Protein AF-0000000084669297 (afdb_homodimer)

Foldseek 3Di:
DLFVLLQLLCVLLVDGLDPPCVPPCPVPPCPVPPDPLLQDDLVNLLVLDDDLLLLVLLLVCCVQAPCLPQVLADSVVLVVVSCCCCVVVVVGDDPVPDQLLLVLQSLLSNLLSLQFADPVSCVVSVDDPVRSLVSSQSSLSSSSNSCVSNVCLVVQDSSLLSSLLSNLQCCSQQSNVVVSVVSLLSSQVSLVVVVLQPQDPVDDDNVNVSSLSSNLSSLLVQLLCCSRNVAGDDDPVRRCNDVVPLPLDLADDSCNLSVLSSVLSNCSRVLSVLLVPDDDPVSNVVSLVVVLVVLVCSLPVVRRPLLDPDDHDPVHRPNSLVSNLVSLLSSLVVNLSSLSSCLLVCLPPVVCVVSLVSLLVSLVSLLVSLVVVVVVSGTHGPSSLSSNLSSLVSLLSNLVSDDPPDPSNVVSVVSSVVSLVVLVVVPSTSSSVSSNVSSVVSD/DLFVLLQLLCVLLVDGLDPPCVPVCPVPPCPV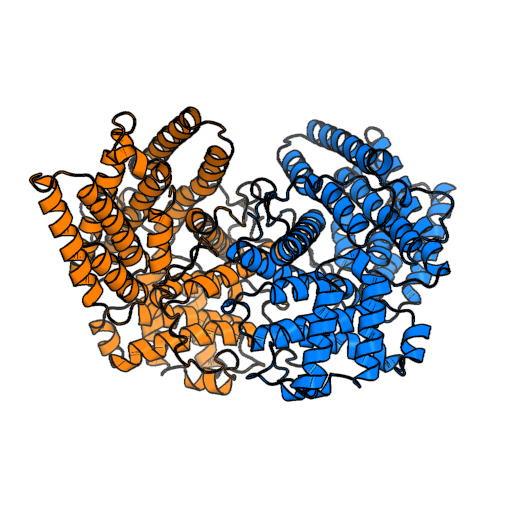PPDPLLQDDLVNLLVLDDDLLLLVLLLVCCVQFPCLPQVLADSVVLVVVSCCCCVVVVVGDDPVPDQLLLVLQSLLSNLLSLQFADQVSCVVSVDDPVRSLVSSQSSLSSSSNSCVSNVCLVVQDSSLLSSLLSNLQRCSQQSNSVVSVVSLLSSQVSLVVVVLQPQDPVDDDNVNVSSLSSNLSSLLVQLLCCSRNVAGDDDPVRRPNDVVPLPLDLADDSCNLSVLSSVLSNCRRVLSVLLVPDDDPVSNVVSLVVVLVVLVCSLPVVRRPLLDPDDHDPVHRPNSLVSNLVSLLSSLVVNLSSLSSCLLVCLPDVVCVVSLVSLLVSLVSLLVSLVVVVVVSGTHGPSSLSSNLSSLSSLLSNLVSDDPPDPSNVVSVVSSVVSLVVLVVVVSTSSSVSSNVSSVVSD

Organism: Exserohilum turcicum (strain 28A) (NCBI:txid671987)

Solvent-accessible surface area (backbone atoms only — not comparable to full-atom values): 46963 Å² total; per-residue (Å²): 124,73,53,50,66,59,44,54,43,31,46,25,46,70,41,66,64,50,80,78,64,68,54,83,76,54,68,65,70,66,65,63,79,68,57,85,54,65,69,51,47,63,69,54,55,49,68,66,51,69,53,70,67,46,51,50,52,32,50,51,47,25,58,65,66,44,33,40,71,52,35,40,66,54,66,69,60,50,53,51,51,51,48,44,37,43,73,73,46,68,62,56,75,37,87,89,77,38,60,34,32,51,50,14,29,52,26,19,45,45,19,29,29,55,62,19,44,43,69,71,57,44,42,72,66,70,44,53,74,72,49,41,55,52,46,29,52,50,28,49,46,44,24,55,16,25,30,54,76,44,41,49,55,67,52,72,52,70,42,49,36,31,17,51,59,45,31,56,59,30,24,41,29,68,54,36,36,58,34,46,54,28,46,46,37,29,30,50,44,46,38,49,61,64,37,38,41,64,49,62,72,82,56,86,44,72,68,50,47,43,35,47,31,34,44,48,42,50,51,28,56,41,33,67,36,21,88,65,65,73,48,53,51,74,55,72,88,57,44,44,72,48,72,66,66,65,68,82,53,80,62,89,51,57,53,50,56,38,51,53,47,34,65,56,24,66,45,40,58,55,50,52,54,54,50,70,69,39,90,44,72,66,60,30,49,51,49,33,53,52,49,48,51,51,51,51,44,45,68,61,72,66,46,54,71,72,56,45,96,63,87,78,60,86,84,51,65,86,44,47,67,56,49,31,42,49,48,52,40,58,50,30,54,54,52,36,59,56,37,39,81,43,40,70,53,16,67,76,36,72,91,30,41,65,47,39,51,51,37,52,50,31,24,52,50,29,44,54,41,45,59,56,46,65,73,64,71,53,67,56,51,44,64,56,56,52,44,34,45,42,23,34,50,55,42,50,54,50,41,72,64,43,60,88,82,37,66,65,40,55,54,41,51,50,53,39,49,51,51,43,54,55,26,66,70,35,81,74,28,40,30,26,53,40,32,35,56,51,51,59,70,71,104,124,74,54,50,67,60,45,54,42,30,45,25,46,69,41,66,67,50,78,79,62,67,55,85,75,56,68,64,70,68,65,60,78,68,56,85,54,64,70,51,45,61,69,54,56,48,67,68,52,69,54,72,68,46,50,49,52,31,50,50,47,25,58,64,65,44,33,42,69,53,36,39,66,56,65,68,59,49,52,51,52,51,48,45,37,42,74,73,45,69,63,54,75,36,88,89,76,38,59,35,31,51,50,13,28,51,26,18,44,43,19,29,27,55,61,19,46,44,68,70,59,43,42,71,66,71,45,53,74,71,49,43,55,53,46,28,53,52,28,50,47,42,23,57,17,25,32,53,76,44,40,48,55,67,51,71,50,70,43,50,35,30,16,51,60,44,30,56,59,30,26,41,29,68,55,36,36,57,34,46,54,30,46,46,38,30,32,50,46,46,39,48,61,64,37,38,40,65,50,62,75,82,56,86,43,71,69,51,49,44,35,48,32,35,44,47,41,50,50,29,58,40,32,66,39,21,88,64,63,72,47,55,52,74,54,72,88,57,45,44,73,49,73,67,66,66,70,81,53,79,61,89,51,56,54,49,58,38,52,52,48,33,65,56,24,66,45,41,58,54,50,51,55,54,51,70,70,39,90,44,72,66,60,30,48,52,50,32,53,51,49,50,52,51,52,51,44,46,67,62,72,65,46,54,71,73,57,45,97,63,85,78,60,86,85,51,65,86,44,48,67,56,49,32,41,48,49,51,39,58,50,30,54,54,51,36,58,56,37,41,80,44,40,72,53,16,67,75,35,74,91,30,41,65,46,39,52,50,37,51,51,31,24,51,49,28,46,53,42,44,58,56,46,65,72,65,72,53,67,55,51,46,63,56,55,51,43,35,44,42,24,35,50,54,43,50,55,50,41,72,65,44,59,88,82,38,68,67,42,56,55,42,50,51,53,39,50,51,51,42,54,56,25,66,70,35,82,74,29,40,30,26,53,39,31,36,55,52,54,59,70,70,103

Secondary structure (DSSP, 8-state):
-TTHHHHHHHHHHT--S-TT---S-----------SGGG--HHHHHHH---HHHHHHHHHHHHHHTHHHH--S-HHHHHHHHHHHHHHHTT---TTTS-HHHHHHHHHHHHHHHHHS-HHHHHHTT--HHHHHHHHHHHHHHHHHHHHHTTTTTS--HHHHHHHHHHHHHHHHHT-HHHHHHHHHHHHHHHHHTTGGG--TT--SHHHHHHHHHHHHHHHHHHTTHHHHSS-SS-GGG-----------SS--TTHHHHHHHHHHTHHHHHHHHHHT--SHHHHHHHHHHHHHHHHHHHHHSS-GGGSSSPPPTTS-TTHHHHHHHHHHHHHHHHHHHHHHHHHHHTT-GGGHHHHHHHHHHHHHHHHHHHHHHHTT----HHHHHHHHHHHHHHHHHHHTS-TT-HHHHHHHHHHHHHHHHHHT-TT-HHHHHHHHHHHHH-/-TTHHHHHHHHHHT--S-TT---S-----------SGGG--HHHHHHH---HHHHHHHHHHHHHHTHHHH--S-HHHHHHHHHHHHHHHTT---TTTS-HHHHHHHHHHHHHHHHHS-HHHHHHTT--HHHHHHHHHHHHHHHHHHHHHTTTTTS--HHHHHHHHHHHHHHHHHT-HHHHHHHHHHHHHHHHHTTGGG--TT--SHHHHHHHHHHHHHHHHHHTTHHHHSS-SS-GGG-----------SS--TTHHHHHHHHHHTHHHHHHHHHHT--SHHHHHHHHHHHHHHHHHHHHHSS-GGGSSSPPPTTS-TTHHHHHHHHHHHHHHHHHHHHHHHHHHHTT-GGGHHHHHHHHHHHHHHHHHHHHHHHTT----HHHHHHHHHHHHHHHHHHHTS-TT-HHHHHHHHHHHHHHHHHHH-TT-HHHHHHHHHHHHH-

Radius of gyration: 28.3 Å; Cα contacts (8 Å, |Δi|>4): 1219; chains: 2; bounding box: 59×83×66 Å

Structure (mmCIF, N/CA/C/O backbone):
data_AF-0000000084669297-model_v1
#
loop_
_entity.id
_entity.type
_entity.pdbx_description
1 polymer 'Transcription factor domain-containing protein'
#
loop_
_atom_site.group_PDB
_atom_site.id
_atom_site.type_symbol
_atom_site.label_atom_id
_atom_site.label_alt_id
_atom_site.label_comp_id
_atom_site.label_asym_id
_atom_site.label_entity_id
_atom_site.label_seq_id
_atom_site.pdbx_PDB_ins_code
_atom_site.Cartn_x
_atom_site.Cartn_y
_atom_site.Cartn_z
_atom_site.occupancy
_atom_site.B_iso_or_equiv
_atom_site.auth_seq_id
_atom_site.auth_comp_id
_atom_site.auth_asym_id
_atom_site.auth_atom_id
_atom_site.pdbx_PDB_model_num
ATOM 1 N N . ALA A 1 1 ? 19.672 19.531 -9.914 1 40.88 1 ALA A N 1
ATOM 2 C CA . ALA A 1 1 ? 19.531 20.938 -9.562 1 40.88 1 ALA A CA 1
ATOM 3 C C . ALA A 1 1 ? 18.062 21.344 -9.5 1 40.88 1 ALA A C 1
ATOM 5 O O . ALA A 1 1 ? 17.641 22.047 -8.578 1 40.88 1 ALA A O 1
ATOM 6 N N . ARG A 1 2 ? 17.141 20.781 -10.398 1 46.72 2 ARG A N 1
ATOM 7 C CA . ARG A 1 2 ? 15.789 21.25 -10.664 1 46.72 2 ARG A CA 1
ATOM 8 C C . ARG A 1 2 ? 14.867 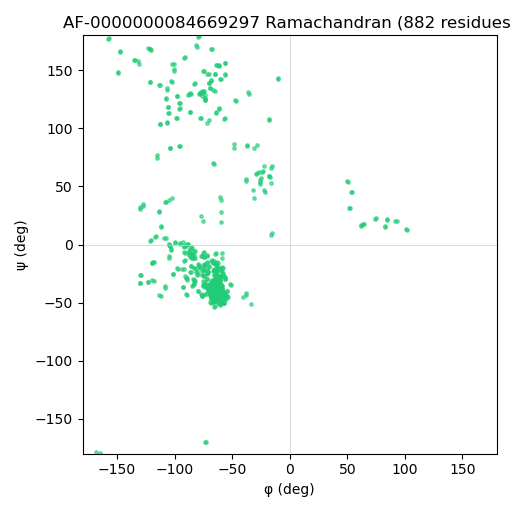20.953 -9.484 1 46.72 2 ARG A C 1
ATOM 10 O O . ARG A 1 2 ? 13.852 21.625 -9.305 1 46.72 2 ARG A O 1
ATOM 17 N N . ASP A 1 3 ? 15.266 20.156 -8.453 1 62 3 ASP A N 1
ATOM 18 C CA . ASP A 1 3 ? 14.242 19.906 -7.445 1 62 3 ASP A CA 1
ATOM 19 C C . ASP A 1 3 ? 14.781 20.172 -6.039 1 62 3 ASP A C 1
ATOM 21 O O . ASP A 1 3 ? 14.398 19.5 -5.086 1 62 3 ASP A O 1
ATOM 25 N N . ALA A 1 4 ? 15.648 21.094 -5.992 1 57.69 4 ALA A N 1
ATOM 26 C CA . ALA A 1 4 ? 16.328 21.375 -4.73 1 57.69 4 ALA A CA 1
ATOM 27 C C . ALA A 1 4 ? 15.328 21.797 -3.652 1 57.69 4 ALA A C 1
ATOM 29 O O . ALA A 1 4 ? 15.406 21.328 -2.514 1 57.69 4 ALA A O 1
ATOM 30 N N . ALA A 1 5 ? 14.445 22.641 -4.047 1 59.84 5 ALA A N 1
ATOM 31 C CA . ALA A 1 5 ? 13.484 23.125 -3.066 1 59.84 5 ALA A CA 1
ATOM 32 C C . ALA A 1 5 ? 12.648 21.984 -2.488 1 59.84 5 ALA A C 1
ATOM 34 O O . ALA A 1 5 ? 12.438 21.922 -1.275 1 59.84 5 ALA A O 1
ATOM 35 N N . THR A 1 6 ? 12.289 21.141 -3.328 1 62.72 6 THR A N 1
ATOM 36 C CA . THR A 1 6 ? 11.477 20.016 -2.887 1 62.72 6 THR A CA 1
ATOM 37 C C . THR A 1 6 ? 12.289 19.078 -1.997 1 62.72 6 THR A C 1
ATOM 39 O O . THR A 1 6 ? 11.781 18.578 -0.99 1 62.72 6 THR A O 1
ATOM 42 N N . VAL A 1 7 ? 13.508 19.031 -2.402 1 63.53 7 VAL A N 1
ATOM 43 C CA . VAL A 1 7 ? 14.406 18.172 -1.621 1 63.53 7 VAL A CA 1
ATOM 44 C C . VAL A 1 7 ? 14.578 18.75 -0.221 1 63.53 7 VAL A C 1
ATOM 46 O O . VAL A 1 7 ? 14.469 18.031 0.775 1 63.53 7 VAL A O 1
ATOM 49 N N . LEU A 1 8 ? 14.672 20.047 -0.186 1 62.25 8 LEU A N 1
ATOM 50 C CA . LEU A 1 8 ? 14.867 20.719 1.098 1 62.25 8 LEU A CA 1
ATOM 51 C C . LEU A 1 8 ? 13.594 20.672 1.937 1 62.25 8 LEU A C 1
ATOM 53 O O . LEU A 1 8 ? 13.656 20.453 3.148 1 62.25 8 LEU A O 1
ATOM 57 N N . GLU A 1 9 ? 12.492 20.797 1.266 1 69.06 9 GLU A N 1
ATOM 58 C CA . GLU A 1 9 ? 11.195 20.75 1.945 1 69.06 9 GLU A CA 1
ATOM 59 C C . GLU A 1 9 ? 10.969 19.406 2.627 1 69.06 9 GLU A C 1
ATOM 61 O O . GLU A 1 9 ? 10.586 19.359 3.797 1 69.06 9 GLU A O 1
ATOM 66 N N . PHE A 1 10 ? 11.344 18.469 1.894 1 69.81 10 PHE A N 1
ATOM 67 C CA . PHE A 1 10 ? 10.992 17.156 2.422 1 69.81 10 PHE A CA 1
ATOM 68 C C . PHE A 1 10 ? 12.055 16.672 3.4 1 69.81 10 PHE A C 1
ATOM 70 O O . PHE A 1 10 ? 11.773 15.836 4.258 1 69.81 10 PHE A O 1
ATOM 77 N N . LEU A 1 11 ? 13.125 17.266 3.283 1 58.78 11 LEU A N 1
ATOM 78 C CA . LEU A 1 11 ? 14.102 17.031 4.34 1 58.78 11 LEU A CA 1
ATOM 79 C C . LEU A 1 11 ? 13.57 17.516 5.688 1 58.78 11 LEU A C 1
ATOM 81 O O . LEU A 1 11 ? 13.797 16.859 6.715 1 58.78 11 LEU A O 1
ATOM 85 N N . ALA A 1 12 ? 12.805 18.5 5.613 1 66 12 ALA A N 1
ATOM 86 C CA . ALA A 1 12 ? 12.219 19.016 6.844 1 66 12 ALA A CA 1
ATOM 87 C C . ALA A 1 12 ? 11.148 18.062 7.387 1 66 12 ALA A C 1
ATOM 89 O O . ALA A 1 12 ? 10.859 18.062 8.586 1 66 12 ALA A O 1
ATOM 90 N N . TRP A 1 13 ? 10.641 17.312 6.398 1 61.97 13 TRP A N 1
ATOM 91 C CA . TRP A 1 13 ? 9.641 16.328 6.793 1 61.97 13 TRP A CA 1
ATOM 92 C C . TRP A 1 13 ? 10.297 15.023 7.23 1 61.97 13 TRP A C 1
ATOM 94 O O . TRP A 1 13 ? 9.617 14.109 7.719 1 61.97 13 TRP A O 1
ATOM 104 N N . GLY A 1 14 ? 11.578 14.938 7.117 1 58.72 14 GLY A N 1
ATOM 105 C CA . GLY A 1 14 ? 12.289 13.719 7.457 1 58.72 14 GLY A CA 1
ATOM 106 C C . GLY A 1 14 ? 12.281 12.695 6.336 1 58.72 14 GLY A C 1
ATOM 107 O O . GLY A 1 14 ? 12.508 11.508 6.574 1 58.72 14 GLY A O 1
ATOM 108 N N . ARG A 1 15 ? 11.93 13.203 5.113 1 66.5 15 ARG A N 1
ATOM 109 C CA . ARG A 1 15 ? 11.859 12.273 3.986 1 66.5 15 ARG A CA 1
ATOM 110 C C . ARG A 1 15 ? 12.938 12.586 2.955 1 66.5 15 ARG A C 1
ATOM 112 O O . ARG A 1 15 ? 13.258 13.75 2.713 1 66.5 15 ARG A O 1
ATOM 119 N N . ARG A 1 16 ? 13.578 11.484 2.449 1 53.5 16 ARG A N 1
ATOM 120 C CA . ARG A 1 16 ? 14.57 11.648 1.39 1 53.5 16 ARG A CA 1
ATOM 121 C C . ARG A 1 16 ? 13.961 11.352 0.022 1 53.5 16 ARG A C 1
ATOM 123 O O . ARG A 1 16 ? 13.477 10.25 -0.218 1 53.5 16 ARG A O 1
ATOM 130 N N . LYS A 1 17 ? 13.766 12.258 -0.745 1 52.94 17 LYS A N 1
ATOM 131 C CA . LYS A 1 17 ? 13.219 12.062 -2.084 1 52.94 17 LYS A CA 1
ATOM 132 C C . LYS A 1 17 ? 14.258 11.438 -3.016 1 52.94 17 LYS A C 1
ATOM 134 O O . LYS A 1 17 ? 13.922 10.602 -3.854 1 52.94 17 LYS A O 1
ATOM 139 N N . ASP A 1 18 ? 15.539 11.891 -2.975 1 51.53 18 ASP A N 1
ATOM 140 C CA . ASP A 1 18 ? 16.594 11.391 -3.844 1 51.53 18 ASP A CA 1
ATOM 141 C C . ASP A 1 18 ? 17.562 10.492 -3.072 1 51.53 18 ASP A C 1
ATOM 143 O O . ASP A 1 18 ? 18.266 10.961 -2.17 1 51.53 18 ASP A O 1
ATOM 147 N N . PRO A 1 19 ? 17.516 9.148 -3.26 1 49.22 19 PRO A N 1
ATOM 148 C CA . PRO A 1 19 ? 18.406 8.266 -2.506 1 49.22 19 PRO A CA 1
ATOM 149 C C . PRO A 1 19 ? 19.875 8.68 -2.607 1 49.22 19 PRO A C 1
ATOM 151 O O . PRO A 1 19 ? 20.656 8.398 -1.704 1 49.22 19 PRO A O 1
ATOM 154 N N . ASP A 1 20 ? 20.219 9.203 -3.783 1 46.81 20 ASP A N 1
ATOM 155 C CA . ASP A 1 20 ? 21.609 9.586 -3.986 1 46.81 20 ASP A CA 1
ATOM 156 C C . ASP A 1 20 ? 21.938 10.891 -3.266 1 46.81 20 ASP A C 1
ATOM 158 O O . ASP A 1 20 ? 23.094 11.32 -3.229 1 46.81 20 ASP A O 1
ATOM 162 N N . CYS A 1 21 ? 21.031 11.641 -3.078 1 40.91 21 CYS A N 1
ATOM 163 C CA . CYS A 1 21 ? 21.344 12.883 -2.393 1 40.91 21 CYS A CA 1
ATOM 164 C C . CYS A 1 21 ? 21.781 12.625 -0.954 1 40.91 21 CYS A C 1
ATOM 166 O O . CYS A 1 21 ? 20.938 12.359 -0.089 1 40.91 21 CYS A O 1
ATOM 168 N N . HIS A 1 22 ? 22.922 12.055 -0.805 1 37.34 22 HIS A N 1
ATOM 169 C CA . HIS A 1 22 ? 23.594 11.906 0.485 1 37.34 22 HIS A CA 1
ATOM 170 C C . HIS A 1 22 ? 23.875 13.258 1.119 1 37.34 22 HIS A C 1
ATOM 172 O O . HIS A 1 22 ? 24.875 13.898 0.809 1 37.34 22 HIS A O 1
ATOM 178 N N . THR A 1 23 ? 23 14.156 1.056 1 35.59 23 THR A N 1
ATOM 179 C CA . THR A 1 23 ? 23.438 15.359 1.762 1 35.59 23 THR A CA 1
ATOM 180 C C . THR A 1 23 ? 23.984 15.008 3.143 1 35.59 23 THR A C 1
ATOM 182 O O . THR A 1 23 ? 23.469 14.109 3.812 1 35.59 23 THR A O 1
ATOM 185 N N . ASP A 1 24 ? 25.266 15.445 3.4 1 35.88 24 ASP A N 1
ATOM 186 C CA . ASP A 1 24 ? 25.922 15.398 4.699 1 35.88 24 ASP A CA 1
ATOM 187 C C . ASP A 1 24 ? 24.953 15.727 5.828 1 35.88 24 ASP A C 1
ATOM 189 O O . ASP A 1 24 ? 25.312 15.68 7.004 1 35.88 24 ASP A O 1
ATOM 193 N N . ALA A 1 25 ? 24.141 16.734 5.648 1 31.8 25 ALA A N 1
ATOM 194 C CA . ALA A 1 25 ? 23.234 16.984 6.77 1 31.8 25 ALA A CA 1
ATOM 195 C C . ALA A 1 25 ? 22.359 15.758 7.051 1 31.8 25 ALA A C 1
ATOM 197 O O . ALA A 1 25 ? 21.234 15.656 6.555 1 31.8 25 ALA A O 1
ATOM 198 N N . SER A 1 26 ? 22.781 14.625 6.59 1 35.41 26 SER A N 1
ATOM 199 C CA . SER A 1 26 ? 22.094 13.414 7.035 1 35.41 26 SER A CA 1
ATOM 200 C C . SER A 1 26 ? 21.422 13.625 8.391 1 35.41 26 SER A C 1
ATOM 202 O O . SER A 1 26 ? 22.094 13.711 9.414 1 35.41 26 SER A O 1
ATOM 204 N N . LEU A 1 27 ? 20.641 14.531 8.414 1 33.22 27 LEU A N 1
ATOM 205 C CA . LEU A 1 27 ? 19.875 14.602 9.656 1 33.22 27 LEU A CA 1
ATOM 206 C C . LEU A 1 27 ? 19.734 13.219 10.281 1 33.22 27 LEU A C 1
ATOM 208 O O . LEU A 1 27 ? 19.328 12.266 9.617 1 33.22 27 LEU A O 1
ATOM 212 N N . GLU A 1 28 ? 20.719 12.883 11.023 1 32 28 GLU A N 1
ATOM 213 C CA . GLU A 1 28 ? 20.672 11.758 11.961 1 32 28 GLU A CA 1
ATOM 214 C C . GLU A 1 28 ? 19.234 11.305 12.227 1 32 28 GLU A C 1
ATOM 216 O O . GLU A 1 28 ? 18.391 12.109 12.633 1 32 28 GLU A O 1
ATOM 221 N N . THR A 1 29 ? 18.641 10.812 11.266 1 35.12 29 THR A N 1
ATOM 222 C CA . THR A 1 29 ? 17.547 10.086 11.898 1 35.12 29 THR A CA 1
ATOM 223 C C . THR A 1 29 ? 17.922 9.695 13.328 1 35.12 29 THR A C 1
ATOM 225 O O . THR A 1 29 ? 18.797 8.859 13.539 1 35.12 29 THR A O 1
ATOM 228 N N . GLU A 1 30 ? 18.312 10.609 14.078 1 32.84 30 GLU A N 1
ATOM 229 C CA . GLU A 1 30 ? 18.344 10.188 15.469 1 32.84 30 GLU A CA 1
ATOM 230 C C . GLU A 1 30 ? 17.328 9.07 15.727 1 32.84 30 GLU A C 1
ATOM 232 O O . GLU A 1 30 ? 16.125 9.289 15.664 1 32.84 30 GLU A O 1
ATOM 237 N N . GLU A 1 31 ? 17.547 8.008 15.078 1 36.16 31 GLU A N 1
ATOM 238 C CA . GLU A 1 31 ? 16.891 6.84 15.68 1 36.16 31 GLU A CA 1
ATOM 239 C C . GLU A 1 31 ? 16.812 6.977 17.188 1 36.16 31 GLU A C 1
ATOM 241 O O . GLU A 1 31 ? 17.812 6.844 17.891 1 36.16 31 GLU A O 1
ATOM 246 N N . THR A 1 32 ? 16.422 8.047 17.734 1 33.84 32 THR A N 1
ATOM 247 C CA . THR A 1 32 ? 16.203 7.816 19.156 1 33.84 32 THR A CA 1
ATOM 248 C C . THR A 1 32 ? 16.078 6.324 19.453 1 33.84 32 THR A C 1
ATOM 250 O O . THR A 1 32 ? 15.477 5.578 18.672 1 33.84 32 THR A O 1
ATOM 253 N N . GLY A 1 33 ? 17.047 5.77 20.062 1 34.41 33 GLY A N 1
ATOM 254 C CA . GLY A 1 33 ? 17.062 4.473 20.703 1 34.41 33 GLY A CA 1
ATOM 255 C C . GLY A 1 33 ? 15.664 3.912 20.953 1 34.41 33 GLY A C 1
ATOM 256 O O . GLY A 1 33 ? 15.328 3.533 22.078 1 34.41 33 GLY A O 1
ATOM 257 N N . MET A 1 34 ? 14.758 4.578 20.422 1 35.62 34 MET A N 1
ATOM 258 C CA . MET A 1 34 ? 13.5 3.951 20.828 1 35.62 34 MET A CA 1
ATOM 259 C C . MET A 1 34 ? 13.555 2.441 20.625 1 35.62 34 MET A C 1
ATOM 261 O O . MET A 1 34 ? 13.859 1.964 19.531 1 35.62 34 MET A O 1
ATOM 265 N N . GLY A 1 35 ? 14 1.718 21.484 1 38.06 35 GLY A N 1
ATOM 266 C CA . GLY A 1 35 ? 13.859 0.279 21.641 1 38.06 35 GLY A CA 1
ATOM 267 C C . GLY A 1 35 ? 12.828 -0.326 20.703 1 38.06 35 GLY A C 1
ATOM 268 O O . GLY A 1 35 ? 12.023 0.393 20.109 1 38.06 35 GLY A O 1
ATOM 269 N N . SER A 1 36 ? 13.078 -1.517 20.188 1 44.62 36 SER A N 1
ATOM 270 C CA . SER A 1 36 ? 12.219 -2.459 19.484 1 44.62 36 SER A CA 1
ATOM 271 C C . SER A 1 36 ? 10.75 -2.215 19.797 1 44.62 36 SER A C 1
ATOM 273 O O . SER A 1 36 ? 10.234 -2.713 20.812 1 44.62 36 SER A O 1
ATOM 275 N N . LEU A 1 37 ? 10.273 -1.063 19.797 1 45 37 LEU A N 1
ATOM 276 C CA . LEU A 1 37 ? 8.969 -0.521 20.172 1 45 37 LEU A CA 1
ATOM 277 C C . LEU A 1 37 ? 7.848 -1.441 19.703 1 45 37 LEU A C 1
ATOM 279 O O . LEU A 1 37 ? 6.797 -1.518 20.344 1 45 37 LEU A O 1
ATOM 283 N N . ASP A 1 38 ? 8.023 -1.866 18.406 1 52.53 38 ASP A N 1
ATOM 284 C CA . ASP A 1 38 ? 6.883 -2.512 17.766 1 52.53 38 ASP A CA 1
ATOM 285 C C . ASP A 1 38 ? 6.449 -3.752 18.547 1 52.53 38 ASP A C 1
ATOM 287 O O . ASP A 1 38 ? 5.387 -4.32 18.281 1 52.53 38 ASP A O 1
ATOM 291 N N . ASN A 1 39 ? 7.371 -4.008 19.547 1 61.72 39 ASN A N 1
ATOM 292 C CA . ASN A 1 39 ? 6.879 -5.219 20.203 1 61.72 39 ASN A CA 1
ATOM 293 C C . ASN A 1 39 ? 6.242 -4.91 21.547 1 61.72 39 ASN A C 1
ATOM 295 O O . ASN A 1 39 ? 6.656 -5.453 22.578 1 61.72 39 ASN A O 1
ATOM 299 N N . LEU A 1 40 ? 5.469 -3.658 21.516 1 80.94 40 LEU A N 1
ATOM 300 C CA . LEU A 1 40 ? 4.727 -3.41 22.75 1 80.94 40 LEU A CA 1
ATOM 301 C C . LEU A 1 40 ? 3.705 -4.516 23 1 80.94 40 LEU A C 1
ATOM 303 O O . LEU A 1 40 ? 2.809 -4.734 22.172 1 80.94 40 LEU A O 1
ATOM 307 N N . SER A 1 41 ? 3.975 -5.129 24.078 1 86.06 41 SER A N 1
ATOM 308 C CA . SER A 1 41 ? 3.014 -6.156 24.453 1 86.06 41 SER A CA 1
ATOM 309 C C . SER A 1 41 ? 1.674 -5.539 24.844 1 86.06 41 SER A C 1
ATOM 311 O O . SER A 1 41 ? 1.576 -4.328 25.047 1 86.06 41 SER A O 1
ATOM 313 N N . LEU A 1 42 ? 0.681 -6.262 24.984 1 89.12 42 LEU A N 1
ATOM 314 C CA . LEU A 1 42 ? -0.64 -5.781 25.375 1 89.12 42 LEU A CA 1
ATOM 315 C C . LEU A 1 42 ? -0.605 -5.184 26.781 1 89.12 42 LEU A C 1
ATOM 317 O O . LEU A 1 42 ? -1.307 -4.211 27.062 1 89.12 42 LEU A O 1
ATOM 321 N N . ALA A 1 43 ? 0.202 -5.762 27.594 1 89.31 43 ALA A N 1
ATOM 322 C CA . ALA A 1 43 ? 0.341 -5.258 28.953 1 89.31 43 ALA A CA 1
ATOM 323 C C . ALA A 1 43 ? 0.916 -3.846 28.969 1 89.31 43 ALA A C 1
ATOM 325 O O . ALA A 1 43 ? 0.471 -2.99 29.734 1 89.31 43 ALA A O 1
ATOM 326 N N . VAL A 1 44 ? 1.864 -3.637 28.141 1 91 44 VAL A N 1
ATOM 327 C CA . VAL A 1 44 ? 2.477 -2.316 28.047 1 91 44 VAL A CA 1
ATOM 328 C C . VAL A 1 44 ? 1.479 -1.321 27.453 1 91 44 VAL A C 1
ATOM 330 O O . VAL A 1 44 ? 1.409 -0.17 27.891 1 91 44 VAL A O 1
ATOM 333 N N . LEU A 1 45 ? 0.686 -1.751 26.5 1 93.81 45 LEU A N 1
ATOM 334 C CA . LEU A 1 45 ? -0.342 -0.902 25.906 1 93.81 45 LEU A CA 1
ATOM 335 C C . LEU A 1 45 ? -1.352 -0.456 26.953 1 93.81 45 LEU A C 1
ATOM 337 O O . LEU A 1 45 ? -1.786 0.698 26.953 1 93.81 45 LEU A O 1
ATOM 341 N N . GLN A 1 46 ? -1.653 -1.387 27.891 1 94 46 GLN A N 1
ATOM 342 C CA . GLN A 1 46 ? -2.572 -1.061 28.969 1 94 46 GLN A CA 1
ATOM 343 C C . GLN A 1 46 ? -1.98 0.006 29.891 1 94 46 GLN A C 1
ATOM 345 O O . GLN A 1 46 ? -2.688 0.914 30.328 1 94 46 GLN A O 1
ATOM 350 N N . LEU A 1 47 ? -0.693 -0.095 30.062 1 93.81 47 LEU A N 1
ATOM 351 C CA . LEU A 1 47 ? -0.007 0.84 30.938 1 93.81 47 LEU A CA 1
ATOM 352 C C . LEU A 1 47 ? 0.06 2.23 30.312 1 93.81 47 LEU A C 1
ATOM 354 O O . LEU A 1 47 ? 0.159 3.232 31.031 1 93.81 47 LEU A O 1
ATOM 358 N N . LEU A 1 48 ? -0.029 2.266 29.047 1 95.19 48 LEU A N 1
ATOM 359 C CA . LEU A 1 48 ? 0.079 3.533 28.328 1 95.19 48 LEU A CA 1
ATOM 360 C C . LEU A 1 48 ? -1.228 4.316 28.406 1 95.19 48 LEU A C 1
ATOM 362 O O . LEU A 1 48 ? -1.246 5.527 28.172 1 95.19 48 LEU A O 1
ATOM 366 N N . LEU A 1 49 ? -2.311 3.666 28.719 1 96.06 49 LEU A N 1
ATOM 367 C CA . LEU A 1 49 ? -3.582 4.375 28.828 1 96.06 49 LEU A CA 1
ATOM 368 C C . LEU A 1 49 ? -3.631 5.215 30.094 1 96.06 49 LEU A C 1
ATOM 370 O O . LEU A 1 49 ? -3.41 4.699 31.188 1 96.06 49 LEU A O 1
ATOM 374 N N . PRO A 1 50 ? -3.891 6.461 29.906 1 96.62 50 PRO A N 1
ATOM 375 C CA . PRO A 1 50 ? -4.094 7.262 31.125 1 96.62 50 PRO A CA 1
ATOM 376 C C . PRO A 1 50 ? -5.43 6.973 31.797 1 96.62 50 PRO A C 1
ATOM 378 O O . PRO A 1 50 ? -6.078 5.969 31.5 1 96.62 50 PRO A O 1
ATOM 381 N N . SER A 1 51 ? -5.77 7.832 32.812 1 96.44 51 SER A N 1
ATOM 382 C CA . SER A 1 51 ? -7.035 7.621 33.5 1 96.44 51 SER A CA 1
ATOM 383 C C . SER A 1 51 ? -8.219 7.797 32.562 1 96.44 51 SER A C 1
ATOM 385 O O . SER A 1 51 ? -8.117 8.477 31.547 1 96.44 51 SER A O 1
ATOM 387 N N . GLN A 1 52 ? -9.336 7.137 32.906 1 97.12 52 GLN A N 1
ATOM 388 C CA . GLN A 1 52 ? -10.547 7.254 32.094 1 97.12 52 GLN A CA 1
ATOM 389 C C . GLN A 1 52 ? -10.938 8.719 31.906 1 97.12 52 GLN A C 1
ATOM 391 O O . GLN A 1 52 ? -11.359 9.109 30.828 1 97.12 52 GLN A O 1
ATOM 396 N N . HIS A 1 53 ? -10.797 9.445 32.938 1 97.06 53 HIS A N 1
ATOM 397 C CA . HIS A 1 53 ? -11.125 10.859 32.844 1 97.06 53 HIS A CA 1
ATOM 398 C C . HIS A 1 53 ? -10.242 11.586 31.844 1 97.06 53 HIS A C 1
ATOM 400 O O . HIS A 1 53 ? -10.734 12.383 31.047 1 97.06 53 HIS A O 1
ATOM 406 N N . GLN A 1 54 ? -9 11.32 31.875 1 98 54 GLN A N 1
ATOM 407 C CA . GLN A 1 54 ? -8.055 11.938 30.953 1 98 54 GLN A CA 1
ATOM 408 C C . GLN A 1 54 ? -8.32 11.508 29.516 1 98 54 GLN A C 1
ATOM 410 O O . GLN A 1 54 ? -8.234 12.32 28.594 1 98 54 GLN A O 1
ATOM 415 N N . VAL A 1 55 ? -8.609 10.203 29.328 1 98.5 55 VAL A N 1
ATOM 416 C CA . VAL A 1 55 ? -8.953 9.711 28 1 98.5 55 VAL A CA 1
ATOM 417 C C . VAL A 1 55 ? -10.164 10.469 27.469 1 98.5 55 VAL A C 1
ATOM 419 O O . VAL A 1 55 ? -10.164 10.906 26.312 1 98.5 55 VAL A O 1
ATOM 422 N N . GLN A 1 56 ? -11.141 10.664 28.312 1 98 56 GLN A N 1
ATOM 423 C CA . GLN A 1 56 ? -12.352 11.367 27.922 1 98 56 GLN A CA 1
ATOM 424 C C . GLN A 1 56 ? -12.047 12.812 27.531 1 98 56 GLN A C 1
ATOM 426 O O . GLN A 1 56 ? -12.586 13.328 26.547 1 98 56 GLN A O 1
ATOM 431 N N . GLN A 1 57 ? -11.188 13.445 28.266 1 98.12 57 GLN A N 1
ATOM 432 C CA . GLN A 1 57 ? -10.82 14.828 27.969 1 98.12 57 GLN A CA 1
ATOM 433 C C . GLN A 1 57 ? -10.109 14.922 26.625 1 98.12 57 GLN A C 1
ATOM 435 O O . GLN A 1 57 ? -10.398 15.812 25.812 1 98.12 57 GLN A O 1
ATOM 440 N N . LEU A 1 58 ? -9.211 14.023 26.406 1 98.5 58 LEU A N 1
ATOM 441 C CA . LEU A 1 58 ? -8.453 14.016 25.156 1 98.5 58 LEU A CA 1
ATOM 442 C C . LEU A 1 58 ? -9.375 13.727 23.969 1 98.5 58 LEU A C 1
ATOM 444 O O . LEU A 1 58 ? -9.25 14.359 22.922 1 98.5 58 LEU A O 1
ATOM 448 N N . VAL A 1 59 ? -10.266 12.797 24.141 1 98.75 59 VAL A N 1
ATOM 449 C CA . VAL A 1 59 ? -11.203 12.445 23.078 1 98.75 59 VAL A CA 1
ATOM 450 C C . VAL A 1 59 ? -12.133 13.625 22.797 1 98.75 59 VAL A C 1
ATOM 452 O O . VAL A 1 59 ? -12.398 13.945 21.641 1 98.75 59 VAL A O 1
ATOM 455 N N . GLU A 1 60 ? -12.586 14.273 23.828 1 97.88 60 GLU A N 1
ATOM 456 C CA . GLU A 1 60 ? -13.453 15.438 23.656 1 97.88 60 GLU A CA 1
ATOM 457 C C . GLU A 1 60 ? -12.727 16.562 22.922 1 97.88 60 GLU A C 1
ATOM 459 O O . GLU A 1 60 ? -13.297 17.188 22.016 1 97.88 60 GLU A O 1
ATOM 464 N N . TYR A 1 61 ? -11.531 16.797 23.297 1 97.5 61 TYR A N 1
ATOM 465 C CA . TYR A 1 61 ? -10.742 17.797 22.609 1 97.5 61 TYR A CA 1
ATOM 466 C C . TYR A 1 61 ? -10.586 17.453 21.125 1 97.5 61 TYR A C 1
ATOM 468 O O . TYR A 1 61 ? -10.672 18.328 20.266 1 97.5 61 TYR A O 1
ATOM 476 N N . HIS A 1 62 ? -10.312 16.172 20.844 1 98.38 62 HIS A N 1
ATOM 477 C CA . HIS A 1 62 ? -10.148 15.734 19.469 1 98.38 62 HIS A CA 1
ATOM 478 C C . HIS A 1 62 ? -11.406 16.016 18.641 1 98.38 62 HIS A C 1
ATOM 480 O O . HIS A 1 62 ? -11.32 16.5 17.516 1 98.38 62 HIS A O 1
ATOM 486 N N . ILE A 1 63 ? -12.508 15.672 19.188 1 97.31 63 ILE A N 1
ATOM 487 C CA . ILE A 1 63 ? -13.781 15.797 18.5 1 97.31 63 ILE A CA 1
ATOM 488 C C . ILE A 1 63 ? -14.102 17.266 18.25 1 97.31 63 ILE A C 1
ATOM 490 O O . ILE A 1 63 ? -14.531 17.641 17.156 1 97.31 63 ILE A O 1
ATOM 494 N N . GLU A 1 64 ? -13.75 18.109 19.141 1 94.62 64 GLU A N 1
ATOM 495 C CA . GLU A 1 64 ? -14.117 19.516 19.047 1 94.62 64 GLU A CA 1
ATOM 496 C C . GLU A 1 64 ? -13.062 20.312 18.266 1 94.62 64 GLU A C 1
ATOM 498 O O . GLU A 1 64 ? -13.391 21.281 17.578 1 94.62 64 GLU A O 1
ATOM 503 N N . GLY A 1 65 ? -11.883 19.797 18.375 1 95 65 GLY A N 1
ATOM 504 C CA . GLY A 1 65 ? -10.828 20.688 17.906 1 95 65 GLY A CA 1
ATOM 505 C C . GLY A 1 65 ? -10.047 20.109 16.734 1 95 65 GLY A C 1
ATOM 506 O O . GLY A 1 65 ? -9.312 20.828 16.062 1 95 65 GLY A O 1
ATOM 507 N N . LEU A 1 66 ? -10.172 18.828 16.469 1 97.31 66 LEU A N 1
ATOM 508 C CA . LEU A 1 66 ? -9.289 18.25 15.453 1 97.31 66 LEU A CA 1
ATOM 509 C C . LEU A 1 66 ? -10.086 17.453 14.422 1 97.31 66 LEU A C 1
ATOM 511 O O . LEU A 1 66 ? -9.656 17.297 13.281 1 97.31 66 LEU A O 1
ATOM 515 N N . LEU A 1 67 ? -11.211 16.953 14.781 1 97.62 67 LEU A N 1
ATOM 516 C CA . LEU A 1 67 ? -11.961 16.047 13.93 1 97.62 67 LEU A CA 1
ATOM 517 C C . LEU A 1 67 ? -12.328 16.703 12.609 1 97.62 67 LEU A C 1
ATOM 519 O O . LEU A 1 67 ? -12.336 16.062 11.562 1 97.62 67 LEU A O 1
ATOM 523 N N . TRP A 1 68 ? -12.625 18 12.648 1 95.31 68 TRP A N 1
ATOM 524 C CA . TRP A 1 68 ? -12.984 18.75 11.453 1 95.31 68 TRP A CA 1
ATOM 525 C C . TRP A 1 68 ? -11.891 18.641 10.398 1 95.31 68 TRP A C 1
ATOM 527 O O . TRP A 1 68 ? -12.156 18.75 9.195 1 95.31 68 TRP A O 1
ATOM 537 N N . TYR A 1 69 ? -10.68 18.453 10.789 1 96.12 69 TYR A N 1
ATOM 538 C CA . TYR A 1 69 ? -9.508 18.453 9.922 1 96.12 69 TYR A CA 1
ATOM 539 C C . TYR A 1 69 ? -9.43 17.188 9.086 1 96.12 69 TYR A C 1
ATOM 541 O O . TYR A 1 69 ? -8.984 17.219 7.941 1 96.12 69 TYR A O 1
ATOM 549 N N . HIS A 1 70 ? -9.914 16.047 9.617 1 94.62 70 HIS A N 1
ATOM 550 C CA . HIS A 1 70 ? -9.742 14.797 8.883 1 94.62 70 HIS A CA 1
ATOM 551 C C . HIS A 1 70 ? -11.07 14.039 8.766 1 94.62 70 HIS A C 1
ATOM 553 O O . HIS A 1 70 ? -11.281 13.289 7.812 1 94.62 70 HIS A O 1
ATOM 559 N N . CYS A 1 71 ? -11.938 14.086 9.688 1 93.56 71 CYS A N 1
ATOM 560 C CA . CYS A 1 71 ? -13.289 13.531 9.688 1 93.56 71 CYS A CA 1
ATOM 561 C C . CYS A 1 71 ? -13.258 12.047 9.336 1 93.56 71 CYS A C 1
ATOM 563 O O . CYS A 1 71 ? -14.07 11.578 8.531 1 93.56 71 CYS A O 1
ATOM 565 N N . SER A 1 72 ? -12.367 11.273 9.906 1 94.25 72 SER A N 1
ATOM 566 C CA . SER A 1 72 ? -12.188 9.875 9.523 1 94.25 72 SER A CA 1
ATOM 567 C C . SER A 1 72 ? -13.125 8.961 10.297 1 94.25 72 SER A C 1
ATOM 569 O O . SER A 1 72 ? -13.211 7.766 10.008 1 94.25 72 SER A O 1
ATOM 571 N N . PHE A 1 73 ? -13.82 9.461 11.305 1 94.88 73 PHE A N 1
ATOM 572 C CA . PHE A 1 73 ? -14.781 8.672 12.07 1 94.88 73 PHE A CA 1
ATOM 573 C C . PHE A 1 73 ? -15.93 9.539 12.555 1 94.88 73 PHE A C 1
ATOM 575 O O . PHE A 1 73 ? -15.867 10.766 12.484 1 94.88 73 PHE A O 1
ATOM 582 N N . PHE A 1 74 ? -17 8.922 13.016 1 94.56 74 PHE A N 1
ATOM 583 C CA . PHE A 1 74 ? -18.125 9.609 13.625 1 94.56 74 PHE A CA 1
ATOM 584 C C . PHE A 1 74 ? -17.906 9.789 15.125 1 94.56 74 PHE A C 1
ATOM 586 O O . PHE A 1 74 ? -17.672 8.812 15.844 1 94.56 74 PHE A O 1
ATOM 593 N N . ALA A 1 75 ? -18.078 11.016 15.5 1 95.94 75 ALA A N 1
ATOM 594 C CA . ALA A 1 75 ? -17.859 11.328 16.906 1 95.94 75 ALA A CA 1
ATOM 595 C C . ALA A 1 75 ? -18.797 10.516 17.797 1 95.94 75 ALA A C 1
ATOM 597 O O . ALA A 1 75 ? -18.375 9.93 18.797 1 95.94 75 ALA A O 1
ATOM 598 N N . SER A 1 76 ? -20.062 10.438 17.422 1 94.88 76 SER A N 1
ATOM 599 C CA . SER A 1 76 ? -21.062 9.758 18.25 1 94.88 76 SER A CA 1
ATOM 600 C C . SER A 1 76 ? -20.766 8.258 18.344 1 94.88 76 SER A C 1
ATOM 602 O O . SER A 1 76 ? -20.875 7.668 19.406 1 94.88 76 SER A O 1
ATOM 604 N N . THR A 1 77 ? -20.359 7.723 17.219 1 94.62 77 THR A N 1
ATOM 605 C CA . THR A 1 77 ? -20.047 6.297 17.188 1 94.62 77 THR A CA 1
ATOM 606 C C . THR A 1 77 ? -18.844 5.984 18.062 1 94.62 77 THR A C 1
ATOM 608 O O . THR A 1 77 ? -18.875 5.035 18.859 1 94.62 77 THR A O 1
ATOM 611 N N . PHE A 1 78 ? -17.859 6.75 18.016 1 97.31 78 PHE A N 1
ATOM 612 C CA . PHE A 1 78 ? -16.656 6.496 18.781 1 97.31 78 PHE A CA 1
ATOM 613 C C . PHE A 1 78 ? -16.922 6.664 20.281 1 97.31 78 PHE A C 1
ATOM 615 O O . PHE A 1 78 ? -16.438 5.875 21.094 1 97.31 78 PHE A O 1
ATOM 622 N N . GLN A 1 79 ? -17.672 7.668 20.578 1 97.56 79 GLN A N 1
ATOM 623 C CA . GLN A 1 79 ? -17.984 7.91 21.984 1 97.56 79 GLN A CA 1
ATOM 624 C C . GLN A 1 79 ? -18.781 6.75 22.578 1 97.56 79 GLN A C 1
ATOM 626 O O . GLN A 1 79 ? -18.562 6.375 23.734 1 97.56 79 GLN A O 1
ATOM 631 N N . THR A 1 80 ? -19.641 6.203 21.766 1 96.88 80 THR A N 1
ATOM 632 C CA . THR A 1 80 ? -20.391 5.035 22.219 1 96.88 80 THR A CA 1
ATOM 633 C C . THR A 1 80 ? -19.469 3.844 22.422 1 96.88 80 THR A C 1
ATOM 635 O O . THR A 1 80 ? -19.578 3.127 23.422 1 96.88 80 THR A O 1
ATOM 638 N N . GLN A 1 81 ? -18.547 3.664 21.531 1 96.38 81 GLN A N 1
ATOM 639 C CA . GLN A 1 81 ? -17.594 2.574 21.641 1 96.38 81 GLN A CA 1
ATOM 640 C C . GLN A 1 81 ? -16.672 2.762 22.844 1 96.38 81 GLN A C 1
ATOM 642 O O . GLN A 1 81 ? -16.312 1.791 23.516 1 96.38 81 GLN A O 1
ATOM 647 N N . LEU A 1 82 ? -16.312 3.986 23.094 1 97.94 82 LEU A N 1
ATOM 648 C CA . LEU A 1 82 ? -15.469 4.297 24.25 1 97.94 82 LEU A CA 1
ATOM 649 C C . LEU A 1 82 ? -16.188 3.984 25.547 1 97.94 82 LEU A C 1
ATOM 651 O O . LEU A 1 82 ? -15.594 3.416 26.469 1 97.94 82 LEU A O 1
ATOM 655 N N . ARG A 1 83 ? -17.469 4.336 25.609 1 97.19 83 ARG A N 1
ATOM 656 C CA . ARG A 1 83 ? -18.25 4.02 26.797 1 97.19 83 ARG A CA 1
ATOM 657 C C . ARG A 1 83 ? -18.359 2.512 27 1 97.19 83 ARG A C 1
ATOM 659 O O . ARG A 1 83 ? -18.234 2.023 28.125 1 97.19 83 ARG A O 1
ATOM 666 N N . THR A 1 84 ? -18.531 1.841 25.891 1 96 84 THR A N 1
ATOM 667 C CA . THR A 1 84 ? -18.625 0.386 25.953 1 96 84 THR A CA 1
ATOM 668 C C . THR A 1 84 ? -17.312 -0.211 26.469 1 96 84 THR A C 1
ATOM 670 O O . THR A 1 84 ? -17.312 -1.161 27.25 1 96 84 THR A O 1
ATOM 673 N N . PHE A 1 85 ? -16.203 0.331 26.109 1 97.25 85 PHE A N 1
ATOM 674 C CA . PHE A 1 85 ? -14.883 -0.132 26.531 1 97.25 85 PHE A CA 1
ATOM 675 C C . PHE A 1 85 ? -14.711 0.004 28.031 1 97.25 85 PHE A C 1
ATOM 677 O O . PHE A 1 85 ? -14.211 -0.911 28.688 1 97.25 85 PHE A O 1
ATOM 684 N N . TYR A 1 86 ? -15.148 1.064 28.562 1 96.69 86 TYR A N 1
ATOM 685 C CA . TYR A 1 86 ? -14.961 1.282 29.984 1 96.69 86 TYR A CA 1
ATOM 686 C C . TYR A 1 86 ? -16.062 0.608 30.797 1 96.69 86 TYR A C 1
ATOM 688 O O . TYR A 1 86 ? -15.812 0.053 31.875 1 96.69 86 TYR A O 1
ATOM 696 N N . ASP A 1 87 ? -17.297 0.584 30.266 1 96.19 87 ASP A N 1
ATOM 697 C CA . ASP A 1 87 ? -18.438 0.059 31.016 1 96.19 87 ASP A CA 1
ATOM 698 C C . ASP A 1 87 ? -18.469 -1.467 30.969 1 96.19 87 ASP A C 1
ATOM 700 O O . ASP A 1 87 ? -18.781 -2.119 31.969 1 96.19 87 ASP A O 1
ATOM 704 N N . GLU A 1 88 ? -18.141 -1.952 29.781 1 94.38 88 GLU A N 1
ATOM 705 C CA . GLU A 1 88 ? -18.312 -3.391 29.594 1 94.38 88 GLU A CA 1
ATOM 706 C C . GLU A 1 88 ? -16.984 -4.125 29.703 1 94.38 88 GLU A C 1
ATOM 708 O O . GLU A 1 88 ? -16.953 -5.301 30.078 1 94.38 88 GLU A O 1
ATOM 713 N N . GLN A 1 89 ? -15.938 -3.441 29.438 1 93.69 89 GLN A N 1
ATOM 714 C CA . GLN A 1 89 ? -14.648 -4.125 29.438 1 93.69 89 GLN A CA 1
ATOM 715 C C . GLN A 1 89 ? -13.734 -3.568 30.516 1 93.69 89 GLN A C 1
ATOM 717 O O . GLN A 1 89 ? -12.531 -3.85 30.531 1 93.69 89 GLN A O 1
ATOM 722 N N . ASP A 1 90 ? -14.227 -2.697 31.359 1 93.19 90 ASP A N 1
ATOM 723 C CA . ASP A 1 90 ? -13.531 -2.123 32.5 1 93.19 90 ASP A CA 1
ATOM 724 C C . ASP A 1 90 ? -12.305 -1.328 32.094 1 93.19 90 ASP A C 1
ATOM 726 O O . ASP A 1 90 ? -11.344 -1.198 32.844 1 93.19 90 ASP A O 1
ATOM 730 N N . GLY A 1 91 ? -12.258 -0.997 30.812 1 94.44 91 GLY A N 1
ATOM 731 C CA . GLY A 1 91 ? -11.133 -0.219 30.312 1 94.44 91 GLY A CA 1
ATOM 732 C C . GLY A 1 91 ? -9.852 -1.027 30.188 1 94.44 91 GLY A C 1
ATOM 733 O O . GLY A 1 91 ? -8.758 -0.469 30.219 1 94.44 91 GLY A O 1
ATOM 734 N N . VAL A 1 92 ? -10 -2.291 30.094 1 94.06 92 VAL A N 1
ATOM 735 C CA . VAL A 1 92 ? -8.844 -3.174 30 1 94.06 92 VAL A CA 1
ATOM 736 C C . VAL A 1 92 ? -8.719 -3.725 28.594 1 94.06 92 VAL A C 1
ATOM 738 O O . VAL A 1 92 ? -9.68 -4.273 28.047 1 94.06 92 VAL A O 1
ATOM 741 N N . ILE A 1 93 ? -7.539 -3.553 27.969 1 93.75 93 ILE A N 1
ATOM 742 C CA . ILE A 1 93 ? -7.262 -4.035 26.625 1 93.75 93 ILE A CA 1
ATOM 743 C C . ILE A 1 93 ? -6.977 -5.535 26.656 1 93.75 93 ILE A C 1
ATOM 745 O O . ILE A 1 93 ? -5.973 -5.969 27.234 1 93.75 93 ILE A O 1
ATOM 749 N N . ARG A 1 94 ? -7.906 -6.324 26.141 1 88 94 ARG A N 1
ATOM 750 C CA . ARG A 1 94 ? -7.746 -7.773 26.047 1 88 94 ARG A CA 1
ATOM 751 C C . ARG A 1 94 ? -7.848 -8.25 24.609 1 88 94 ARG A C 1
ATOM 753 O O . ARG A 1 94 ? -8.688 -7.762 23.844 1 88 94 ARG A O 1
ATOM 760 N N . GLN A 1 95 ? -7.035 -9.156 24.266 1 81.38 95 GLN A N 1
ATOM 761 C CA . GLN A 1 95 ? -7.043 -9.703 22.906 1 81.38 95 GLN A CA 1
ATOM 762 C C . GLN A 1 95 ? -8.383 -10.352 22.578 1 81.38 95 GLN A C 1
ATOM 764 O O . GLN A 1 95 ? -8.844 -10.289 21.438 1 81.38 95 GLN A O 1
ATOM 769 N N . SER A 1 96 ? -9.023 -10.859 23.484 1 80.38 96 SER A N 1
ATOM 770 C CA . SER A 1 96 ? -10.227 -11.656 23.297 1 80.38 96 SER A CA 1
ATOM 771 C C . SER A 1 96 ? -11.469 -10.781 23.219 1 80.38 96 SER A C 1
ATOM 773 O O . SER A 1 96 ? -12.453 -11.148 22.578 1 80.38 96 SER A O 1
ATOM 775 N N . SER A 1 97 ? -11.391 -9.648 23.766 1 80.69 97 SER A N 1
ATOM 776 C CA . SER A 1 97 ? -12.641 -8.914 23.891 1 80.69 97 SER A CA 1
ATOM 777 C C . SER A 1 97 ? -12.547 -7.543 23.219 1 80.69 97 SER A C 1
ATOM 779 O O . SER A 1 97 ? -13.562 -7 22.766 1 80.69 97 SER A O 1
ATOM 781 N N . THR A 1 98 ? -11.438 -7.031 23.25 1 85.31 98 THR A N 1
ATOM 782 C CA . THR A 1 98 ? -11.281 -5.684 22.719 1 85.31 98 THR A CA 1
ATOM 783 C C . THR A 1 98 ? -10.734 -5.719 21.281 1 85.31 98 THR A C 1
ATOM 785 O O . THR A 1 98 ? -9.773 -6.434 21 1 85.31 98 THR A O 1
ATOM 788 N N . SER A 1 99 ? -11.414 -5.039 20.422 1 93.12 99 SER A N 1
ATOM 789 C CA . SER A 1 99 ? -10.844 -4.867 19.078 1 93.12 99 SER A CA 1
ATOM 790 C C . SER A 1 99 ? -9.547 -4.074 19.141 1 93.12 99 SER A C 1
ATOM 792 O O . SER A 1 99 ? -9.555 -2.881 19.453 1 93.12 99 SER A O 1
ATOM 794 N N . LEU A 1 100 ? -8.508 -4.695 18.828 1 96 100 LEU A N 1
ATOM 795 C CA . LEU A 1 100 ? -7.207 -4.031 18.875 1 96 100 LEU A CA 1
ATOM 796 C C . LEU A 1 100 ? -7.074 -3.014 17.75 1 96 100 LEU A C 1
ATOM 798 O O . LEU A 1 100 ? -6.25 -2.098 17.828 1 96 100 LEU A O 1
ATOM 802 N N . GLN A 1 101 ? -7.84 -3.166 16.688 1 97.56 101 GLN A N 1
ATOM 803 C CA . GLN A 1 101 ? -7.875 -2.141 15.656 1 97.56 101 GLN A CA 1
ATOM 804 C C . GLN A 1 101 ? -8.609 -0.894 16.141 1 97.56 101 GLN A C 1
ATOM 806 O O . GLN A 1 101 ? -8.242 0.227 15.781 1 97.56 101 GLN A O 1
ATOM 811 N N . TRP A 1 102 ? -9.641 -1.064 16.969 1 98.06 102 TRP A N 1
ATOM 812 C CA . TRP A 1 102 ? -10.273 0.076 17.625 1 98.06 102 TRP A CA 1
ATOM 813 C C . TRP A 1 102 ? -9.32 0.741 18.609 1 98.06 102 TRP A C 1
ATOM 815 O O . TRP A 1 102 ? -9.258 1.97 18.688 1 98.06 102 TRP A O 1
ATOM 825 N N . THR A 1 103 ? -8.594 -0.087 19.312 1 98.06 103 THR A N 1
ATOM 826 C CA . THR A 1 103 ? -7.609 0.446 20.25 1 98.06 103 THR A CA 1
ATOM 827 C C . THR A 1 103 ? -6.562 1.284 19.516 1 98.06 103 THR A C 1
ATOM 829 O O . THR A 1 103 ? -6.09 2.293 20.047 1 98.06 103 THR A O 1
ATOM 832 N N . ALA A 1 104 ? -6.168 0.827 18.297 1 98.38 104 ALA A N 1
ATOM 833 C CA . ALA A 1 104 ? -5.27 1.627 17.453 1 98.38 104 ALA A CA 1
ATOM 834 C C . ALA A 1 104 ? -5.871 2.996 17.156 1 98.38 104 ALA A C 1
ATOM 836 O O . ALA A 1 104 ? -5.18 4.016 17.234 1 98.38 104 ALA A O 1
ATOM 837 N N . LEU A 1 105 ? -7.148 3.018 16.859 1 98.75 105 LEU A N 1
ATOM 838 C CA . LEU A 1 105 ? -7.836 4.281 16.609 1 98.75 105 LEU A CA 1
ATOM 839 C C . LEU A 1 105 ? -7.844 5.152 17.859 1 98.75 105 LEU A C 1
ATOM 841 O O . LEU A 1 105 ? -7.613 6.359 17.781 1 98.75 105 LEU A O 1
ATOM 845 N N . LEU A 1 106 ? -8.117 4.527 18.969 1 98.75 106 LEU A N 1
ATOM 846 C CA . LEU A 1 106 ? -8.07 5.266 20.219 1 98.75 106 LEU A CA 1
ATOM 847 C C . LEU A 1 106 ? -6.711 5.93 20.422 1 98.75 106 LEU A C 1
ATOM 849 O O . LEU A 1 106 ? -6.637 7.125 20.703 1 98.75 106 LEU A O 1
ATOM 853 N N . PHE A 1 107 ? -5.668 5.223 20.188 1 98.75 107 PHE A N 1
ATOM 854 C CA . PHE A 1 107 ? -4.332 5.773 20.375 1 98.75 107 PHE A CA 1
ATOM 855 C C . PHE A 1 107 ? -4.047 6.859 19.344 1 98.75 107 PHE A C 1
ATOM 857 O O . PHE A 1 107 ? -3.342 7.828 19.625 1 98.75 107 PHE A O 1
ATOM 864 N N . SER A 1 108 ? -4.551 6.695 18.109 1 98.81 108 SER A N 1
ATOM 865 C CA . SER A 1 108 ? -4.391 7.762 17.141 1 98.81 108 SER A CA 1
ATOM 866 C C . SER A 1 108 ? -5.031 9.062 17.625 1 98.81 108 SER A C 1
ATOM 868 O O . SER A 1 108 ? -4.453 10.141 17.469 1 98.81 108 SER A O 1
ATOM 870 N N . ILE A 1 109 ? -6.191 8.93 18.203 1 98.88 109 ILE A N 1
ATOM 871 C CA . ILE A 1 109 ? -6.938 10.078 18.719 1 98.88 109 ILE A CA 1
ATOM 872 C C . ILE A 1 109 ? -6.184 10.703 19.891 1 98.88 109 ILE A C 1
ATOM 874 O O . ILE A 1 109 ? -5.988 11.922 19.922 1 98.88 109 ILE A O 1
ATOM 878 N N . LEU A 1 110 ? -5.73 9.867 20.797 1 98.81 110 LEU A N 1
ATOM 879 C CA . LEU A 1 110 ? -4.98 10.359 21.938 1 98.81 110 LEU A CA 1
ATOM 880 C C . LEU A 1 110 ? -3.699 11.062 21.5 1 98.81 110 LEU A C 1
ATOM 882 O O . LEU A 1 110 ? -3.375 12.141 21.984 1 98.81 110 LEU A O 1
ATOM 886 N N . THR A 1 111 ? -3.004 10.445 20.562 1 98.62 111 THR A N 1
ATOM 887 C CA . THR A 1 111 ? -1.745 11 20.078 1 98.62 111 THR A CA 1
ATOM 888 C C . THR A 1 111 ? -1.968 12.359 19.438 1 98.62 111 THR A C 1
ATOM 890 O O . THR A 1 111 ? -1.239 13.312 19.719 1 98.62 111 THR A O 1
ATOM 893 N N . ALA A 1 112 ? -2.951 12.438 18.578 1 98.62 112 ALA A N 1
ATOM 894 C CA . ALA A 1 112 ? -3.229 13.695 17.875 1 98.62 112 ALA A CA 1
ATOM 895 C C . ALA A 1 112 ? -3.588 14.805 18.875 1 98.62 112 ALA A C 1
ATOM 897 O O . ALA A 1 112 ? -3.104 15.93 18.75 1 98.62 112 ALA A O 1
ATOM 898 N N . SER A 1 113 ? -4.418 14.469 19.828 1 98.44 113 SER A N 1
ATOM 899 C CA . SER A 1 113 ? -4.832 15.453 20.828 1 98.44 113 SER A CA 1
ATOM 900 C C . SER A 1 113 ? -3.645 15.953 21.641 1 98.44 113 SER A C 1
ATOM 902 O O . SER A 1 113 ? -3.449 17.156 21.781 1 98.44 113 SER A O 1
ATOM 904 N N . MET A 1 114 ? -2.857 15.008 22.078 1 97.5 114 MET A N 1
ATOM 905 C CA . MET A 1 114 ? -1.705 15.344 22.906 1 97.5 114 MET A CA 1
ATOM 906 C C . MET A 1 114 ? -0.693 16.172 22.125 1 97.5 114 MET A C 1
ATOM 908 O O . MET A 1 114 ? -0.111 17.125 22.656 1 97.5 114 MET A O 1
ATOM 912 N N . THR A 1 115 ? -0.471 15.82 20.875 1 96.94 115 THR A N 1
ATOM 913 C CA . THR A 1 115 ? 0.553 16.438 20.047 1 96.94 115 THR A CA 1
ATOM 914 C C . THR A 1 115 ? 0.114 17.828 19.594 1 96.94 115 THR A C 1
ATOM 916 O O . THR A 1 115 ? 0.926 18.75 19.531 1 96.94 115 THR A O 1
ATOM 919 N N . CYS A 1 116 ? -1.181 18.016 19.344 1 96.5 116 CYS A N 1
ATOM 920 C CA . CYS A 1 116 ? -1.646 19.234 18.672 1 96.5 116 CYS A CA 1
ATOM 921 C C . CYS A 1 116 ? -2.15 20.25 19.688 1 96.5 116 CYS A C 1
ATOM 923 O O . CYS A 1 116 ? -2.232 21.453 19.375 1 96.5 116 CYS A O 1
ATOM 925 N N . ALA A 1 117 ? -2.492 19.828 20.891 1 95.38 117 ALA A N 1
ATOM 926 C CA . ALA A 1 117 ? -3.064 20.734 21.859 1 95.38 117 ALA A CA 1
ATOM 927 C C . ALA A 1 117 ? -2.012 21.719 22.391 1 95.38 117 ALA A C 1
ATOM 929 O O . ALA A 1 117 ? -0.842 21.359 22.531 1 95.38 117 ALA A O 1
ATOM 930 N N . PRO A 1 118 ? -2.465 22.938 22.688 1 91.62 118 PRO A N 1
ATOM 931 C CA . PRO A 1 118 ? -1.553 23.859 23.359 1 91.62 118 PRO A CA 1
ATOM 932 C C . PRO A 1 118 ? -1.094 23.359 24.734 1 91.62 118 PRO A C 1
ATOM 934 O O . PRO A 1 118 ? -1.853 22.672 25.422 1 91.62 118 PRO A O 1
ATOM 937 N N . ALA A 1 119 ? 0.029 23.812 25.109 1 89.81 119 ALA A N 1
ATOM 938 C CA . ALA A 1 119 ? 0.639 23.359 26.359 1 89.81 119 ALA A CA 1
ATOM 939 C C . ALA A 1 119 ? -0.271 23.656 27.547 1 89.81 119 ALA A C 1
ATOM 941 O O . ALA A 1 119 ? -0.349 22.859 28.484 1 89.81 119 ALA A O 1
ATOM 942 N N . ALA A 1 120 ? -0.878 24.766 27.469 1 91.12 120 ALA A N 1
ATOM 943 C CA . ALA A 1 120 ? -1.758 25.156 28.578 1 91.12 120 ALA A CA 1
ATOM 944 C C . ALA A 1 120 ? -2.902 24.156 28.734 1 91.12 120 ALA A C 1
ATOM 946 O O . ALA A 1 120 ? -3.277 23.828 29.859 1 91.12 120 ALA A O 1
ATOM 947 N N . ARG A 1 121 ? -3.463 23.703 27.688 1 93.44 121 ARG A N 1
ATOM 948 C CA . ARG A 1 121 ? -4.551 22.734 27.719 1 93.44 121 ARG A CA 1
ATOM 949 C C . ARG A 1 121 ? -4.062 21.391 28.25 1 93.44 121 ARG A C 1
ATOM 951 O O . ARG A 1 121 ? -4.758 20.734 29.031 1 93.44 121 ARG A O 1
ATOM 958 N N . VAL A 1 122 ? -2.957 20.953 27.828 1 95.56 122 VAL A N 1
ATOM 959 C CA . VAL A 1 122 ? -2.363 19.688 28.266 1 95.56 122 VAL A CA 1
ATOM 960 C C . VAL A 1 122 ? -2.143 19.703 29.766 1 95.56 122 VAL A C 1
ATOM 962 O O . VAL A 1 122 ? -2.404 18.719 30.453 1 95.56 122 VAL A O 1
ATOM 965 N N . ARG A 1 123 ? -1.715 20.859 30.266 1 95.25 123 ARG A N 1
ATOM 966 C CA . ARG A 1 123 ? -1.527 21.016 31.703 1 95.25 123 ARG A CA 1
ATOM 967 C C . ARG A 1 123 ? -2.855 20.891 32.438 1 95.25 123 ARG A C 1
ATOM 969 O O . ARG A 1 123 ? -2.916 20.328 33.531 1 95.25 123 ARG A O 1
ATOM 976 N N . LEU A 1 124 ? -3.814 21.391 31.828 1 95.69 124 LEU A N 1
ATOM 977 C CA . LEU A 1 124 ? -5.141 21.328 32.438 1 95.69 124 LEU A CA 1
ATOM 978 C C . LEU A 1 124 ? -5.617 19.875 32.531 1 95.69 124 LEU A C 1
ATOM 980 O O . LEU A 1 124 ? -6.383 19.547 33.438 1 95.69 124 LEU A O 1
ATOM 984 N N . TRP A 1 125 ? -5.188 19.016 31.594 1 96.75 125 TRP A N 1
ATOM 985 C CA . TRP A 1 125 ? -5.547 17.609 31.641 1 96.75 125 TRP A CA 1
ATOM 986 C C . TRP A 1 125 ? -4.723 16.875 32.688 1 96.75 125 TRP A C 1
ATOM 988 O O . TRP A 1 125 ? -4.969 15.688 32.969 1 96.75 125 TRP A O 1
ATOM 998 N N . GLY A 1 126 ? -3.662 17.562 33.25 1 96.38 126 GLY A N 1
ATOM 999 C CA . GLY A 1 126 ? -2.869 16.984 34.312 1 96.38 126 GLY A CA 1
ATOM 1000 C C . GLY A 1 126 ? -1.542 16.422 33.844 1 96.38 126 GLY A C 1
ATOM 1001 O O . GLY A 1 126 ? -0.875 15.68 34.562 1 96.38 126 GLY A O 1
ATOM 1002 N N . PHE A 1 127 ? -1.124 16.75 32.594 1 95.81 127 PHE A N 1
ATOM 1003 C CA . PHE A 1 127 ? 0.136 16.234 32.062 1 95.81 127 PHE A CA 1
ATOM 1004 C C . PHE A 1 127 ? 1.22 17.312 32.125 1 95.81 127 PHE A C 1
ATOM 1006 O O . PHE A 1 127 ? 0.951 18.484 31.875 1 95.81 127 PHE A O 1
ATOM 1013 N N . GLY A 1 128 ? 2.416 16.922 32.469 1 91.19 128 GLY A N 1
ATOM 1014 C CA . GLY A 1 128 ? 3.559 17.812 32.406 1 91.19 128 GLY A CA 1
ATOM 1015 C C . GLY A 1 128 ? 4.145 17.938 31 1 91.19 128 GLY A C 1
ATOM 1016 O O . GLY A 1 128 ? 3.781 17.172 30.109 1 91.19 128 GLY A O 1
ATOM 1017 N N . GLU A 1 129 ? 5.004 18.828 30.828 1 84.56 129 GLU A N 1
ATOM 1018 C CA . GLU A 1 129 ? 5.609 19.094 29.531 1 84.56 129 GLU A CA 1
ATOM 1019 C C . GLU A 1 129 ? 6.43 17.906 29.047 1 84.56 129 GLU A C 1
ATOM 1021 O O . GLU A 1 129 ? 6.344 17.531 27.875 1 84.56 129 GLU A O 1
ATOM 1026 N N . THR A 1 130 ? 7.207 17.391 29.906 1 86.5 130 THR A N 1
ATOM 1027 C CA . THR A 1 130 ? 8.039 16.25 29.531 1 86.5 130 THR A CA 1
ATOM 1028 C C . THR A 1 130 ? 7.176 15.039 29.203 1 86.5 130 THR A C 1
ATOM 1030 O O . THR A 1 130 ? 7.508 14.25 28.328 1 86.5 130 THR A O 1
ATOM 1033 N N . GLU A 1 131 ? 6.102 14.977 29.828 1 91.25 131 GLU A N 1
ATOM 1034 C CA . GLU A 1 131 ? 5.191 13.859 29.609 1 91.25 131 GLU A CA 1
ATOM 1035 C C . GLU A 1 131 ? 4.504 13.969 28.25 1 91.25 131 GLU A C 1
ATOM 1037 O O . GLU A 1 131 ? 4.238 12.953 27.609 1 91.25 131 GLU A O 1
ATOM 1042 N N . GLN A 1 132 ? 4.242 15.18 27.906 1 93.31 132 GLN A N 1
ATOM 1043 C CA . GLN A 1 132 ? 3.57 15.398 26.625 1 93.31 132 GLN A CA 1
ATOM 1044 C C . GLN A 1 132 ? 4.379 14.812 25.484 1 93.31 132 GLN A C 1
ATOM 1046 O O . GLN A 1 132 ? 3.852 14.055 24.656 1 93.31 132 GLN A O 1
ATOM 1051 N N . ALA A 1 133 ? 5.641 15.117 25.406 1 91.44 133 ALA A N 1
ATOM 1052 C CA . ALA A 1 133 ? 6.52 14.633 24.344 1 91.44 133 ALA A CA 1
ATOM 1053 C C . ALA A 1 133 ? 6.652 13.117 24.391 1 91.44 133 ALA A C 1
ATOM 1055 O O . ALA A 1 133 ? 6.543 12.445 23.359 1 91.44 133 ALA A O 1
ATOM 1056 N N . THR A 1 134 ? 6.855 12.617 25.531 1 93.44 134 THR A N 1
ATOM 1057 C CA . THR A 1 134 ? 7.082 11.188 25.703 1 93.44 134 THR A CA 1
ATOM 1058 C C . THR A 1 134 ? 5.828 10.398 25.344 1 93.44 134 THR A C 1
ATOM 1060 O O . THR A 1 134 ? 5.906 9.406 24.609 1 93.44 134 THR A O 1
ATOM 1063 N N . LEU A 1 135 ? 4.703 10.867 25.828 1 95.56 135 LEU A N 1
ATOM 1064 C CA . LEU A 1 135 ? 3.463 10.141 25.594 1 95.56 135 LEU A CA 1
ATOM 1065 C C . LEU A 1 135 ? 3.049 10.219 24.125 1 95.56 135 LEU A C 1
ATOM 1067 O O . LEU A 1 135 ? 2.537 9.25 23.578 1 95.56 135 LEU A O 1
ATOM 1071 N N . SER A 1 136 ? 3.23 11.352 23.516 1 96.44 136 SER A N 1
ATOM 1072 C CA . SER A 1 136 ? 2.912 11.477 22.109 1 96.44 136 SER A CA 1
ATOM 1073 C C . SER A 1 136 ? 3.674 10.453 21.266 1 96.44 136 SER A C 1
ATOM 1075 O O . SER A 1 136 ? 3.092 9.781 20.422 1 96.44 136 SER A O 1
ATOM 1077 N N . GLN A 1 137 ? 4.941 10.32 21.609 1 94.94 137 GLN A N 1
ATOM 1078 C CA . GLN A 1 137 ? 5.789 9.375 20.891 1 94.94 137 GLN A CA 1
ATOM 1079 C C . GLN A 1 137 ? 5.363 7.938 21.172 1 94.94 137 GLN A C 1
ATOM 1081 O O . GLN A 1 137 ? 5.23 7.137 20.234 1 94.94 137 GLN A O 1
ATOM 1086 N N . LYS A 1 138 ? 5.133 7.648 22.359 1 95.75 138 LYS A N 1
ATOM 1087 C CA . LYS A 1 138 ? 4.789 6.285 22.766 1 95.75 138 LYS A CA 1
ATOM 1088 C C . LYS A 1 138 ? 3.408 5.895 22.25 1 95.75 138 LYS A C 1
ATOM 1090 O O . LYS A 1 138 ? 3.193 4.754 21.828 1 95.75 138 LYS A O 1
ATOM 1095 N N . TRP A 1 139 ? 2.52 6.848 22.344 1 97.88 139 TRP A N 1
ATOM 1096 C CA . TRP A 1 139 ? 1.171 6.566 21.859 1 97.88 139 TRP A CA 1
ATOM 1097 C C . TRP A 1 139 ? 1.17 6.324 20.359 1 97.88 139 TRP A C 1
ATOM 1099 O O . TRP A 1 139 ? 0.411 5.492 19.859 1 97.88 139 TRP A O 1
ATOM 1109 N N . PHE A 1 140 ? 2.016 7.055 19.641 1 97.5 140 PHE A N 1
ATOM 1110 C CA . PHE A 1 140 ? 2.098 6.801 18.219 1 97.5 140 PHE A CA 1
ATOM 1111 C C . PHE A 1 140 ? 2.602 5.387 17.938 1 97.5 140 PHE A C 1
ATOM 1113 O O . PHE A 1 140 ? 2.064 4.684 17.094 1 97.5 140 PHE A O 1
ATOM 1120 N N . GLN A 1 141 ? 3.568 5 18.641 1 95.56 141 GLN A N 1
ATOM 1121 C CA . GLN A 1 141 ? 4.098 3.648 18.5 1 95.56 141 GLN A CA 1
ATOM 1122 C C . GLN A 1 141 ? 3.049 2.604 18.859 1 95.56 141 GLN A C 1
ATOM 1124 O O . GLN A 1 141 ? 3.018 1.517 18.281 1 95.56 141 GLN A O 1
ATOM 1129 N N . ALA A 1 142 ? 2.25 2.953 19.797 1 97.06 142 ALA A N 1
ATOM 1130 C CA . ALA A 1 142 ? 1.193 2.045 20.234 1 97.06 142 ALA A CA 1
ATOM 1131 C C . ALA A 1 142 ? 0.2 1.775 19.109 1 97.06 142 ALA A C 1
ATOM 1133 O O . ALA A 1 142 ? -0.388 0.694 19.047 1 97.06 142 ALA A O 1
ATOM 1134 N N . ILE A 1 143 ? -0.004 2.752 18.219 1 97.69 143 ILE A N 1
ATOM 1135 C CA . ILE A 1 143 ? -0.89 2.555 17.078 1 97.69 143 ILE A CA 1
ATOM 1136 C C . ILE A 1 143 ? -0.416 1.355 16.25 1 97.69 143 ILE A C 1
ATOM 1138 O O . ILE A 1 143 ? -1.188 0.428 16 1 97.69 143 ILE A O 1
ATOM 1142 N N . SER A 1 144 ? 0.873 1.372 15.938 1 94.62 144 SER A N 1
ATOM 1143 C CA . SER A 1 144 ? 1.458 0.307 15.133 1 94.62 144 SER A CA 1
ATOM 1144 C C . SER A 1 144 ? 1.413 -1.03 15.859 1 94.62 144 SER A C 1
ATOM 1146 O O . SER A 1 144 ? 1.146 -2.068 15.258 1 94.62 144 SER A O 1
ATOM 1148 N N . ALA A 1 145 ? 1.696 -0.949 17.109 1 93.88 145 ALA A N 1
ATOM 1149 C CA . ALA A 1 145 ? 1.679 -2.172 17.906 1 93.88 145 ALA A CA 1
ATOM 1150 C C . ALA A 1 145 ? 0.285 -2.793 17.922 1 93.88 145 ALA A C 1
ATOM 1152 O O . ALA A 1 145 ? 0.137 -4.008 17.766 1 93.88 145 ALA A O 1
ATOM 1153 N N . CYS A 1 146 ? -0.711 -1.969 18.141 1 96.12 146 CYS A N 1
ATOM 1154 C CA . CYS A 1 146 ? -2.086 -2.457 18.172 1 96.12 146 CYS A CA 1
ATOM 1155 C C . CYS A 1 146 ? -2.461 -3.088 16.828 1 96.12 146 CYS A C 1
ATOM 1157 O O . CYS A 1 146 ? -3.07 -4.16 16.797 1 96.12 146 CYS A O 1
ATOM 1159 N N . LEU A 1 147 ? -2.104 -2.436 15.758 1 95.69 147 LEU A N 1
ATOM 1160 C CA . LEU A 1 147 ? -2.396 -2.963 14.43 1 95.69 147 LEU A CA 1
ATOM 1161 C C . LEU A 1 147 ? -1.706 -4.309 14.219 1 95.69 147 LEU A C 1
ATOM 1163 O O . LEU A 1 147 ? -2.316 -5.25 13.711 1 95.69 147 LEU A O 1
ATOM 1167 N N . THR A 1 148 ? -0.499 -4.352 14.633 1 92.31 148 THR A N 1
ATOM 1168 C CA . THR A 1 148 ? 0.262 -5.586 14.477 1 92.31 148 THR A CA 1
ATOM 1169 C C . THR A 1 148 ? -0.374 -6.723 15.273 1 92.31 148 THR A C 1
ATOM 1171 O O . THR A 1 148 ? -0.581 -7.816 14.742 1 92.31 148 THR A O 1
ATOM 1174 N N . HIS A 1 149 ? -0.726 -6.438 16.531 1 91.62 149 HIS A N 1
ATOM 1175 C CA . HIS A 1 149 ? -1.35 -7.445 17.375 1 91.62 149 HIS A CA 1
ATOM 1176 C C . HIS A 1 149 ? -2.699 -7.883 16.812 1 91.62 149 HIS A C 1
ATOM 1178 O O . HIS A 1 149 ? -3.129 -9.016 17.031 1 91.62 149 HIS A O 1
ATOM 1184 N N . ALA A 1 150 ? -3.309 -7.012 16.078 1 93.62 150 ALA A N 1
ATOM 1185 C CA . ALA A 1 150 ? -4.621 -7.297 15.508 1 93.62 150 ALA A CA 1
ATOM 1186 C C . ALA A 1 150 ? -4.496 -8.055 14.188 1 93.62 150 ALA A C 1
ATOM 1188 O O . ALA A 1 150 ? -5.504 -8.406 13.57 1 93.62 150 ALA A O 1
ATOM 1189 N N . ASN A 1 151 ? -3.299 -8.305 13.688 1 91.5 151 ASN A N 1
ATOM 1190 C CA . ASN A 1 151 ? -3.1 -8.898 12.375 1 91.5 151 ASN A CA 1
ATOM 1191 C C . ASN A 1 151 ? -3.898 -8.172 11.297 1 91.5 151 ASN A C 1
ATOM 1193 O O . ASN A 1 151 ? -4.66 -8.789 10.555 1 91.5 151 ASN A O 1
ATOM 1197 N N . TYR A 1 152 ? -3.67 -6.855 11.258 1 93.62 152 TYR A N 1
ATOM 1198 C CA . TYR A 1 152 ? -4.531 -5.977 10.469 1 93.62 152 TYR A CA 1
ATOM 1199 C C . TYR A 1 152 ? -4.363 -6.238 8.977 1 93.62 152 TYR A C 1
ATOM 1201 O O . TYR A 1 152 ? -5.188 -5.805 8.172 1 93.62 152 TYR A O 1
ATOM 1209 N N . THR A 1 153 ? -3.367 -6.941 8.562 1 92.19 153 THR A N 1
ATOM 1210 C CA . THR A 1 153 ? -3.158 -7.246 7.148 1 92.19 153 THR A CA 1
ATOM 1211 C C . THR A 1 153 ? -3.998 -8.445 6.723 1 92.19 153 THR A C 1
ATOM 1213 O O . THR A 1 153 ? -4.188 -8.688 5.531 1 92.19 153 THR A O 1
ATOM 1216 N N . SER A 1 154 ? -4.438 -9.273 7.656 1 90.06 154 SER A N 1
ATOM 1217 C CA . SER A 1 154 ? -5.289 -10.422 7.367 1 90.06 154 SER A CA 1
ATOM 1218 C C . SER A 1 154 ? -6.711 -10.195 7.859 1 90.06 154 SER A C 1
ATOM 1220 O O . SER A 1 154 ? -7.672 -10.648 7.238 1 90.06 154 SER A O 1
ATOM 1222 N N . ASN A 1 155 ? -6.777 -9.5 8.992 1 93.31 155 ASN A N 1
ATOM 1223 C CA . ASN A 1 155 ? -8.07 -9.133 9.555 1 93.31 155 ASN A CA 1
ATOM 1224 C C . ASN A 1 155 ? -8.477 -7.719 9.148 1 93.31 155 ASN A C 1
ATOM 1226 O O . ASN A 1 155 ? -8.344 -6.781 9.938 1 93.31 155 ASN A O 1
ATOM 1230 N N . LEU A 1 156 ? -9.07 -7.625 7.973 1 94.94 156 LEU A N 1
ATOM 1231 C CA . LEU A 1 156 ? -9.32 -6.309 7.395 1 94.94 156 LEU A CA 1
ATOM 1232 C C . LEU A 1 156 ? -10.5 -5.629 8.078 1 94.94 156 LEU A C 1
ATOM 1234 O O . LEU A 1 156 ? -11.523 -6.27 8.344 1 94.94 156 LEU A O 1
ATOM 1238 N N . SER A 1 157 ? -10.312 -4.457 8.438 1 96.44 157 SER A N 1
ATOM 1239 C CA . SER A 1 157 ? -11.359 -3.67 9.086 1 96.44 157 SER A CA 1
ATOM 1240 C C . SER A 1 157 ? -11.219 -2.189 8.75 1 96.44 157 SER A C 1
ATOM 1242 O O . SER A 1 157 ? -10.109 -1.678 8.609 1 96.44 157 SER A O 1
ATOM 1244 N N . ILE A 1 158 ? -12.289 -1.522 8.688 1 97 158 ILE A N 1
ATOM 1245 C CA . ILE A 1 158 ? -12.297 -0.086 8.43 1 97 158 ILE A CA 1
ATOM 1246 C C . ILE A 1 158 ? -11.641 0.649 9.594 1 97 158 ILE A C 1
ATOM 1248 O O . ILE A 1 158 ? -11.125 1.758 9.43 1 97 158 ILE A O 1
ATOM 1252 N N . LEU A 1 159 ? -11.602 0.01 10.773 1 98 159 LEU A N 1
ATOM 1253 C CA . LEU A 1 159 ? -10.992 0.603 11.961 1 98 159 LEU A CA 1
ATOM 1254 C C . LEU A 1 159 ? -9.5 0.829 11.75 1 98 159 LEU A C 1
ATOM 1256 O O . LEU A 1 159 ? -8.945 1.83 12.211 1 98 159 LEU A O 1
ATOM 1260 N N . SER A 1 160 ? -8.852 -0.1 11.008 1 98.38 160 SER A N 1
ATOM 1261 C CA . SER A 1 160 ? -7.438 0.093 10.68 1 98.38 160 SER A CA 1
ATOM 1262 C C . SER A 1 160 ? -7.242 1.319 9.797 1 98.38 160 SER A C 1
ATOM 1264 O O . SER A 1 160 ? -6.301 2.09 9.992 1 98.38 160 SER A O 1
ATOM 1266 N N . CYS A 1 161 ? -8.141 1.499 8.859 1 98.44 161 CYS A N 1
ATOM 1267 C CA . CYS A 1 161 ? -8.07 2.65 7.969 1 98.44 161 CYS A CA 1
ATOM 1268 C C . CYS A 1 161 ? -8.289 3.949 8.734 1 98.44 161 CYS A C 1
ATOM 1270 O O . CYS A 1 161 ? -7.57 4.926 8.523 1 98.44 161 CYS A O 1
ATOM 1272 N N . GLN A 1 162 ? -9.258 3.916 9.625 1 98.56 162 GLN A N 1
ATOM 1273 C CA . GLN A 1 162 ? -9.539 5.094 10.445 1 98.56 162 GLN A CA 1
ATOM 1274 C C . GLN A 1 162 ? -8.344 5.445 11.328 1 98.56 162 GLN A C 1
ATOM 1276 O O . GLN A 1 162 ? -7.984 6.617 11.453 1 98.56 162 GLN A O 1
ATOM 1281 N N . ALA A 1 163 ? -7.773 4.445 11.898 1 98.75 163 ALA A N 1
ATOM 1282 C CA . ALA A 1 163 ? -6.629 4.668 12.773 1 98.75 163 ALA A CA 1
ATOM 1283 C C . ALA A 1 163 ? -5.469 5.297 12.008 1 98.75 163 ALA A C 1
ATOM 1285 O O . ALA A 1 163 ? -4.887 6.289 12.461 1 98.75 163 ALA A O 1
ATOM 1286 N N . ILE A 1 164 ? -5.172 4.758 10.836 1 98.69 164 ILE A N 1
ATOM 1287 C CA . ILE A 1 164 ? -4.035 5.215 10.047 1 98.69 164 ILE A CA 1
ATOM 1288 C C . ILE A 1 164 ? -4.316 6.617 9.508 1 98.69 164 ILE A C 1
ATOM 1290 O O . ILE A 1 164 ? -3.447 7.492 9.555 1 98.69 164 ILE A O 1
ATOM 1294 N N . ALA A 1 165 ? -5.512 6.852 9.031 1 98.44 165 ALA A N 1
ATOM 1295 C CA . ALA A 1 165 ? -5.871 8.172 8.516 1 98.44 165 ALA A CA 1
ATOM 1296 C C . ALA A 1 165 ? -5.773 9.227 9.609 1 98.44 165 ALA A C 1
ATOM 1298 O O . ALA A 1 165 ? -5.262 10.328 9.375 1 98.44 165 ALA A O 1
ATOM 1299 N N . THR A 1 166 ? -6.242 8.906 10.773 1 98.62 166 THR A N 1
ATOM 1300 C CA . THR A 1 166 ? -6.219 9.836 11.898 1 98.62 166 THR A CA 1
ATOM 1301 C C . THR A 1 166 ? -4.785 10.086 12.359 1 98.62 166 THR A C 1
ATOM 1303 O O . THR A 1 166 ? -4.434 11.211 12.734 1 98.62 166 THR A O 1
ATOM 1306 N N . ALA A 1 167 ? -3.965 9.078 12.273 1 98.56 167 ALA A N 1
ATOM 1307 C CA . ALA A 1 167 ? -2.586 9.156 12.742 1 98.56 167 ALA A CA 1
ATOM 1308 C C . ALA A 1 167 ? -1.791 10.188 11.945 1 98.56 167 ALA A C 1
ATOM 1310 O O . ALA A 1 167 ? -0.806 10.742 12.438 1 98.56 167 ALA A O 1
ATOM 1311 N N . THR A 1 168 ? -2.186 10.508 10.781 1 97.62 168 THR A N 1
ATOM 1312 C CA . THR A 1 168 ? -1.493 11.477 9.938 1 97.62 168 THR A CA 1
ATOM 1313 C C . THR A 1 168 ? -1.442 12.844 10.609 1 97.62 168 THR A C 1
ATOM 1315 O O . THR A 1 168 ? -0.483 13.594 10.43 1 97.62 168 THR A O 1
ATOM 1318 N N . THR A 1 169 ? -2.432 13.109 11.461 1 97.5 169 THR A N 1
ATOM 1319 C CA . THR A 1 169 ? -2.543 14.398 12.125 1 97.5 169 THR A CA 1
ATOM 1320 C C . THR A 1 169 ? -1.315 14.664 12.992 1 97.5 169 THR A C 1
ATOM 1322 O O . THR A 1 169 ? -0.904 15.82 13.164 1 97.5 169 THR A O 1
ATOM 1325 N N . SER A 1 170 ? -0.7 13.609 13.438 1 97.5 170 SER A N 1
ATOM 1326 C CA . SER A 1 170 ? 0.401 13.797 14.383 1 97.5 170 SER A CA 1
ATOM 1327 C C . SER A 1 170 ? 1.703 13.227 13.828 1 97.5 170 SER A C 1
ATOM 1329 O O . SER A 1 170 ? 2.785 13.547 14.32 1 97.5 170 SER A O 1
ATOM 1331 N N . ALA A 1 171 ? 1.635 12.406 12.805 1 96.56 171 ALA A N 1
ATOM 1332 C CA . ALA A 1 171 ? 2.773 11.617 12.352 1 96.56 171 ALA A CA 1
ATOM 1333 C C . ALA A 1 171 ? 3.936 12.516 11.938 1 96.56 171 ALA A C 1
ATOM 1335 O O . ALA A 1 171 ? 5.078 12.281 12.336 1 96.56 171 ALA A O 1
ATOM 1336 N N . HIS A 1 172 ? 3.662 13.531 11.227 1 93.69 172 HIS A N 1
ATOM 1337 C CA . HIS A 1 172 ? 4.711 14.391 10.688 1 93.69 172 HIS A CA 1
ATOM 1338 C C . HIS A 1 172 ? 5.375 15.211 11.781 1 93.69 172 HIS A C 1
ATOM 1340 O O . HIS A 1 172 ? 6.594 15.383 11.789 1 93.69 172 HIS A O 1
ATOM 1346 N N . LEU A 1 173 ? 4.547 15.688 12.703 1 95.12 173 LEU A N 1
ATOM 1347 C CA . LEU A 1 173 ? 5.094 16.453 13.812 1 95.12 173 LEU A CA 1
ATOM 1348 C C . LEU A 1 173 ? 6.035 15.609 14.648 1 95.12 173 LEU A C 1
ATOM 1350 O O . LEU A 1 173 ? 7.039 16.109 15.164 1 95.12 173 LEU A O 1
ATOM 1354 N N . LEU A 1 174 ? 5.727 14.375 14.742 1 95.38 174 LEU A N 1
ATOM 1355 C CA . LEU A 1 174 ? 6.469 13.484 15.633 1 95.38 174 LEU A CA 1
ATOM 1356 C C . LEU A 1 174 ? 7.641 12.836 14.898 1 95.38 174 LEU A C 1
ATOM 1358 O O . LEU A 1 174 ? 8.422 12.094 15.5 1 95.38 174 LEU A O 1
ATOM 1362 N N . GLY A 1 175 ? 7.73 13.023 13.625 1 91.44 175 GLY A N 1
ATOM 1363 C CA . GLY A 1 175 ? 8.859 12.516 12.867 1 91.44 175 GLY A CA 1
ATOM 1364 C C . GLY A 1 175 ? 8.617 11.141 12.273 1 91.44 175 GLY A C 1
ATOM 1365 O O . GLY A 1 175 ? 9.562 10.422 11.945 1 91.44 175 GLY A O 1
ATOM 1366 N N . PHE A 1 176 ? 7.391 10.773 12.156 1 93.81 176 PHE A N 1
ATOM 1367 C CA . PHE A 1 176 ? 7.062 9.445 11.648 1 93.81 176 PHE A CA 1
ATOM 1368 C C . PHE A 1 176 ? 6.484 9.531 10.242 1 93.81 176 PHE A C 1
ATOM 1370 O O . PHE A 1 176 ? 5.582 8.766 9.891 1 93.81 176 PHE A O 1
ATOM 1377 N N . SER A 1 177 ? 6.98 10.445 9.422 1 92 177 SER A N 1
ATOM 1378 C CA . SER A 1 177 ? 6.441 10.68 8.086 1 92 177 SER A CA 1
ATOM 1379 C C . SER A 1 177 ? 6.605 9.453 7.191 1 92 177 SER A C 1
ATOM 1381 O O . SER A 1 177 ? 5.676 9.07 6.477 1 92 177 SER A O 1
ATOM 1383 N N . THR A 1 178 ? 7.758 8.828 7.258 1 89.81 178 THR A N 1
ATOM 1384 C CA . THR A 1 178 ? 8.023 7.66 6.426 1 89.81 178 THR A CA 1
ATOM 1385 C C . THR A 1 178 ? 7.125 6.492 6.824 1 89.81 178 THR A C 1
ATOM 1387 O O . THR A 1 178 ? 6.473 5.887 5.973 1 89.81 178 THR A O 1
ATOM 1390 N N . THR A 1 179 ? 7.113 6.234 8.086 1 92.88 179 THR A N 1
ATOM 1391 C CA . THR A 1 179 ? 6.262 5.168 8.594 1 92.88 179 THR A CA 1
ATOM 1392 C C . THR A 1 179 ? 4.809 5.391 8.188 1 92.88 179 THR A C 1
ATOM 1394 O O . THR A 1 179 ? 4.133 4.461 7.742 1 92.88 179 THR A O 1
ATOM 1397 N N . GLN A 1 180 ? 4.422 6.586 8.328 1 95.25 180 GLN A N 1
ATOM 1398 C CA . GLN A 1 180 ? 3.033 6.914 8.031 1 95.25 180 GLN A CA 1
ATOM 1399 C C . GLN A 1 180 ? 2.738 6.738 6.543 1 95.25 180 GLN A C 1
ATOM 1401 O O . GLN A 1 180 ? 1.642 6.316 6.168 1 95.25 180 GLN A O 1
ATOM 1406 N N . SER A 1 181 ? 3.676 7.102 5.719 1 94.44 181 SER A N 1
ATOM 1407 C CA . SER A 1 181 ? 3.496 6.926 4.281 1 94.44 181 SER A CA 1
ATOM 1408 C C . SER A 1 181 ? 3.266 5.461 3.926 1 94.44 181 SER A C 1
ATOM 1410 O O . SER A 1 181 ? 2.418 5.145 3.088 1 94.44 181 SER A O 1
ATOM 1412 N N . ILE A 1 182 ? 3.982 4.559 4.523 1 95.62 182 ILE A N 1
ATOM 1413 C CA . ILE A 1 182 ? 3.855 3.125 4.281 1 95.62 182 ILE A CA 1
ATOM 1414 C C . ILE A 1 182 ? 2.521 2.623 4.828 1 95.62 182 ILE A C 1
ATOM 1416 O O . ILE A 1 182 ? 1.823 1.852 4.168 1 95.62 182 ILE A O 1
ATOM 1420 N N . HIS A 1 183 ? 2.143 3.105 5.988 1 97.31 183 HIS A N 1
ATOM 1421 C CA . HIS A 1 183 ? 0.855 2.734 6.566 1 97.31 183 HIS A CA 1
ATOM 1422 C C . HIS A 1 183 ? -0.299 3.195 5.684 1 97.31 183 HIS A C 1
ATOM 1424 O O . HIS A 1 183 ? -1.306 2.494 5.555 1 97.31 183 HIS A O 1
ATOM 1430 N N . LEU A 1 184 ? -0.131 4.348 5.156 1 97.56 184 LEU A N 1
ATOM 1431 C CA . LEU A 1 184 ? -1.182 4.863 4.289 1 97.56 184 LEU A CA 1
ATOM 1432 C C . LEU A 1 184 ? -1.375 3.965 3.072 1 97.56 184 LEU A C 1
ATOM 1434 O O . LEU A 1 184 ? -2.508 3.705 2.66 1 97.56 184 LEU A O 1
ATOM 1438 N N . ALA A 1 185 ? -0.28 3.52 2.516 1 97.12 185 ALA A N 1
ATOM 1439 C CA . ALA A 1 185 ? -0.379 2.592 1.394 1 97.12 185 ALA A CA 1
ATOM 1440 C C . ALA A 1 185 ? -1.122 1.32 1.797 1 97.12 185 ALA A C 1
ATOM 1442 O O . ALA A 1 185 ? -1.971 0.827 1.05 1 97.12 185 ALA A O 1
ATOM 1443 N N . THR A 1 186 ? -0.796 0.837 2.932 1 97.31 186 THR A N 1
ATOM 1444 C CA . THR A 1 186 ? -1.468 -0.34 3.471 1 97.31 186 THR A CA 1
ATOM 1445 C C . THR A 1 186 ? -2.961 -0.076 3.652 1 97.31 186 THR A C 1
ATOM 1447 O O . THR A 1 186 ? -3.793 -0.902 3.273 1 97.31 186 THR A O 1
ATOM 1450 N N . ALA A 1 187 ? -3.275 1.065 4.207 1 98.19 187 ALA A N 1
ATOM 1451 C CA . ALA A 1 187 ? -4.672 1.421 4.457 1 98.19 187 ALA A CA 1
ATOM 1452 C C . ALA A 1 187 ? -5.449 1.534 3.15 1 98.19 187 ALA A C 1
ATOM 1454 O O . ALA A 1 187 ? -6.621 1.158 3.086 1 98.19 187 ALA A O 1
ATOM 1455 N N . VAL A 1 188 ? -4.828 2.076 2.15 1 97 188 VAL A N 1
ATOM 1456 C CA . VAL A 1 188 ? -5.477 2.201 0.849 1 97 188 VAL A CA 1
ATOM 1457 C C . VAL A 1 188 ? -5.875 0.819 0.337 1 97 188 VAL A C 1
ATOM 1459 O O . VAL A 1 188 ? -7.016 0.614 -0.089 1 97 188 VAL A O 1
ATOM 1462 N N . ARG A 1 189 ? -4.969 -0.133 0.418 1 96.62 189 ARG A N 1
ATOM 1463 C CA . ARG A 1 189 ? -5.27 -1.469 -0.086 1 96.62 189 ARG A CA 1
ATOM 1464 C C . ARG A 1 189 ? -6.324 -2.154 0.775 1 96.62 189 ARG A C 1
ATOM 1466 O O . ARG A 1 189 ? -7.188 -2.869 0.259 1 96.62 189 ARG A O 1
ATOM 1473 N N . ILE A 1 190 ? -6.266 -1.975 2.057 1 96.5 190 ILE A N 1
ATOM 1474 C CA . ILE A 1 190 ? -7.297 -2.512 2.938 1 96.5 190 ILE A CA 1
ATOM 1475 C C . ILE A 1 190 ? -8.656 -1.947 2.541 1 96.5 190 ILE A C 1
ATOM 1477 O O . ILE A 1 190 ? -9.633 -2.695 2.396 1 96.5 190 ILE A O 1
ATOM 1481 N N . ALA A 1 191 ? -8.703 -0.645 2.361 1 95.69 191 ALA A N 1
ATOM 1482 C CA . ALA A 1 191 ? -9.953 0.015 1.984 1 95.69 191 ALA A CA 1
ATOM 1483 C C . ALA A 1 191 ? -10.477 -0.522 0.655 1 95.69 191 ALA A C 1
ATOM 1485 O O . ALA A 1 191 ? -11.68 -0.759 0.505 1 95.69 191 ALA A O 1
ATOM 1486 N N . GLN A 1 192 ? -9.625 -0.735 -0.253 1 93.06 192 GLN A N 1
ATOM 1487 C CA . GLN A 1 192 ? -10.023 -1.286 -1.545 1 93.06 192 GLN A CA 1
ATOM 1488 C C . GLN A 1 192 ? -10.555 -2.707 -1.396 1 93.06 192 GLN A C 1
ATOM 1490 O O . GLN A 1 192 ? -11.531 -3.082 -2.053 1 93.06 192 GLN A O 1
ATOM 1495 N N . SER A 1 193 ? -9.867 -3.465 -0.544 1 91.31 193 SER A N 1
ATOM 1496 C CA . SER A 1 193 ? -10.297 -4.84 -0.309 1 91.31 193 SER A CA 1
ATOM 1497 C C . SER A 1 193 ? -11.664 -4.887 0.351 1 91.31 193 SER A C 1
ATOM 1499 O O . SER A 1 193 ? -12.414 -5.852 0.177 1 91.31 193 SER A O 1
ATOM 1501 N N . LEU A 1 194 ? -11.984 -3.779 1.081 1 91.06 194 LEU A N 1
ATOM 1502 C CA . LEU A 1 194 ? -13.281 -3.684 1.74 1 91.06 194 LEU A CA 1
ATOM 1503 C C . LEU A 1 194 ? -14.32 -3.084 0.803 1 91.06 194 LEU A C 1
ATOM 1505 O O . LEU A 1 194 ? -15.492 -2.969 1.165 1 91.06 194 LEU A O 1
ATOM 1509 N N . GLY A 1 195 ? -13.914 -2.629 -0.342 1 88.56 195 GLY A N 1
ATOM 1510 C CA . GLY A 1 195 ? -14.82 -2.094 -1.346 1 88.56 195 GLY A CA 1
ATOM 1511 C C . GLY A 1 195 ? -15.164 -0.633 -1.125 1 88.56 195 GLY A C 1
ATOM 1512 O O . GLY A 1 195 ? -16.141 -0.132 -1.667 1 88.56 195 GLY A O 1
ATOM 1513 N N . LEU A 1 196 ? -14.328 0.08 -0.392 1 90.5 196 LEU A N 1
ATOM 1514 C CA . LEU A 1 196 ? -14.664 1.459 -0.049 1 90.5 196 LEU A CA 1
ATOM 1515 C C . LEU A 1 196 ? -14.484 2.375 -1.256 1 90.5 196 LEU A C 1
ATOM 1517 O O . LEU A 1 196 ? -15.008 3.492 -1.273 1 90.5 196 LEU A O 1
ATOM 1521 N N . HIS A 1 197 ? -13.781 1.987 -2.244 1 89.31 197 HIS A N 1
ATOM 1522 C CA . HIS A 1 197 ? -13.547 2.807 -3.43 1 89.31 197 HIS A CA 1
ATOM 1523 C C . HIS A 1 197 ? -14.711 2.701 -4.406 1 89.31 197 HIS A C 1
ATOM 1525 O O . HIS A 1 197 ? -14.758 3.426 -5.406 1 89.31 197 HIS A O 1
ATOM 1531 N N . ARG A 1 198 ? -15.68 1.802 -4.086 1 85.69 198 ARG A N 1
ATOM 1532 C CA . ARG A 1 198 ? -16.797 1.584 -4.992 1 85.69 198 ARG A CA 1
ATOM 1533 C C . ARG A 1 198 ? -18.141 1.731 -4.262 1 85.69 198 ARG A C 1
ATOM 1535 O O . ARG A 1 198 ? -19.094 1.013 -4.555 1 85.69 198 ARG A O 1
ATOM 1542 N N . LEU A 1 199 ? -18.156 2.572 -3.342 1 81.12 199 LEU A N 1
ATOM 1543 C CA . LEU A 1 199 ? -19.391 2.756 -2.584 1 81.12 199 LEU A CA 1
ATOM 1544 C C . LEU A 1 199 ? -20.453 3.432 -3.438 1 81.12 199 LEU A C 1
ATOM 1546 O O . LEU A 1 199 ? -20.156 4.324 -4.23 1 81.12 199 LEU A O 1
ATOM 1550 N N . SER A 1 200 ? -21.641 2.896 -3.242 1 75 200 SER A N 1
ATOM 1551 C CA . SER A 1 200 ? -22.781 3.463 -3.967 1 75 200 SER A CA 1
ATOM 1552 C C . SER A 1 200 ? -23.125 4.859 -3.459 1 75 200 SER A C 1
ATOM 1554 O O . SER A 1 200 ? -23.203 5.082 -2.248 1 75 200 SER A O 1
ATOM 1556 N N . PRO A 1 201 ? -23.344 5.719 -4.348 1 71.44 201 PRO A N 1
ATOM 1557 C CA . PRO A 1 201 ? -23.719 7.066 -3.92 1 71.44 201 PRO A CA 1
ATOM 1558 C C . PRO A 1 201 ? -25.125 7.141 -3.342 1 71.44 201 PRO A C 1
ATOM 1560 O O . PRO A 1 201 ? -25.438 8.07 -2.594 1 71.44 201 PRO A O 1
ATOM 1563 N N . ASP A 1 202 ? -25.844 6.133 -3.582 1 70.69 202 ASP A N 1
ATOM 1564 C CA . ASP A 1 202 ? -27.266 6.207 -3.27 1 70.69 202 ASP A CA 1
ATOM 1565 C C . ASP A 1 202 ? -27.547 5.695 -1.859 1 70.69 202 ASP A C 1
ATOM 1567 O O . ASP A 1 202 ? -28.609 5.973 -1.293 1 70.69 202 ASP A O 1
ATOM 1571 N N . VAL A 1 203 ? -26.594 5.059 -1.324 1 68.62 203 VAL A N 1
ATOM 1572 C CA . VAL A 1 203 ? -26.828 4.484 -0.005 1 68.62 203 VAL A CA 1
ATOM 1573 C C . VAL A 1 203 ? -26.328 5.441 1.074 1 68.62 203 VAL A C 1
ATOM 1575 O O . VAL A 1 203 ? -25.188 5.895 1.031 1 68.62 203 VAL A O 1
ATOM 1578 N N . ASN A 1 204 ? -27.344 5.84 1.834 1 71.69 204 ASN A N 1
ATOM 1579 C CA . ASN A 1 204 ? -26.984 6.793 2.877 1 71.69 204 ASN A CA 1
ATOM 1580 C C . ASN A 1 204 ? -27.203 6.211 4.27 1 71.69 204 ASN A C 1
ATOM 1582 O O . ASN A 1 204 ? -28.188 6.531 4.93 1 71.69 204 ASN A O 1
ATOM 1586 N N . ASP A 1 205 ? -26.344 5.367 4.625 1 80.62 205 ASP A N 1
ATOM 1587 C CA . ASP A 1 205 ? -26.328 4.863 5.992 1 80.62 205 ASP A CA 1
ATOM 1588 C C . ASP A 1 205 ? -25 5.152 6.668 1 80.62 205 ASP A C 1
ATOM 1590 O O . ASP A 1 205 ? -24.078 5.664 6.031 1 80.62 205 ASP A O 1
ATOM 1594 N N . ASN A 1 206 ? -24.969 4.973 7.918 1 81.5 206 ASN A N 1
ATOM 1595 C CA . ASN A 1 206 ? -23.781 5.328 8.703 1 81.5 206 ASN A CA 1
ATOM 1596 C C . ASN A 1 206 ? -22.547 4.555 8.242 1 81.5 206 ASN A C 1
ATOM 1598 O O . ASN A 1 206 ? -21.453 5.098 8.211 1 81.5 206 ASN A O 1
ATOM 1602 N N . SER A 1 207 ? -22.828 3.34 7.883 1 83.19 207 SER A N 1
ATOM 1603 C CA . SER A 1 207 ? -21.703 2.512 7.449 1 83.19 207 SER A CA 1
ATOM 1604 C C . SER A 1 207 ? -21.141 3.002 6.125 1 83.19 207 SER A C 1
ATOM 1606 O O . SER A 1 207 ? -19.922 3.107 5.965 1 83.19 207 SER A O 1
ATOM 1608 N N . THR A 1 208 ? -22.016 3.334 5.258 1 87.06 208 THR A N 1
ATOM 1609 C CA . THR A 1 208 ? -21.594 3.834 3.951 1 87.06 208 THR A CA 1
ATOM 1610 C C . THR A 1 208 ? -20.938 5.207 4.082 1 87.0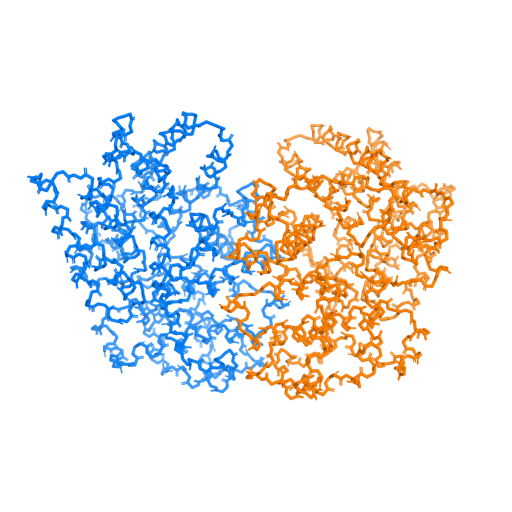6 208 THR A C 1
ATOM 1612 O O . THR A 1 208 ? -19.938 5.488 3.424 1 87.06 208 THR A O 1
ATOM 1615 N N . GLU A 1 209 ? -21.5 5.977 4.945 1 88.19 209 GLU A N 1
ATOM 1616 C CA . GLU A 1 209 ? -20.938 7.305 5.156 1 88.19 209 GLU A CA 1
ATOM 1617 C C . GLU A 1 209 ? -19.562 7.223 5.793 1 88.19 209 GLU A C 1
ATOM 1619 O O . GLU A 1 209 ? -18.656 8 5.453 1 88.19 209 GLU A O 1
ATOM 1624 N N . THR A 1 210 ? -19.438 6.348 6.711 1 90.88 210 THR A N 1
ATOM 1625 C CA . THR A 1 210 ? -18.109 6.148 7.305 1 90.88 210 THR A CA 1
ATOM 1626 C C . THR A 1 210 ? -17.094 5.738 6.242 1 90.88 210 THR A C 1
ATOM 1628 O O . THR A 1 210 ? -15.969 6.238 6.234 1 90.88 210 THR A O 1
ATOM 1631 N N . GLY A 1 211 ? -17.578 4.805 5.379 1 92.19 211 GLY A N 1
ATOM 1632 C CA . GLY A 1 211 ? -16.703 4.395 4.281 1 92.19 211 GLY A CA 1
ATOM 1633 C C . GLY A 1 211 ? -16.312 5.543 3.371 1 92.19 211 GLY A C 1
ATOM 1634 O O . GLY A 1 211 ? -15.148 5.664 2.99 1 92.19 211 GLY A O 1
ATOM 1635 N N . ARG A 1 212 ? -17.188 6.41 3.141 1 90.38 212 ARG A N 1
ATOM 1636 C CA . ARG A 1 212 ? -16.938 7.559 2.275 1 90.38 212 ARG A CA 1
ATOM 1637 C C . ARG A 1 212 ? -15.93 8.508 2.912 1 90.38 212 ARG A C 1
ATOM 1639 O O . ARG A 1 212 ? -15.023 9 2.242 1 90.38 212 ARG A O 1
ATOM 1646 N N . ARG A 1 213 ? -16.109 8.719 4.129 1 91.25 213 ARG A N 1
ATOM 1647 C CA . ARG A 1 213 ? -15.219 9.625 4.852 1 91.25 213 ARG A CA 1
ATOM 1648 C C . ARG A 1 213 ? -13.789 9.102 4.871 1 91.25 213 ARG A C 1
ATOM 1650 O O . ARG A 1 213 ? -12.844 9.844 4.59 1 91.25 213 ARG A O 1
ATOM 1657 N N . VAL A 1 214 ? -13.719 7.848 5.141 1 94.69 214 VAL A N 1
ATOM 1658 C CA . VAL A 1 214 ? -12.398 7.23 5.238 1 94.69 214 VAL A CA 1
ATOM 1659 C C . VAL A 1 214 ? -11.727 7.234 3.865 1 94.69 214 VAL A C 1
ATOM 1661 O O . VAL A 1 214 ? -10.555 7.609 3.742 1 94.69 214 VAL A O 1
ATOM 1664 N N . TRP A 1 215 ? -12.445 6.828 2.854 1 94.44 215 TRP A N 1
ATOM 1665 C CA . TRP A 1 215 ? -11.867 6.77 1.514 1 94.44 215 TRP A CA 1
ATOM 1666 C C . TRP A 1 215 ? -11.445 8.156 1.04 1 94.44 215 TRP A C 1
ATOM 1668 O O . TRP A 1 215 ? -10.359 8.32 0.477 1 94.44 215 TRP A O 1
ATOM 1678 N N . CYS A 1 216 ? -12.258 9.133 1.357 1 92.44 216 CYS A N 1
ATOM 1679 C CA . CYS A 1 216 ? -11.938 10.516 1.016 1 92.44 216 CYS A CA 1
ATOM 1680 C C . CYS A 1 216 ? -10.633 10.953 1.668 1 92.44 216 CYS A C 1
ATOM 1682 O O . CYS A 1 216 ? -9.781 11.555 1.018 1 92.44 216 CYS A O 1
ATOM 1684 N N . GLN A 1 217 ? -10.531 10.602 2.852 1 95.38 217 GLN A N 1
ATOM 1685 C CA . GLN A 1 217 ? -9.328 10.992 3.588 1 95.38 217 GLN A CA 1
ATOM 1686 C C . GLN A 1 217 ? -8.094 10.281 3.043 1 95.38 217 GLN A C 1
ATOM 1688 O O . GLN A 1 217 ? -7.035 10.891 2.895 1 95.38 217 GLN A O 1
ATOM 1693 N N . LEU A 1 218 ? -8.242 9.031 2.732 1 96.69 218 LEU A N 1
ATOM 1694 C CA . LEU A 1 218 ? -7.113 8.266 2.209 1 96.69 218 LEU A CA 1
ATOM 1695 C C . LEU A 1 218 ? -6.672 8.812 0.852 1 96.69 218 LEU A C 1
ATOM 1697 O O . LEU A 1 218 ? -5.477 8.977 0.602 1 96.69 218 LEU A O 1
ATOM 1701 N N . CYS A 1 219 ? -7.621 9.133 0.017 1 95.56 219 CYS A N 1
ATOM 1702 C CA . CYS A 1 219 ? -7.309 9.703 -1.289 1 95.56 219 CYS A CA 1
ATOM 1703 C C . CYS A 1 219 ? -6.602 11.047 -1.143 1 95.56 219 CYS A C 1
ATOM 1705 O O . CYS A 1 219 ? -5.574 11.281 -1.776 1 95.56 219 CYS A O 1
ATOM 1707 N N . THR A 1 220 ? -7.148 11.859 -0.273 1 95.19 220 THR A N 1
ATOM 1708 C CA . THR A 1 220 ? -6.598 13.195 -0.081 1 95.19 220 THR A CA 1
ATOM 1709 C C . THR A 1 220 ? -5.148 13.117 0.401 1 95.19 220 THR A C 1
ATOM 1711 O O . THR A 1 220 ? -4.273 13.797 -0.138 1 95.19 220 THR A O 1
ATOM 1714 N N . GLN A 1 221 ? -4.949 12.305 1.37 1 96.31 221 GLN A N 1
ATOM 1715 C CA . GLN A 1 221 ? -3.605 12.18 1.928 1 96.31 221 GLN A CA 1
ATOM 1716 C C . GLN A 1 221 ? -2.637 11.594 0.904 1 96.31 221 GLN A C 1
ATOM 1718 O O . GLN A 1 221 ? -1.478 12 0.833 1 96.31 221 GLN A O 1
ATOM 1723 N N . ASP A 1 222 ? -3.074 10.664 0.084 1 95.94 222 ASP A N 1
ATOM 1724 C CA . ASP A 1 222 ? -2.242 10.102 -0.975 1 95.94 222 ASP A CA 1
ATOM 1725 C C . ASP A 1 222 ? -1.9 11.156 -2.025 1 95.94 222 ASP A C 1
ATOM 1727 O O . ASP A 1 222 ? -0.733 11.328 -2.381 1 95.94 222 ASP A O 1
ATOM 1731 N N . TRP A 1 223 ? -2.859 11.836 -2.453 1 94.38 223 TRP A N 1
ATOM 1732 C CA . TRP A 1 223 ? -2.689 12.789 -3.549 1 94.38 223 TRP A CA 1
ATOM 1733 C C . TRP A 1 223 ? -1.855 13.984 -3.109 1 94.38 223 TRP A C 1
ATOM 1735 O O . TRP A 1 223 ? -1.078 14.531 -3.896 1 94.38 223 TRP A O 1
ATOM 1745 N N . PHE A 1 224 ? -1.999 14.344 -1.892 1 92.88 224 PHE A N 1
ATOM 1746 C CA . PHE A 1 224 ? -1.203 15.461 -1.386 1 92.88 224 PHE A CA 1
ATOM 1747 C C . PHE A 1 224 ? 0.245 15.031 -1.171 1 92.88 224 PHE A C 1
ATOM 1749 O O . PHE A 1 224 ? 1.124 15.875 -0.984 1 92.88 224 PHE A O 1
ATOM 1756 N N . SER A 1 225 ? 0.489 13.766 -1.252 1 90.25 225 SER A N 1
ATOM 1757 C CA . SER A 1 225 ? 1.854 13.281 -1.074 1 90.25 225 SER A CA 1
ATOM 1758 C C . SER A 1 225 ? 2.584 13.188 -2.41 1 90.25 225 SER A C 1
ATOM 1760 O O . SER A 1 225 ? 3.771 12.859 -2.451 1 90.25 225 SER A O 1
ATOM 1762 N N . ILE A 1 226 ? 1.999 13.477 -3.482 1 89.25 226 ILE A N 1
ATOM 1763 C CA . ILE A 1 226 ? 2.533 13.32 -4.832 1 89.25 226 ILE A CA 1
ATOM 1764 C C . ILE A 1 226 ? 3.832 14.109 -4.969 1 89.25 226 ILE A C 1
ATOM 1766 O O . ILE A 1 226 ? 4.812 13.617 -5.527 1 89.25 226 ILE A O 1
ATOM 1770 N N . PRO A 1 227 ? 3.908 15.297 -4.441 1 80.06 227 PRO A N 1
ATOM 1771 C CA . PRO A 1 227 ? 5.176 16.016 -4.57 1 80.06 227 PRO A CA 1
ATOM 1772 C C . PRO A 1 227 ? 6.352 15.266 -3.955 1 80.06 227 PRO A C 1
ATOM 1774 O O . PRO A 1 227 ? 7.492 15.438 -4.387 1 80.06 227 PRO A O 1
ATOM 1777 N N . PHE A 1 228 ? 5.98 14.422 -3.043 1 76.38 228 PHE A N 1
ATOM 1778 C CA . PHE A 1 228 ? 7.023 13.656 -2.375 1 76.38 228 PHE A CA 1
ATOM 1779 C C . PHE A 1 228 ? 7.312 12.359 -3.125 1 76.38 228 PHE A C 1
ATOM 1781 O O . PHE A 1 228 ? 8.477 12.016 -3.35 1 76.38 228 PHE A O 1
ATOM 1788 N N . SER A 1 229 ? 6.328 11.734 -3.521 1 79.81 229 SER A N 1
ATOM 1789 C CA . SER A 1 229 ? 6.473 10.406 -4.105 1 79.81 229 SER A CA 1
ATOM 1790 C C . SER A 1 229 ? 6.625 10.477 -5.621 1 79.81 229 SER A C 1
ATOM 1792 O O . SER A 1 229 ? 7.023 9.5 -6.258 1 79.81 229 SER A O 1
ATOM 1794 N N . ASP A 1 230 ? 6.211 11.539 -6.25 1 81.62 230 ASP A N 1
ATOM 1795 C CA . ASP A 1 230 ? 6.176 11.742 -7.695 1 81.62 230 ASP A CA 1
ATOM 1796 C C . ASP A 1 230 ? 5.227 10.758 -8.367 1 81.62 230 ASP A C 1
ATOM 1798 O O . ASP A 1 230 ? 5.406 10.422 -9.539 1 81.62 230 ASP A O 1
ATOM 1802 N N . THR A 1 231 ? 4.395 10.203 -7.566 1 89.94 231 THR A N 1
ATOM 1803 C CA . THR A 1 231 ? 3.369 9.281 -8.047 1 89.94 231 THR A CA 1
ATOM 1804 C C . THR A 1 231 ? 2.213 9.195 -7.055 1 89.94 231 THR A C 1
ATOM 1806 O O . THR A 1 231 ? 2.184 9.922 -6.062 1 89.94 231 THR A O 1
ATOM 1809 N N . TYR A 1 232 ? 1.206 8.469 -7.371 1 93.25 232 TYR A N 1
ATOM 1810 C CA . TYR A 1 232 ? 0.065 8.25 -6.488 1 93.25 232 TYR A CA 1
ATOM 1811 C C . TYR A 1 232 ? -0.323 6.777 -6.457 1 93.25 232 TYR A C 1
ATOM 1813 O O . TYR A 1 232 ? 0.03 6.016 -7.359 1 93.25 232 TYR A O 1
ATOM 1821 N N . LEU A 1 233 ? -1 6.41 -5.438 1 94.06 233 LEU A N 1
ATOM 1822 C CA . LEU A 1 233 ? -1.456 5.035 -5.258 1 94.06 233 LEU A CA 1
ATOM 1823 C C . LEU A 1 233 ? -2.861 4.852 -5.82 1 94.06 233 LEU A C 1
ATOM 1825 O O . LEU A 1 233 ? -3.197 3.779 -6.328 1 94.06 233 LEU A O 1
ATOM 1829 N N . VAL A 1 234 ? -3.662 5.887 -5.641 1 94.62 234 VAL A N 1
ATOM 1830 C CA . VAL A 1 234 ? -5.066 5.785 -6.027 1 94.62 234 VAL A CA 1
ATOM 1831 C C . VAL A 1 234 ? -5.305 6.582 -7.309 1 94.62 234 VAL A C 1
ATOM 1833 O O . VAL A 1 234 ? -5.148 7.805 -7.324 1 94.62 234 VAL A O 1
ATOM 1836 N N . SER A 1 235 ? -5.711 5.895 -8.312 1 91.44 235 SER A N 1
ATOM 1837 C CA . SER A 1 235 ? -6.121 6.586 -9.531 1 91.44 235 SER A CA 1
ATOM 1838 C C . SER A 1 235 ? -7.516 7.184 -9.383 1 91.44 235 SER A C 1
ATOM 1840 O O . SER A 1 235 ? -8.453 6.488 -9 1 91.44 235 SER A O 1
ATOM 1842 N N . PRO A 1 236 ? -7.648 8.43 -9.719 1 88.44 236 PRO A N 1
ATOM 1843 C CA . PRO A 1 236 ? -8.977 9.047 -9.617 1 88.44 236 PRO A CA 1
ATOM 1844 C C . PRO A 1 236 ? -10.023 8.336 -10.469 1 88.44 236 PRO A C 1
ATOM 1846 O O . PRO A 1 236 ? -11.219 8.422 -10.18 1 88.44 236 PRO A O 1
ATOM 1849 N N . LYS A 1 237 ? -9.586 7.574 -11.43 1 85.38 237 LYS A N 1
ATOM 1850 C CA . LYS A 1 237 ? -10.5 6.848 -12.312 1 85.38 237 LYS A CA 1
ATOM 1851 C C . LYS A 1 237 ? -11.281 5.789 -11.539 1 85.38 237 LYS A C 1
ATOM 1853 O O . LYS A 1 237 ? -12.383 5.406 -11.945 1 85.38 237 LYS A O 1
ATOM 1858 N N . TYR A 1 238 ? -10.719 5.359 -10.516 1 82.19 238 TYR A N 1
ATOM 1859 C CA . TYR A 1 238 ? -11.32 4.223 -9.828 1 82.19 238 TYR A CA 1
ATOM 1860 C C . TYR A 1 238 ? -11.867 4.641 -8.469 1 82.19 238 TYR A C 1
ATOM 1862 O O . TYR A 1 238 ? -12.016 3.809 -7.57 1 82.19 238 TYR A O 1
ATOM 1870 N N . SER A 1 239 ? -11.984 5.828 -8.289 1 77.19 239 SER A N 1
ATOM 1871 C CA . SER A 1 239 ? -12.586 6.32 -7.051 1 77.19 239 SER A CA 1
ATOM 1872 C C . SER A 1 239 ? -13.93 6.988 -7.32 1 77.19 239 SER A C 1
ATOM 1874 O O . SER A 1 239 ? -14.023 7.918 -8.125 1 77.19 239 SER A O 1
ATOM 1876 N N . THR A 1 240 ? -15.039 6.176 -6.949 1 64.94 240 THR A N 1
ATOM 1877 C CA . THR A 1 240 ? -16.391 6.676 -7.164 1 64.94 240 THR A CA 1
ATOM 1878 C C . THR A 1 240 ? -16.766 7.691 -6.09 1 64.94 240 THR A C 1
ATOM 1880 O O . THR A 1 240 ? -17.953 7.938 -5.852 1 64.94 240 THR A O 1
ATOM 1883 N N . LEU A 1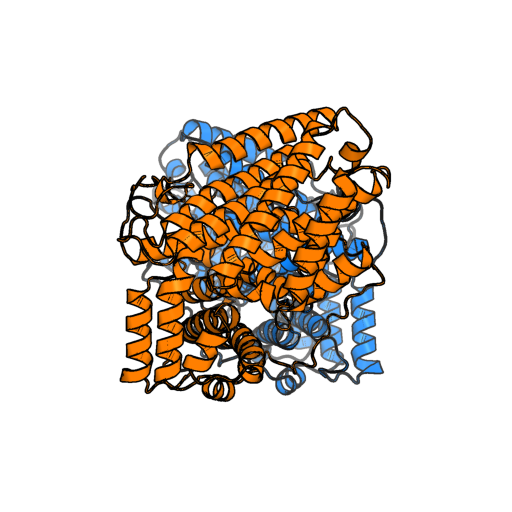 241 ? -15.922 8.32 -5.484 1 61.88 241 LEU A N 1
ATOM 1884 C CA . LEU A 1 241 ? -16.531 9.188 -4.48 1 61.88 241 LEU A CA 1
ATOM 1885 C C . LEU A 1 241 ? -17.547 10.125 -5.125 1 61.88 241 LEU A C 1
ATOM 1887 O O . LEU A 1 241 ? -17.312 10.648 -6.215 1 61.88 241 LEU A O 1
ATOM 1891 N N . PRO A 1 242 ? -18.875 9.734 -4.758 1 52.09 242 PRO A N 1
ATOM 1892 C CA . PRO A 1 242 ? -19.953 10.578 -5.266 1 52.09 242 PRO A CA 1
ATOM 1893 C C . PRO A 1 242 ? -19.578 12.055 -5.305 1 52.09 242 PRO A C 1
ATOM 1895 O O . PRO A 1 242 ? -18.719 12.5 -4.543 1 52.09 242 PRO A O 1
ATOM 1898 N N . ASP A 1 243 ? -19.859 12.516 -6.402 1 48.94 243 ASP A N 1
ATOM 1899 C CA . ASP A 1 243 ? -19.891 13.977 -6.387 1 48.94 243 ASP A CA 1
ATOM 1900 C C . ASP A 1 243 ? -20.281 14.508 -5.012 1 48.94 243 ASP A C 1
ATOM 1902 O O . ASP A 1 243 ? -21.391 14.258 -4.539 1 48.94 243 ASP A O 1
ATOM 1906 N N . TYR A 1 244 ? -19.5 14.211 -3.967 1 45.88 244 TYR A N 1
ATOM 1907 C CA . TYR A 1 244 ? -19.922 15.016 -2.826 1 45.88 244 TYR A CA 1
ATOM 1908 C C . TYR A 1 244 ? -20.781 16.188 -3.277 1 45.88 244 TYR A C 1
ATOM 1910 O O . TYR A 1 244 ? -20.281 17.141 -3.891 1 45.88 244 TYR A O 1
ATOM 1918 N N . ASN A 1 245 ? -21.844 15.859 -3.926 1 42.06 245 ASN A N 1
ATOM 1919 C CA . ASN A 1 245 ? -22.688 17.047 -3.959 1 42.06 245 ASN A CA 1
ATOM 1920 C C . ASN A 1 245 ? -22.359 18 -2.805 1 42.06 245 ASN A C 1
ATOM 1922 O O . ASN A 1 245 ? -22.656 17.688 -1.646 1 42.06 245 ASN A O 1
ATOM 1926 N N . ILE A 1 246 ? -21.234 18.469 -2.805 1 48.19 246 ILE A N 1
ATOM 1927 C CA . ILE A 1 246 ? -20.938 19.641 -1.982 1 48.19 246 ILE A CA 1
ATOM 1928 C C . ILE A 1 246 ? -22.234 20.312 -1.553 1 48.19 246 ILE A C 1
ATOM 1930 O O . ILE A 1 246 ? -22.922 20.938 -2.369 1 48.19 246 ILE A O 1
ATOM 1934 N N . VAL A 1 247 ? -23.047 19.516 -1 1 47.34 247 VAL A N 1
ATOM 1935 C CA . VAL A 1 247 ? -24.125 20.344 -0.486 1 47.34 247 VAL A CA 1
ATOM 1936 C C . VAL A 1 247 ? -23.562 21.656 0.04 1 47.34 247 VAL A C 1
ATOM 1938 O O . VAL A 1 247 ? -22.781 21.672 0.987 1 47.34 247 VAL A O 1
ATOM 1941 N N . GLU A 1 248 ? -23.422 22.547 -0.849 1 53.91 248 GLU A N 1
ATOM 1942 C CA . GLU A 1 248 ? -23.203 23.953 -0.562 1 53.91 248 GLU A CA 1
ATOM 1943 C C . GLU A 1 248 ? -24.016 24.406 0.653 1 53.91 248 GLU A C 1
ATOM 1945 O O . GLU A 1 248 ? -25.219 24.672 0.543 1 53.91 248 GLU A O 1
ATOM 1950 N N . SER A 1 249 ? -23.766 23.688 1.742 1 61.16 249 SER A N 1
ATOM 1951 C CA . SER A 1 249 ? -24.438 24.312 2.875 1 61.16 249 SER A CA 1
ATOM 1952 C C . SER A 1 249 ? -23.656 25.516 3.387 1 61.16 249 SER A C 1
ATOM 1954 O O . SER A 1 249 ? -22.422 25.5 3.406 1 61.16 249 SER A O 1
ATOM 1956 N N . ASP A 1 250 ? -24.312 26.578 3.537 1 71.38 250 ASP A N 1
ATOM 1957 C CA . ASP A 1 250 ? -23.766 27.828 4.09 1 71.38 250 ASP A CA 1
ATOM 1958 C C . ASP A 1 250 ? -23.344 27.641 5.543 1 71.38 250 ASP A C 1
ATOM 1960 O O . ASP A 1 250 ? -22.609 28.469 6.09 1 71.38 250 ASP A O 1
ATOM 1964 N N . GLN A 1 251 ? -23.688 26.453 6.086 1 84.94 251 GLN A N 1
ATOM 1965 C CA . GLN A 1 251 ? -23.344 26.234 7.484 1 84.94 251 GLN A CA 1
ATOM 1966 C C . GLN A 1 251 ? -22.172 25.25 7.617 1 84.94 251 GLN A C 1
ATOM 1968 O O . GLN A 1 251 ? -22.141 24.234 6.934 1 84.94 251 GLN A O 1
ATOM 1973 N N . PRO A 1 252 ? -21.234 25.609 8.414 1 90.56 252 PRO A N 1
ATOM 1974 C CA . PRO A 1 252 ? -20.094 24.703 8.602 1 90.56 252 PRO A CA 1
ATOM 1975 C C . PRO A 1 252 ? -20.484 23.391 9.266 1 90.56 252 PRO A C 1
ATOM 1977 O O . PRO A 1 252 ? -21.266 23.375 10.219 1 90.56 252 PRO A O 1
ATOM 1980 N N . THR A 1 253 ? -20.047 22.312 8.719 1 88.56 253 THR A N 1
ATOM 1981 C CA . THR A 1 253 ? -20.156 20.984 9.32 1 88.56 253 THR A CA 1
ATOM 1982 C C . THR A 1 253 ? -18.781 20.359 9.492 1 88.56 253 THR A C 1
ATOM 1984 O O . THR A 1 253 ? -17.797 20.844 8.938 1 88.56 253 THR A O 1
ATOM 1987 N N . THR A 1 254 ? -18.766 19.312 10.211 1 88.62 254 THR A N 1
ATOM 1988 C CA . THR A 1 254 ? -17.5 18.656 10.508 1 88.62 254 THR A CA 1
ATOM 1989 C C . THR A 1 254 ? -16.844 18.141 9.219 1 88.62 254 THR A C 1
ATOM 1991 O O . THR A 1 254 ? -15.625 17.969 9.156 1 88.62 254 THR A O 1
ATOM 1994 N N . THR A 1 255 ? -17.578 17.984 8.125 1 88.81 255 THR A N 1
ATOM 1995 C CA . THR A 1 255 ? -17.031 17.406 6.91 1 88.81 255 THR A CA 1
ATOM 1996 C C . THR A 1 255 ? -16.734 18.484 5.879 1 88.81 255 THR A C 1
ATOM 1998 O O . THR A 1 255 ? -16.156 18.203 4.828 1 88.81 255 THR A O 1
ATOM 2001 N N . SER A 1 256 ? -17.078 19.703 6.176 1 88.25 256 SER A N 1
ATOM 2002 C CA . SER A 1 256 ? -16.969 20.781 5.191 1 88.25 256 SER A CA 1
ATOM 2003 C C . SER A 1 256 ? -15.516 20.969 4.742 1 88.25 256 SER A C 1
ATOM 2005 O O . SER A 1 256 ? -15.242 21.062 3.545 1 88.25 256 SER A O 1
ATOM 2007 N N . TYR A 1 257 ? -14.656 21.031 5.711 1 91.06 257 TYR A N 1
ATOM 2008 C CA . TYR A 1 257 ? -13.25 21.281 5.402 1 91.06 257 TYR A CA 1
ATOM 2009 C C . TYR A 1 257 ? -12.664 20.109 4.605 1 91.06 257 TYR A C 1
ATOM 2011 O O . TYR A 1 257 ? -12.023 20.328 3.574 1 91.06 257 TYR A O 1
ATOM 2019 N N . SER A 1 258 ? -12.883 18.938 5.07 1 89.38 258 SER A N 1
ATOM 2020 C CA . SER A 1 258 ? -12.312 17.75 4.438 1 89.38 258 SER A CA 1
ATOM 2021 C C . SER A 1 258 ? -12.852 17.562 3.021 1 89.38 258 SER A C 1
ATOM 2023 O O . SER A 1 258 ? -12.125 17.125 2.129 1 89.38 258 SER A O 1
ATOM 2025 N N . ARG A 1 259 ? -14.016 17.891 2.836 1 86.12 259 ARG A N 1
ATOM 2026 C CA . ARG A 1 259 ? -14.609 17.781 1.508 1 86.12 259 ARG A CA 1
ATOM 2027 C C . ARG A 1 259 ? -13.984 18.781 0.54 1 86.12 259 ARG A C 1
ATOM 2029 O O . ARG A 1 259 ? -13.727 18.453 -0.621 1 86.12 259 ARG A O 1
ATOM 2036 N N . PHE A 1 260 ? -13.844 19.922 1.014 1 87.94 260 PHE A N 1
ATOM 2037 C CA . PHE A 1 260 ? -13.203 20.922 0.171 1 87.94 260 PHE A CA 1
ATOM 2038 C C . PHE A 1 260 ? -11.773 20.5 -0.169 1 87.94 260 PHE A C 1
ATOM 2040 O O . PHE A 1 260 ? -11.328 20.672 -1.308 1 87.94 260 PHE A O 1
ATOM 2047 N N . LEU A 1 261 ? -11.078 20.016 0.809 1 91 261 LEU A N 1
ATOM 2048 C CA . LEU A 1 261 ? -9.711 19.594 0.569 1 91 261 LEU A CA 1
ATOM 2049 C C . LEU A 1 261 ? -9.664 18.469 -0.469 1 91 261 LEU A C 1
ATOM 2051 O O . LEU A 1 261 ? -8.711 18.375 -1.247 1 91 261 LEU A O 1
ATOM 2055 N N . TYR A 1 262 ? -10.625 17.656 -0.388 1 90.38 262 TYR A N 1
ATOM 2056 C CA . TYR A 1 262 ? -10.711 16.609 -1.387 1 90.38 262 TYR A CA 1
ATOM 2057 C C . TYR A 1 262 ? -10.789 17.188 -2.793 1 90.38 262 TYR A C 1
ATOM 2059 O O . TYR A 1 262 ? -10.133 16.688 -3.715 1 90.38 262 TYR A O 1
ATOM 2067 N N . ASN A 1 263 ? -11.523 18.203 -2.963 1 87.12 263 ASN A N 1
ATOM 2068 C CA . ASN A 1 263 ? -11.68 18.844 -4.262 1 87.12 263 ASN A CA 1
ATOM 2069 C C . ASN A 1 263 ? -10.367 19.453 -4.746 1 87.12 263 ASN A C 1
ATOM 2071 O O . ASN A 1 263 ? -10.109 19.516 -5.953 1 87.12 263 ASN A O 1
ATOM 2075 N N . VAL A 1 264 ? -9.641 19.828 -3.824 1 88.38 264 VAL A N 1
ATOM 2076 C CA . VAL A 1 264 ? -8.32 20.344 -4.184 1 88.38 264 VAL A CA 1
ATOM 2077 C C . VAL A 1 264 ? -7.391 19.188 -4.516 1 88.38 264 VAL A C 1
ATOM 2079 O O . VAL A 1 264 ? -6.664 19.219 -5.512 1 88.38 264 VAL A O 1
ATOM 2082 N N . ALA A 1 265 ? -7.484 18.188 -3.703 1 92.19 265 ALA A N 1
ATOM 2083 C CA . ALA A 1 265 ? -6.57 17.047 -3.811 1 92.19 265 ALA A CA 1
ATOM 2084 C C . ALA A 1 265 ? -6.762 16.312 -5.129 1 92.19 265 ALA A C 1
ATOM 2086 O O . ALA A 1 265 ? -5.797 15.844 -5.734 1 92.19 265 ALA A O 1
ATOM 2087 N N . ILE A 1 266 ? -7.918 16.172 -5.625 1 90.69 266 ILE A N 1
ATOM 2088 C CA . ILE A 1 266 ? -8.227 15.359 -6.793 1 90.69 266 ILE A CA 1
ATOM 2089 C C . ILE A 1 266 ? -7.578 15.969 -8.039 1 90.69 266 ILE A C 1
ATOM 2091 O O . ILE A 1 266 ? -7.445 15.305 -9.062 1 90.69 266 ILE A O 1
ATOM 2095 N N . ILE A 1 267 ? -7.176 17.172 -7.945 1 88.62 267 ILE A N 1
ATOM 2096 C CA . ILE A 1 267 ? -6.539 17.844 -9.062 1 88.62 267 ILE A CA 1
ATOM 2097 C C . ILE A 1 267 ? -5.07 17.438 -9.148 1 88.62 267 ILE A C 1
ATOM 2099 O O . ILE A 1 267 ? -4.461 17.516 -10.219 1 88.62 267 ILE A O 1
ATOM 2103 N N . MET A 1 268 ? -4.508 17 -8.07 1 91.5 268 MET A N 1
ATOM 2104 C CA . MET A 1 268 ? -3.07 16.766 -7.961 1 91.5 268 MET A CA 1
ATOM 2105 C C . MET A 1 268 ? -2.619 15.672 -8.922 1 91.5 268 MET A C 1
ATOM 2107 O O . MET A 1 268 ? -1.634 15.844 -9.641 1 91.5 268 MET A O 1
ATOM 2111 N N . PRO A 1 269 ? -3.352 14.523 -8.945 1 92.44 269 PRO A N 1
ATOM 2112 C CA . PRO A 1 269 ? -2.926 13.508 -9.906 1 92.44 269 PRO A CA 1
ATOM 2113 C C . PRO A 1 269 ? -3.021 13.977 -11.352 1 92.44 269 PRO A C 1
ATOM 2115 O O . PRO A 1 269 ? -2.164 13.641 -12.172 1 92.44 269 PRO A O 1
ATOM 2118 N N . GLN A 1 270 ? -4.012 14.758 -11.664 1 90.88 270 GLN A N 1
ATOM 2119 C CA . GLN A 1 270 ? -4.176 15.281 -13.016 1 90.88 270 GLN A CA 1
ATOM 2120 C C . GLN A 1 270 ? -3.037 16.234 -13.383 1 90.88 270 GLN A C 1
ATOM 2122 O O . GLN A 1 270 ? -2.502 16.172 -14.492 1 90.88 270 GLN A O 1
ATOM 2127 N N . LEU A 1 271 ? -2.809 17 -12.438 1 91.25 271 LEU A N 1
ATOM 2128 C CA . LEU A 1 271 ? -1.689 17.922 -12.609 1 91.25 271 LEU A CA 1
ATOM 2129 C C . LEU A 1 271 ? -0.395 17.156 -12.867 1 91.25 271 LEU A C 1
ATOM 2131 O O . LEU A 1 271 ? 0.327 17.453 -13.82 1 91.25 271 LEU A O 1
ATOM 2135 N N . GLN A 1 272 ? -0.128 16.203 -12.094 1 89.56 272 GLN A N 1
ATOM 2136 C CA . GLN A 1 272 ? 1.087 15.398 -12.211 1 89.56 272 GLN A CA 1
ATOM 2137 C C . GLN A 1 272 ? 1.144 14.688 -13.562 1 89.56 272 GLN A C 1
ATOM 2139 O O . GLN A 1 272 ? 2.184 14.68 -14.227 1 89.56 272 GLN A O 1
ATOM 2144 N N . ASP A 1 273 ? 0.071 14.109 -13.961 1 90.44 273 ASP A N 1
ATOM 2145 C CA . ASP A 1 273 ? -0.009 13.391 -15.227 1 90.44 273 ASP A CA 1
ATOM 2146 C C . ASP A 1 273 ? 0.283 14.32 -16.406 1 90.44 273 ASP A C 1
ATOM 2148 O O . ASP A 1 273 ? 0.974 13.938 -17.344 1 90.44 273 ASP A O 1
ATOM 2152 N N . ASN A 1 274 ? -0.266 15.477 -16.312 1 90.88 274 ASN A N 1
ATOM 2153 C CA . ASN A 1 274 ? -0.084 16.453 -17.391 1 90.88 274 ASN A CA 1
ATOM 2154 C C . ASN A 1 274 ? 1.362 16.922 -17.484 1 90.88 274 ASN A C 1
ATOM 2156 O O . ASN A 1 274 ? 1.914 17.062 -18.578 1 90.88 274 ASN A O 1
ATOM 2160 N N . LEU A 1 275 ? 1.926 17.141 -16.391 1 86.81 275 LEU A N 1
ATOM 2161 C CA . LEU A 1 275 ? 3.289 17.656 -16.375 1 86.81 275 LEU A CA 1
ATOM 2162 C C . LEU A 1 275 ? 4.273 16.609 -16.891 1 86.81 275 LEU A C 1
ATOM 2164 O O . LEU A 1 275 ? 5.188 16.938 -17.656 1 86.81 275 LEU A O 1
ATOM 2168 N N . VAL A 1 276 ? 4.07 15.367 -16.562 1 83.94 276 VAL A N 1
ATOM 2169 C CA . VAL A 1 276 ? 5 14.312 -16.953 1 83.94 276 VAL A CA 1
ATOM 2170 C C . VAL A 1 276 ? 4.844 13.992 -18.438 1 83.94 276 VAL A C 1
ATOM 2172 O O . VAL A 1 276 ? 5.781 13.523 -19.078 1 83.94 276 VAL A O 1
ATOM 2175 N N . SER A 1 277 ? 3.748 14.312 -18.984 1 87.25 277 SER A N 1
ATOM 2176 C CA . SER A 1 277 ? 3.479 13.992 -20.391 1 87.25 277 SER A CA 1
ATOM 2177 C C . SER A 1 277 ? 4.078 15.047 -21.312 1 87.25 277 SER A C 1
ATOM 2179 O O . SER A 1 277 ? 4.129 14.852 -22.531 1 87.25 277 SER A O 1
ATOM 2181 N N . CYS A 1 278 ? 4.531 16.094 -20.719 1 89.44 278 CYS A N 1
ATOM 2182 C CA . CYS A 1 278 ? 5.09 17.172 -21.531 1 89.44 278 CYS A CA 1
ATOM 2183 C C . CYS A 1 278 ? 6.539 16.875 -21.906 1 89.44 278 CYS A C 1
ATOM 2185 O O . CYS A 1 278 ? 7.332 16.453 -21.062 1 89.44 278 CYS A O 1
ATOM 2187 N N . ASN A 1 279 ? 6.867 17.188 -23.172 1 87.12 279 ASN A N 1
ATOM 2188 C CA . ASN A 1 279 ? 8.195 16.828 -23.672 1 87.12 279 ASN A CA 1
ATOM 2189 C C . ASN A 1 279 ? 9.109 18.047 -23.75 1 87.12 279 ASN A C 1
ATOM 2191 O O . ASN A 1 279 ? 10.32 17.906 -23.922 1 87.12 279 ASN A O 1
ATOM 2195 N N . THR A 1 280 ? 8.547 19.25 -23.609 1 90.81 280 THR A N 1
ATOM 2196 C CA . THR A 1 280 ? 9.359 20.469 -23.703 1 90.81 280 THR A CA 1
ATOM 2197 C C . THR A 1 280 ? 9.078 21.391 -22.516 1 90.81 280 THR A C 1
ATOM 2199 O O . THR A 1 280 ? 7.984 21.359 -21.953 1 90.81 280 THR A O 1
ATOM 2202 N N . PRO A 1 281 ? 10.047 22.234 -22.203 1 87.56 281 PRO A N 1
ATOM 2203 C CA . PRO A 1 281 ? 9.805 23.219 -21.141 1 87.56 281 PRO A CA 1
ATOM 2204 C C . PRO A 1 281 ? 8.656 24.172 -21.453 1 87.56 281 PRO A C 1
ATOM 2206 O O . PRO A 1 281 ? 7.926 24.594 -20.562 1 87.56 281 PRO A O 1
ATOM 2209 N N . TYR A 1 282 ? 8.516 24.438 -22.703 1 91.12 282 TYR A N 1
ATOM 2210 C CA . TYR A 1 282 ? 7.469 25.359 -23.109 1 91.12 282 TYR A CA 1
ATOM 2211 C C . TYR A 1 282 ? 6.09 24.781 -22.828 1 91.12 282 TYR A C 1
ATOM 2213 O O . TYR A 1 282 ? 5.246 25.422 -22.203 1 91.12 282 TYR A O 1
ATOM 2221 N N . THR A 1 283 ? 5.879 23.609 -23.328 1 93.69 283 THR A N 1
ATOM 2222 C CA . THR A 1 283 ? 4.582 22.969 -23.125 1 93.69 283 THR A CA 1
ATOM 2223 C C . THR A 1 283 ? 4.34 22.703 -21.656 1 93.69 283 THR A C 1
ATOM 2225 O O . THR A 1 283 ? 3.205 22.766 -21.172 1 93.69 283 THR A O 1
ATOM 2228 N N . ARG A 1 284 ? 5.406 22.391 -21 1 92.12 284 ARG A N 1
ATOM 2229 C CA . ARG A 1 284 ? 5.301 22.156 -19.562 1 92.12 284 ARG A CA 1
ATOM 2230 C C . ARG A 1 284 ? 4.883 23.422 -18.844 1 92.12 284 ARG A C 1
ATOM 2232 O O . ARG A 1 284 ? 4.055 23.375 -17.922 1 92.12 284 ARG A O 1
ATOM 2239 N N . TYR A 1 285 ? 5.434 24.547 -19.188 1 93.44 285 TYR A N 1
ATOM 2240 C CA . TYR A 1 285 ? 5.102 25.797 -18.531 1 93.44 285 TYR A CA 1
ATOM 2241 C C . TYR A 1 285 ? 3.664 26.219 -18.828 1 93.44 285 TYR A C 1
ATOM 2243 O O . TYR A 1 285 ? 2.979 26.781 -17.984 1 93.44 285 TYR A O 1
ATOM 2251 N N . GLU A 1 286 ? 3.205 25.859 -19.984 1 94.62 286 GLU A N 1
ATOM 2252 C CA . GLU A 1 286 ? 1.806 26.109 -20.312 1 94.62 286 GLU A CA 1
ATOM 2253 C C . GLU A 1 286 ? 0.869 25.359 -19.375 1 94.62 286 GLU A C 1
ATOM 2255 O O . GLU A 1 286 ? -0.155 25.891 -18.953 1 94.62 286 GLU A O 1
ATOM 2260 N N . LYS A 1 287 ? 1.296 24.172 -19.141 1 94.25 287 LYS A N 1
ATOM 2261 C CA . LYS A 1 287 ? 0.494 23.375 -18.219 1 94.25 287 LYS A CA 1
ATOM 2262 C C . LYS A 1 287 ? 0.554 23.938 -16.797 1 94.25 287 LYS A C 1
ATOM 2264 O O . LYS A 1 287 ? -0.436 23.891 -16.062 1 94.25 287 LYS A O 1
ATOM 2269 N N . VAL A 1 288 ? 1.709 24.438 -16.422 1 92.81 288 VAL A N 1
ATOM 2270 C CA . VAL A 1 288 ? 1.867 25.062 -15.109 1 92.81 288 VAL A CA 1
ATOM 2271 C C . VAL A 1 288 ? 0.892 26.234 -14.977 1 92.81 288 VAL A C 1
ATOM 2273 O O . VAL A 1 288 ? 0.167 26.328 -13.984 1 92.81 288 VAL A O 1
ATOM 2276 N N . LEU A 1 289 ? 0.797 27.047 -15.977 1 94.94 289 LEU A N 1
ATOM 2277 C CA . LEU A 1 289 ? -0.079 28.203 -15.953 1 94.94 289 LEU A CA 1
ATOM 2278 C C . LEU A 1 289 ? -1.544 27.781 -15.953 1 94.94 289 LEU A C 1
ATOM 2280 O O . LEU A 1 289 ? -2.367 28.391 -15.258 1 94.94 289 LEU A O 1
ATOM 2284 N N . TYR A 1 290 ? -1.79 26.797 -16.719 1 95.31 290 TYR A N 1
ATOM 2285 C CA . TYR A 1 290 ? -3.15 26.266 -16.797 1 95.31 290 TYR A CA 1
ATOM 2286 C C . TYR A 1 290 ? -3.627 25.781 -15.438 1 95.31 290 TYR A C 1
ATOM 2288 O O . TYR A 1 290 ? -4.703 26.172 -14.977 1 95.31 290 TYR A O 1
ATOM 2296 N N . TRP A 1 291 ? -2.834 25.031 -14.805 1 92.94 291 TRP A N 1
ATOM 2297 C CA . TRP A 1 291 ? -3.227 24.438 -13.531 1 92.94 291 TRP A CA 1
ATOM 2298 C C . TRP A 1 291 ? -3.199 25.484 -12.422 1 92.94 291 TRP A C 1
ATOM 2300 O O . TRP A 1 291 ? -3.977 25.406 -11.469 1 92.94 291 TRP A O 1
ATOM 2310 N N . ASP A 1 292 ? -2.301 26.406 -12.492 1 92.75 292 ASP A N 1
ATOM 2311 C CA . ASP A 1 292 ? -2.34 27.531 -11.57 1 92.75 292 ASP A CA 1
ATOM 2312 C C . ASP A 1 292 ? -3.699 28.234 -11.609 1 92.75 292 ASP A C 1
ATOM 2314 O O . ASP A 1 292 ? -4.277 28.531 -10.562 1 92.75 292 ASP A O 1
ATOM 2318 N N . ASN A 1 293 ? -4.145 28.422 -12.812 1 92.69 293 ASN A N 1
ATOM 2319 C CA . ASN A 1 293 ? -5.434 29.078 -12.984 1 92.69 293 ASN A CA 1
ATOM 2320 C C . ASN A 1 293 ? -6.57 28.25 -12.398 1 92.69 293 ASN A C 1
ATOM 2322 O O . ASN A 1 293 ? -7.484 28.781 -11.773 1 92.69 293 ASN A O 1
ATOM 2326 N N . ILE A 1 294 ? -6.5 26.984 -12.562 1 91.5 294 ILE A N 1
ATOM 2327 C CA . ILE A 1 294 ? -7.527 26.094 -12.055 1 91.5 294 ILE A CA 1
ATOM 2328 C C . ILE A 1 294 ? -7.535 26.109 -10.531 1 91.5 294 ILE A C 1
ATOM 2330 O O . ILE A 1 294 ? -8.594 26.203 -9.906 1 91.5 294 ILE A O 1
ATOM 2334 N N . LEU A 1 295 ? -6.43 26.078 -9.93 1 88.19 295 LEU A N 1
ATOM 2335 C CA . LEU A 1 295 ? -6.324 26.047 -8.477 1 88.19 295 LEU A CA 1
ATOM 2336 C C . LEU A 1 295 ? -6.793 27.359 -7.871 1 88.19 295 LEU A C 1
ATOM 2338 O O . LEU A 1 295 ? -7.445 27.375 -6.824 1 88.19 295 LEU A O 1
ATOM 2342 N N . ARG A 1 296 ? -6.445 28.422 -8.461 1 85.56 296 ARG A N 1
ATOM 2343 C CA . ARG A 1 296 ? -6.898 29.719 -7.996 1 85.56 296 ARG A CA 1
ATOM 2344 C C . ARG A 1 296 ? -8.414 29.844 -8.094 1 85.56 296 ARG A C 1
ATOM 2346 O O . ARG A 1 296 ? -9.055 30.406 -7.203 1 85.56 296 ARG A O 1
ATOM 2353 N N . GLY A 1 297 ? -8.875 29.297 -9.172 1 84.06 297 GLY A N 1
ATOM 2354 C CA . GLY A 1 297 ? -10.32 29.281 -9.32 1 84.06 297 GLY A CA 1
ATOM 2355 C C . GLY A 1 297 ? -11.023 28.484 -8.242 1 84.06 297 GLY A C 1
ATOM 2356 O O . GLY A 1 297 ? -12.039 28.922 -7.703 1 84.06 297 GLY A O 1
ATOM 2357 N N . LEU A 1 298 ? -10.477 27.406 -7.902 1 82.62 298 LEU A N 1
ATOM 2358 C CA . LEU A 1 298 ? -11.031 26.562 -6.855 1 82.62 298 LEU A CA 1
ATOM 2359 C C . LEU A 1 298 ? -10.93 27.234 -5.492 1 82.62 298 LEU A C 1
ATOM 2361 O O . LEU A 1 298 ? -11.859 27.188 -4.691 1 82.62 298 LEU A O 1
ATOM 2365 N N . ALA A 1 299 ? -9.844 27.891 -5.211 1 76.69 299 ALA A N 1
ATOM 2366 C CA . ALA A 1 299 ? -9.57 28.484 -3.908 1 76.69 299 ALA A CA 1
ATOM 2367 C C . ALA A 1 299 ? -10.398 29.75 -3.705 1 76.69 299 ALA A C 1
ATOM 2369 O O . ALA A 1 299 ? -10.617 30.188 -2.57 1 76.69 299 ALA A O 1
ATOM 2370 N N . THR A 1 300 ? -10.914 30.281 -4.777 1 74.94 300 THR A N 1
ATOM 2371 C CA . THR A 1 300 ? -11.625 31.547 -4.648 1 74.94 300 THR A CA 1
ATOM 2372 C C . THR A 1 300 ? -13.109 31.375 -4.941 1 74.94 300 THR A C 1
ATOM 2374 O O . THR A 1 300 ? -13.961 31.797 -4.16 1 74.94 300 THR A O 1
ATOM 2377 N N . ARG A 1 301 ? -13.406 30.656 -5.953 1 72.06 301 ARG A N 1
ATOM 2378 C CA . ARG A 1 301 ? -14.781 30.594 -6.422 1 72.06 301 ARG A CA 1
ATOM 2379 C C . ARG A 1 301 ? -15.539 29.453 -5.746 1 72.06 301 ARG A C 1
ATOM 2381 O O . ARG A 1 301 ? -16.734 29.562 -5.5 1 72.06 301 ARG A O 1
ATOM 2388 N N . SER A 1 302 ? -14.836 28.453 -5.379 1 73.5 302 SER A N 1
ATOM 2389 C CA . SER A 1 302 ? -15.531 27.266 -4.91 1 73.5 302 SER A CA 1
ATOM 2390 C C . SER A 1 302 ? -15.391 27.109 -3.398 1 73.5 302 SER A C 1
ATOM 2392 O O . SER A 1 302 ? -15.859 26.109 -2.832 1 73.5 302 SER A O 1
ATOM 2394 N N . ARG A 1 303 ? -14.805 28.078 -2.822 1 80.19 303 ARG A N 1
ATOM 2395 C CA . ARG A 1 303 ? -14.625 28.031 -1.376 1 80.19 303 ARG A CA 1
ATOM 2396 C C . ARG A 1 303 ? -15.938 28.297 -0.648 1 80.19 303 ARG A C 1
ATOM 2398 O O . ARG A 1 303 ? -16.656 29.234 -0.992 1 80.19 303 ARG A O 1
ATOM 2405 N N . PRO A 1 304 ? -16.219 27.438 0.308 1 80.25 304 PRO A N 1
ATOM 2406 C CA . PRO A 1 304 ? -17.422 27.734 1.088 1 80.25 304 PRO A CA 1
ATOM 2407 C C . PRO A 1 304 ? -17.391 29.125 1.734 1 80.25 304 PRO A C 1
ATOM 2409 O O . PRO A 1 304 ? -16.328 29.562 2.191 1 80.25 304 PRO A O 1
ATOM 2412 N N . PRO A 1 305 ? -18.562 29.719 1.843 1 78.19 305 PRO A N 1
ATOM 2413 C CA . PRO A 1 305 ? -18.609 31.094 2.336 1 78.19 305 PRO A CA 1
ATOM 2414 C C . PRO A 1 305 ? -18.031 31.25 3.736 1 78.19 305 PRO A C 1
ATOM 2416 O O . PRO A 1 305 ? -17.391 32.25 4.039 1 78.19 305 PRO A O 1
ATOM 2419 N N . PHE A 1 306 ? -18.188 30.297 4.535 1 84.31 306 PHE A N 1
ATOM 2420 C CA . PHE A 1 306 ? -17.734 30.422 5.91 1 84.31 306 PHE A CA 1
ATOM 2421 C C . PHE A 1 306 ? -16.203 30.297 5.98 1 84.31 306 PHE A C 1
ATOM 2423 O O . PHE A 1 306 ? -15.609 30.578 7.02 1 84.31 306 PHE A O 1
ATOM 2430 N N . MET A 1 307 ? -15.586 29.953 4.848 1 85.19 307 MET A N 1
ATOM 2431 C CA . MET A 1 307 ? -14.133 29.812 4.809 1 85.19 307 MET A CA 1
ATOM 2432 C C . MET A 1 307 ? -13.477 31.062 4.223 1 85.19 307 MET A C 1
ATOM 2434 O O . MET A 1 307 ? -12.258 31.109 4.051 1 85.19 307 MET A O 1
ATOM 2438 N N . THR A 1 308 ? -14.281 31.969 3.934 1 81.38 308 THR A N 1
ATOM 2439 C CA . THR A 1 308 ? -13.766 33.219 3.402 1 81.38 308 THR A CA 1
ATOM 2440 C C . THR A 1 308 ? -13.508 34.219 4.527 1 81.38 308 THR A C 1
ATOM 2442 O O . THR A 1 308 ? -14.039 34.062 5.629 1 81.38 308 THR A O 1
ATOM 2445 N N . ASN A 1 309 ? -12.656 35.156 4.066 1 79.38 309 ASN A N 1
ATOM 2446 C CA . ASN A 1 309 ? -12.352 36.188 5.047 1 79.38 309 ASN A CA 1
ATOM 2447 C C . ASN A 1 309 ? -13.547 37.094 5.305 1 79.38 309 ASN A C 1
ATOM 2449 O O . ASN A 1 309 ? -14.148 37.625 4.363 1 79.38 309 ASN A O 1
ATOM 2453 N N . GLY A 1 310 ? -14.156 36.969 6.422 1 79.44 310 GLY A N 1
ATOM 2454 C CA . GLY A 1 310 ? -15.289 37.781 6.836 1 79.44 310 GLY A CA 1
ATOM 2455 C C . GLY A 1 310 ? -15.633 37.625 8.305 1 79.44 310 GLY A C 1
ATOM 2456 O O . GLY A 1 310 ? -14.891 37 9.055 1 79.44 310 GLY A O 1
ATOM 2457 N N . PRO A 1 311 ? -16.656 38.344 8.594 1 86.69 311 PRO A N 1
ATOM 2458 C CA . PRO A 1 311 ? -17.062 38.219 9.992 1 86.69 311 PRO A CA 1
ATOM 2459 C C . PRO A 1 311 ? -17.453 36.781 10.375 1 86.69 311 PRO A C 1
ATOM 2461 O O . PRO A 1 311 ? -18.047 36.062 9.562 1 86.69 311 PRO A O 1
ATOM 2464 N N . LEU A 1 312 ? -17.094 36.469 11.523 1 87.56 312 LEU A N 1
ATOM 2465 C CA . LEU A 1 312 ? -17.422 35.156 12.039 1 87.56 312 LEU A CA 1
ATOM 2466 C C . LEU A 1 312 ? -18.812 35.156 12.68 1 87.56 312 LEU A C 1
ATOM 2468 O O . LEU A 1 312 ? -19.172 36.094 13.383 1 87.56 312 LEU A O 1
ATOM 2472 N N . ASP A 1 313 ? -19.609 34.219 12.305 1 89.06 313 ASP A N 1
ATOM 2473 C CA . ASP A 1 313 ? -20.875 34 13 1 89.06 313 ASP A CA 1
ATOM 2474 C C . ASP A 1 313 ? -20.641 33.344 14.359 1 89.06 313 ASP A C 1
ATOM 2476 O O . ASP A 1 313 ? -20.016 32.281 14.445 1 89.06 313 ASP A O 1
ATOM 2480 N N . PRO A 1 314 ? -21.156 33.969 15.336 1 89.25 314 PRO A N 1
ATOM 2481 C CA . PRO A 1 314 ? -20.922 33.438 16.688 1 89.25 314 PRO A CA 1
ATOM 2482 C C . PRO A 1 314 ? -21.516 32.062 16.891 1 89.25 314 PRO A C 1
ATOM 2484 O O . PRO A 1 314 ? -21.125 31.344 17.828 1 89.25 314 PRO A O 1
ATOM 2487 N N . THR A 1 315 ? -22.375 31.656 16.031 1 90.06 315 THR A N 1
ATOM 2488 C CA . THR A 1 315 ? -23.016 30.359 16.172 1 90.06 315 THR A CA 1
ATOM 2489 C C . THR A 1 315 ? -22.156 29.266 15.547 1 90.06 315 THR A C 1
ATOM 2491 O O . THR A 1 315 ? -22.422 28.078 15.75 1 90.06 315 THR A O 1
ATOM 2494 N N . TRP A 1 316 ? -21.141 29.719 14.891 1 91.5 316 TRP A N 1
ATOM 2495 C CA . TRP A 1 316 ? -20.297 28.734 14.227 1 91.5 316 TRP A CA 1
ATOM 2496 C C . TRP A 1 316 ? -19.406 28 15.242 1 91.5 316 TRP A C 1
ATOM 2498 O O . TRP A 1 316 ? -19.109 28.531 16.312 1 91.5 316 TRP A O 1
ATOM 2508 N N . PRO A 1 317 ? -19.141 26.766 14.867 1 91.75 317 PRO A N 1
ATOM 2509 C CA . PRO A 1 317 ? -18.219 26.031 15.75 1 91.75 317 PRO A CA 1
ATOM 2510 C C . PRO A 1 317 ? -16.891 26.766 15.938 1 91.75 317 PRO A C 1
ATOM 2512 O O . PRO A 1 317 ? -16.453 27.5 15.055 1 91.75 317 PRO A O 1
ATOM 2515 N N . LEU A 1 318 ? -16.266 26.453 17.031 1 89.5 318 LEU A N 1
ATOM 2516 C CA . LEU A 1 318 ? -15.047 27.125 17.453 1 89.5 318 LEU A CA 1
ATOM 2517 C C . LEU A 1 318 ? -13.922 26.891 16.453 1 89.5 318 LEU A C 1
ATOM 2519 O O . LEU A 1 318 ? -12.984 27.688 16.359 1 89.5 318 LEU A O 1
ATOM 2523 N N . TRP A 1 319 ? -14.016 25.828 15.633 1 93 319 TRP A N 1
ATOM 2524 C CA . TRP A 1 319 ? -12.898 25.438 14.773 1 93 319 TRP A CA 1
ATOM 2525 C C . TRP A 1 319 ? -12.922 26.234 13.469 1 93 319 TRP A C 1
ATOM 2527 O O . TRP A 1 319 ? -11.961 26.219 12.703 1 93 319 TRP A O 1
ATOM 2537 N N . VAL A 1 320 ? -13.891 27 13.117 1 92.94 320 VAL A N 1
ATOM 2538 C CA . VAL A 1 320 ? -14.086 27.641 11.82 1 92.94 320 VAL A CA 1
ATOM 2539 C C . VAL A 1 320 ? -12.938 28.609 11.555 1 92.94 320 VAL A C 1
ATOM 2541 O O . VAL A 1 320 ? -12.336 28.594 10.477 1 92.94 320 VAL A O 1
ATOM 2544 N N . PRO A 1 321 ? -12.547 29.453 12.57 1 91.88 321 PRO A N 1
ATOM 2545 C CA . PRO A 1 321 ? -11.406 30.328 12.297 1 91.88 321 PRO A CA 1
ATOM 2546 C C . PRO A 1 321 ? -10.117 29.547 12.039 1 91.88 321 PRO A C 1
ATOM 2548 O O . PRO A 1 321 ? -9.305 29.953 11.203 1 91.88 321 PRO A O 1
ATOM 2551 N N . TRP A 1 322 ? -9.93 28.484 12.758 1 93.19 322 TRP A N 1
ATOM 2552 C CA . TRP A 1 322 ? -8.75 27.656 12.539 1 93.19 322 TRP A CA 1
ATOM 2553 C C . TRP A 1 322 ? -8.766 27.047 11.133 1 93.19 322 TRP A C 1
ATOM 2555 O O . TRP A 1 322 ? -7.727 26.969 10.477 1 93.19 322 TRP A O 1
ATOM 2565 N N . ALA A 1 323 ? -9.914 26.641 10.727 1 92.75 323 ALA A N 1
ATOM 2566 C CA . ALA A 1 323 ? -10.078 26.016 9.406 1 92.75 323 ALA A CA 1
ATOM 2567 C C . ALA A 1 323 ? -9.781 27.016 8.297 1 92.75 323 ALA A C 1
ATOM 2569 O O . ALA A 1 323 ? -9.234 26.656 7.254 1 92.75 323 ALA A O 1
ATOM 2570 N N . ARG A 1 324 ? -10.141 28.25 8.508 1 91.12 324 ARG A N 1
ATOM 2571 C CA . ARG A 1 324 ? -9.867 29.297 7.523 1 91.12 324 ARG A CA 1
ATOM 2572 C C . ARG A 1 324 ? -8.367 29.469 7.316 1 91.12 324 ARG A C 1
ATOM 2574 O O . ARG A 1 324 ? -7.895 29.516 6.18 1 91.12 324 ARG A O 1
ATOM 2581 N N . HIS A 1 325 ? -7.684 29.531 8.422 1 92.12 325 HIS A N 1
ATOM 2582 C CA . HIS A 1 325 ? -6.23 29.656 8.328 1 92.12 325 HIS A CA 1
ATOM 2583 C C . HIS A 1 325 ? -5.617 28.406 7.699 1 92.12 325 HIS A C 1
ATOM 2585 O O . HIS A 1 325 ? -4.734 28.516 6.844 1 92.12 325 HIS A O 1
ATOM 2591 N N . ALA A 1 326 ? -6.133 27.297 8.125 1 92.81 326 ALA A N 1
ATOM 2592 C CA . ALA A 1 326 ? -5.602 26.031 7.617 1 92.81 326 ALA A CA 1
ATOM 2593 C C . ALA A 1 326 ? -5.797 25.922 6.109 1 92.81 326 ALA A C 1
ATOM 2595 O O . ALA A 1 326 ? -4.922 25.422 5.398 1 92.81 326 ALA A O 1
ATOM 2596 N N . LEU A 1 327 ? -6.902 26.344 5.672 1 91.25 327 LEU A N 1
ATOM 2597 C CA . LEU A 1 327 ? -7.188 26.266 4.242 1 91.25 327 LEU A CA 1
ATOM 2598 C C . LEU A 1 327 ? -6.23 27.141 3.449 1 91.25 327 LEU A C 1
ATOM 2600 O O . LEU A 1 327 ? -5.719 26.734 2.406 1 91.25 327 LEU A O 1
ATOM 2604 N N . ALA A 1 328 ? -6.02 28.297 3.936 1 90.06 328 ALA A N 1
ATOM 2605 C CA . ALA A 1 328 ? -5.098 29.219 3.277 1 90.06 328 ALA A CA 1
ATOM 2606 C C . ALA A 1 328 ? -3.682 28.656 3.252 1 90.06 328 ALA A C 1
ATOM 2608 O O . ALA A 1 328 ? -2.996 28.719 2.229 1 90.06 328 ALA A O 1
ATOM 2609 N N . ILE A 1 329 ? -3.312 28.094 4.328 1 92.31 329 ILE A N 1
ATOM 2610 C CA . ILE A 1 329 ? -1.968 27.547 4.473 1 92.31 329 ILE A CA 1
ATOM 2611 C C . ILE A 1 329 ? -1.829 26.281 3.621 1 92.31 329 ILE A C 1
ATOM 2613 O O . ILE A 1 329 ? -0.758 26.016 3.074 1 92.31 329 ILE A O 1
ATOM 2617 N N . ASN A 1 330 ? -2.867 25.594 3.436 1 90.75 330 ASN A N 1
ATOM 2618 C CA . ASN A 1 330 ? -2.828 24.344 2.676 1 90.75 330 ASN A CA 1
ATOM 2619 C C . ASN A 1 330 ? -2.918 24.609 1.174 1 90.75 330 ASN A C 1
ATOM 2621 O O . ASN A 1 330 ? -2.363 23.844 0.376 1 90.75 330 ASN A O 1
ATOM 2625 N N . SER A 1 331 ? -3.566 25.625 0.786 1 87.31 331 SER A N 1
ATOM 2626 C CA . SER A 1 331 ? -3.795 25.891 -0.631 1 87.31 331 SER A CA 1
ATOM 2627 C C . SER A 1 331 ? -2.598 26.594 -1.26 1 87.31 331 SER A C 1
ATOM 2629 O O . SER A 1 331 ? -2.246 26.328 -2.412 1 87.31 331 SER A O 1
ATOM 2631 N N . SER A 1 332 ? -1.937 27.406 -0.521 1 86.75 332 SER A N 1
ATOM 2632 C CA . SER A 1 332 ? -0.864 28.234 -1.062 1 86.75 332 SER A CA 1
ATOM 2633 C C . SER A 1 332 ? 0.326 27.375 -1.496 1 86.75 332 SER A C 1
ATOM 2635 O O . SER A 1 332 ? 0.905 27.609 -2.561 1 86.75 332 SER A O 1
ATOM 2637 N N . PRO A 1 333 ? 0.603 26.438 -0.709 1 86.5 333 PRO A N 1
ATOM 2638 C CA . PRO A 1 333 ? 1.731 25.594 -1.116 1 86.5 333 PRO A CA 1
ATOM 2639 C C . PRO A 1 333 ? 1.454 24.812 -2.4 1 86.5 333 PRO A C 1
ATOM 2641 O O . PRO A 1 333 ? 2.389 24.453 -3.117 1 86.5 333 PRO A O 1
ATOM 2644 N N . LYS A 1 334 ? 0.257 24.562 -2.686 1 87 334 LYS A N 1
ATOM 2645 C CA . LYS A 1 334 ? -0.077 23.875 -3.93 1 87 334 LYS A CA 1
ATOM 2646 C C . LYS A 1 334 ? 0.286 24.719 -5.145 1 87 334 LYS A C 1
ATOM 2648 O O . LYS A 1 334 ? 0.681 24.188 -6.184 1 87 334 LYS A O 1
ATOM 2653 N N . ILE A 1 335 ? 0.213 25.984 -4.914 1 86.62 335 ILE A N 1
ATOM 2654 C CA . ILE A 1 335 ? 0.62 26.906 -5.969 1 86.62 335 ILE A CA 1
ATOM 2655 C C . ILE A 1 335 ? 2.127 26.797 -6.191 1 86.62 335 ILE A C 1
ATOM 2657 O O . ILE A 1 335 ? 2.588 26.719 -7.332 1 86.62 335 ILE A O 1
ATOM 2661 N N . ILE A 1 336 ? 2.834 26.812 -5.164 1 86.56 336 ILE A N 1
ATOM 2662 C CA . ILE A 1 336 ? 4.285 26.688 -5.258 1 86.56 336 ILE A CA 1
ATOM 2663 C C . ILE A 1 336 ? 4.652 25.359 -5.906 1 86.56 336 ILE A C 1
ATOM 2665 O O . ILE A 1 336 ? 5.543 25.297 -6.758 1 86.56 336 ILE A O 1
ATOM 2669 N N . MET A 1 337 ? 3.932 24.406 -5.547 1 84.31 337 MET A N 1
ATOM 2670 C CA . MET A 1 337 ? 4.18 23.062 -6.078 1 84.31 337 MET A CA 1
ATOM 2671 C C . MET A 1 337 ? 4.016 23.047 -7.594 1 84.31 337 MET A C 1
ATOM 2673 O O . MET A 1 337 ? 4.82 22.438 -8.297 1 84.31 337 MET A O 1
ATOM 2677 N N . ILE A 1 338 ? 3.072 23.703 -8.094 1 88.25 338 ILE A N 1
ATOM 2678 C CA . ILE A 1 338 ? 2.779 23.719 -9.523 1 88.25 338 ILE A CA 1
ATOM 2679 C C . ILE A 1 338 ? 3.92 24.406 -10.273 1 88.25 338 ILE A C 1
ATOM 2681 O O . ILE A 1 338 ? 4.277 23.984 -11.383 1 88.25 338 ILE A O 1
ATOM 2685 N N . HIS A 1 339 ? 4.484 25.359 -9.648 1 89.75 339 HIS A N 1
ATOM 2686 C CA . HIS A 1 339 ? 5.488 26.188 -10.297 1 89.75 339 HIS A CA 1
ATOM 2687 C C . HIS A 1 339 ? 6.898 25.688 -10 1 89.75 339 HIS A C 1
ATOM 2689 O O . HIS A 1 339 ? 7.879 26.234 -10.516 1 89.75 339 HIS A O 1
ATOM 2695 N N . ARG A 1 340 ? 6.957 24.703 -9.312 1 83.88 340 ARG A N 1
ATOM 2696 C CA . ARG A 1 340 ? 8.211 24.281 -8.703 1 83.88 340 ARG A CA 1
ATOM 2697 C C . ARG A 1 340 ? 9.273 24.016 -9.766 1 83.88 340 ARG A C 1
ATOM 2699 O O . ARG A 1 340 ? 10.445 24.375 -9.586 1 83.88 340 ARG A O 1
ATOM 2706 N N . SER A 1 341 ? 8.945 23.438 -10.82 1 83 341 SER A N 1
ATOM 2707 C CA . SER A 1 341 ? 9.891 23.047 -11.852 1 83 341 SER A CA 1
ATOM 2708 C C . SER A 1 341 ? 10.523 24.266 -12.523 1 83 341 SER A C 1
ATOM 2710 O O . SER A 1 341 ? 11.555 24.141 -13.18 1 83 341 SER A O 1
ATOM 2712 N N . PHE A 1 342 ? 9.953 25.391 -12.32 1 90.38 342 PHE A N 1
ATOM 2713 C CA . PHE A 1 342 ? 10.445 26.578 -13 1 90.38 342 PHE A CA 1
ATOM 2714 C C . PHE A 1 342 ? 10.875 27.641 -11.992 1 90.38 342 PHE A C 1
ATOM 2716 O O . PHE A 1 342 ? 11.211 28.766 -12.367 1 90.38 342 PHE A O 1
ATOM 2723 N N . LEU A 1 343 ? 10.812 27.297 -10.766 1 90.06 343 LEU A N 1
ATOM 2724 C CA . LEU A 1 343 ? 11.086 28.281 -9.727 1 90.06 343 LEU A CA 1
ATOM 2725 C C . LEU A 1 343 ? 12.531 28.781 -9.812 1 90.06 343 LEU A C 1
ATOM 2727 O O . LEU A 1 343 ? 12.773 29.984 -9.836 1 90.06 343 LEU A O 1
ATOM 2731 N N . LEU A 1 344 ? 13.391 27.906 -9.977 1 86.56 344 LEU A N 1
ATOM 2732 C CA . LEU A 1 344 ? 14.789 28.312 -10.039 1 86.56 344 LEU A CA 1
ATOM 2733 C C . LEU A 1 344 ? 15.055 29.156 -11.289 1 86.56 344 LEU A C 1
ATOM 2735 O O . LEU A 1 344 ? 15.742 30.172 -11.219 1 86.56 344 LEU A O 1
ATOM 2739 N N . ASP A 1 345 ? 14.5 28.625 -12.359 1 89.44 345 ASP A N 1
ATOM 2740 C CA . ASP A 1 345 ? 14.656 29.344 -13.617 1 89.44 345 ASP A CA 1
ATOM 2741 C C . ASP A 1 345 ? 14.039 30.734 -13.523 1 89.44 345 ASP A C 1
ATOM 2743 O O . ASP A 1 345 ? 14.484 31.672 -14.195 1 89.44 345 ASP A O 1
ATOM 2747 N N . SER A 1 346 ? 13.086 30.812 -12.695 1 92.31 346 SER A N 1
ATOM 2748 C CA . SER A 1 346 ? 12.336 32.062 -12.609 1 92.31 346 SER A CA 1
ATOM 2749 C C . SER A 1 346 ? 13.18 33.156 -11.992 1 92.31 346 SER A C 1
ATOM 2751 O O . SER A 1 346 ? 12.898 34.344 -12.188 1 92.31 346 SER A O 1
ATOM 2753 N N . PHE A 1 347 ? 14.219 32.844 -11.297 1 89.75 347 PHE A N 1
ATOM 2754 C CA . PHE A 1 347 ? 15.055 33.844 -10.648 1 89.75 347 PHE A CA 1
ATOM 2755 C C . PHE A 1 347 ? 16 34.5 -11.648 1 89.75 347 PHE A C 1
ATOM 2757 O O . PHE A 1 347 ? 16.531 35.562 -11.398 1 89.75 347 PHE A O 1
ATOM 2764 N N . GLU A 1 348 ? 16.172 33.844 -12.781 1 89.75 348 GLU A N 1
ATOM 2765 C CA . GLU A 1 348 ? 17.141 34.344 -13.75 1 89.75 348 GLU A CA 1
ATOM 2766 C C . GLU A 1 348 ? 16.469 34.719 -15.07 1 89.75 348 GLU A C 1
ATOM 2768 O O . GLU A 1 348 ? 16.938 35.562 -15.812 1 89.75 348 GLU A O 1
ATOM 2773 N N . ASN A 1 349 ? 15.453 34.031 -15.359 1 91.75 349 ASN A N 1
ATOM 2774 C CA . ASN A 1 349 ? 14.805 34.156 -16.656 1 91.75 349 ASN A CA 1
ATOM 2775 C C . ASN A 1 349 ? 13.492 34.938 -16.547 1 91.75 349 ASN A C 1
ATOM 2777 O O . ASN A 1 349 ? 12.508 34.406 -16.016 1 91.75 349 ASN A O 1
ATOM 2781 N N . PRO A 1 350 ? 13.414 36.094 -17.109 1 92.44 350 PRO A N 1
ATOM 2782 C CA . PRO A 1 350 ? 12.211 36.906 -17 1 92.44 350 PRO A CA 1
ATOM 2783 C C . PRO A 1 350 ? 10.984 36.281 -17.641 1 92.44 350 PRO A C 1
ATOM 2785 O O . PRO A 1 350 ? 9.852 36.656 -17.344 1 92.44 350 PRO A O 1
ATOM 2788 N N . ALA A 1 351 ? 11.219 35.312 -18.469 1 92.25 351 ALA A N 1
ATOM 2789 C CA . ALA A 1 351 ? 10.102 34.594 -19.078 1 92.25 351 ALA A CA 1
ATOM 2790 C C . ALA A 1 351 ? 9.234 33.938 -18.031 1 92.25 351 ALA A C 1
ATOM 2792 O O . ALA A 1 351 ? 8.047 33.656 -18.266 1 92.25 351 ALA A O 1
ATOM 2793 N N . PHE A 1 352 ? 9.852 33.75 -16.859 1 94.56 352 PHE A N 1
ATOM 2794 C CA . PHE A 1 352 ? 9.141 33.031 -15.797 1 94.56 352 PHE A CA 1
ATOM 2795 C C . PHE A 1 352 ? 8.852 33.969 -14.617 1 94.56 352 PHE A C 1
ATOM 2797 O O . PHE A 1 352 ? 8.766 33.5 -13.477 1 94.56 352 PHE A O 1
ATOM 2804 N N . ALA A 1 353 ? 8.711 35.25 -14.891 1 94.5 353 ALA A N 1
ATOM 2805 C CA . ALA A 1 353 ? 8.477 36.25 -13.852 1 94.5 353 ALA A CA 1
ATOM 2806 C C . ALA A 1 353 ? 7.176 35.969 -13.102 1 94.5 353 ALA A C 1
ATOM 2808 O O . ALA A 1 353 ? 7.078 36.219 -11.906 1 94.5 353 ALA A O 1
ATOM 2809 N N . PHE A 1 354 ? 6.258 35.5 -13.82 1 95.69 354 PHE A N 1
ATOM 2810 C CA . PHE A 1 354 ? 4.984 35.188 -13.188 1 95.69 354 PHE A CA 1
ATOM 2811 C C . PHE A 1 354 ? 5.164 34.094 -12.125 1 95.69 354 PHE A C 1
ATOM 2813 O O . PHE A 1 354 ? 4.582 34.188 -11.039 1 95.69 354 PHE A O 1
ATOM 2820 N N . THR A 1 355 ? 5.934 33.062 -12.43 1 95.25 355 THR A N 1
ATOM 2821 C CA . THR A 1 355 ? 6.254 31.984 -11.484 1 95.25 355 THR A CA 1
ATOM 2822 C C . THR A 1 355 ? 6.902 32.562 -10.227 1 95.25 355 THR A C 1
ATOM 2824 O O . THR A 1 355 ? 6.512 32.219 -9.109 1 95.25 355 THR A O 1
ATOM 2827 N N . ARG A 1 356 ? 7.816 33.406 -10.414 1 94.38 356 ARG A N 1
ATOM 2828 C CA . ARG A 1 356 ? 8.523 34 -9.289 1 94.38 356 ARG A CA 1
ATOM 2829 C C . ARG A 1 356 ? 7.566 34.781 -8.391 1 94.38 356 ARG A C 1
ATOM 2831 O O . ARG A 1 356 ? 7.523 34.562 -7.18 1 94.38 356 ARG A O 1
ATOM 2838 N N . ARG A 1 357 ? 6.801 35.625 -8.984 1 95.44 357 ARG A N 1
ATOM 2839 C CA . ARG A 1 357 ? 5.875 36.469 -8.234 1 95.44 357 ARG A CA 1
ATOM 2840 C C . ARG A 1 357 ? 4.84 35.625 -7.5 1 95.44 357 ARG A C 1
ATOM 2842 O O . ARG A 1 357 ? 4.512 35.906 -6.344 1 95.44 357 ARG A O 1
ATOM 2849 N N . THR A 1 358 ? 4.348 34.688 -8.195 1 94.94 358 THR A N 1
ATOM 2850 C CA . THR A 1 358 ? 3.301 33.844 -7.648 1 94.94 358 THR A CA 1
ATOM 2851 C C . THR A 1 358 ? 3.822 33.031 -6.457 1 94.94 358 THR A C 1
ATOM 2853 O O . THR A 1 358 ? 3.148 32.938 -5.43 1 94.94 358 THR A O 1
ATOM 2856 N N . CYS A 1 359 ? 5.004 32.469 -6.562 1 93.94 359 CYS A N 1
ATOM 2857 C CA . CYS A 1 359 ? 5.582 31.656 -5.488 1 93.94 359 CYS A CA 1
ATOM 2858 C C . CYS A 1 359 ? 5.914 32.531 -4.281 1 93.94 359 CYS A C 1
ATOM 2860 O O . CYS A 1 359 ? 5.707 32.125 -3.137 1 93.94 359 CYS A O 1
ATOM 2862 N N . LEU A 1 360 ? 6.398 33.719 -4.531 1 95.62 360 LEU A N 1
ATOM 2863 C CA . LEU A 1 360 ? 6.723 34.625 -3.443 1 95.62 360 LEU A CA 1
ATOM 2864 C C . LEU A 1 360 ? 5.457 35.094 -2.725 1 95.62 360 LEU A C 1
ATOM 2866 O O . LEU A 1 360 ? 5.422 35.125 -1.492 1 95.62 360 LEU A O 1
ATOM 2870 N N . ALA A 1 361 ? 4.449 35.406 -3.508 1 95.25 361 ALA A N 1
ATOM 2871 C CA . ALA A 1 361 ? 3.18 35.812 -2.914 1 95.25 361 ALA A CA 1
ATOM 2872 C C . ALA A 1 361 ? 2.572 34.688 -2.074 1 95.25 361 ALA A C 1
ATOM 2874 O O . ALA A 1 361 ? 2.07 34.938 -0.975 1 95.25 361 ALA A O 1
ATOM 2875 N N . ALA A 1 362 ? 2.588 33.5 -2.613 1 94.31 362 ALA A N 1
ATOM 2876 C CA . ALA A 1 362 ? 2.082 32.344 -1.889 1 94.31 362 ALA A CA 1
ATOM 2877 C C . ALA A 1 362 ? 2.857 32.125 -0.593 1 94.31 362 ALA A C 1
ATOM 2879 O O . ALA A 1 362 ? 2.27 31.812 0.446 1 94.31 362 ALA A O 1
ATOM 2880 N N . SER A 1 363 ? 4.152 32.281 -0.669 1 95.5 363 SER A N 1
ATOM 2881 C CA . SER A 1 363 ? 5.004 32.094 0.504 1 95.5 363 SER A CA 1
ATOM 2882 C C . SER A 1 363 ? 4.668 33.125 1.586 1 95.5 363 SER A C 1
ATOM 2884 O O . SER A 1 363 ? 4.543 32.781 2.762 1 95.5 363 SER A O 1
ATOM 2886 N N . LYS A 1 364 ? 4.516 34.312 1.196 1 96.69 364 LYS A N 1
ATOM 2887 C CA . LYS A 1 364 ? 4.18 35.375 2.146 1 96.69 364 LYS A CA 1
ATOM 2888 C C . LYS A 1 364 ? 2.814 35.125 2.781 1 96.69 364 LYS A C 1
ATOM 2890 O O . LYS A 1 364 ? 2.621 35.375 3.971 1 96.69 364 LYS A O 1
ATOM 2895 N N . THR A 1 365 ? 1.89 34.656 1.988 1 94.12 365 THR A N 1
ATOM 2896 C CA . THR A 1 365 ? 0.563 34.344 2.504 1 94.12 365 THR A CA 1
ATOM 2897 C C . THR A 1 365 ? 0.645 33.25 3.582 1 94.12 365 THR A C 1
ATOM 2899 O O . THR A 1 365 ? 0.005 33.375 4.629 1 94.12 365 THR A O 1
ATOM 2902 N N . ILE A 1 366 ? 1.369 32.219 3.371 1 95.62 366 ILE A N 1
ATOM 2903 C CA . ILE A 1 366 ? 1.525 31.109 4.316 1 95.62 366 ILE A CA 1
ATOM 2904 C C . ILE A 1 366 ? 2.066 31.641 5.641 1 95.62 366 ILE A C 1
ATOM 2906 O O . ILE A 1 366 ? 1.526 31.328 6.707 1 95.62 366 ILE A O 1
ATOM 2910 N N . ILE A 1 367 ? 3.09 32.469 5.547 1 96.44 367 ILE A N 1
ATOM 2911 C CA . ILE A 1 367 ? 3.762 32.969 6.738 1 96.44 367 ILE A CA 1
ATOM 2912 C C . ILE A 1 367 ? 2.824 33.906 7.504 1 96.44 367 ILE A C 1
ATOM 2914 O O . ILE A 1 367 ? 2.719 33.812 8.734 1 96.44 367 ILE A O 1
ATOM 2918 N N . LYS A 1 368 ? 2.16 34.719 6.773 1 94.69 368 LYS A N 1
ATOM 2919 C CA . LYS A 1 368 ? 1.22 35.656 7.41 1 94.69 368 LYS A CA 1
ATOM 2920 C C . LYS A 1 368 ? 0.115 34.875 8.141 1 94.69 368 LYS A C 1
ATOM 2922 O O . LYS A 1 368 ? -0.214 35.219 9.281 1 94.69 368 LYS A O 1
ATOM 2927 N N . GLU A 1 369 ? -0.466 33.906 7.488 1 93.06 369 GLU A N 1
ATOM 2928 C CA . GLU A 1 369 ? -1.538 33.125 8.086 1 93.06 369 GLU A CA 1
ATOM 2929 C C . GLU A 1 369 ? -1.041 32.344 9.297 1 93.06 369 GLU A C 1
ATOM 2931 O O . GLU A 1 369 ? -1.76 32.188 10.289 1 93.06 369 GLU A O 1
ATOM 2936 N N . TYR A 1 370 ? 0.112 31.844 9.195 1 94.06 370 TYR A N 1
ATOM 2937 C CA . TYR A 1 370 ? 0.669 31.078 10.305 1 94.06 370 TYR A CA 1
ATOM 2938 C C . TYR A 1 370 ? 0.887 31.969 11.523 1 94.06 370 TYR A C 1
ATOM 2940 O O . TYR A 1 370 ? 0.56 31.578 12.648 1 94.06 370 TYR A O 1
ATOM 2948 N N . LYS A 1 371 ? 1.424 33.062 11.32 1 92.31 371 LYS A N 1
ATOM 2949 C CA . LYS A 1 371 ? 1.638 34 12.414 1 92.31 371 LYS A CA 1
ATOM 2950 C C . LYS A 1 371 ? 0.316 34.406 13.07 1 92.31 371 LYS A C 1
ATOM 2952 O O . LYS A 1 371 ? 0.239 34.531 14.297 1 92.31 371 LYS A O 1
ATOM 2957 N N . SER A 1 372 ? -0.702 34.562 12.258 1 89.94 372 SER A N 1
ATOM 2958 C CA . SER A 1 372 ? -2.029 34.875 12.781 1 89.94 372 SER A CA 1
ATOM 2959 C C . SER A 1 372 ? -2.584 33.719 13.625 1 89.94 372 SER A C 1
ATOM 2961 O O . SER A 1 372 ? -3.258 33.969 14.625 1 89.94 372 SER A O 1
ATOM 2963 N N . LEU A 1 373 ? -2.363 32.562 13.219 1 89.44 373 LEU A N 1
ATOM 2964 C CA . LEU A 1 373 ? -2.865 31.375 13.906 1 89.44 373 LEU A CA 1
ATOM 2965 C C . LEU A 1 373 ? -2.213 31.234 15.281 1 89.44 373 LEU A C 1
ATOM 2967 O O . LEU A 1 373 ? -2.859 30.797 16.234 1 89.44 373 LEU A O 1
ATOM 2971 N N . ILE A 1 374 ? -0.991 31.453 15.367 1 87.12 374 ILE A N 1
ATOM 2972 C CA . ILE A 1 374 ? -0.257 31.344 16.625 1 87.12 374 ILE A CA 1
ATOM 2973 C C . ILE A 1 374 ? -0.894 32.25 17.672 1 87.12 374 ILE A C 1
ATOM 2975 O O . ILE A 1 374 ? -0.962 31.891 18.859 1 87.12 374 ILE A O 1
ATOM 2979 N N . ALA A 1 375 ? -1.442 33.25 17.297 1 83.69 375 ALA A N 1
ATOM 2980 C CA . ALA A 1 375 ? -2.057 34.219 18.219 1 83.69 375 ALA A CA 1
ATOM 2981 C C . ALA A 1 375 ? -3.4 33.688 18.734 1 83.69 375 ALA A C 1
ATOM 2983 O O . ALA A 1 375 ? -3.85 34.062 19.812 1 83.69 375 ALA A O 1
ATOM 2984 N N . GLU A 1 376 ? -4.074 32.812 18.125 1 83.12 376 GLU A N 1
ATOM 2985 C CA . GLU A 1 376 ? -5.414 32.312 18.453 1 83.12 376 GLU A CA 1
ATOM 2986 C C . GLU A 1 376 ? -5.359 31.125 19.391 1 83.12 376 GLU A C 1
ATOM 2988 O O . GLU A 1 376 ? -6.391 30.672 19.891 1 83.12 376 GLU A O 1
ATOM 2993 N N . ASP A 1 377 ? -4.285 30.641 19.797 1 80.19 377 ASP A N 1
ATOM 2994 C CA . ASP A 1 377 ? -4.082 29.516 20.703 1 80.19 377 ASP A CA 1
ATOM 2995 C C . ASP A 1 377 ? -4.852 28.281 20.234 1 80.19 377 ASP A C 1
ATOM 2997 O O . ASP A 1 377 ? -5.484 27.594 21.047 1 80.19 377 ASP A O 1
ATOM 3001 N N . GLY A 1 378 ? -5.047 28.062 19 1 87.69 378 GLY A N 1
ATOM 3002 C CA . GLY A 1 378 ? -5.641 26.875 18.422 1 87.69 378 GLY A CA 1
ATOM 3003 C C . GLY A 1 378 ? -4.68 25.703 18.344 1 87.69 378 GLY A C 1
ATOM 3004 O O . GLY A 1 378 ? -3.562 25.781 18.859 1 87.69 378 GLY A O 1
ATOM 3005 N N . PRO A 1 379 ? -5.188 24.531 17.812 1 93.81 379 PRO A N 1
ATOM 3006 C CA . PRO A 1 379 ? -4.324 23.359 17.688 1 93.81 379 PRO A CA 1
ATOM 3007 C C . PRO A 1 379 ? -3.168 23.562 16.719 1 93.81 379 PRO A C 1
ATOM 3009 O O . PRO A 1 379 ? -3.311 24.297 15.742 1 93.81 379 PRO A O 1
ATOM 3012 N N . THR A 1 380 ? -2.08 22.953 17 1 93.56 380 THR A N 1
ATOM 3013 C CA . THR A 1 380 ? -0.948 22.953 16.094 1 93.56 380 THR A CA 1
ATOM 3014 C C . THR A 1 380 ? -1.082 21.812 15.086 1 93.56 380 THR A C 1
ATOM 3016 O O . THR A 1 380 ? -1.038 20.625 15.461 1 93.56 380 THR A O 1
ATOM 3019 N N . LEU A 1 381 ? -1.25 22.109 13.828 1 95.5 381 LEU A N 1
ATOM 3020 C CA . LEU A 1 381 ? -1.267 21.125 12.766 1 95.5 381 LEU A CA 1
ATOM 3021 C C . LEU A 1 381 ? 0.074 21.078 12.039 1 95.5 381 LEU A C 1
ATOM 3023 O O . LEU A 1 381 ? 0.767 22.094 11.953 1 95.5 381 LEU A O 1
ATOM 3027 N N . TRP A 1 382 ? 0.403 19.938 11.547 1 95.06 382 TRP A N 1
ATOM 3028 C CA . TRP A 1 382 ? 1.711 19.766 10.93 1 95.06 382 TRP A CA 1
ATOM 3029 C C . TRP A 1 382 ? 1.864 20.672 9.711 1 95.06 382 TRP A C 1
ATOM 3031 O O . TRP A 1 382 ? 2.965 21.141 9.414 1 95.06 382 TRP A O 1
ATOM 3041 N N . ILE A 1 383 ? 0.842 20.984 8.984 1 94.38 383 ILE A N 1
ATOM 3042 C CA . ILE A 1 383 ? 0.905 21.766 7.75 1 94.38 383 ILE A CA 1
ATOM 3043 C C . ILE A 1 383 ? 1.382 23.188 8.062 1 94.38 383 ILE A C 1
ATOM 3045 O O . ILE A 1 383 ? 1.992 23.844 7.219 1 94.38 383 ILE A O 1
ATOM 3049 N N . HIS A 1 384 ? 1.088 23.672 9.281 1 94.31 384 HIS A N 1
ATOM 3050 C CA . HIS A 1 384 ? 1.508 25.016 9.656 1 94.31 384 HIS A CA 1
ATOM 3051 C C . HIS A 1 384 ? 3.025 25.156 9.602 1 94.31 384 HIS A C 1
ATOM 3053 O O . HIS A 1 384 ? 3.547 26.031 8.906 1 94.31 384 HIS A O 1
ATOM 3059 N N . GLN A 1 385 ? 3.619 24.281 10.227 1 93.44 385 GLN A N 1
ATOM 3060 C CA . GLN A 1 385 ? 5.074 24.328 10.312 1 93.44 385 GLN A CA 1
ATOM 3061 C C . GLN A 1 385 ? 5.719 23.875 9 1 93.44 385 GLN A C 1
ATOM 3063 O O . GLN A 1 385 ? 6.66 24.516 8.516 1 93.44 385 GLN A O 1
ATOM 3068 N N . ALA A 1 386 ? 5.215 22.828 8.469 1 92.5 386 ALA A N 1
ATOM 3069 C CA . ALA A 1 386 ? 5.789 22.266 7.246 1 92.5 386 ALA A CA 1
ATOM 3070 C C . ALA A 1 386 ? 5.773 23.281 6.109 1 92.5 386 ALA A C 1
ATOM 3072 O O . ALA A 1 386 ? 6.789 23.484 5.441 1 92.5 386 ALA A O 1
ATOM 3073 N N . PHE A 1 387 ? 4.684 23.906 5.934 1 93.69 387 PHE A N 1
ATOM 3074 C CA . PHE A 1 387 ? 4.539 24.797 4.789 1 93.69 387 PHE A CA 1
ATOM 3075 C C . PHE A 1 387 ? 5.195 26.141 5.07 1 93.69 387 PHE A C 1
ATOM 3077 O O . PHE A 1 387 ? 5.641 26.828 4.148 1 93.69 387 PHE A O 1
ATOM 3084 N N . ALA A 1 388 ? 5.281 26.484 6.336 1 94.19 388 ALA A N 1
ATOM 3085 C CA . ALA A 1 388 ? 6.051 27.672 6.68 1 94.19 388 ALA A CA 1
ATOM 3086 C C . ALA A 1 388 ? 7.527 27.484 6.34 1 94.19 388 ALA A C 1
ATOM 3088 O O . ALA A 1 388 ? 8.18 28.422 5.871 1 94.19 388 ALA A O 1
ATOM 3089 N N . VAL A 1 389 ? 7.988 26.359 6.59 1 91.88 389 VAL A N 1
ATOM 3090 C CA . VAL A 1 389 ? 9.367 26.062 6.234 1 91.88 389 VAL A CA 1
ATOM 3091 C C . VAL A 1 389 ? 9.547 26.125 4.719 1 91.88 389 VAL A C 1
ATOM 3093 O O . VAL A 1 389 ? 10.484 26.75 4.223 1 91.88 389 VAL A O 1
ATOM 3096 N N . ALA A 1 390 ? 8.625 25.5 4.023 1 89.75 390 ALA A N 1
ATOM 3097 C CA . ALA A 1 390 ? 8.688 25.516 2.564 1 89.75 390 ALA A CA 1
ATOM 3098 C C . ALA A 1 390 ? 8.633 26.953 2.029 1 89.75 390 ALA A C 1
ATOM 3100 O O . ALA A 1 390 ? 9.375 27.297 1.107 1 89.75 390 ALA A O 1
ATOM 3101 N N . ALA A 1 391 ? 7.773 27.719 2.6 1 94 391 ALA A N 1
ATOM 3102 C CA . ALA A 1 391 ? 7.656 29.109 2.215 1 94 391 ALA A CA 1
ATOM 3103 C C . ALA A 1 391 ? 8.953 29.875 2.484 1 94 391 ALA A C 1
ATOM 3105 O O . ALA A 1 391 ? 9.398 30.672 1.653 1 94 391 ALA A O 1
ATOM 3106 N N . SER A 1 392 ? 9.539 29.609 3.572 1 94.31 392 SER A N 1
ATOM 3107 C CA . SER A 1 392 ? 10.781 30.266 3.959 1 94.31 392 SER A CA 1
ATOM 3108 C C . SER A 1 392 ? 11.922 29.891 3.025 1 94.31 392 SER A C 1
ATOM 3110 O O . SER A 1 392 ? 12.758 30.719 2.686 1 94.31 392 SER A O 1
ATOM 3112 N N . ILE A 1 393 ? 11.953 28.656 2.664 1 90.06 393 ILE A N 1
ATOM 3113 C CA . ILE A 1 393 ? 12.969 28.203 1.725 1 90.06 393 ILE A CA 1
ATOM 3114 C C . ILE A 1 393 ? 12.844 28.969 0.407 1 90.06 393 ILE A C 1
ATOM 3116 O O . ILE A 1 393 ? 13.844 29.406 -0.161 1 90.06 393 ILE A O 1
ATOM 3120 N N . THR A 1 394 ? 11.656 29.078 -0.078 1 91.25 394 THR A N 1
ATOM 3121 C CA . THR A 1 394 ? 11.398 29.812 -1.315 1 91.25 394 THR A CA 1
ATOM 3122 C C . THR A 1 394 ? 11.898 31.25 -1.21 1 91.25 394 THR A C 1
ATOM 3124 O O . THR A 1 394 ? 12.531 31.766 -2.135 1 91.25 394 THR A O 1
ATOM 3127 N N . LEU A 1 395 ? 11.625 31.875 -0.083 1 94.06 395 LEU A N 1
ATOM 3128 C CA . LEU A 1 395 ? 12.078 33.25 0.13 1 94.06 395 LEU A CA 1
ATOM 3129 C C . LEU A 1 395 ? 13.602 33.312 0.206 1 94.06 395 LEU A C 1
ATOM 3131 O O . LEU A 1 395 ? 14.211 34.25 -0.319 1 94.06 395 LEU A O 1
ATOM 3135 N N . CYS A 1 396 ? 14.211 32.375 0.816 1 90.69 396 CYS A N 1
ATOM 3136 C CA . CYS A 1 396 ? 15.664 32.312 0.91 1 90.69 396 CYS A CA 1
ATOM 3137 C C . CYS A 1 396 ? 16.297 32.156 -0.47 1 90.69 396 CYS A C 1
ATOM 3139 O O . CYS A 1 396 ? 17.312 32.812 -0.767 1 90.69 396 CYS A O 1
ATOM 3141 N N . LEU A 1 397 ? 15.695 31.328 -1.229 1 87.94 397 LEU A N 1
ATOM 3142 C CA . LEU A 1 397 ? 16.203 31.156 -2.586 1 87.94 397 LEU A CA 1
ATOM 3143 C C . LEU A 1 397 ? 16.109 32.469 -3.367 1 87.94 397 LEU A C 1
ATOM 3145 O O . LEU A 1 397 ? 17.031 32.812 -4.121 1 87.94 397 LEU A O 1
ATOM 3149 N N . ASP A 1 398 ? 15.07 33.156 -3.172 1 91.56 398 ASP A N 1
ATOM 3150 C CA . ASP A 1 398 ? 14.922 34.438 -3.852 1 91.56 398 ASP A CA 1
ATOM 3151 C C . ASP A 1 398 ? 15.992 35.438 -3.398 1 91.56 398 ASP A C 1
ATOM 3153 O O . ASP A 1 398 ? 16.516 36.188 -4.203 1 91.56 398 ASP A O 1
ATOM 3157 N N . ILE A 1 399 ? 16.281 35.438 -2.168 1 91.62 399 ILE A N 1
ATOM 3158 C CA . ILE A 1 399 ? 17.297 36.312 -1.602 1 91.62 399 ILE A CA 1
ATOM 3159 C C . ILE A 1 399 ? 18.641 36.062 -2.254 1 91.62 399 ILE A C 1
ATOM 3161 O O . ILE A 1 399 ? 19.391 36.969 -2.553 1 91.62 399 ILE A O 1
ATOM 3165 N N . LEU A 1 400 ? 18.906 34.844 -2.516 1 87.94 400 LEU A N 1
ATOM 3166 C CA . LEU A 1 400 ? 20.188 34.438 -3.088 1 87.94 400 LEU A CA 1
ATOM 3167 C C . LEU A 1 400 ? 20.344 34.969 -4.5 1 87.94 400 LEU A C 1
ATOM 3169 O O . LEU A 1 400 ? 21.469 35.188 -4.973 1 87.94 400 LEU A O 1
ATOM 3173 N N . TYR A 1 401 ? 19.281 35.25 -5.125 1 88.25 401 TYR A N 1
ATOM 3174 C CA . TYR A 1 401 ? 19.344 35.688 -6.516 1 88.25 401 TYR A CA 1
ATOM 3175 C C . TYR A 1 401 ? 19.094 37.188 -6.625 1 88.25 401 TYR A C 1
ATOM 3177 O O . TYR A 1 401 ? 19.047 37.75 -7.73 1 88.25 401 TYR A O 1
ATOM 3185 N N . ARG A 1 402 ? 18.875 37.812 -5.531 1 87.44 402 ARG A N 1
ATOM 3186 C CA . ARG A 1 402 ? 18.688 39.25 -5.504 1 87.44 402 ARG A CA 1
ATOM 3187 C C . ARG A 1 402 ? 19.969 39.969 -5.062 1 87.44 402 ARG A C 1
ATOM 3189 O O . ARG A 1 402 ? 20.828 39.375 -4.43 1 87.44 402 ARG A O 1
ATOM 3196 N N . ASP A 1 403 ? 19.953 41.25 -5.562 1 82.56 403 ASP A N 1
ATOM 3197 C CA . ASP A 1 403 ? 21.047 42.094 -5.059 1 82.56 403 ASP A CA 1
ATOM 3198 C C . ASP A 1 403 ? 20.859 42.375 -3.57 1 82.56 403 ASP A C 1
ATOM 3200 O O . ASP A 1 403 ? 19.75 42.625 -3.111 1 82.56 403 ASP A O 1
ATOM 3204 N N . ALA A 1 404 ? 21.953 42.375 -2.854 1 75.5 404 ALA A N 1
ATOM 3205 C CA . ALA A 1 404 ? 21.938 42.562 -1.405 1 75.5 404 ALA A CA 1
ATOM 3206 C C . ALA A 1 404 ? 21.297 43.875 -1.028 1 75.5 404 ALA A C 1
ATOM 3208 O O . ALA A 1 404 ? 20.719 44.031 0.049 1 75.5 404 ALA A O 1
ATOM 3209 N N . SER A 1 405 ? 21.359 44.75 -1.905 1 80.06 405 SER A N 1
ATOM 3210 C CA . SER A 1 405 ? 20.859 46.062 -1.6 1 80.06 405 SER A CA 1
ATOM 3211 C C . SER A 1 405 ? 19.375 46.188 -1.901 1 80.06 405 SER A C 1
ATOM 3213 O O . SER A 1 405 ? 18.734 47.188 -1.551 1 80.06 405 SER A O 1
ATOM 3215 N N . ASP A 1 406 ? 18.828 45.188 -2.336 1 84.62 406 ASP A N 1
ATOM 3216 C CA . ASP A 1 406 ? 17.406 45.188 -2.691 1 84.62 406 ASP A CA 1
ATOM 3217 C C . ASP A 1 406 ? 16.531 45.188 -1.444 1 84.62 406 ASP A C 1
ATOM 3219 O O . ASP A 1 406 ? 16.719 44.344 -0.555 1 84.62 406 ASP A O 1
ATOM 3223 N N . GLU A 1 407 ? 15.609 46.062 -1.339 1 86.94 407 GLU A N 1
ATOM 3224 C CA . GLU A 1 407 ? 14.703 46.219 -0.199 1 86.94 407 GLU A CA 1
ATOM 3225 C C . GLU A 1 407 ? 13.891 44.938 0.025 1 86.94 407 GLU A C 1
ATOM 3227 O O . GLU A 1 407 ? 13.578 44.594 1.166 1 86.94 407 GLU A O 1
ATOM 3232 N N . GLN A 1 408 ? 13.539 44.312 -0.99 1 88.81 408 GLN A N 1
ATOM 3233 C CA . GLN A 1 408 ? 12.742 43.094 -0.879 1 88.81 408 GLN A CA 1
ATOM 3234 C C . GLN A 1 408 ? 13.523 42 -0.163 1 88.81 408 GLN A C 1
ATOM 3236 O O . GLN A 1 408 ? 12.938 41.156 0.524 1 88.81 408 GLN A O 1
ATOM 3241 N N . SER A 1 409 ? 14.781 42 -0.305 1 90.88 409 SER A N 1
ATOM 3242 C CA . SER A 1 409 ? 15.617 41.031 0.365 1 90.88 409 SER A CA 1
ATOM 3243 C C . SER A 1 409 ? 15.523 41.156 1.882 1 90.88 409 SER A C 1
ATOM 3245 O O . SER A 1 409 ? 15.445 40.156 2.594 1 90.88 409 SER A O 1
ATOM 3247 N N . SER A 1 410 ? 15.547 42.406 2.305 1 91.5 410 SER A N 1
ATOM 3248 C CA . SER A 1 410 ? 15.445 42.625 3.742 1 91.5 410 SER A CA 1
ATOM 3249 C C . SER A 1 410 ? 14.094 42.188 4.281 1 91.5 410 SER A C 1
ATOM 3251 O O . SER A 1 410 ? 14.008 41.656 5.383 1 91.5 410 SER A O 1
ATOM 3253 N N . ASP A 1 411 ? 13.062 42.438 3.555 1 94.06 411 ASP A N 1
ATOM 3254 C CA . ASP A 1 411 ? 11.719 42.031 3.941 1 94.06 411 ASP A CA 1
ATOM 3255 C C . ASP A 1 411 ? 11.625 40.5 4.043 1 94.06 411 ASP A C 1
ATOM 3257 O O . ASP A 1 411 ? 11.039 39.969 4.988 1 94.06 411 ASP A O 1
ATOM 3261 N N . HIS A 1 412 ? 12.172 39.875 3.02 1 94.75 412 HIS A N 1
ATOM 3262 C CA . HIS A 1 412 ? 12.164 38.406 3.01 1 94.75 412 HIS A CA 1
ATOM 3263 C C . HIS A 1 412 ? 12.953 37.844 4.191 1 94.75 412 HIS A C 1
ATOM 3265 O O . HIS A 1 412 ? 12.508 36.906 4.84 1 94.75 412 HIS A O 1
ATOM 3271 N N . GLN A 1 413 ? 14.039 38.438 4.453 1 94.19 413 GLN A N 1
ATOM 3272 C CA . GLN A 1 413 ? 14.867 37.969 5.566 1 94.19 413 GLN A CA 1
ATOM 3273 C C . GLN A 1 413 ? 14.117 38.125 6.891 1 94.19 413 GLN A C 1
ATOM 3275 O O . GLN A 1 413 ? 14.227 37.25 7.758 1 94.19 413 GLN A O 1
ATOM 3280 N N . ALA A 1 414 ? 13.438 39.188 6.984 1 95.56 414 ALA A N 1
ATOM 3281 C CA . ALA A 1 414 ? 12.68 39.406 8.211 1 95.56 414 ALA A CA 1
ATOM 3282 C C . ALA A 1 414 ? 11.602 38.344 8.398 1 95.56 414 ALA A C 1
ATOM 3284 O O . ALA A 1 414 ? 11.391 37.844 9.516 1 95.56 414 ALA A O 1
ATOM 3285 N N . LEU A 1 415 ? 10.938 38 7.379 1 96.5 415 LEU A N 1
ATOM 3286 C CA . LEU A 1 415 ? 9.906 36.969 7.43 1 96.5 415 LEU A CA 1
ATOM 3287 C C . LEU A 1 415 ? 10.492 35.625 7.805 1 96.5 415 LEU A C 1
ATOM 3289 O O . LEU A 1 415 ? 9.93 34.875 8.633 1 96.5 415 LEU A O 1
ATOM 3293 N N . VAL A 1 416 ? 11.594 35.281 7.203 1 95.81 416 VAL A N 1
ATOM 3294 C CA . VAL A 1 416 ? 12.258 34 7.48 1 95.81 416 VAL A CA 1
ATOM 3295 C C . VAL A 1 416 ? 12.719 33.969 8.938 1 95.81 416 VAL A C 1
ATOM 3297 O O . VAL A 1 416 ? 12.586 32.938 9.609 1 95.81 416 VAL A O 1
ATOM 3300 N N . LYS A 1 417 ? 13.211 35.031 9.414 1 96.06 417 LYS A N 1
ATOM 3301 C CA . LYS A 1 417 ? 13.664 35.125 10.805 1 96.06 417 LYS A CA 1
ATOM 3302 C C . LYS A 1 417 ? 12.5 34.938 11.773 1 96.06 417 LYS A C 1
ATOM 3304 O O . LYS A 1 417 ? 12.656 34.312 12.828 1 96.06 417 LYS A O 1
ATOM 3309 N N . ASP A 1 418 ? 11.383 35.5 11.398 1 95.56 418 ASP A N 1
ATOM 3310 C CA . ASP A 1 418 ? 10.188 35.312 12.211 1 95.56 418 ASP A CA 1
ATOM 3311 C C . ASP A 1 418 ? 9.852 33.812 12.336 1 95.56 418 ASP A C 1
ATOM 3313 O O . ASP A 1 418 ? 9.555 33.344 13.43 1 95.56 418 ASP A O 1
ATOM 3317 N N . ILE A 1 419 ? 9.875 33.156 11.227 1 95.44 419 ILE A N 1
ATOM 3318 C CA . ILE A 1 419 ? 9.547 31.719 11.211 1 95.44 419 ILE A CA 1
ATOM 3319 C C . ILE A 1 419 ? 10.586 30.938 12 1 95.44 419 ILE A C 1
ATOM 3321 O O . ILE A 1 419 ? 10.25 30.016 12.742 1 95.44 419 ILE A O 1
ATOM 3325 N N . LEU A 1 420 ? 11.797 31.312 11.836 1 94.88 420 LEU A N 1
ATOM 3326 C CA . LEU A 1 420 ? 12.867 30.656 12.586 1 94.88 420 LEU A CA 1
ATOM 3327 C C . LEU A 1 420 ? 12.625 30.781 14.086 1 94.88 420 LEU A C 1
ATOM 3329 O O . LEU A 1 420 ? 12.805 29.812 14.828 1 94.88 420 LEU A O 1
ATOM 3333 N N . GLN A 1 421 ? 12.242 31.906 14.492 1 94.75 421 GLN A N 1
ATOM 3334 C CA . GLN A 1 421 ? 11.969 32.125 15.914 1 94.75 421 GLN A CA 1
ATOM 3335 C C . GLN A 1 421 ? 10.797 31.281 16.391 1 94.75 421 GLN A C 1
ATOM 3337 O O . GLN A 1 421 ? 10.844 30.688 17.469 1 94.75 421 GLN A O 1
ATOM 3342 N N . ILE A 1 422 ? 9.82 31.234 15.586 1 93.06 422 ILE A N 1
ATOM 3343 C CA . ILE A 1 422 ? 8.648 30.422 15.906 1 93.06 422 ILE A CA 1
ATOM 3344 C C . ILE A 1 422 ? 9.055 28.953 16.016 1 93.06 422 ILE A C 1
ATOM 3346 O O . ILE A 1 422 ? 8.672 28.281 16.984 1 93.06 422 ILE A O 1
ATOM 3350 N N . MET A 1 423 ? 9.812 28.484 15.125 1 92.88 423 MET A N 1
ATOM 3351 C CA . MET A 1 423 ? 10.227 27.078 15.094 1 92.88 423 MET A CA 1
ATOM 3352 C C . MET A 1 423 ? 11.102 26.75 16.297 1 92.88 423 MET A C 1
ATOM 3354 O O . MET A 1 423 ? 10.992 25.672 16.875 1 92.88 423 MET A O 1
ATOM 3358 N N . GLN A 1 424 ? 11.898 27.625 16.672 1 92.56 424 GLN A N 1
ATOM 3359 C CA . GLN A 1 424 ? 12.797 27.422 17.797 1 92.56 424 GLN A CA 1
ATOM 3360 C C . GLN A 1 424 ? 12.023 27.266 19.109 1 92.56 424 GLN A C 1
ATOM 3362 O O . GLN A 1 424 ? 12.492 26.609 20.047 1 92.56 424 GLN A O 1
ATOM 3367 N N . SER A 1 425 ? 10.875 27.766 19.094 1 89.44 425 SER A N 1
ATOM 3368 C CA . SER A 1 425 ? 10.055 27.688 20.297 1 89.44 425 SER A CA 1
ATOM 3369 C C . SER A 1 425 ? 9.297 26.359 20.359 1 89.44 425 SER A C 1
ATOM 3371 O O . SER A 1 425 ? 8.75 26 21.391 1 89.44 425 SER A O 1
ATOM 3373 N N . ARG A 1 426 ? 9.281 25.641 19.312 1 88.62 426 ARG A N 1
ATOM 3374 C CA . ARG A 1 426 ? 8.562 24.375 19.234 1 88.62 426 ARG A CA 1
ATOM 3375 C C . ARG A 1 426 ? 9.523 23.188 19.312 1 88.62 426 ARG A C 1
ATOM 3377 O O . ARG A 1 426 ? 9.773 22.516 18.312 1 88.62 426 ARG A O 1
ATOM 3384 N N . ARG A 1 427 ? 9.867 22.844 20.484 1 80.88 427 ARG A N 1
ATOM 3385 C CA . ARG A 1 427 ? 10.969 21.922 20.719 1 80.88 427 ARG A CA 1
ATOM 3386 C C . ARG A 1 427 ? 10.508 20.484 20.578 1 80.88 427 ARG A C 1
ATOM 3388 O O . ARG A 1 427 ? 11.328 19.562 20.422 1 80.88 427 ARG A O 1
ATOM 3395 N N . ASP A 1 428 ? 9.25 20.266 20.516 1 85.31 428 ASP A N 1
ATOM 3396 C CA . ASP A 1 428 ? 8.781 18.891 20.469 1 85.31 428 ASP A CA 1
ATOM 3397 C C . ASP A 1 428 ? 8.336 18.5 19.062 1 85.31 428 ASP A C 1
ATOM 3399 O O . ASP A 1 428 ? 7.914 17.359 18.828 1 85.31 428 ASP A O 1
ATOM 3403 N N . SER A 1 429 ? 8.406 19.406 18.156 1 90.5 429 SER A N 1
ATOM 3404 C CA . SER A 1 429 ? 8.039 19.156 16.781 1 90.5 429 SER A CA 1
ATOM 3405 C C . SER A 1 429 ? 9.266 18.812 15.938 1 90.5 429 SER A C 1
ATOM 3407 O O . SER A 1 429 ? 10.188 19.609 15.82 1 90.5 429 SER A O 1
ATOM 3409 N N . MET A 1 430 ? 9.242 17.688 15.344 1 90.88 430 MET A N 1
ATOM 3410 C CA . MET A 1 430 ? 10.367 17.266 14.508 1 90.88 430 MET A CA 1
ATOM 3411 C C . MET A 1 430 ? 10.469 18.141 13.266 1 90.88 430 MET A C 1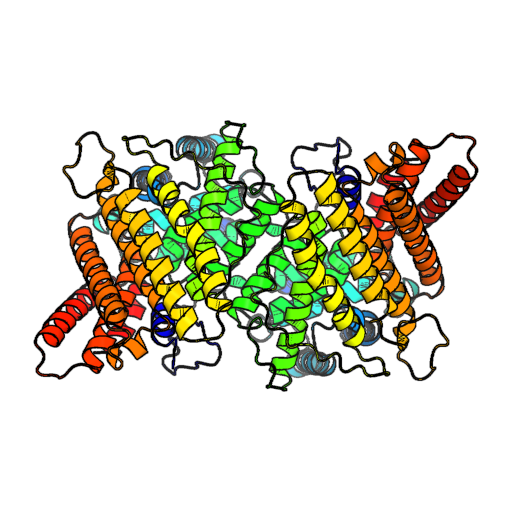
ATOM 3413 O O . MET A 1 430 ? 11.57 18.406 12.773 1 90.88 430 MET A O 1
ATOM 3417 N N . ILE A 1 431 ? 9.359 18.641 12.773 1 90.81 431 ILE A N 1
ATOM 3418 C CA . ILE A 1 431 ? 9.367 19.547 11.633 1 90.81 431 ILE A CA 1
ATOM 3419 C C . ILE A 1 431 ? 10.078 20.844 12.008 1 90.81 431 ILE A C 1
ATOM 3421 O O . ILE A 1 431 ? 10.898 21.359 11.25 1 90.81 431 ILE A O 1
ATOM 3425 N N . ALA A 1 432 ? 9.734 21.312 13.203 1 92.44 432 ALA A N 1
ATOM 3426 C CA . ALA A 1 432 ? 10.344 22.547 13.68 1 92.44 432 ALA A CA 1
ATOM 3427 C C . ALA A 1 432 ? 11.844 22.375 13.898 1 92.44 432 ALA A C 1
ATOM 3429 O O . ALA A 1 432 ? 12.633 23.25 13.523 1 92.44 432 ALA A O 1
ATOM 3430 N N . ILE A 1 433 ? 12.211 21.297 14.453 1 90.94 433 ILE A N 1
ATOM 3431 C CA . ILE A 1 433 ? 13.617 21.047 14.75 1 90.94 433 ILE A CA 1
ATOM 3432 C C . ILE A 1 433 ? 14.414 20.969 13.445 1 90.94 433 ILE A C 1
ATOM 3434 O O . ILE A 1 433 ? 15.43 21.656 13.305 1 90.94 433 ILE A O 1
ATOM 3438 N N . ARG A 1 434 ? 13.945 20.266 12.539 1 88.12 434 ARG A N 1
ATOM 3439 C CA . ARG A 1 434 ? 14.633 20.125 11.258 1 88.12 434 ARG A CA 1
ATOM 3440 C C . ARG A 1 434 ? 14.562 21.422 10.461 1 88.12 434 ARG A C 1
ATOM 3442 O O . ARG A 1 434 ? 15.531 21.797 9.789 1 88.12 434 ARG A O 1
ATOM 3449 N N . GLY A 1 435 ? 13.398 22.047 10.531 1 89.5 435 GLY A N 1
ATOM 3450 C CA . GLY A 1 435 ? 13.234 23.312 9.852 1 89.5 435 GLY A CA 1
ATOM 3451 C C . GLY A 1 435 ? 14.195 24.375 10.336 1 89.5 435 GLY A C 1
ATOM 3452 O O . GLY A 1 435 ? 14.742 25.141 9.531 1 89.5 435 GLY A O 1
ATOM 3453 N N . THR A 1 436 ? 14.43 24.375 11.617 1 91.44 436 THR A N 1
ATOM 3454 C CA . THR A 1 436 ? 15.352 25.344 12.203 1 91.44 436 THR A CA 1
ATOM 3455 C C . THR A 1 436 ? 16.781 25.109 11.695 1 91.44 436 THR A C 1
ATOM 3457 O O . THR A 1 436 ? 17.469 26.062 11.344 1 91.44 436 THR A O 1
ATOM 3460 N N . LYS A 1 437 ? 17.141 23.906 11.648 1 87.06 437 LYS A N 1
ATOM 3461 C CA . LYS A 1 437 ? 18.484 23.562 11.164 1 87.06 437 LYS A CA 1
ATOM 3462 C C . LYS A 1 437 ? 18.656 23.953 9.695 1 87.06 437 LYS A C 1
ATOM 3464 O O . LYS A 1 437 ? 19.672 24.531 9.312 1 87.06 437 LYS A O 1
ATOM 3469 N N . LEU A 1 438 ? 17.656 23.672 8.969 1 86.69 438 LEU A N 1
ATOM 3470 C CA . LEU A 1 438 ? 17.703 23.922 7.531 1 86.69 438 LEU A CA 1
ATOM 3471 C C . LEU A 1 438 ? 17.719 25.406 7.238 1 86.69 438 LEU A C 1
ATOM 3473 O O . LEU A 1 438 ? 18.547 25.891 6.469 1 86.69 438 LEU A O 1
ATOM 3477 N N . LEU A 1 439 ? 16.797 26.125 7.844 1 89 439 LEU A N 1
ATOM 3478 C CA . LEU A 1 439 ? 16.703 27.562 7.609 1 89 439 LEU A CA 1
ATOM 3479 C C . LEU A 1 439 ? 17.922 28.297 8.156 1 89 439 LEU A C 1
ATOM 3481 O O . LEU A 1 439 ? 18.359 29.281 7.574 1 89 439 LEU A O 1
ATOM 3485 N N . GLY A 1 440 ? 18.422 27.734 9.25 1 86.94 440 GLY A N 1
ATOM 3486 C CA . GLY A 1 440 ? 19.656 28.297 9.781 1 86.94 440 GLY A CA 1
ATOM 3487 C C . GLY A 1 440 ? 20.828 28.188 8.828 1 86.94 440 GLY A C 1
ATOM 3488 O O . GLY A 1 440 ? 21.641 29.109 8.711 1 86.94 440 GLY A O 1
ATOM 3489 N N . ALA A 1 441 ? 20.859 27.109 8.117 1 82.12 441 ALA A N 1
ATOM 3490 C CA . ALA A 1 441 ? 21.938 26.859 7.168 1 82.12 441 ALA A CA 1
ATOM 3491 C C . ALA A 1 441 ? 21.766 27.734 5.926 1 82.12 441 ALA A C 1
ATOM 3493 O O . ALA A 1 441 ? 22.75 28.062 5.258 1 82.12 441 ALA A O 1
ATOM 3494 N N . LEU A 1 442 ? 20.578 28.094 5.629 1 83 442 LEU A N 1
ATOM 3495 C CA . LEU A 1 442 ? 20.297 28.859 4.414 1 83 442 LEU A CA 1
ATOM 3496 C C . LEU A 1 442 ? 20.547 30.344 4.645 1 83 442 LEU A C 1
ATOM 3498 O O . LEU A 1 442 ? 20.891 31.078 3.713 1 83 442 LEU A O 1
ATOM 3502 N N . LEU A 1 443 ? 20.328 30.734 5.863 1 81.19 443 LEU A N 1
ATOM 3503 C CA . LEU A 1 443 ? 20.562 32.156 6.184 1 81.19 443 LEU A CA 1
ATOM 3504 C C . LEU A 1 443 ? 22.047 32.406 6.453 1 81.19 443 LEU A C 1
ATOM 3506 O O . LEU A 1 443 ? 22.547 33.5 6.195 1 81.19 443 LEU A O 1
ATOM 3510 N N . ALA B 1 1 ? -25.141 -9.898 -11.109 1 40.31 1 ALA B N 1
ATOM 3511 C CA . ALA B 1 1 ? -25.141 -11.062 -11.992 1 40.31 1 ALA B CA 1
ATOM 3512 C C . ALA B 1 1 ? -23.891 -11.094 -12.859 1 40.31 1 ALA B C 1
ATOM 3514 O O . ALA B 1 1 ? -23.266 -12.148 -13.023 1 40.31 1 ALA B O 1
ATOM 3515 N N . ARG B 1 2 ? -23.344 -9.914 -13.367 1 46.41 2 ARG B N 1
ATOM 3516 C CA . ARG B 1 2 ? -22.359 -9.781 -14.422 1 46.41 2 ARG B CA 1
ATOM 3517 C C . ARG B 1 2 ? -20.984 -10.227 -13.938 1 46.41 2 ARG B C 1
ATOM 3519 O O . ARG B 1 2 ? -20.109 -10.57 -14.75 1 46.41 2 ARG B O 1
ATOM 3526 N N . ASP B 1 3 ? -20.734 -10.508 -12.633 1 61.19 3 ASP B N 1
ATOM 3527 C CA . ASP B 1 3 ? -19.344 -10.828 -12.312 1 61.19 3 ASP B CA 1
ATOM 3528 C C . ASP B 1 3 ? -19.266 -12.125 -11.508 1 61.19 3 ASP B C 1
ATOM 3530 O O . ASP B 1 3 ? -18.375 -12.273 -10.656 1 61.19 3 ASP B O 1
ATOM 3534 N N . ALA B 1 4 ? -20.188 -12.945 -11.773 1 56.44 4 ALA B N 1
ATOM 3535 C CA . ALA B 1 4 ? -20.297 -14.172 -10.984 1 56.44 4 ALA B CA 1
ATOM 3536 C C . ALA B 1 4 ? -19.031 -15.023 -11.133 1 56.44 4 ALA B C 1
ATOM 3538 O O . ALA B 1 4 ? -18.5 -15.539 -10.141 1 56.44 4 ALA B O 1
ATOM 3539 N N . ALA B 1 5 ? -18.609 -15.141 -12.328 1 59.09 5 ALA B N 1
ATOM 3540 C CA . ALA B 1 5 ? -17.438 -15.977 -12.57 1 59.09 5 ALA B CA 1
ATOM 3541 C C . ALA B 1 5 ? -16.219 -15.461 -11.797 1 59.09 5 ALA B C 1
ATOM 3543 O O . ALA B 1 5 ? -15.492 -16.234 -11.172 1 59.09 5 ALA B O 1
ATOM 3544 N N . THR B 1 6 ? -16.094 -14.211 -11.805 1 61.72 6 THR B N 1
ATOM 3545 C CA . THR B 1 6 ? -14.961 -13.609 -11.102 1 61.72 6 THR B CA 1
ATOM 3546 C C . THR B 1 6 ? -15.102 -13.789 -9.594 1 61.72 6 THR B C 1
ATOM 3548 O O . THR B 1 6 ? -14.117 -14.078 -8.906 1 61.72 6 THR B O 1
ATOM 3551 N N . VAL B 1 7 ? -16.344 -13.719 -9.258 1 62.06 7 VAL B N 1
ATOM 3552 C CA . VAL B 1 7 ? -16.625 -13.891 -7.832 1 62.06 7 VAL B CA 1
ATOM 3553 C C . VAL B 1 7 ? -16.297 -15.312 -7.406 1 62.06 7 VAL B C 1
ATOM 3555 O O . VAL B 1 7 ? -15.625 -15.531 -6.395 1 62.06 7 VAL B O 1
ATOM 3558 N N . LEU B 1 8 ? -16.609 -16.219 -8.273 1 62.38 8 LEU B N 1
ATOM 3559 C CA . LEU B 1 8 ? -16.375 -17.625 -7.953 1 62.38 8 LEU B CA 1
ATOM 3560 C C . LEU B 1 8 ? -14.883 -17.938 -8.016 1 62.38 8 LEU B C 1
ATOM 3562 O O . LEU B 1 8 ? -14.359 -18.672 -7.172 1 62.38 8 LEU B O 1
ATOM 3566 N N . GLU B 1 9 ? -14.211 -17.312 -8.953 1 68.31 9 GLU B N 1
ATOM 3567 C CA . GLU B 1 9 ? -12.781 -17.516 -9.117 1 68.31 9 GLU B CA 1
ATOM 3568 C C . GLU B 1 9 ? -12.016 -17.062 -7.875 1 68.31 9 GLU B C 1
ATOM 3570 O O . GLU B 1 9 ? -11.148 -17.781 -7.367 1 68.31 9 GLU B O 1
ATOM 3575 N N . PHE B 1 10 ? -12.484 -15.992 -7.445 1 69.44 10 PHE B N 1
ATOM 3576 C CA . PHE B 1 10 ? -11.68 -15.422 -6.367 1 69.44 10 PHE B CA 1
ATOM 3577 C C . PHE B 1 10 ? -12.086 -16.016 -5.02 1 69.44 10 PHE B C 1
ATOM 3579 O O . PHE B 1 10 ? -11.297 -16.016 -4.074 1 69.44 10 PHE B O 1
ATOM 3586 N N . LEU B 1 11 ? -13.203 -16.547 -5.043 1 58.47 11 LEU B N 1
ATOM 3587 C CA . LEU B 1 11 ? -13.547 -17.344 -3.869 1 58.47 11 LEU B CA 1
ATOM 3588 C C . LEU B 1 11 ? -12.594 -18.516 -3.711 1 58.47 11 LEU B C 1
ATOM 3590 O O . LEU B 1 11 ? -12.211 -18.859 -2.592 1 58.47 11 LEU B O 1
ATOM 3594 N N . ALA B 1 12 ? -12.148 -18.969 -4.797 1 64.88 12 ALA B N 1
ATOM 3595 C CA . ALA B 1 12 ? -11.203 -20.078 -4.758 1 64.88 12 ALA B CA 1
ATOM 3596 C C . ALA B 1 12 ? -9.836 -19.609 -4.238 1 64.88 12 ALA B C 1
ATOM 3598 O O . ALA B 1 12 ? -9.07 -20.422 -3.709 1 64.88 12 ALA B O 1
ATOM 3599 N N . TRP B 1 13 ? -9.672 -18.297 -4.465 1 60.88 13 TRP B N 1
ATOM 3600 C CA . TRP B 1 13 ? -8.414 -17.719 -3.988 1 60.88 13 TRP B CA 1
ATOM 3601 C C . TRP B 1 13 ? -8.531 -17.297 -2.529 1 60.88 13 TRP B C 1
ATOM 3603 O O . TRP B 1 13 ? -7.543 -16.891 -1.911 1 60.88 13 TRP B O 1
ATOM 3613 N N . GLY B 1 14 ? -9.68 -17.406 -1.958 1 57.94 14 GLY B N 1
ATOM 3614 C CA . GLY B 1 14 ? -9.906 -16.969 -0.587 1 57.94 14 GLY B CA 1
ATOM 3615 C C . GLY B 1 14 ? -10.18 -15.484 -0.464 1 57.94 14 GLY B C 1
ATOM 3616 O O . GLY B 1 14 ? -10.023 -14.906 0.612 1 57.94 14 GLY B O 1
ATOM 3617 N N . ARG B 1 15 ? -10.5 -14.867 -1.66 1 64.94 15 ARG B N 1
ATOM 3618 C CA . ARG B 1 15 ? -10.742 -13.43 -1.636 1 64.94 15 ARG B CA 1
ATOM 3619 C C . ARG B 1 15 ? -12.203 -13.117 -1.948 1 64.94 15 ARG B C 1
ATOM 3621 O O . ARG B 1 15 ? -12.828 -13.789 -2.771 1 64.94 15 ARG B O 1
ATOM 3628 N N . ARG B 1 16 ? -12.758 -12.156 -1.146 1 52.59 16 ARG B N 1
ATOM 3629 C CA . ARG B 1 16 ? -14.125 -11.711 -1.412 1 52.59 16 ARG B CA 1
ATOM 3630 C C . ARG B 1 16 ? -14.125 -10.422 -2.229 1 52.59 16 ARG B C 1
ATOM 3632 O O . ARG B 1 16 ? -13.57 -9.406 -1.801 1 52.59 16 ARG B O 1
ATOM 3639 N N . LYS B 1 17 ? -14.469 -10.453 -3.387 1 52.38 17 LYS B N 1
ATOM 3640 C CA . LYS B 1 17 ? -14.531 -9.258 -4.227 1 52.38 17 LYS B CA 1
ATOM 3641 C C . LYS B 1 17 ? -15.719 -8.383 -3.838 1 52.38 17 LYS B C 1
ATOM 3643 O O . LYS B 1 17 ? -15.617 -7.152 -3.848 1 52.38 17 LYS B O 1
ATOM 3648 N N . ASP B 1 18 ? -16.922 -8.969 -3.574 1 50.62 18 ASP B N 1
ATOM 3649 C CA . ASP B 1 18 ? -18.125 -8.227 -3.236 1 50.62 18 ASP B CA 1
ATOM 3650 C C . ASP B 1 18 ? -18.469 -8.359 -1.754 1 50.62 18 ASP B C 1
ATOM 3652 O O . ASP B 1 18 ? -18.781 -9.453 -1.286 1 50.62 18 ASP B O 1
ATOM 3656 N N . PRO B 1 19 ? -18.203 -7.301 -0.941 1 48.47 19 PRO B N 1
ATOM 3657 C CA . PRO B 1 19 ? -18.5 -7.422 0.49 1 48.47 19 PRO B CA 1
ATOM 3658 C C . PRO B 1 19 ? -19.922 -7.898 0.768 1 48.47 19 PRO B C 1
ATOM 3660 O O . PRO B 1 19 ? -20.172 -8.508 1.808 1 48.47 19 PRO B O 1
ATOM 3663 N N . ASP B 1 20 ? -20.844 -7.461 -0.103 1 46.19 20 ASP B N 1
ATOM 3664 C CA . ASP B 1 20 ? -22.234 -7.836 0.118 1 46.19 20 ASP B CA 1
ATOM 3665 C C . ASP B 1 20 ? -22.469 -9.297 -0.26 1 46.19 20 ASP B C 1
ATOM 3667 O O . ASP B 1 20 ? -23.562 -9.828 -0.037 1 46.19 20 ASP B O 1
ATOM 3671 N N . CYS B 1 21 ? -21.75 -9.758 -1.073 1 40.03 21 CYS B N 1
ATOM 3672 C CA . CYS B 1 21 ? -22 -11.148 -1.423 1 40.03 21 CYS B CA 1
ATOM 3673 C C . CYS B 1 21 ? -21.703 -12.07 -0.244 1 40.03 21 CYS B C 1
ATOM 3675 O O . CYS B 1 21 ? -20.547 -12.336 0.063 1 40.03 21 CYS B O 1
ATOM 3677 N N . HIS B 1 22 ? -22.531 -11.992 0.743 1 36.5 22 HIS B N 1
ATOM 3678 C CA . HIS B 1 22 ? -22.547 -12.938 1.855 1 36.5 22 HIS B CA 1
ATOM 3679 C C . HIS B 1 22 ? -22.797 -14.359 1.368 1 36.5 22 HIS B C 1
ATOM 3681 O O . HIS B 1 22 ? -23.938 -14.773 1.204 1 36.5 22 HIS B O 1
ATOM 3687 N N . THR B 1 23 ? -22.281 -14.758 0.303 1 35.09 23 THR B N 1
ATOM 3688 C CA . THR B 1 23 ? -22.594 -16.156 0.061 1 35.09 23 THR B CA 1
ATOM 3689 C C . THR B 1 23 ? -22.375 -16.984 1.325 1 35.09 23 THR B C 1
ATOM 3691 O O . THR B 1 23 ? -21.438 -16.75 2.08 1 35.09 23 THR B O 1
ATOM 3694 N N . ASP B 1 24 ? -23.531 -17.719 1.746 1 35.41 24 ASP B N 1
ATOM 3695 C CA . ASP B 1 24 ? -23.516 -18.719 2.812 1 35.41 24 ASP B CA 1
ATOM 3696 C C . ASP B 1 24 ? -22.234 -19.547 2.785 1 35.41 24 ASP B C 1
ATOM 3698 O O . ASP B 1 24 ? -22.047 -20.422 3.623 1 35.41 24 ASP B O 1
ATOM 3702 N N . ALA B 1 25 ? -21.797 -19.922 1.623 1 31.86 25 ALA B N 1
ATOM 3703 C CA . ALA B 1 25 ? -20.578 -20.719 1.675 1 31.86 25 ALA B CA 1
ATOM 3704 C C . ALA B 1 25 ? -19.438 -19.938 2.328 1 31.86 25 ALA B C 1
ATOM 3706 O O . ALA B 1 25 ? -18.672 -19.266 1.644 1 31.86 25 ALA B O 1
ATOM 3707 N N . SER B 1 26 ? -19.781 -19.047 3.188 1 35.41 26 SER B N 1
ATOM 3708 C CA . SER B 1 26 ? -18.719 -18.484 4.023 1 35.41 26 SER B CA 1
ATOM 3709 C C . SER B 1 26 ? -17.562 -19.469 4.172 1 35.41 26 SER B C 1
ATOM 3711 O O . SER B 1 26 ? -17.641 -20.422 4.941 1 35.41 26 SER B O 1
ATOM 3713 N N . LEU B 1 27 ? -17.094 -19.844 3.145 1 33.62 27 LEU B N 1
ATOM 3714 C CA . LEU B 1 27 ? -15.891 -20.641 3.367 1 33.62 27 LEU B CA 1
ATOM 3715 C C . LEU B 1 27 ? -15.156 -20.172 4.621 1 33.62 27 LEU B C 1
ATOM 3717 O O . LEU B 1 27 ? -14.859 -18.984 4.762 1 33.62 27 LEU B O 1
ATOM 3721 N N . GLU B 1 28 ? -15.617 -20.656 5.734 1 32.03 28 GLU B N 1
ATOM 3722 C CA . GLU B 1 28 ? -14.945 -20.578 7.031 1 32.03 28 GLU B CA 1
ATOM 3723 C C . GLU B 1 28 ? -13.477 -20.203 6.875 1 32.03 28 GLU B C 1
ATOM 3725 O O . GLU B 1 28 ? -12.734 -20.875 6.152 1 32.03 28 GLU B O 1
ATOM 3730 N N . THR B 1 29 ? -13.266 -19.062 6.465 1 35.28 29 THR B N 1
ATOM 3731 C CA . THR B 1 29 ? -11.875 -18.844 6.852 1 35.28 29 THR B CA 1
ATOM 3732 C C . THR B 1 29 ? -11.5 -19.703 8.047 1 35.28 29 THR B C 1
ATOM 3734 O O . THR B 1 29 ? -12.016 -19.5 9.148 1 35.28 29 THR B O 1
ATOM 3737 N N . GLU B 1 30 ? -11.734 -20.922 7.969 1 32.47 30 GLU B N 1
ATOM 3738 C CA . GLU B 1 30 ? -11.062 -21.672 9.031 1 32.47 30 GLU B CA 1
ATOM 3739 C C . GLU B 1 30 ? -9.867 -20.891 9.578 1 32.47 30 GLU B C 1
ATOM 3741 O O . GLU B 1 30 ? -8.898 -20.656 8.867 1 32.47 30 GLU B O 1
ATOM 3746 N N . GLU B 1 31 ? -10.156 -19.844 10.211 1 36.19 31 GLU B N 1
ATOM 3747 C CA . GLU B 1 31 ? -9.141 -19.375 11.148 1 36.19 31 GLU B CA 1
ATOM 3748 C C . GLU B 1 31 ? -8.344 -20.531 11.727 1 36.19 31 GLU B C 1
ATOM 3750 O O . GLU B 1 31 ? -8.82 -21.25 12.609 1 36.19 31 GLU B O 1
ATOM 3755 N N . THR B 1 32 ? -8 -21.5 11 1 33.91 32 THR B N 1
ATOM 3756 C CA . THR B 1 32 ? -7.086 -22.328 11.773 1 33.91 32 THR B CA 1
ATOM 3757 C C . THR B 1 32 ? -6.52 -21.547 12.961 1 33.91 32 THR B C 1
ATOM 3759 O O . THR B 1 32 ? -6.242 -20.344 12.844 1 33.91 32 THR B O 1
ATOM 3762 N N . GLY B 1 33 ? -6.961 -21.875 14.125 1 34 33 GLY B N 1
ATOM 3763 C CA . GLY B 1 33 ? -6.398 -21.484 15.414 1 34 33 GLY B CA 1
ATOM 3764 C C . GLY B 1 33 ? -4.996 -20.922 15.305 1 34 33 GLY B C 1
ATOM 3765 O O . GLY B 1 33 ? -4.074 -21.406 15.969 1 34 33 GLY B O 1
ATOM 3766 N N . MET B 1 34 ? -4.629 -20.703 14.148 1 35.47 34 MET B N 1
ATOM 3767 C CA . MET B 1 34 ? -3.244 -20.25 14.227 1 35.47 34 MET B CA 1
ATOM 3768 C C . MET B 1 34 ? -3.094 -19.156 15.289 1 35.47 34 MET B C 1
ATOM 3770 O O . MET B 1 34 ? -3.777 -18.141 15.234 1 35.47 34 MET B O 1
ATOM 3774 N N . GLY B 1 35 ? -2.971 -19.453 16.438 1 37.75 35 GLY B N 1
ATOM 3775 C CA . GLY B 1 35 ? -2.479 -18.609 17.5 1 37.75 35 GLY B CA 1
ATOM 3776 C C . GLY B 1 35 ? -1.87 -17.312 17.016 1 37.75 35 GLY B C 1
ATOM 3777 O O . GLY B 1 35 ? -1.594 -17.172 15.82 1 37.75 35 GLY B O 1
ATOM 3778 N N . SER B 1 36 ? -2.059 -16.219 17.75 1 43.75 36 SER B N 1
ATOM 3779 C CA . SER B 1 36 ? -1.422 -14.906 17.672 1 43.75 36 SER B CA 1
ATOM 3780 C C . SER B 1 36 ? -0.06 -14.992 16.984 1 43.75 36 SER B C 1
ATOM 3782 O O . SER B 1 36 ? 0.941 -15.32 17.625 1 43.75 36 SER B O 1
ATOM 3784 N N . LEU B 1 37 ? 0.102 -15.625 15.898 1 44.25 37 LEU B N 1
ATOM 3785 C CA . LEU B 1 37 ? 1.267 -15.922 15.078 1 44.25 37 LEU B CA 1
ATOM 3786 C C . LEU B 1 37 ? 2.279 -14.789 15.125 1 44.25 37 LEU B C 1
ATOM 3788 O O . LEU B 1 37 ? 3.488 -15.023 15.078 1 44.25 37 LEU B O 1
ATOM 3792 N N . ASP B 1 38 ? 1.666 -13.57 14.852 1 52.25 38 ASP B N 1
ATOM 3793 C CA . ASP B 1 38 ? 2.525 -12.445 14.492 1 52.25 38 ASP B CA 1
ATOM 3794 C C . ASP B 1 38 ? 3.525 -12.141 15.609 1 52.25 38 ASP B C 1
ATOM 3796 O O . ASP B 1 38 ? 4.457 -11.359 15.414 1 52.25 38 ASP B O 1
ATOM 3800 N N . ASN B 1 39 ? 3.172 -12.852 16.766 1 61.31 39 ASN B N 1
ATOM 3801 C CA . ASN B 1 39 ? 4.172 -12.406 17.734 1 61.31 39 ASN B CA 1
ATOM 3802 C C . ASN B 1 39 ? 5.258 -13.453 17.938 1 61.31 39 ASN B C 1
ATOM 3804 O O . ASN B 1 39 ? 5.473 -13.914 19.062 1 61.31 39 ASN B O 1
ATOM 3808 N N . LEU B 1 40 ? 5.645 -14.109 16.656 1 81.19 40 LEU B N 1
ATOM 3809 C CA . LEU B 1 40 ? 6.781 -15.008 16.812 1 81.19 40 LEU B CA 1
ATOM 3810 C C . LEU B 1 40 ? 8.016 -14.242 17.297 1 81.19 40 LEU B C 1
ATOM 3812 O O . LEU B 1 40 ? 8.484 -13.336 16.625 1 81.19 40 LEU B O 1
ATOM 3816 N N . SER B 1 41 ? 8.367 -14.648 18.438 1 86.12 41 SER B N 1
ATOM 3817 C CA . SER B 1 41 ? 9.586 -14.055 18.969 1 86.12 41 SER B CA 1
ATOM 3818 C C . SER B 1 41 ? 10.812 -14.477 18.156 1 86.12 41 SER B C 1
ATOM 3820 O O . SER B 1 41 ? 10.734 -15.406 17.359 1 86.12 41 SER B O 1
ATOM 3822 N N . LEU B 1 42 ? 11.875 -13.906 18.328 1 89.31 42 LEU B N 1
ATOM 3823 C CA . LEU B 1 42 ? 13.117 -14.242 17.625 1 89.31 42 LEU B CA 1
ATOM 3824 C C . LEU B 1 42 ? 13.562 -15.656 17.984 1 89.31 42 LEU B C 1
ATOM 3826 O O . LEU B 1 42 ? 14.102 -16.375 17.141 1 89.31 42 LEU B O 1
ATOM 3830 N N . ALA B 1 43 ? 13.312 -16.016 19.188 1 89.44 43 ALA B N 1
ATOM 3831 C CA . ALA B 1 43 ? 13.68 -17.359 19.641 1 89.44 43 ALA B CA 1
ATOM 3832 C C . ALA B 1 43 ? 12.891 -18.422 18.875 1 89.44 43 ALA B C 1
ATOM 3834 O O . ALA B 1 43 ? 13.445 -19.453 18.484 1 89.44 43 ALA B O 1
ATOM 3835 N N . VAL B 1 44 ? 11.664 -18.156 18.672 1 91.12 44 VAL B N 1
ATOM 3836 C CA . VAL B 1 44 ? 10.82 -19.094 17.938 1 91.12 44 VAL B CA 1
ATOM 3837 C C . VAL B 1 44 ? 11.25 -19.141 16.484 1 91.12 44 VAL B C 1
ATOM 3839 O O . VAL B 1 44 ? 11.266 -20.203 15.867 1 91.12 44 VAL B O 1
ATOM 3842 N N . LEU B 1 45 ? 11.609 -18 15.914 1 93.81 45 LEU B N 1
ATOM 3843 C CA . LEU B 1 45 ? 12.086 -17.938 14.539 1 93.81 45 LEU B CA 1
ATOM 3844 C C . LEU B 1 45 ? 13.344 -18.781 14.359 1 93.81 45 LEU B C 1
ATOM 3846 O O . LEU B 1 45 ? 13.492 -19.469 13.344 1 93.81 45 LEU B O 1
ATOM 3850 N N . GLN B 1 46 ? 14.195 -18.781 15.414 1 94.06 46 GLN B N 1
ATOM 3851 C CA . GLN B 1 46 ? 15.406 -19.594 15.375 1 94.06 46 GLN B CA 1
ATOM 3852 C C . GLN B 1 46 ? 15.062 -21.078 15.367 1 94.06 46 GLN B C 1
ATOM 3854 O O . GLN B 1 46 ? 15.695 -21.859 14.656 1 94.06 46 GLN B O 1
ATOM 3859 N N . LEU B 1 47 ? 14.023 -21.391 16.094 1 93.81 47 LEU B N 1
ATOM 3860 C CA . LEU B 1 47 ? 13.609 -22.781 16.203 1 93.81 47 LEU B CA 1
ATOM 3861 C C . LEU B 1 47 ? 13.008 -23.281 14.891 1 93.81 47 LEU B C 1
ATOM 3863 O O . LEU B 1 47 ? 13.023 -24.484 14.602 1 93.81 47 LEU B O 1
ATOM 3867 N N . LEU B 1 48 ? 12.531 -22.375 14.125 1 95.38 48 LEU B N 1
ATOM 3868 C CA . LEU B 1 48 ? 11.875 -22.719 12.875 1 95.38 48 LEU B CA 1
ATOM 3869 C C . LEU B 1 48 ? 12.898 -23.031 11.789 1 95.38 48 LEU B C 1
ATOM 3871 O O . LEU B 1 48 ? 12.578 -23.672 10.789 1 95.38 48 LEU B O 1
ATOM 3875 N N . LEU B 1 49 ? 14.117 -22.609 11.961 1 96.12 49 LEU B N 1
ATOM 3876 C CA . LEU B 1 49 ? 15.141 -22.906 10.961 1 96.12 49 LEU B CA 1
ATOM 3877 C C . LEU B 1 49 ? 15.57 -24.375 11.031 1 96.12 49 LEU B C 1
ATOM 3879 O O . LEU B 1 49 ? 15.953 -24.859 12.102 1 96.12 49 LEU B O 1
ATOM 3883 N N . PRO B 1 50 ? 15.461 -25.016 9.938 1 96.62 50 PRO B N 1
ATOM 3884 C CA . PRO B 1 50 ? 16 -26.391 9.945 1 96.62 50 PRO B CA 1
ATOM 3885 C C . PRO B 1 50 ? 17.531 -26.422 9.945 1 96.62 50 PRO B C 1
ATOM 3887 O O . PRO B 1 50 ? 18.172 -25.391 10.203 1 96.62 50 PRO B O 1
ATOM 3890 N N . SER B 1 51 ? 18.078 -27.641 9.734 1 96.44 51 SER B N 1
ATOM 3891 C CA . SER B 1 51 ? 19.531 -27.75 9.727 1 96.44 51 SER B CA 1
ATOM 3892 C C . SER B 1 51 ? 20.141 -26.953 8.578 1 96.44 51 SER B C 1
ATOM 3894 O O . SER B 1 51 ? 19.484 -26.703 7.57 1 96.44 51 SER B O 1
ATOM 3896 N N . GLN B 1 52 ? 21.406 -26.547 8.758 1 97.12 52 GLN B N 1
ATOM 3897 C CA . GLN B 1 52 ? 22.094 -25.812 7.707 1 97.12 52 GLN B CA 1
ATOM 3898 C C . GLN B 1 52 ? 22.062 -26.562 6.383 1 97.12 52 GLN B C 1
ATOM 3900 O O . GLN B 1 52 ? 21.891 -25.969 5.32 1 97.12 52 GLN B O 1
ATOM 3905 N N . HIS B 1 53 ? 22.234 -27.812 6.48 1 97.06 53 HIS B N 1
ATOM 3906 C CA . HIS B 1 53 ? 22.219 -28.656 5.289 1 97.06 53 HIS B CA 1
ATOM 3907 C C . HIS B 1 53 ? 20.859 -28.594 4.594 1 97.06 53 HIS B C 1
ATOM 3909 O O . HIS B 1 53 ? 20.781 -28.453 3.371 1 97.06 53 HIS B O 1
ATOM 3915 N N . GLN B 1 54 ? 19.828 -28.672 5.34 1 98 54 GLN B N 1
ATOM 3916 C CA . GLN B 1 54 ? 18.469 -28.625 4.797 1 98 54 GLN B CA 1
ATOM 3917 C C . GLN B 1 54 ? 18.172 -27.25 4.199 1 98 54 GLN B C 1
ATOM 3919 O O . GLN B 1 54 ? 17.531 -27.141 3.15 1 98 54 GLN B O 1
ATOM 3924 N N . VAL B 1 55 ? 18.609 -26.172 4.91 1 98.5 55 VAL B N 1
ATOM 3925 C CA . VAL B 1 55 ? 18.438 -24.828 4.383 1 98.5 55 VAL B CA 1
ATOM 3926 C C . VAL B 1 55 ? 19.125 -24.719 3.02 1 98.5 55 VAL B C 1
ATOM 3928 O O . VAL B 1 55 ? 18.547 -24.188 2.07 1 98.5 55 VAL B O 1
ATOM 3931 N N . GLN B 1 56 ? 20.312 -25.266 2.918 1 98.06 56 GLN B N 1
ATOM 3932 C CA . GLN B 1 56 ? 21.062 -25.203 1.669 1 98.06 56 GLN B CA 1
ATOM 3933 C C . GLN B 1 56 ? 20.328 -25.953 0.555 1 98.06 56 GLN B C 1
ATOM 3935 O O . GLN B 1 56 ? 20.281 -25.484 -0.582 1 98.06 56 GLN B O 1
ATOM 3940 N N . GLN B 1 57 ? 19.781 -27.078 0.887 1 98.12 57 GLN B N 1
ATOM 3941 C CA . GLN B 1 57 ? 19.031 -27.859 -0.103 1 98.12 57 GLN B CA 1
ATOM 3942 C C . GLN B 1 57 ? 17.812 -27.109 -0.606 1 98.12 57 GLN B C 1
ATOM 3944 O O . GLN B 1 57 ? 17.547 -27.062 -1.81 1 98.12 57 GLN B O 1
ATOM 3949 N N . LEU B 1 58 ? 17.109 -26.531 0.308 1 98.5 58 LEU B N 1
ATOM 3950 C CA . LEU B 1 58 ? 15.914 -25.766 -0.043 1 98.5 58 LEU B CA 1
ATOM 3951 C C . LEU B 1 58 ? 16.266 -24.547 -0.882 1 98.5 58 LEU B C 1
ATOM 3953 O O . LEU B 1 58 ? 15.586 -24.234 -1.858 1 98.5 58 LEU B O 1
ATOM 3957 N N . VAL B 1 59 ? 17.312 -23.875 -0.514 1 98.75 59 VAL B N 1
ATOM 3958 C CA . VAL B 1 59 ? 17.75 -22.688 -1.247 1 98.75 59 VAL B CA 1
ATOM 3959 C C . VAL B 1 59 ? 18.219 -23.078 -2.646 1 98.75 59 VAL B C 1
ATOM 3961 O O . VAL B 1 59 ? 17.891 -22.422 -3.631 1 98.75 59 VAL B O 1
ATOM 3964 N N . GLU B 1 60 ? 18.922 -24.172 -2.75 1 97.88 60 GLU B N 1
ATOM 3965 C CA . GLU B 1 60 ? 19.375 -24.656 -4.047 1 97.88 60 GLU B CA 1
ATOM 3966 C C . GLU B 1 60 ? 18.203 -25.016 -4.945 1 97.88 60 GLU B C 1
ATOM 3968 O O . GLU B 1 60 ? 18.188 -24.688 -6.133 1 97.88 60 GLU B O 1
ATOM 3973 N N . TYR B 1 61 ? 17.266 -25.688 -4.391 1 97.56 61 TYR B N 1
ATOM 3974 C CA . TYR B 1 61 ? 16.078 -26.016 -5.148 1 97.56 61 TYR B CA 1
ATOM 3975 C C . TYR B 1 61 ? 15.375 -24.75 -5.637 1 97.56 61 TYR B C 1
ATOM 3977 O O . TYR B 1 61 ? 14.891 -24.703 -6.773 1 97.56 61 TYR B O 1
ATOM 3985 N N . HIS B 1 62 ? 15.258 -23.766 -4.754 1 98.38 62 HIS B N 1
ATOM 3986 C CA . HIS B 1 62 ? 14.602 -22.516 -5.133 1 98.38 62 HIS B CA 1
ATOM 3987 C C . HIS B 1 62 ? 15.305 -21.859 -6.32 1 98.38 62 HIS B C 1
ATOM 3989 O O . HIS B 1 62 ? 14.648 -21.391 -7.254 1 98.38 62 HIS B O 1
ATOM 3995 N N . ILE B 1 63 ? 16.578 -21.812 -6.254 1 97.31 63 ILE B N 1
ATOM 3996 C CA . ILE B 1 63 ? 17.375 -21.141 -7.273 1 97.31 63 ILE B CA 1
ATOM 3997 C C . ILE B 1 63 ? 17.266 -21.875 -8.602 1 97.31 63 ILE B C 1
ATOM 3999 O O . ILE B 1 63 ? 17.094 -21.266 -9.656 1 97.31 63 ILE B O 1
ATOM 4003 N N . GLU B 1 64 ? 17.156 -23.141 -8.562 1 94.62 64 GLU B N 1
ATOM 4004 C CA . GLU B 1 64 ? 17.156 -23.953 -9.781 1 94.62 64 GLU B CA 1
ATOM 4005 C C . GLU B 1 64 ? 15.742 -24.125 -10.32 1 94.62 64 GLU B C 1
ATOM 4007 O O . GLU B 1 64 ? 15.547 -24.234 -11.531 1 94.62 64 GLU B O 1
ATOM 4012 N N . GLY B 1 65 ? 14.852 -24.109 -9.391 1 95 65 GLY B N 1
ATOM 4013 C CA . GLY B 1 65 ? 13.547 -24.578 -9.828 1 95 65 GLY B CA 1
ATOM 4014 C C . GLY B 1 65 ? 12.477 -23.5 -9.719 1 95 65 GLY B C 1
ATOM 4015 O O . GLY B 1 65 ? 11.391 -23.641 -10.289 1 95 65 GLY B O 1
ATOM 4016 N N . LEU B 1 66 ? 12.719 -22.422 -9.008 1 97.31 66 LEU B N 1
ATOM 4017 C CA . LEU B 1 66 ? 11.625 -21.484 -8.766 1 97.31 66 LEU B CA 1
ATOM 4018 C C . LEU B 1 66 ? 12.047 -20.062 -9.102 1 97.31 66 LEU B C 1
ATOM 4020 O O . LEU B 1 66 ? 11.211 -19.219 -9.438 1 97.31 66 LEU B O 1
ATOM 4024 N N . LEU B 1 67 ? 13.289 -19.766 -9.031 1 97.56 67 LEU B N 1
ATOM 4025 C CA . LEU B 1 67 ? 13.766 -18.391 -9.164 1 97.56 67 LEU B CA 1
ATOM 4026 C C . LEU B 1 67 ? 13.391 -17.812 -10.531 1 97.56 67 LEU B C 1
ATOM 4028 O O . LEU B 1 67 ? 13.07 -16.625 -10.641 1 97.56 67 LEU B O 1
ATOM 4032 N N . TRP B 1 68 ? 13.406 -18.656 -11.57 1 95.38 68 TRP B N 1
ATOM 4033 C CA . TRP B 1 68 ? 13.055 -18.219 -12.914 1 95.38 68 TRP B CA 1
ATOM 4034 C C . TRP B 1 68 ? 11.656 -17.609 -12.945 1 95.38 68 TRP B C 1
ATOM 4036 O O . TRP B 1 68 ? 11.359 -16.766 -13.797 1 95.38 68 TRP B O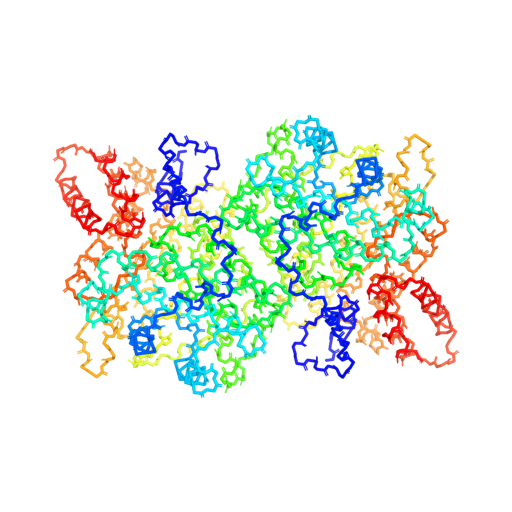 1
ATOM 4046 N N . TYR B 1 69 ? 10.805 -18 -12.062 1 96.12 69 TYR B N 1
ATOM 4047 C CA . TYR B 1 69 ? 9.398 -17.609 -12.039 1 96.12 69 TYR B CA 1
ATOM 4048 C C . TYR B 1 69 ? 9.234 -16.188 -11.555 1 96.12 69 TYR B C 1
ATOM 4050 O O . TYR B 1 69 ? 8.344 -15.461 -12.023 1 96.12 69 TYR B O 1
ATOM 4058 N N . HIS B 1 70 ? 10.109 -15.688 -10.656 1 94.56 70 HIS B N 1
ATOM 4059 C CA . HIS B 1 70 ? 9.898 -14.359 -10.094 1 94.56 70 HIS B CA 1
ATOM 4060 C C . HIS B 1 70 ? 11.164 -13.516 -10.188 1 94.56 70 HIS B C 1
ATOM 4062 O O . HIS B 1 70 ? 11.094 -12.281 -10.266 1 94.56 70 HIS B O 1
ATOM 4068 N N . CYS B 1 71 ? 12.312 -14.047 -10.086 1 93.62 71 CYS B N 1
ATOM 4069 C CA . CYS B 1 71 ? 13.609 -13.406 -10.258 1 93.62 71 CYS B CA 1
ATOM 4070 C C . CYS B 1 71 ? 13.734 -12.164 -9.383 1 93.62 71 CYS B C 1
ATOM 4072 O O . CYS B 1 71 ? 14.188 -11.117 -9.844 1 93.62 71 CYS B O 1
ATOM 4074 N N . SER B 1 72 ? 13.344 -12.227 -8.133 1 94.25 72 SER B N 1
ATOM 4075 C CA . SER B 1 72 ? 13.297 -11.055 -7.262 1 94.25 72 SER B CA 1
ATOM 4076 C C . SER B 1 72 ? 14.648 -10.805 -6.594 1 94.25 72 SER B C 1
ATOM 4078 O O . SER B 1 72 ? 14.844 -9.773 -5.949 1 94.25 72 SER B O 1
ATOM 4080 N N . PHE B 1 73 ? 15.594 -11.734 -6.688 1 94.81 73 PHE B N 1
ATOM 4081 C CA . PHE B 1 73 ? 16.922 -11.562 -6.117 1 94.81 73 PHE B CA 1
ATOM 4082 C C . PHE B 1 73 ? 17.969 -12.266 -6.969 1 94.81 73 PHE B C 1
ATOM 4084 O O . PHE B 1 73 ? 17.625 -13.055 -7.852 1 94.81 73 PHE B O 1
ATOM 4091 N N . PHE B 1 74 ? 19.219 -11.961 -6.738 1 94.56 74 PHE B N 1
ATOM 4092 C CA . PHE B 1 74 ? 20.344 -12.641 -7.387 1 94.56 74 PHE B CA 1
ATOM 4093 C C . PHE B 1 74 ? 20.75 -13.875 -6.594 1 94.56 74 PHE B C 1
ATOM 4095 O O . PHE B 1 74 ? 21.062 -13.781 -5.406 1 94.56 74 PHE B O 1
ATOM 4102 N N . ALA B 1 75 ? 20.828 -14.93 -7.344 1 95.94 75 ALA B N 1
ATOM 4103 C CA . ALA B 1 75 ? 21.188 -16.188 -6.707 1 95.94 75 ALA B CA 1
ATOM 4104 C C . ALA B 1 75 ? 22.562 -16.109 -6.043 1 95.94 75 ALA B C 1
ATOM 4106 O O . ALA B 1 75 ? 22.719 -16.516 -4.891 1 95.94 75 ALA B O 1
ATOM 4107 N N . SER B 1 76 ? 23.516 -15.547 -6.734 1 94.81 76 SER B N 1
ATOM 4108 C CA . SER B 1 76 ? 24.891 -15.484 -6.227 1 94.81 76 SER B CA 1
ATOM 4109 C C . SER B 1 76 ? 24.984 -14.609 -4.98 1 94.81 76 SER B C 1
ATOM 4111 O O . SER B 1 76 ? 25.641 -14.969 -4.012 1 94.81 76 SER B O 1
ATOM 4113 N N . THR B 1 77 ? 24.234 -13.523 -5.023 1 94.69 77 THR B N 1
ATOM 4114 C CA . THR B 1 77 ? 24.234 -12.609 -3.887 1 94.69 77 THR B CA 1
ATOM 4115 C C . THR B 1 77 ? 23.625 -13.266 -2.658 1 94.69 77 THR B C 1
ATOM 4117 O O . THR B 1 77 ? 24.172 -13.195 -1.56 1 94.69 77 THR B O 1
ATOM 4120 N N . PHE B 1 78 ? 22.594 -13.93 -2.82 1 97.25 78 PHE B N 1
ATOM 4121 C CA . PHE B 1 78 ? 21.906 -14.555 -1.692 1 97.25 78 PHE B CA 1
ATOM 4122 C C . PHE B 1 78 ? 22.75 -15.68 -1.105 1 97.25 78 PHE B C 1
ATOM 4124 O O . PHE B 1 78 ? 22.828 -15.836 0.115 1 97.25 78 PHE B O 1
ATOM 4131 N N . GLN B 1 79 ? 23.344 -16.422 -1.988 1 97.56 79 GLN B N 1
ATOM 4132 C CA . GLN B 1 79 ? 24.172 -17.531 -1.53 1 97.56 79 GLN B CA 1
ATOM 4133 C C . GLN B 1 79 ? 25.359 -17.016 -0.711 1 97.56 79 GLN B C 1
ATOM 4135 O O . GLN B 1 79 ? 25.734 -17.641 0.284 1 97.56 79 GLN B O 1
ATOM 4140 N N . THR B 1 80 ? 25.875 -15.914 -1.14 1 96.81 80 THR B N 1
ATOM 4141 C CA . THR B 1 80 ? 26.969 -15.305 -0.382 1 96.81 80 THR B CA 1
ATOM 4142 C C . THR B 1 80 ? 26.484 -14.844 0.986 1 96.81 80 THR B C 1
ATOM 4144 O O . THR B 1 80 ? 27.156 -15.055 1.997 1 96.81 80 THR B O 1
ATOM 4147 N N . GLN B 1 81 ? 25.312 -14.25 1.019 1 96.31 81 GLN B N 1
ATOM 4148 C CA . GLN B 1 81 ? 24.734 -13.789 2.271 1 96.31 81 GLN B CA 1
ATOM 4149 C C . GLN B 1 81 ? 24.406 -14.953 3.197 1 96.31 81 GLN B C 1
ATOM 4151 O O . GLN B 1 81 ? 24.578 -14.859 4.414 1 96.31 81 GLN B O 1
ATOM 4156 N N . LEU B 1 82 ? 23.969 -16.031 2.611 1 97.88 82 LEU B N 1
ATOM 4157 C CA . LEU B 1 82 ? 23.656 -17.219 3.387 1 97.88 82 LEU B CA 1
ATOM 4158 C C . LEU B 1 82 ? 24.906 -17.812 4.02 1 97.88 82 LEU B C 1
ATOM 4160 O O . LEU B 1 82 ? 24.891 -18.203 5.188 1 97.88 82 LEU B O 1
ATOM 4164 N N . ARG B 1 83 ? 26 -17.844 3.252 1 97.19 83 ARG B N 1
ATOM 4165 C CA . ARG B 1 83 ? 27.266 -18.312 3.787 1 97.19 83 ARG B CA 1
ATOM 4166 C C . ARG B 1 83 ? 27.734 -17.438 4.938 1 97.19 83 ARG B C 1
ATOM 4168 O O . ARG B 1 83 ? 28.219 -17.938 5.957 1 97.19 83 ARG B O 1
ATOM 4175 N N . THR B 1 84 ? 27.547 -16.156 4.719 1 95.94 84 THR B N 1
ATOM 4176 C CA . THR B 1 84 ? 27.953 -15.203 5.758 1 95.94 84 THR B CA 1
ATOM 4177 C C . THR B 1 84 ? 27.125 -15.422 7.027 1 95.94 84 THR B C 1
ATOM 4179 O O . THR B 1 84 ? 27.672 -15.352 8.133 1 95.94 84 THR B O 1
ATOM 4182 N N . PHE B 1 85 ? 25.938 -15.781 6.938 1 97.31 85 PHE B N 1
ATOM 4183 C CA . PHE B 1 85 ? 25.047 -16.031 8.07 1 97.31 85 PHE B CA 1
ATOM 4184 C C . PHE B 1 85 ? 25.516 -17.234 8.875 1 97.31 85 PHE B C 1
ATOM 4186 O O . PHE B 1 85 ? 25.547 -17.188 10.102 1 97.31 85 PHE B O 1
ATOM 4193 N N . TYR B 1 86 ? 25.891 -18.219 8.211 1 96.69 86 TYR B N 1
ATOM 4194 C CA . TYR B 1 86 ? 26.297 -19.422 8.93 1 96.69 86 TYR B CA 1
ATOM 4195 C C . TYR B 1 86 ? 27.75 -19.328 9.375 1 96.69 86 TYR B C 1
ATOM 4197 O O . TYR B 1 86 ? 28.094 -19.766 10.477 1 96.69 86 TYR B O 1
ATOM 4205 N N . ASP B 1 87 ? 28.609 -18.688 8.562 1 96.12 87 ASP B N 1
ATOM 4206 C CA . ASP B 1 87 ? 30.047 -18.641 8.859 1 96.12 87 ASP B CA 1
ATOM 4207 C C . ASP B 1 87 ? 30.359 -17.578 9.914 1 96.12 87 ASP B C 1
ATOM 4209 O O . ASP B 1 87 ? 31.188 -17.797 10.789 1 96.12 87 ASP B O 1
ATOM 4213 N N . GLU B 1 88 ? 29.641 -16.453 9.742 1 94.19 88 GLU B N 1
ATOM 4214 C CA . GLU B 1 88 ? 30 -15.328 10.594 1 94.19 88 GLU B CA 1
ATOM 4215 C C . GLU B 1 88 ? 29.031 -15.18 11.758 1 94.19 88 GLU B C 1
ATOM 4217 O O . GLU B 1 88 ? 29.391 -14.656 12.812 1 94.19 88 GLU B O 1
ATOM 4222 N N . GLN B 1 89 ? 27.844 -15.656 11.57 1 93.5 89 GLN B N 1
ATOM 4223 C CA . GLN B 1 89 ? 26.859 -15.453 12.617 1 93.5 89 GLN B CA 1
ATOM 4224 C C . GLN B 1 89 ? 26.406 -16.781 13.211 1 93.5 89 GLN B C 1
ATOM 4226 O O . GLN B 1 89 ? 25.406 -16.844 13.93 1 93.5 89 GLN B O 1
ATOM 4231 N N . ASP B 1 90 ? 27.031 -17.875 12.836 1 93.06 90 ASP B N 1
ATOM 4232 C CA . ASP B 1 90 ? 26.797 -19.219 13.352 1 93.06 90 ASP B CA 1
ATOM 4233 C C . ASP B 1 90 ? 25.375 -19.688 13.07 1 93.06 90 ASP B C 1
ATOM 4235 O O . ASP B 1 90 ? 24.828 -20.516 13.812 1 93.06 90 ASP B O 1
ATOM 4239 N N . GLY B 1 91 ? 24.719 -19.016 12.18 1 94.31 91 GLY B N 1
ATOM 4240 C CA . GLY B 1 91 ? 23.359 -19.406 11.828 1 94.31 91 GLY B CA 1
ATOM 4241 C C . GLY B 1 91 ? 22.344 -19.031 12.891 1 94.31 91 GLY B C 1
ATOM 4242 O O . GLY B 1 91 ? 21.266 -19.641 12.977 1 94.31 91 GLY B O 1
ATOM 4243 N N . VAL B 1 92 ? 22.672 -18.094 13.68 1 94 92 VAL B N 1
ATOM 4244 C CA . VAL B 1 92 ? 21.797 -17.656 14.766 1 94 92 VAL B CA 1
ATOM 4245 C C . VAL B 1 92 ? 21.188 -16.312 14.438 1 94 92 VAL B C 1
ATOM 4247 O O . VAL B 1 92 ? 21.906 -15.352 14.117 1 94 92 VAL B O 1
ATOM 4250 N N . ILE B 1 93 ? 19.844 -16.219 14.469 1 93.75 93 ILE B N 1
ATOM 4251 C CA . ILE B 1 93 ? 19.109 -14.992 14.195 1 93.75 93 ILE B CA 1
ATOM 4252 C C . ILE B 1 93 ? 19.188 -14.07 15.406 1 93.75 93 ILE B C 1
ATOM 4254 O O . ILE B 1 93 ? 18.625 -14.383 16.469 1 93.75 93 ILE B O 1
ATOM 4258 N N . ARG B 1 94 ? 19.938 -12.969 15.297 1 88 94 ARG B N 1
ATOM 4259 C CA . ARG B 1 94 ? 20.047 -11.969 16.359 1 88 94 ARG B CA 1
ATOM 4260 C C . ARG B 1 94 ? 19.594 -10.602 15.867 1 88 94 ARG B C 1
ATOM 4262 O O . ARG B 1 94 ? 19.906 -10.211 14.734 1 88 94 ARG B O 1
ATOM 4269 N N . GLN B 1 95 ? 18.922 -9.922 16.688 1 81.69 95 GLN B N 1
ATOM 4270 C CA . GLN B 1 95 ? 18.453 -8.586 16.344 1 81.69 95 GLN B CA 1
ATOM 4271 C C . GLN B 1 95 ? 19.609 -7.645 16.047 1 81.69 95 GLN B C 1
ATOM 4273 O O . GLN B 1 95 ? 19.516 -6.773 15.18 1 81.69 95 GLN B O 1
ATOM 4278 N N . SER B 1 96 ? 20.672 -7.824 16.625 1 80.31 96 SER B N 1
ATOM 4279 C CA . SER B 1 96 ? 21.797 -6.902 16.578 1 80.31 96 SER B CA 1
ATOM 4280 C C . SER B 1 96 ? 22.688 -7.18 15.359 1 80.31 96 SER B C 1
ATOM 4282 O O . SER B 1 96 ? 23.344 -6.273 14.852 1 80.31 96 SER B O 1
ATOM 4284 N N . SER B 1 97 ? 22.641 -8.344 14.875 1 80.19 97 SER B N 1
ATOM 4285 C CA . SER B 1 97 ? 23.641 -8.68 13.875 1 80.19 97 SER B CA 1
ATOM 4286 C C . SER B 1 97 ? 23 -9.133 12.57 1 80.19 97 SER B C 1
ATOM 4288 O O . SER B 1 97 ? 23.578 -8.961 11.5 1 80.19 97 SER B O 1
ATOM 4290 N N . THR B 1 98 ? 21.938 -9.719 12.711 1 84.56 98 THR B N 1
ATOM 4291 C CA . THR B 1 98 ? 21.297 -10.273 11.516 1 84.56 98 THR B CA 1
ATOM 4292 C C . THR B 1 98 ? 20.219 -9.336 10.992 1 84.56 98 THR B C 1
ATOM 4294 O O . THR B 1 98 ? 19.391 -8.836 11.766 1 84.56 98 THR B O 1
ATOM 4297 N N . SER B 1 99 ? 20.297 -9.031 9.734 1 92.69 99 SER B N 1
ATOM 4298 C CA . SER B 1 99 ? 19.188 -8.305 9.125 1 92.69 99 SER B CA 1
ATOM 4299 C C . SER B 1 99 ? 17.906 -9.133 9.141 1 92.69 99 SER B C 1
ATOM 4301 O O . SER B 1 99 ? 17.812 -10.148 8.453 1 92.69 99 SER B O 1
ATOM 4303 N N . LEU B 1 100 ? 16.984 -8.703 9.867 1 95.88 100 LEU B N 1
ATOM 4304 C CA . LEU B 1 100 ? 15.734 -9.445 9.977 1 95.88 100 LEU B CA 1
ATOM 4305 C C . LEU B 1 100 ? 14.922 -9.344 8.68 1 95.88 100 LEU B C 1
ATOM 4307 O O . LEU B 1 100 ? 14.055 -10.172 8.422 1 95.88 100 LEU B O 1
ATOM 4311 N N . GLN B 1 101 ? 15.18 -8.336 7.883 1 97.5 101 GLN B N 1
ATOM 4312 C CA . GLN B 1 101 ? 14.562 -8.266 6.562 1 97.5 101 GLN B CA 1
ATOM 4313 C C . GLN B 1 101 ? 15.172 -9.297 5.617 1 97.5 101 GLN B C 1
ATOM 4315 O O . GLN B 1 101 ? 14.469 -9.867 4.777 1 97.5 101 GLN B O 1
ATOM 4320 N N . TRP B 1 102 ? 16.469 -9.562 5.75 1 98.06 102 TRP B N 1
ATOM 4321 C CA . TRP B 1 102 ? 17.078 -10.672 5.02 1 98.06 102 TRP B CA 1
ATOM 4322 C C . TRP B 1 102 ? 16.516 -12.008 5.492 1 98.06 102 TRP B C 1
ATOM 4324 O O . TRP B 1 102 ? 16.25 -12.898 4.68 1 98.06 102 TRP B O 1
ATOM 4334 N N . THR B 1 103 ? 16.359 -12.109 6.793 1 98.06 103 THR B N 1
ATOM 4335 C CA . THR B 1 103 ? 15.789 -13.328 7.344 1 98.06 103 THR B CA 1
ATOM 4336 C C . THR B 1 103 ? 14.391 -13.578 6.793 1 98.06 103 THR B C 1
ATOM 4338 O O . THR B 1 103 ? 14 -14.719 6.562 1 98.06 103 THR B O 1
ATOM 4341 N N . ALA B 1 104 ? 13.602 -12.484 6.617 1 98.38 104 ALA B N 1
ATOM 4342 C CA . ALA B 1 104 ? 12.297 -12.602 5.98 1 98.38 104 ALA B CA 1
ATOM 4343 C C . ALA B 1 104 ? 12.422 -13.18 4.574 1 98.38 104 ALA B C 1
ATOM 4345 O O . ALA B 1 104 ? 11.648 -14.055 4.184 1 98.38 104 ALA B O 1
ATOM 4346 N N . LEU B 1 105 ? 13.406 -12.711 3.84 1 98.75 105 LEU B N 1
ATOM 4347 C CA . LEU B 1 105 ? 13.648 -13.234 2.5 1 98.75 105 LEU B CA 1
ATOM 4348 C C . LEU B 1 105 ? 14.023 -14.719 2.557 1 98.75 105 LEU B C 1
ATOM 4350 O O . LEU B 1 105 ? 13.539 -15.516 1.751 1 98.75 105 LEU B O 1
ATOM 4354 N N . LEU B 1 106 ? 14.875 -15.047 3.496 1 98.75 106 LEU B N 1
ATOM 4355 C CA . LEU B 1 106 ? 15.227 -16.453 3.676 1 98.75 106 LEU B CA 1
ATOM 4356 C C . LEU B 1 106 ? 13.984 -17.297 3.893 1 98.75 106 LEU B C 1
ATOM 4358 O O . LEU B 1 106 ? 13.797 -18.328 3.227 1 98.75 106 LEU B O 1
ATOM 4362 N N . PHE B 1 107 ? 13.109 -16.875 4.73 1 98.75 107 PHE B N 1
ATOM 4363 C CA . PHE B 1 107 ? 11.898 -17.641 5.012 1 98.75 107 PHE B CA 1
ATOM 4364 C C . PHE B 1 107 ? 10.984 -17.688 3.793 1 98.75 107 PHE B C 1
ATOM 4366 O O . PHE B 1 107 ? 10.297 -18.672 3.561 1 98.75 107 PHE B O 1
ATOM 4373 N N . SER B 1 108 ? 10.93 -16.594 3.021 1 98.88 108 SER B N 1
ATOM 4374 C CA . SER B 1 108 ? 10.156 -16.641 1.787 1 98.88 108 SER B CA 1
ATOM 4375 C C . SER B 1 108 ? 10.664 -17.719 0.848 1 98.88 108 SER B C 1
ATOM 4377 O O . SER B 1 108 ? 9.875 -18.453 0.243 1 98.88 108 SER B O 1
ATOM 4379 N N . ILE B 1 109 ? 11.969 -17.828 0.755 1 98.88 109 ILE B N 1
ATOM 4380 C CA . ILE B 1 109 ? 12.609 -18.812 -0.108 1 98.88 109 ILE B CA 1
ATOM 4381 C C . ILE B 1 109 ? 12.32 -20.219 0.408 1 98.88 109 ILE B C 1
ATOM 4383 O O . ILE B 1 109 ? 11.922 -21.094 -0.359 1 98.88 109 ILE B O 1
ATOM 4387 N N . LEU B 1 110 ? 12.484 -20.391 1.701 1 98.81 110 LEU B N 1
ATOM 4388 C CA . LEU B 1 110 ? 12.227 -21.703 2.303 1 98.81 110 LEU B CA 1
ATOM 4389 C C . LEU B 1 110 ? 10.766 -22.094 2.107 1 98.81 110 LEU B C 1
ATOM 4391 O O . LEU B 1 110 ? 10.477 -23.234 1.739 1 98.81 110 LEU B O 1
ATOM 4395 N N . THR B 1 111 ? 9.875 -21.172 2.342 1 98.62 111 THR B N 1
ATOM 4396 C CA . THR B 1 111 ? 8.445 -21.438 2.225 1 98.62 111 THR B CA 1
ATOM 4397 C C . THR B 1 111 ? 8.086 -21.859 0.797 1 98.62 111 THR B C 1
ATOM 4399 O O . THR B 1 111 ? 7.387 -22.844 0.586 1 98.62 111 THR B O 1
ATOM 4402 N N . ALA B 1 112 ? 8.57 -21.094 -0.153 1 98.62 112 ALA B N 1
ATOM 4403 C CA . ALA B 1 112 ? 8.258 -21.375 -1.552 1 98.62 112 ALA B CA 1
ATOM 4404 C C . ALA B 1 112 ? 8.781 -22.75 -1.959 1 98.62 112 ALA B C 1
ATOM 4406 O O . ALA B 1 112 ? 8.07 -23.516 -2.617 1 98.62 112 ALA B O 1
ATOM 4407 N N . SER B 1 113 ? 10 -23.047 -1.553 1 98.44 113 SER B N 1
ATOM 4408 C CA . SER B 1 113 ? 10.594 -24.344 -1.898 1 98.44 113 SER B CA 1
ATOM 4409 C C . SER B 1 113 ? 9.797 -25.484 -1.295 1 98.44 113 SER B C 1
ATOM 4411 O O . SER B 1 113 ? 9.445 -26.438 -1.995 1 98.44 113 SER B O 1
ATOM 4413 N N . MET B 1 114 ? 9.492 -25.344 -0.034 1 97.56 114 MET B N 1
ATOM 4414 C CA . MET B 1 114 ? 8.766 -26.391 0.678 1 97.56 114 MET B CA 1
ATOM 4415 C C . MET B 1 114 ? 7.367 -26.578 0.093 1 97.56 114 MET B C 1
ATOM 4417 O O . MET B 1 114 ? 6.898 -27.703 -0.043 1 97.56 114 MET B O 1
ATOM 4421 N N . THR B 1 115 ? 6.707 -25.5 -0.241 1 97 115 THR B N 1
ATOM 4422 C CA . THR B 1 115 ? 5.32 -25.516 -0.697 1 97 115 THR B CA 1
ATOM 4423 C C . THR B 1 115 ? 5.23 -26.031 -2.131 1 97 115 THR B C 1
ATOM 4425 O O . THR B 1 115 ? 4.309 -26.781 -2.473 1 97 115 THR B O 1
ATOM 4428 N N . CYS B 1 116 ? 6.215 -25.719 -2.973 1 96.56 116 CYS B N 1
ATOM 4429 C CA . CYS B 1 116 ? 6.09 -25.953 -4.406 1 96.56 116 CYS B CA 1
ATOM 4430 C C . CYS B 1 116 ? 6.762 -27.266 -4.809 1 96.56 116 CYS B C 1
ATOM 4432 O O . CYS B 1 116 ? 6.465 -27.812 -5.867 1 96.56 116 CYS B O 1
ATOM 4434 N N . ALA B 1 117 ? 7.676 -27.75 -3.99 1 95.44 117 ALA B N 1
ATOM 4435 C CA . ALA B 1 117 ? 8.414 -28.969 -4.359 1 95.44 117 ALA B CA 1
ATOM 4436 C C . ALA B 1 117 ? 7.52 -30.188 -4.312 1 95.44 117 ALA B C 1
ATOM 4438 O O . ALA B 1 117 ? 6.625 -30.281 -3.469 1 95.44 117 ALA B O 1
ATOM 4439 N N . PRO B 1 118 ? 7.801 -31.141 -5.211 1 91.75 118 PRO B N 1
ATOM 4440 C CA . PRO B 1 118 ? 7.102 -32.438 -5.113 1 91.75 118 PRO B CA 1
ATOM 4441 C C . PRO B 1 118 ? 7.387 -33.156 -3.801 1 91.75 118 PRO B C 1
ATOM 4443 O O . PRO B 1 118 ? 8.484 -33.031 -3.256 1 91.75 118 PRO B O 1
ATOM 4446 N N . ALA B 1 119 ? 6.473 -33.969 -3.439 1 89.94 119 ALA B N 1
ATOM 4447 C CA . ALA B 1 119 ? 6.562 -34.688 -2.172 1 89.94 119 ALA B CA 1
ATOM 4448 C C . ALA B 1 119 ? 7.812 -35.531 -2.121 1 89.94 119 ALA B C 1
ATOM 4450 O O . ALA B 1 119 ? 8.445 -35.688 -1.071 1 89.94 119 ALA B O 1
ATOM 4451 N N . ALA B 1 120 ? 8.094 -36.125 -3.205 1 91.25 120 ALA B N 1
ATOM 4452 C CA . ALA B 1 120 ? 9.258 -37 -3.262 1 91.25 120 ALA B CA 1
ATOM 4453 C C . ALA B 1 120 ? 10.539 -36.219 -2.949 1 91.25 120 ALA B C 1
ATOM 4455 O O . ALA B 1 120 ? 11.422 -36.719 -2.254 1 91.25 120 ALA B O 1
ATOM 4456 N N . ARG B 1 121 ? 10.672 -35.062 -3.451 1 93.69 121 ARG B N 1
ATOM 4457 C CA . ARG B 1 121 ? 11.844 -34.219 -3.203 1 93.69 121 ARG B CA 1
ATOM 4458 C C . ARG B 1 121 ? 11.906 -33.781 -1.742 1 93.69 121 ARG B C 1
ATOM 4460 O O . ARG B 1 121 ? 12.984 -33.781 -1.143 1 93.69 121 ARG B O 1
ATOM 4467 N N . VAL B 1 122 ? 10.852 -33.406 -1.181 1 95.62 122 VAL B N 1
ATOM 4468 C CA . VAL B 1 122 ? 10.766 -33 0.213 1 95.62 122 VAL B CA 1
ATOM 4469 C C . VAL B 1 122 ? 11.211 -34.125 1.128 1 95.62 122 VAL B C 1
ATOM 4471 O O . VAL B 1 122 ? 11.93 -33.906 2.104 1 95.62 122 VAL B O 1
ATOM 4474 N N . ARG B 1 123 ? 10.812 -35.344 0.766 1 95.31 123 ARG B N 1
ATOM 4475 C CA . ARG B 1 123 ? 11.234 -36.531 1.526 1 95.31 123 ARG B CA 1
ATOM 4476 C C . ARG B 1 123 ? 12.742 -36.719 1.445 1 95.31 123 ARG B C 1
ATOM 4478 O O . ARG B 1 123 ? 13.375 -37.094 2.43 1 95.31 123 ARG B O 1
ATOM 4485 N N . LEU B 1 124 ? 13.219 -36.406 0.33 1 95.75 124 LEU B N 1
ATOM 4486 C CA . LEU B 1 124 ? 14.664 -36.531 0.143 1 95.75 124 LEU B CA 1
ATOM 4487 C C . LEU B 1 124 ? 15.414 -35.562 1.029 1 95.75 124 LEU B C 1
ATOM 4489 O O . LEU B 1 124 ? 16.547 -35.812 1.44 1 95.75 124 LEU B O 1
ATOM 4493 N N . TRP B 1 125 ? 14.797 -34.375 1.317 1 96.81 125 TRP B N 1
ATOM 4494 C CA . TRP B 1 125 ? 15.414 -33.406 2.199 1 96.81 125 TRP B CA 1
ATOM 4495 C C . TRP B 1 125 ? 15.289 -33.812 3.658 1 96.81 125 TRP B C 1
ATOM 4497 O O . TRP B 1 125 ? 15.852 -33.188 4.547 1 96.81 125 TRP B O 1
ATOM 4507 N N . GLY B 1 126 ? 14.461 -34.875 3.926 1 96.38 126 GLY B N 1
ATOM 4508 C CA . GLY B 1 126 ? 14.344 -35.406 5.273 1 96.38 126 GLY B CA 1
ATOM 4509 C C . GLY B 1 126 ? 13.086 -34.969 5.984 1 96.38 126 GLY B C 1
ATOM 4510 O O . GLY B 1 126 ? 12.961 -35.125 7.203 1 96.38 126 GLY B O 1
ATOM 4511 N N . PHE B 1 127 ? 12.102 -34.375 5.234 1 95.88 127 PHE B N 1
ATOM 4512 C CA . PHE B 1 127 ? 10.867 -33.906 5.855 1 95.88 127 PHE B CA 1
ATOM 4513 C C . PHE B 1 127 ? 9.727 -34.875 5.582 1 95.88 127 PHE B C 1
ATOM 4515 O O . PHE B 1 127 ? 9.609 -35.406 4.48 1 95.88 127 PHE B O 1
ATOM 4522 N N . GLY B 1 128 ? 8.898 -35.094 6.574 1 91.31 128 GLY B N 1
ATOM 4523 C CA . GLY B 1 128 ? 7.684 -35.875 6.383 1 91.31 128 GLY B CA 1
ATOM 4524 C C . GLY B 1 128 ? 6.547 -35.062 5.781 1 91.31 128 GLY B C 1
ATOM 4525 O O . GLY B 1 128 ? 6.633 -33.844 5.68 1 91.31 128 GLY B O 1
ATOM 4526 N N . GLU B 1 129 ? 5.535 -35.719 5.438 1 84.69 129 GLU B N 1
ATOM 4527 C CA . GLU B 1 129 ? 4.391 -35.094 4.789 1 84.69 129 GLU B CA 1
ATOM 4528 C C . GLU B 1 129 ? 3.701 -34.094 5.727 1 84.69 129 GLU B C 1
ATOM 4530 O O . GLU B 1 129 ? 3.361 -32.969 5.32 1 84.69 129 GLU B O 1
ATOM 4535 N N . THR B 1 130 ? 3.482 -34.5 6.898 1 86.81 130 THR B N 1
ATOM 4536 C CA . THR B 1 130 ? 2.822 -33.625 7.871 1 86.81 130 THR B CA 1
ATOM 4537 C C . THR B 1 130 ? 3.691 -32.438 8.188 1 86.81 130 THR B C 1
ATOM 4539 O O . THR B 1 130 ? 3.178 -31.328 8.406 1 86.81 130 THR B O 1
ATOM 4542 N N . GLU B 1 131 ? 4.926 -32.625 8.117 1 91.25 131 GLU B N 1
ATOM 4543 C CA . GLU B 1 131 ? 5.859 -31.547 8.398 1 91.25 131 GLU B CA 1
ATOM 4544 C C . GLU B 1 131 ? 5.859 -30.516 7.281 1 91.25 131 GLU B C 1
ATOM 4546 O O . GLU B 1 131 ? 6.02 -29.328 7.535 1 91.25 131 GLU B O 1
ATOM 4551 N N . GLN B 1 132 ? 5.695 -31.031 6.105 1 93.5 132 GLN B N 1
ATOM 4552 C CA . GLN B 1 132 ? 5.699 -30.125 4.961 1 93.5 132 GLN B CA 1
ATOM 4553 C C . GLN B 1 132 ? 4.605 -29.078 5.094 1 93.5 132 GLN B C 1
ATOM 4555 O O . GLN B 1 132 ? 4.875 -27.875 4.961 1 93.5 132 GLN B O 1
ATOM 4560 N N . ALA B 1 133 ? 3.402 -29.469 5.379 1 91.5 133 ALA B N 1
ATOM 4561 C CA . ALA B 1 133 ? 2.268 -28.562 5.52 1 91.5 133 ALA B CA 1
ATOM 4562 C C . ALA B 1 133 ? 2.469 -27.609 6.688 1 91.5 133 ALA B C 1
ATOM 4564 O O . ALA B 1 133 ? 2.258 -26.406 6.555 1 91.5 133 ALA B O 1
ATOM 4565 N N . THR B 1 134 ? 2.891 -28.125 7.758 1 93.44 134 THR B N 1
ATOM 4566 C CA . THR B 1 134 ? 3.053 -27.344 8.977 1 93.44 134 THR B CA 1
ATOM 4567 C C . THR B 1 134 ? 4.156 -26.297 8.805 1 93.44 134 THR B C 1
ATOM 4569 O O . THR B 1 134 ? 3.967 -25.125 9.141 1 93.44 134 THR B O 1
ATOM 4572 N N . LEU B 1 135 ? 5.27 -26.75 8.242 1 95.62 135 LEU B N 1
ATOM 4573 C CA . LEU B 1 135 ? 6.406 -25.844 8.102 1 95.62 135 LEU B CA 1
ATOM 4574 C C . LEU B 1 135 ? 6.121 -24.766 7.066 1 95.62 135 LEU B C 1
ATOM 4576 O O . LEU B 1 135 ? 6.523 -23.609 7.234 1 95.62 135 LEU B O 1
ATOM 4580 N N . SER B 1 136 ? 5.465 -25.125 5.996 1 96.5 136 SER B N 1
ATOM 4581 C CA . SER B 1 136 ? 5.109 -24.125 4.992 1 96.5 136 SER B CA 1
ATOM 4582 C C . SER B 1 136 ? 4.285 -23 5.598 1 96.5 136 SER B C 1
ATOM 4584 O O . SER B 1 136 ? 4.566 -21.828 5.359 1 96.5 136 SER B O 1
ATOM 4586 N N . GLN B 1 137 ? 3.348 -23.406 6.438 1 95.06 137 GLN B N 1
ATOM 4587 C CA . GLN B 1 137 ? 2.482 -22.422 7.082 1 95.06 137 GLN B CA 1
ATOM 4588 C C . GLN B 1 137 ? 3.264 -21.578 8.078 1 95.06 137 GLN B C 1
ATOM 4590 O O . GLN B 1 137 ? 3.145 -20.344 8.078 1 95.06 137 GLN B O 1
ATOM 4595 N N . LYS B 1 138 ? 4.043 -22.188 8.844 1 95.88 138 LYS B N 1
ATOM 4596 C CA . LYS B 1 138 ? 4.785 -21.5 9.891 1 95.88 138 LYS B CA 1
ATOM 4597 C C . LYS B 1 138 ? 5.859 -20.594 9.297 1 95.88 138 LYS B C 1
ATOM 4599 O O . LYS B 1 138 ? 6.098 -19.484 9.789 1 95.88 138 LYS B O 1
ATOM 4604 N N . TRP B 1 139 ? 6.5 -21.125 8.289 1 97.94 139 TRP B N 1
ATOM 4605 C CA . TRP B 1 139 ? 7.535 -20.328 7.641 1 97.94 139 TRP B CA 1
ATOM 4606 C C . TRP B 1 139 ? 6.938 -19.078 6.992 1 97.94 139 TRP B C 1
ATOM 4608 O O . TRP B 1 139 ? 7.555 -18.016 6.988 1 97.94 139 TRP B O 1
ATOM 4618 N N . PHE B 1 140 ? 5.73 -19.219 6.434 1 97.5 140 PHE B N 1
ATOM 4619 C CA . PHE B 1 140 ? 5.094 -18.047 5.863 1 97.5 140 PHE B CA 1
ATOM 4620 C C . PHE B 1 140 ? 4.816 -17 6.945 1 97.5 140 PHE B C 1
ATOM 4622 O O . PHE B 1 140 ? 5.062 -15.812 6.746 1 97.5 140 PHE B O 1
ATOM 4629 N N . GLN B 1 141 ? 4.344 -17.453 8.031 1 95.69 141 GLN B N 1
ATOM 4630 C CA . GLN B 1 141 ? 4.086 -16.547 9.148 1 95.69 141 GLN B CA 1
ATOM 4631 C C . GLN B 1 141 ? 5.375 -15.898 9.648 1 95.69 141 GLN B C 1
ATOM 4633 O O . GLN B 1 141 ? 5.371 -14.75 10.094 1 95.69 141 GLN B O 1
ATOM 4638 N N . ALA B 1 142 ? 6.414 -16.641 9.555 1 97.12 142 ALA B N 1
ATOM 4639 C CA . ALA B 1 142 ? 7.715 -16.141 9.992 1 97.12 142 ALA B CA 1
ATOM 4640 C C . ALA B 1 142 ? 8.156 -14.961 9.141 1 97.12 142 ALA B C 1
ATOM 4642 O O . ALA B 1 142 ? 8.859 -14.062 9.625 1 97.12 142 ALA B O 1
ATOM 4643 N N . ILE B 1 143 ? 7.758 -14.93 7.859 1 97.75 143 ILE B N 1
ATOM 4644 C CA . ILE B 1 143 ? 8.086 -13.805 6.992 1 97.75 143 ILE B CA 1
ATOM 4645 C C . ILE B 1 143 ? 7.555 -12.516 7.602 1 97.75 143 ILE B C 1
ATOM 4647 O O . ILE B 1 143 ? 8.305 -11.555 7.793 1 97.75 143 ILE B O 1
ATOM 4651 N N . SER B 1 144 ? 6.277 -12.555 7.973 1 94.62 144 SER B N 1
ATOM 4652 C CA . SER B 1 144 ? 5.625 -11.383 8.547 1 94.62 144 SER B CA 1
ATOM 4653 C C . SER B 1 144 ? 6.246 -11 9.883 1 94.62 144 SER B C 1
ATOM 4655 O O . SER B 1 144 ? 6.426 -9.82 10.18 1 94.62 144 SER B O 1
ATOM 4657 N N . ALA B 1 145 ? 6.527 -12 10.633 1 93.94 145 ALA B N 1
ATOM 4658 C CA . ALA B 1 145 ? 7.129 -11.75 11.938 1 93.94 145 ALA B CA 1
ATOM 4659 C C . ALA B 1 145 ? 8.492 -11.078 11.797 1 93.94 145 ALA B C 1
ATOM 4661 O O . ALA B 1 145 ? 8.797 -10.117 12.516 1 93.94 145 ALA B O 1
ATOM 4662 N N . CYS B 1 146 ? 9.297 -11.578 10.898 1 96.06 146 CYS B N 1
ATOM 4663 C CA . CYS B 1 146 ? 10.617 -11 10.664 1 96.06 146 CYS B CA 1
ATOM 4664 C C . CYS B 1 146 ? 10.5 -9.547 10.219 1 96.06 146 CYS B C 1
ATOM 4666 O O . CYS B 1 146 ? 11.234 -8.68 10.703 1 96.06 146 CYS B O 1
ATOM 4668 N N . LEU B 1 147 ? 9.586 -9.289 9.32 1 95.56 147 LEU B N 1
ATOM 4669 C CA . LEU B 1 147 ? 9.383 -7.922 8.852 1 95.56 147 LEU B CA 1
ATOM 4670 C C . LEU B 1 147 ? 8.953 -7.008 9.992 1 95.56 147 LEU B C 1
ATOM 4672 O O . LEU B 1 147 ? 9.461 -5.895 10.125 1 95.56 147 LEU B O 1
ATOM 4676 N N . THR B 1 148 ? 8.086 -7.512 10.773 1 92.38 148 THR B N 1
ATOM 4677 C CA . THR B 1 148 ? 7.59 -6.723 11.898 1 92.38 148 THR B CA 1
ATOM 4678 C C . THR B 1 148 ? 8.719 -6.41 12.875 1 92.38 148 THR B C 1
ATOM 4680 O O . THR B 1 148 ? 8.891 -5.262 13.289 1 92.38 148 THR B O 1
ATOM 4683 N N . HIS B 1 149 ? 9.516 -7.438 13.211 1 91.56 149 HIS B N 1
ATOM 4684 C CA . HIS B 1 149 ? 10.633 -7.246 14.125 1 91.56 149 HIS B CA 1
ATOM 4685 C C . HIS B 1 149 ? 11.664 -6.281 13.547 1 91.56 149 HIS B C 1
ATOM 4687 O O . HIS B 1 149 ? 12.359 -5.59 14.297 1 91.56 149 HIS B O 1
ATOM 4693 N N . ALA B 1 150 ? 11.703 -6.219 12.258 1 93.5 150 ALA B N 1
ATOM 4694 C CA . ALA B 1 150 ? 12.672 -5.355 11.586 1 93.5 150 ALA B CA 1
ATOM 4695 C C . ALA B 1 150 ? 12.141 -3.932 11.453 1 93.5 150 ALA B C 1
ATOM 4697 O O . ALA B 1 150 ? 12.828 -3.053 10.938 1 93.5 150 ALA B O 1
ATOM 4698 N N . ASN B 1 151 ? 10.922 -3.645 11.883 1 91.44 151 ASN B N 1
ATOM 4699 C CA . ASN B 1 151 ? 10.297 -2.34 11.672 1 91.44 151 ASN B CA 1
ATOM 4700 C C . ASN B 1 151 ? 10.391 -1.9 10.219 1 91.44 151 ASN B C 1
ATOM 4702 O O . ASN B 1 151 ? 10.867 -0.802 9.93 1 91.44 151 ASN B O 1
ATOM 4706 N N . TYR B 1 152 ? 9.898 -2.789 9.352 1 93.44 152 TYR B N 1
ATOM 4707 C CA . TYR B 1 152 ? 10.141 -2.643 7.918 1 93.44 152 TYR B CA 1
ATOM 4708 C C . TYR B 1 152 ? 9.406 -1.431 7.359 1 93.44 152 TYR B C 1
ATOM 4710 O O . TYR B 1 152 ? 9.695 -0.974 6.254 1 93.44 152 TYR B O 1
ATOM 4718 N N . THR B 1 153 ? 8.477 -0.852 8.062 1 91.94 153 THR B N 1
ATOM 4719 C CA . THR B 1 153 ? 7.75 0.324 7.598 1 91.94 153 THR B CA 1
ATOM 4720 C C . THR B 1 153 ? 8.555 1.596 7.859 1 91.94 153 THR B C 1
ATOM 4722 O O . THR B 1 153 ? 8.25 2.65 7.301 1 91.94 153 THR B O 1
ATOM 4725 N N . SER B 1 154 ? 9.516 1.559 8.766 1 89.88 154 SER B N 1
ATOM 4726 C CA . SER B 1 154 ? 10.375 2.699 9.07 1 89.88 154 SER B CA 1
ATOM 4727 C C . SER B 1 154 ? 11.789 2.475 8.555 1 89.88 154 SER B C 1
ATOM 4729 O O . SER B 1 154 ? 12.453 3.416 8.117 1 89.88 154 SER B O 1
ATOM 4731 N N . ASN B 1 155 ? 12.203 1.216 8.672 1 93.25 155 ASN B N 1
ATOM 4732 C CA . ASN B 1 155 ? 13.508 0.825 8.148 1 93.25 155 ASN B CA 1
ATOM 4733 C C . ASN B 1 155 ? 13.398 0.248 6.742 1 93.25 155 ASN B C 1
ATOM 4735 O O . ASN B 1 155 ? 13.414 -0.971 6.562 1 93.25 155 ASN B O 1
ATOM 4739 N N . LEU B 1 156 ? 13.398 1.159 5.777 1 94.81 156 LEU B N 1
ATOM 4740 C CA . LEU B 1 156 ? 13.109 0.738 4.414 1 94.81 156 LEU B CA 1
ATOM 4741 C C . LEU B 1 156 ? 14.305 0.027 3.795 1 94.81 156 LEU B C 1
ATOM 4743 O O . LEU B 1 156 ? 15.445 0.464 3.961 1 94.81 156 LEU B O 1
ATOM 4747 N N . SER B 1 157 ? 14.062 -1.053 3.223 1 96.31 157 SER B N 1
ATOM 4748 C CA . SER B 1 157 ? 15.102 -1.84 2.568 1 96.31 157 SER B CA 1
ATOM 4749 C C . SER B 1 157 ? 14.539 -2.615 1.38 1 96.31 157 SER B C 1
ATOM 4751 O O . SER B 1 157 ? 13.398 -3.07 1.413 1 96.31 157 SER B O 1
ATOM 4753 N N . ILE B 1 158 ? 15.328 -2.801 0.391 1 96.88 158 ILE B N 1
ATOM 4754 C CA . ILE B 1 158 ? 14.93 -3.572 -0.782 1 96.88 158 ILE B CA 1
ATOM 4755 C C . ILE B 1 158 ? 14.711 -5.031 -0.389 1 96.88 158 ILE B C 1
ATOM 4757 O O . ILE B 1 158 ? 13.961 -5.754 -1.053 1 96.88 158 ILE B O 1
ATOM 4761 N N . LEU B 1 159 ? 15.312 -5.453 0.742 1 98 159 LEU B N 1
ATOM 4762 C CA . LEU B 1 159 ? 15.164 -6.824 1.229 1 98 159 LEU B CA 1
ATOM 4763 C C . LEU B 1 159 ? 13.711 -7.117 1.595 1 98 159 LEU B C 1
ATOM 4765 O O . LEU B 1 159 ? 13.227 -8.227 1.368 1 98 159 LEU B O 1
ATOM 4769 N N . SER B 1 160 ? 13.016 -6.105 2.135 1 98.31 160 SER B N 1
ATOM 4770 C CA . SER B 1 160 ? 11.602 -6.281 2.426 1 98.31 160 SER B CA 1
ATOM 4771 C C . SER B 1 160 ? 10.797 -6.504 1.148 1 98.31 160 SER B C 1
ATOM 4773 O O . SER B 1 160 ? 9.898 -7.352 1.112 1 98.31 160 SER B O 1
ATOM 4775 N N . CYS B 1 161 ? 11.141 -5.773 0.119 1 98.38 161 CYS B N 1
ATOM 4776 C CA . CYS B 1 161 ? 10.469 -5.914 -1.165 1 98.38 161 CYS B CA 1
ATOM 4777 C C . CYS B 1 161 ? 10.727 -7.289 -1.771 1 98.38 161 CYS B C 1
ATOM 4779 O O . CYS B 1 161 ? 9.805 -7.934 -2.275 1 98.38 161 CYS B O 1
ATOM 4781 N N . GLN B 1 162 ? 11.977 -7.715 -1.671 1 98.5 162 GLN B N 1
ATOM 4782 C CA . GLN B 1 162 ? 12.336 -9.031 -2.188 1 98.5 162 GLN B CA 1
ATOM 4783 C C . GLN B 1 162 ? 11.594 -10.133 -1.439 1 98.5 162 GLN B C 1
ATOM 4785 O O . GLN B 1 162 ? 11.094 -11.086 -2.053 1 98.5 162 GLN B O 1
ATOM 4790 N N . ALA B 1 163 ? 11.539 -9.992 -0.167 1 98.75 163 ALA B N 1
ATOM 4791 C CA . ALA B 1 163 ? 10.867 -10.992 0.651 1 98.75 163 ALA B CA 1
ATOM 4792 C C . ALA B 1 163 ? 9.391 -11.102 0.282 1 98.75 163 ALA B C 1
ATOM 4794 O O . ALA B 1 163 ? 8.875 -12.203 0.066 1 98.75 163 ALA B O 1
ATOM 4795 N N . ILE B 1 164 ? 8.727 -9.961 0.151 1 98.69 164 ILE B N 1
ATOM 4796 C CA . ILE B 1 164 ? 7.297 -9.922 -0.124 1 98.69 164 ILE B CA 1
ATOM 4797 C C . ILE B 1 164 ? 7.031 -10.422 -1.544 1 98.69 164 ILE B C 1
ATOM 4799 O O . ILE B 1 164 ? 6.113 -11.211 -1.77 1 98.69 164 ILE B O 1
ATOM 4803 N N . ALA B 1 165 ? 7.828 -9.992 -2.484 1 98.44 165 ALA B N 1
ATOM 4804 C CA . ALA B 1 165 ? 7.66 -10.438 -3.865 1 98.44 165 ALA B CA 1
ATOM 4805 C C . ALA B 1 165 ? 7.832 -11.945 -3.98 1 98.44 165 ALA B C 1
ATOM 4807 O O . ALA B 1 165 ? 7.062 -12.617 -4.676 1 98.44 165 ALA B O 1
ATOM 4808 N N . THR B 1 166 ? 8.82 -12.469 -3.32 1 98.62 166 THR B N 1
ATOM 4809 C CA . THR B 1 166 ? 9.094 -13.906 -3.359 1 98.62 166 THR B CA 1
ATOM 4810 C C . THR B 1 166 ? 7.98 -14.688 -2.666 1 98.62 166 THR B C 1
ATOM 4812 O O . THR B 1 166 ? 7.609 -15.773 -3.113 1 98.62 166 THR B O 1
ATOM 4815 N N . ALA B 1 167 ? 7.426 -14.117 -1.641 1 98.56 167 ALA B N 1
ATOM 4816 C CA . ALA B 1 167 ? 6.398 -14.781 -0.844 1 98.56 167 ALA B CA 1
ATOM 4817 C C . ALA B 1 167 ? 5.148 -15.055 -1.677 1 98.56 167 ALA B C 1
ATOM 4819 O O . ALA B 1 167 ? 4.383 -15.969 -1.376 1 98.56 167 ALA B O 1
ATOM 4820 N N . THR B 1 168 ? 4.926 -14.359 -2.713 1 97.62 168 THR B N 1
ATOM 4821 C CA . THR B 1 168 ? 3.76 -14.539 -3.568 1 97.62 168 THR B CA 1
ATOM 4822 C C . THR B 1 168 ? 3.732 -15.945 -4.156 1 97.62 168 THR B C 1
ATOM 4824 O O . THR B 1 168 ? 2.66 -16.516 -4.383 1 97.62 168 THR B O 1
ATOM 4827 N N . THR B 1 169 ? 4.918 -16.531 -4.316 1 97.56 169 THR B N 1
ATOM 4828 C CA . THR B 1 169 ? 5.047 -17.859 -4.922 1 97.56 169 THR B CA 1
ATOM 4829 C C . THR B 1 169 ? 4.285 -18.906 -4.113 1 97.56 169 THR B C 1
ATOM 4831 O O . THR B 1 169 ? 3.764 -19.859 -4.672 1 97.56 169 THR B O 1
ATOM 4834 N N . SER B 1 170 ? 4.148 -18.641 -2.844 1 97.5 170 SER B N 1
ATOM 4835 C CA . SER B 1 170 ? 3.545 -19.656 -1.989 1 97.5 170 SER B CA 1
ATOM 4836 C C . SER B 1 170 ? 2.273 -19.141 -1.326 1 97.5 170 SER B C 1
ATOM 4838 O O . SER B 1 170 ? 1.47 -19.922 -0.813 1 97.5 170 SER B O 1
ATOM 4840 N N . ALA B 1 171 ? 2.061 -17.844 -1.323 1 96.5 171 ALA B N 1
ATOM 4841 C CA . ALA B 1 171 ? 1.021 -17.219 -0.513 1 96.5 171 ALA B CA 1
ATOM 4842 C C . ALA B 1 171 ? -0.359 -17.75 -0.881 1 96.5 171 ALA B C 1
ATOM 4844 O O . ALA B 1 171 ? -1.145 -18.109 -0.003 1 96.5 171 ALA B O 1
ATOM 4845 N N . HIS B 1 172 ? -0.626 -17.859 -2.117 1 93.62 172 HIS B N 1
ATOM 4846 C CA . HIS B 1 172 ? -1.955 -18.25 -2.576 1 93.62 172 HIS B CA 1
ATOM 4847 C C . HIS B 1 172 ? -2.23 -19.719 -2.281 1 93.62 172 HIS B C 1
ATOM 4849 O O . HIS B 1 172 ? -3.338 -20.078 -1.876 1 93.62 172 HIS B O 1
ATOM 4855 N N . LEU B 1 173 ? -1.203 -20.531 -2.465 1 95.12 173 LEU B N 1
ATOM 4856 C CA . LEU B 1 173 ? -1.361 -21.953 -2.174 1 95.12 173 LEU B CA 1
ATOM 4857 C C . LEU B 1 173 ? -1.661 -22.172 -0.696 1 95.12 173 LEU B C 1
ATOM 4859 O O . LEU B 1 173 ? -2.424 -23.078 -0.342 1 95.12 173 LEU B O 1
ATOM 4863 N N . LEU B 1 174 ? -1.104 -21.344 0.099 1 95.31 174 LEU B N 1
ATOM 4864 C CA . LEU B 1 174 ? -1.197 -21.547 1.542 1 95.31 174 LEU B CA 1
ATOM 4865 C C . LEU B 1 174 ? -2.414 -20.812 2.109 1 95.31 174 LEU B C 1
ATOM 4867 O O . LEU B 1 174 ? -2.693 -20.906 3.307 1 95.31 174 LEU B O 1
ATOM 4871 N N . GLY B 1 175 ? -3.086 -20.047 1.309 1 91.5 175 GLY B N 1
ATOM 4872 C CA . GLY B 1 175 ? -4.309 -19.375 1.742 1 91.5 175 GLY B CA 1
ATOM 4873 C C . GLY B 1 175 ? -4.066 -17.984 2.299 1 91.5 175 GLY B C 1
ATOM 4874 O O . GLY B 1 175 ? -4.902 -17.453 3.027 1 91.5 175 GLY B O 1
ATOM 4875 N N . PHE B 1 176 ? -2.967 -17.422 1.975 1 93.94 176 PHE B N 1
ATOM 4876 C CA . PHE B 1 176 ? -2.631 -16.094 2.502 1 93.94 176 PHE B CA 1
ATOM 4877 C C . PHE B 1 176 ? -2.752 -15.039 1.418 1 93.94 176 PHE B C 1
ATOM 4879 O O . PHE B 1 176 ? -1.955 -14.094 1.373 1 93.94 176 PHE B O 1
ATOM 4886 N N . SER B 1 177 ? -3.727 -15.156 0.535 1 92 177 SER B N 1
ATOM 4887 C CA . SER B 1 177 ? -3.883 -14.25 -0.601 1 92 177 SER B CA 1
ATOM 4888 C C . SER B 1 177 ? -4.164 -12.828 -0.138 1 92 177 SER B C 1
ATOM 4890 O O . SER B 1 177 ? -3.582 -11.875 -0.658 1 92 177 SER B O 1
ATOM 4892 N N . THR B 1 178 ? -5.023 -12.68 0.857 1 90.06 178 THR B N 1
ATOM 4893 C CA . THR B 1 178 ? -5.387 -11.359 1.359 1 90.06 178 THR B CA 1
ATOM 4894 C C . THR B 1 178 ? -4.188 -10.688 2.02 1 90.06 178 THR B C 1
ATOM 4896 O O . THR B 1 178 ? -3.859 -9.539 1.706 1 90.06 178 THR B O 1
ATOM 4899 N N . THR B 1 179 ? -3.568 -11.422 2.877 1 93.06 179 THR B N 1
ATOM 4900 C CA . THR B 1 179 ? -2.383 -10.898 3.551 1 93.06 179 THR B CA 1
ATOM 4901 C C . THR B 1 179 ? -1.328 -10.469 2.535 1 93.06 179 THR B C 1
ATOM 4903 O O . THR B 1 179 ? -0.738 -9.398 2.664 1 93.06 179 THR B O 1
ATOM 4906 N N . GLN B 1 180 ? -1.167 -11.289 1.588 1 95.38 180 GLN B N 1
ATOM 4907 C CA . GLN B 1 180 ? -0.143 -11.016 0.585 1 95.38 180 GLN B CA 1
ATOM 4908 C C . GLN B 1 180 ? -0.489 -9.773 -0.229 1 95.38 180 GLN B C 1
ATOM 4910 O O . GLN B 1 180 ? 0.399 -9.008 -0.608 1 95.38 180 GLN B O 1
ATOM 4915 N N . SER B 1 181 ? -1.744 -9.602 -0.522 1 94.5 181 SER B N 1
ATOM 4916 C CA . SER B 1 181 ? -2.17 -8.414 -1.259 1 94.5 181 SER B CA 1
ATOM 4917 C C . SER B 1 181 ? -1.823 -7.141 -0.5 1 94.5 181 SER B C 1
ATOM 4919 O O . SER B 1 181 ? -1.375 -6.16 -1.098 1 94.5 181 SER B O 1
ATOM 4921 N N . ILE B 1 182 ? -2.008 -7.117 0.778 1 95.75 182 ILE B N 1
ATOM 4922 C CA . ILE B 1 182 ? -1.713 -5.961 1.62 1 95.75 182 ILE B CA 1
ATOM 4923 C C . ILE B 1 182 ? -0.202 -5.754 1.701 1 95.75 182 ILE B C 1
ATOM 4925 O O . ILE B 1 182 ? 0.282 -4.625 1.594 1 95.75 182 ILE B O 1
ATOM 4929 N N . HIS B 1 183 ? 0.537 -6.836 1.829 1 97.38 183 HIS B N 1
ATOM 4930 C CA . HIS B 1 183 ? 1.993 -6.75 1.855 1 97.38 183 HIS B CA 1
ATOM 4931 C C . HIS B 1 183 ? 2.535 -6.195 0.543 1 97.38 183 HIS B C 1
ATOM 4933 O O . HIS B 1 183 ? 3.508 -5.438 0.542 1 97.38 183 HIS B O 1
ATOM 4939 N N . LEU B 1 184 ? 1.926 -6.609 -0.5 1 97.56 184 LEU B N 1
ATOM 4940 C CA . LEU B 1 184 ? 2.371 -6.125 -1.802 1 97.56 184 LEU B CA 1
ATOM 4941 C C . LEU B 1 184 ? 2.203 -4.613 -1.901 1 97.56 184 LEU B C 1
ATOM 4943 O O . LEU B 1 184 ? 3.078 -3.92 -2.428 1 97.56 184 LEU B O 1
ATOM 4947 N N . ALA B 1 185 ? 1.085 -4.129 -1.412 1 97.19 185 ALA B N 1
ATOM 4948 C CA . ALA B 1 185 ? 0.876 -2.686 -1.397 1 97.19 185 ALA B CA 1
ATOM 4949 C C . ALA B 1 185 ? 1.961 -1.982 -0.588 1 97.19 185 ALA B C 1
ATOM 4951 O O . ALA B 1 185 ? 2.486 -0.948 -1.008 1 97.19 185 ALA B O 1
ATOM 4952 N N . THR B 1 186 ? 2.27 -2.545 0.515 1 97.31 186 THR B N 1
ATOM 4953 C CA . THR B 1 186 ? 3.33 -2.016 1.363 1 97.31 186 THR B CA 1
ATOM 4954 C C . THR B 1 186 ? 4.668 -2.027 0.628 1 97.31 186 THR B C 1
ATOM 4956 O O . THR B 1 186 ? 5.406 -1.039 0.656 1 97.31 186 THR B O 1
ATOM 4959 N N . ALA B 1 187 ? 4.957 -3.119 -0.026 1 98.19 187 ALA B N 1
ATOM 4960 C CA . ALA B 1 187 ? 6.219 -3.258 -0.747 1 98.19 187 ALA B CA 1
ATOM 4961 C C . ALA B 1 187 ? 6.316 -2.24 -1.881 1 98.19 187 ALA B C 1
ATOM 4963 O O . ALA B 1 187 ? 7.395 -1.71 -2.154 1 98.19 187 ALA B O 1
ATOM 4964 N N . VAL B 1 188 ? 5.223 -2.006 -2.549 1 97.06 188 VAL B N 1
ATOM 4965 C CA . VAL B 1 188 ? 5.211 -1.025 -3.631 1 97.06 188 VAL B CA 1
ATOM 4966 C C . VAL B 1 188 ? 5.617 0.344 -3.092 1 97.06 188 VAL B C 1
ATOM 4968 O O . VAL B 1 188 ? 6.473 1.016 -3.67 1 97.06 188 VAL B O 1
ATOM 4971 N N . ARG B 1 189 ? 5.043 0.736 -1.969 1 96.56 189 ARG B N 1
ATOM 4972 C CA . ARG B 1 189 ? 5.355 2.049 -1.413 1 96.56 189 ARG B CA 1
ATOM 4973 C C . ARG B 1 189 ? 6.793 2.102 -0.906 1 96.56 189 ARG B C 1
ATOM 4975 O O . ARG B 1 189 ? 7.469 3.123 -1.043 1 96.56 189 ARG B O 1
ATOM 4982 N N . ILE B 1 190 ? 7.258 1.043 -0.311 1 96.38 190 ILE B N 1
ATOM 4983 C CA . ILE B 1 190 ? 8.656 0.978 0.111 1 96.38 190 ILE B CA 1
ATOM 4984 C C . ILE B 1 190 ? 9.57 1.159 -1.099 1 96.38 190 ILE B C 1
ATOM 4986 O O . ILE B 1 190 ? 10.508 1.959 -1.061 1 96.38 190 ILE B O 1
ATOM 4990 N N . ALA B 1 191 ? 9.281 0.438 -2.148 1 95.62 191 ALA B N 1
ATOM 4991 C CA . ALA B 1 191 ? 10.078 0.517 -3.365 1 95.62 191 ALA B CA 1
ATOM 4992 C C . ALA B 1 191 ? 10.078 1.933 -3.936 1 95.62 191 ALA B C 1
ATOM 4994 O O . ALA B 1 191 ? 11.117 2.439 -4.363 1 95.62 191 ALA B O 1
ATOM 4995 N N . GLN B 1 192 ? 8.969 2.557 -3.912 1 92.94 192 GLN B N 1
ATOM 4996 C CA . GLN B 1 192 ? 8.867 3.93 -4.395 1 92.94 192 GLN B CA 1
ATOM 4997 C C . GLN B 1 192 ? 9.688 4.879 -3.523 1 92.94 192 GLN B C 1
ATOM 4999 O O . GLN B 1 192 ? 10.336 5.797 -4.035 1 92.94 192 GLN B O 1
ATOM 5004 N N . SER B 1 193 ? 9.609 4.637 -2.221 1 91 193 SER B N 1
ATOM 5005 C CA . SER B 1 193 ? 10.359 5.473 -1.292 1 91 193 SER B CA 1
ATOM 5006 C C . SER B 1 193 ? 11.859 5.309 -1.492 1 91 193 SER B C 1
ATOM 5008 O O . SER B 1 193 ? 12.633 6.23 -1.224 1 91 193 SER B O 1
ATOM 5010 N N . LEU B 1 194 ? 12.227 4.105 -2.012 1 90.88 194 LEU B N 1
ATOM 5011 C CA . LEU B 1 194 ? 13.633 3.826 -2.275 1 90.88 194 LEU B CA 1
ATOM 5012 C C . LEU B 1 194 ? 14.031 4.305 -3.668 1 90.88 194 LEU B C 1
ATOM 5014 O O . LEU B 1 194 ? 15.195 4.207 -4.055 1 90.88 194 LEU B O 1
ATOM 5018 N N . GLY B 1 195 ? 13.086 4.742 -4.449 1 88.19 195 GLY B N 1
ATOM 5019 C CA . GLY B 1 195 ? 13.344 5.285 -5.773 1 88.19 195 GLY B CA 1
ATOM 5020 C C . GLY B 1 195 ? 13.445 4.215 -6.848 1 88.19 195 GLY B C 1
ATOM 5021 O O . GLY B 1 195 ? 13.977 4.469 -7.93 1 88.19 195 GLY B O 1
ATOM 5022 N N . LEU B 1 196 ? 12.898 3.041 -6.598 1 90.38 196 LEU B N 1
ATOM 5023 C CA . LEU B 1 196 ? 13.055 1.938 -7.539 1 90.38 196 LEU B CA 1
ATOM 5024 C C . LEU B 1 196 ? 12.195 2.152 -8.781 1 90.38 196 LEU B C 1
ATOM 5026 O O . LEU B 1 196 ? 12.422 1.519 -9.812 1 90.38 196 LEU B O 1
ATOM 5030 N N . HIS B 1 197 ? 11.227 2.99 -8.734 1 89.25 197 HIS B N 1
ATOM 5031 C CA . HIS B 1 197 ? 10.352 3.244 -9.867 1 89.25 197 HIS B CA 1
ATOM 5032 C C . HIS B 1 197 ? 10.969 4.25 -10.836 1 89.25 197 HIS B C 1
ATOM 5034 O O . HIS B 1 197 ? 10.438 4.488 -11.922 1 89.25 197 HIS B O 1
ATOM 5040 N N . ARG B 1 198 ? 12.141 4.816 -10.43 1 85.56 198 ARG B N 1
ATOM 5041 C CA . ARG B 1 198 ? 12.773 5.84 -11.258 1 85.56 198 ARG B CA 1
ATOM 5042 C C . ARG B 1 198 ? 14.234 5.488 -11.531 1 85.56 198 ARG B C 1
ATOM 5044 O O . ARG B 1 198 ? 15.094 6.375 -11.57 1 85.56 198 ARG B O 1
ATOM 5051 N N . LEU B 1 199 ? 14.484 4.266 -11.656 1 81.25 199 LEU B N 1
ATOM 5052 C CA . LEU B 1 199 ? 15.859 3.85 -11.906 1 81.25 199 LEU B CA 1
ATOM 5053 C C . LEU B 1 199 ? 16.312 4.238 -13.312 1 81.25 199 LEU B C 1
ATOM 5055 O O . LEU B 1 199 ? 15.523 4.16 -14.258 1 81.25 199 LEU B O 1
ATOM 5059 N N . SER B 1 200 ? 17.547 4.688 -13.328 1 75.25 200 SER B N 1
ATOM 5060 C CA . SER B 1 200 ? 18.125 5.066 -14.609 1 75.25 200 SER B CA 1
ATOM 5061 C C . SER B 1 200 ? 18.359 3.846 -15.492 1 75.25 200 SER B C 1
ATOM 5063 O O . SER B 1 200 ? 18.891 2.834 -15.039 1 75.25 200 SER B O 1
ATOM 5065 N N . PRO B 1 201 ? 18 3.969 -16.688 1 71.5 201 PRO B N 1
ATOM 5066 C CA . PRO B 1 201 ? 18.219 2.844 -17.609 1 71.5 201 PRO B CA 1
ATOM 5067 C C . PRO B 1 201 ? 19.703 2.658 -17.953 1 71.5 201 PRO B C 1
ATOM 5069 O O . PRO B 1 201 ? 20.109 1.567 -18.359 1 71.5 201 PRO B O 1
ATOM 5072 N N . ASP B 1 202 ? 20.422 3.648 -17.672 1 71 202 ASP B N 1
ATOM 5073 C CA . ASP B 1 202 ? 21.797 3.65 -18.172 1 71 202 ASP B CA 1
ATOM 5074 C C . ASP B 1 202 ? 22.75 3.029 -17.156 1 71 202 ASP B C 1
ATOM 5076 O O . ASP B 1 202 ? 23.875 2.648 -17.5 1 71 202 ASP B O 1
ATOM 5080 N N . VAL B 1 203 ? 22.281 2.869 -15.992 1 68.75 203 VAL B N 1
ATOM 5081 C CA . VAL B 1 203 ? 23.172 2.346 -14.961 1 68.75 203 VAL B CA 1
ATOM 5082 C C . VAL B 1 203 ? 22.984 0.835 -14.836 1 68.75 203 VAL B C 1
ATOM 5084 O O . VAL B 1 203 ? 21.859 0.349 -14.68 1 68.75 203 VAL B O 1
ATOM 5087 N N . ASN B 1 204 ? 24.125 0.206 -15.172 1 71.75 204 ASN B N 1
ATOM 5088 C CA . ASN B 1 204 ? 24.047 -1.25 -15.109 1 71.75 204 ASN B CA 1
ATOM 5089 C C . ASN B 1 204 ? 24.969 -1.817 -14.039 1 71.75 204 ASN B C 1
ATOM 5091 O O . ASN B 1 204 ? 26.062 -2.291 -14.344 1 71.75 204 ASN B O 1
ATOM 5095 N N . ASP B 1 205 ? 24.547 -1.693 -12.867 1 80.44 205 ASP B N 1
ATOM 5096 C CA . ASP B 1 205 ? 25.234 -2.346 -11.75 1 80.44 205 ASP B CA 1
ATOM 5097 C C . ASP B 1 205 ? 24.297 -3.289 -11.008 1 80.44 205 ASP B C 1
ATOM 5099 O O . ASP B 1 205 ? 23.109 -3.361 -11.312 1 80.44 205 ASP B O 1
ATOM 5103 N N . ASN B 1 206 ? 24.859 -4.07 -10.188 1 81.12 206 ASN B N 1
ATOM 5104 C CA . ASN B 1 206 ? 24.094 -5.105 -9.5 1 81.12 206 ASN B CA 1
ATOM 5105 C C . ASN B 1 206 ? 22.969 -4.504 -8.664 1 81.12 206 ASN B C 1
ATOM 5107 O O . ASN B 1 206 ? 21.875 -5.066 -8.594 1 81.12 206 ASN B O 1
ATOM 5111 N N . SER B 1 207 ? 23.297 -3.387 -8.102 1 82.88 207 SER B N 1
ATOM 5112 C CA . SER B 1 207 ? 22.281 -2.748 -7.258 1 82.88 207 SER B CA 1
ATOM 5113 C C . SER B 1 207 ? 21.109 -2.238 -8.086 1 82.88 207 SER B C 1
ATOM 5115 O O . SER B 1 207 ? 19.953 -2.439 -7.727 1 82.88 207 SER B O 1
ATOM 5117 N N . THR B 1 208 ? 21.438 -1.666 -9.18 1 86.81 208 THR B N 1
ATOM 5118 C CA . THR B 1 208 ? 20.391 -1.148 -10.062 1 86.81 208 THR B CA 1
ATOM 5119 C C . THR B 1 208 ? 19.609 -2.289 -10.695 1 86.81 208 THR B C 1
ATOM 5121 O O . THR B 1 208 ? 18.375 -2.205 -10.82 1 86.81 208 THR B O 1
ATOM 5124 N N . GLU B 1 209 ? 20.328 -3.311 -11.023 1 88.12 209 GLU B N 1
ATOM 5125 C CA . GLU B 1 209 ? 19.641 -4.461 -11.617 1 88.12 209 GLU B CA 1
ATOM 5126 C C . GLU B 1 209 ? 18.719 -5.137 -10.609 1 88.12 209 GLU B C 1
ATOM 5128 O O . GLU B 1 209 ? 17.641 -5.59 -10.961 1 88.12 209 GLU B O 1
ATOM 5133 N N . THR B 1 210 ? 19.172 -5.238 -9.422 1 90.75 210 THR B N 1
ATOM 5134 C CA . THR B 1 210 ? 18.312 -5.789 -8.383 1 90.75 210 THR B CA 1
ATOM 5135 C C . THR B 1 210 ? 17.047 -4.953 -8.227 1 90.75 210 THR B C 1
ATOM 5137 O O . THR B 1 210 ? 15.953 -5.5 -8.102 1 90.75 210 THR B O 1
ATOM 5140 N N . GLY B 1 211 ? 17.281 -3.611 -8.234 1 92.12 211 GLY B N 1
ATOM 5141 C CA . GLY B 1 211 ? 16.125 -2.723 -8.172 1 92.12 211 GLY B CA 1
ATOM 5142 C C . GLY B 1 211 ? 15.156 -2.912 -9.32 1 92.12 211 GLY B C 1
ATOM 5143 O O . GLY B 1 211 ? 13.945 -2.953 -9.109 1 92.12 211 GLY B O 1
ATOM 5144 N N . ARG B 1 212 ? 15.656 -3.146 -10.445 1 90.31 212 ARG B N 1
ATOM 5145 C CA . ARG B 1 212 ? 14.828 -3.342 -11.633 1 90.31 212 ARG B CA 1
ATOM 5146 C C . ARG B 1 212 ? 14.023 -4.633 -11.531 1 90.31 212 ARG B C 1
ATOM 5148 O O . ARG B 1 212 ? 12.828 -4.656 -11.852 1 90.31 212 ARG B O 1
ATOM 5155 N N . ARG B 1 213 ? 14.664 -5.617 -11.086 1 91.06 213 ARG B N 1
ATOM 5156 C CA . ARG B 1 213 ? 14.008 -6.918 -10.961 1 91.06 213 ARG B CA 1
ATOM 5157 C C . ARG B 1 213 ? 12.867 -6.863 -9.953 1 91.06 213 ARG B C 1
ATOM 5159 O O . ARG B 1 213 ? 11.766 -7.344 -10.227 1 91.06 213 ARG B O 1
ATOM 5166 N N . VAL B 1 214 ? 13.18 -6.234 -8.883 1 94.69 214 VAL B N 1
ATOM 5167 C CA . VAL B 1 214 ? 12.188 -6.152 -7.82 1 94.69 214 VAL B CA 1
ATOM 5168 C C . VAL B 1 214 ? 11 -5.305 -8.281 1 94.69 214 VAL B C 1
ATOM 5170 O O . VAL B 1 214 ? 9.844 -5.699 -8.117 1 94.69 214 VAL B O 1
ATOM 5173 N N . TRP B 1 215 ? 11.273 -4.164 -8.852 1 94.38 215 TRP B N 1
ATOM 5174 C CA . TRP B 1 215 ? 10.203 -3.279 -9.289 1 94.38 215 TRP B CA 1
ATOM 5175 C C . TRP B 1 215 ? 9.352 -3.949 -10.359 1 94.38 215 TRP B C 1
ATOM 5177 O O . TRP B 1 215 ? 8.117 -3.875 -10.32 1 94.38 215 TRP B O 1
ATOM 5187 N N . CYS B 1 216 ? 10.008 -4.672 -11.242 1 92.31 216 CYS B N 1
ATOM 5188 C CA . CYS B 1 216 ? 9.297 -5.41 -12.281 1 92.31 216 CYS B CA 1
ATOM 5189 C C . CYS B 1 216 ? 8.344 -6.43 -11.664 1 92.31 216 CYS B C 1
ATOM 5191 O O . CYS B 1 216 ? 7.195 -6.543 -12.094 1 92.31 216 CYS B O 1
ATOM 5193 N N . GLN B 1 217 ? 8.828 -7.066 -10.727 1 95.25 217 GLN B N 1
ATOM 5194 C CA . GLN B 1 217 ? 8.016 -8.094 -10.086 1 95.25 217 GLN B CA 1
ATOM 5195 C C . GLN B 1 217 ? 6.836 -7.477 -9.336 1 95.25 217 GLN B C 1
ATOM 5197 O O . GLN B 1 217 ? 5.719 -7.996 -9.398 1 95.25 217 GLN B O 1
ATOM 5202 N N . LEU B 1 218 ? 7.09 -6.395 -8.672 1 96.62 218 LEU B N 1
ATOM 5203 C CA . LEU B 1 218 ? 6.023 -5.734 -7.93 1 96.62 218 LEU B CA 1
ATOM 5204 C C . LEU B 1 218 ? 4.945 -5.215 -8.875 1 96.62 218 LEU B C 1
ATOM 5206 O O . LEU B 1 218 ? 3.752 -5.387 -8.617 1 96.62 218 LEU B O 1
ATOM 5210 N N . CYS B 1 219 ? 5.352 -4.641 -9.969 1 95.56 219 CYS B N 1
ATOM 5211 C CA . CYS B 1 219 ? 4.402 -4.152 -10.961 1 95.56 219 CYS B CA 1
ATOM 5212 C C . CYS B 1 219 ? 3.576 -5.297 -11.539 1 95.56 219 CYS B C 1
ATOM 5214 O O . CYS B 1 219 ? 2.35 -5.207 -11.609 1 95.56 219 CYS B O 1
ATOM 5216 N N . THR B 1 220 ? 4.273 -6.359 -11.883 1 95.12 220 THR B N 1
ATOM 5217 C CA . THR B 1 220 ? 3.604 -7.5 -12.492 1 95.12 220 THR B CA 1
ATOM 5218 C C . THR B 1 220 ? 2.553 -8.086 -11.555 1 95.12 220 THR B C 1
ATOM 5220 O O . THR B 1 220 ? 1.414 -8.328 -11.961 1 95.12 220 THR B O 1
ATOM 5223 N N . GLN B 1 221 ? 2.949 -8.273 -10.352 1 96.38 221 GLN B N 1
ATOM 5224 C CA . GLN B 1 221 ? 2.033 -8.859 -9.383 1 96.38 221 GLN B CA 1
ATOM 5225 C C . GLN B 1 221 ? 0.856 -7.926 -9.102 1 96.38 221 GLN B C 1
ATOM 5227 O O . GLN B 1 221 ? -0.278 -8.383 -8.945 1 96.38 221 GLN B O 1
ATOM 5232 N N . ASP B 1 222 ? 1.075 -6.629 -9.078 1 96 222 ASP B N 1
ATOM 5233 C CA . ASP B 1 222 ? -0.001 -5.664 -8.891 1 96 222 ASP B CA 1
ATOM 5234 C C . ASP B 1 222 ? -0.964 -5.68 -10.078 1 96 222 ASP B C 1
ATOM 5236 O O . ASP B 1 222 ? -2.18 -5.777 -9.898 1 96 222 ASP B O 1
ATOM 5240 N N . TRP B 1 223 ? -0.44 -5.633 -11.211 1 94.44 223 TRP B N 1
ATOM 5241 C CA . TRP B 1 223 ? -1.252 -5.512 -12.414 1 94.44 223 TRP B CA 1
ATOM 5242 C C . TRP B 1 223 ? -2.035 -6.797 -12.672 1 94.44 223 TRP B C 1
ATOM 5244 O O . TRP B 1 223 ? -3.17 -6.75 -13.156 1 94.44 223 TRP B O 1
ATOM 5254 N N . PHE B 1 224 ? -1.458 -7.883 -12.328 1 92.88 224 PHE B N 1
ATOM 5255 C CA . PHE B 1 224 ? -2.164 -9.148 -12.508 1 92.88 224 PHE B CA 1
ATOM 5256 C C . PHE B 1 224 ? -3.26 -9.305 -11.461 1 92.88 224 PHE B C 1
ATOM 5258 O O . PHE B 1 224 ? -4.121 -10.18 -11.578 1 92.88 224 PHE B O 1
ATOM 5265 N N . SER B 1 225 ? -3.26 -8.453 -10.492 1 90.25 225 SER B N 1
ATOM 5266 C CA . SER B 1 225 ? -4.285 -8.531 -9.461 1 90.25 225 SER B CA 1
ATOM 5267 C C . SER B 1 225 ? -5.484 -7.652 -9.805 1 90.25 225 SER B C 1
ATOM 5269 O O . SER B 1 225 ? -6.48 -7.641 -9.078 1 90.25 225 SER B O 1
ATOM 5271 N N . ILE B 1 226 ? -5.488 -6.953 -10.852 1 89.25 226 ILE B N 1
ATOM 5272 C CA . ILE B 1 226 ? -6.512 -5.992 -11.25 1 89.25 226 ILE B CA 1
ATOM 5273 C C . ILE B 1 226 ? -7.867 -6.684 -11.328 1 89.25 226 ILE B C 1
ATOM 5275 O O . ILE B 1 226 ? -8.875 -6.148 -10.859 1 89.25 226 ILE B O 1
ATOM 5279 N N . PRO B 1 227 ? -7.941 -7.867 -11.844 1 79.81 227 PRO B N 1
ATOM 5280 C CA . PRO B 1 227 ? -9.258 -8.516 -11.883 1 79.81 227 PRO B CA 1
ATOM 5281 C C . PRO B 1 227 ? -9.867 -8.688 -10.492 1 79.81 227 PRO B C 1
ATOM 5283 O O . PRO B 1 227 ? -11.094 -8.742 -10.359 1 79.81 227 PRO B O 1
ATOM 5286 N N . PHE B 1 228 ? -8.984 -8.688 -9.555 1 76.38 228 PHE B N 1
ATOM 5287 C CA . PHE B 1 228 ? -9.453 -8.867 -8.188 1 76.38 228 PHE B CA 1
ATOM 5288 C C . PHE B 1 228 ? -9.773 -7.527 -7.543 1 76.38 228 PHE B C 1
ATOM 5290 O O . PHE B 1 228 ? -10.812 -7.371 -6.902 1 76.38 228 PHE B O 1
ATOM 5297 N N . SER B 1 229 ? -8.977 -6.617 -7.75 1 80 229 SER B N 1
ATOM 5298 C CA . SER B 1 229 ? -9.094 -5.34 -7.059 1 80 229 SER B CA 1
ATOM 5299 C C . SER B 1 229 ? -9.891 -4.336 -7.883 1 80 229 SER B C 1
ATOM 5301 O O . SER B 1 229 ? -10.32 -3.303 -7.367 1 80 229 SER B O 1
ATOM 5303 N N . ASP B 1 230 ? -10 -4.516 -9.164 1 82 230 ASP B N 1
ATOM 5304 C CA . ASP B 1 230 ? -10.633 -3.617 -10.117 1 82 230 ASP B CA 1
ATOM 5305 C C . ASP B 1 230 ? -9.891 -2.285 -10.195 1 82 230 ASP B C 1
ATOM 5307 O O . ASP B 1 230 ? -10.492 -1.254 -10.516 1 82 230 ASP B O 1
ATOM 5311 N N . THR B 1 231 ? -8.703 -2.312 -9.719 1 90.19 231 THR B N 1
ATOM 5312 C CA . THR B 1 231 ? -7.82 -1.151 -9.766 1 90.19 231 THR B CA 1
ATOM 5313 C C . THR B 1 231 ? -6.359 -1.575 -9.664 1 90.19 231 THR B C 1
ATOM 5315 O O . THR B 1 231 ? -6.051 -2.77 -9.656 1 90.19 231 THR B O 1
ATOM 5318 N N . TYR B 1 232 ? -5.465 -0.669 -9.742 1 93.38 232 TYR B N 1
ATOM 5319 C CA . TYR B 1 232 ? -4.039 -0.929 -9.594 1 93.38 232 TYR B CA 1
ATOM 5320 C C . TYR B 1 232 ? -3.389 0.107 -8.688 1 93.38 232 TYR B C 1
ATOM 5322 O O . TYR B 1 232 ? -3.934 1.194 -8.484 1 93.38 232 TYR B O 1
ATOM 5330 N N . LEU B 1 233 ? -2.291 -0.242 -8.164 1 94.19 233 LEU B N 1
ATOM 5331 C CA . LEU B 1 233 ? -1.538 0.636 -7.273 1 94.19 233 LEU B CA 1
ATOM 5332 C C . LEU B 1 233 ? -0.502 1.44 -8.047 1 94.19 233 LEU B C 1
ATOM 5334 O O . LEU B 1 233 ? -0.206 2.584 -7.699 1 94.19 233 LEU B O 1
ATOM 5338 N N . VAL B 1 234 ? 0.072 0.778 -9.039 1 94.69 234 VAL B N 1
ATOM 5339 C CA . VAL B 1 234 ? 1.161 1.4 -9.789 1 94.69 234 VAL B CA 1
ATOM 5340 C C . VAL B 1 234 ? 0.662 1.838 -11.164 1 94.69 234 VAL B C 1
ATOM 5342 O O . VAL B 1 234 ? 0.266 1.004 -11.984 1 94.69 234 VAL B O 1
ATOM 5345 N N . SER B 1 235 ? 0.726 3.104 -11.383 1 91.44 235 SER B N 1
ATOM 5346 C CA . SER B 1 235 ? 0.422 3.598 -12.719 1 91.44 235 SER B CA 1
ATOM 5347 C C . SER B 1 235 ? 1.592 3.371 -13.672 1 91.44 235 SER B C 1
ATOM 5349 O O . SER B 1 235 ? 2.729 3.74 -13.367 1 91.44 235 SER B O 1
ATOM 5351 N N . PRO B 1 236 ? 1.319 2.801 -14.812 1 88.44 236 PRO B N 1
ATOM 5352 C CA . PRO B 1 236 ? 2.402 2.582 -15.773 1 88.44 236 PRO B CA 1
ATOM 5353 C C . PRO B 1 236 ? 3.105 3.877 -16.172 1 88.44 236 PRO B C 1
ATOM 5355 O O . PRO B 1 236 ? 4.266 3.852 -16.594 1 88.44 236 PRO B O 1
ATOM 5358 N N . LYS B 1 237 ? 2.457 4.988 -15.977 1 85.44 237 LYS B N 1
ATOM 5359 C CA . LYS B 1 237 ? 3.027 6.285 -16.328 1 85.44 237 LYS B CA 1
ATOM 5360 C C . LYS B 1 237 ? 4.262 6.594 -15.492 1 85.44 237 LYS B C 1
ATOM 5362 O O . LYS B 1 237 ? 5.133 7.355 -15.914 1 85.44 237 LYS B O 1
ATOM 5367 N N . TYR B 1 238 ? 4.285 6.039 -14.383 1 82.06 238 TYR B N 1
ATOM 5368 C CA . TYR B 1 238 ? 5.344 6.418 -13.453 1 82.06 238 TYR B CA 1
ATOM 5369 C C . TYR B 1 238 ? 6.324 5.273 -13.242 1 82.06 238 TYR B C 1
ATOM 5371 O O . TYR B 1 238 ? 7.008 5.215 -12.219 1 82.06 238 TYR B O 1
ATOM 5379 N N . SER B 1 239 ? 6.281 4.383 -14.047 1 77.19 239 SER B N 1
ATOM 5380 C CA . SER B 1 239 ? 7.242 3.285 -13.984 1 77.19 239 SER B CA 1
ATOM 5381 C C . SER B 1 239 ? 8.18 3.301 -15.188 1 77.19 239 SER B C 1
ATOM 5383 O O . SER B 1 239 ? 7.727 3.275 -16.328 1 77.19 239 SER B O 1
ATOM 5385 N N . THR B 1 240 ? 9.484 3.797 -14.867 1 65.19 240 THR B N 1
ATOM 5386 C CA . THR B 1 240 ? 10.484 3.91 -15.922 1 65.19 240 THR B CA 1
ATOM 5387 C C . THR B 1 240 ? 11.047 2.539 -16.281 1 65.19 240 THR B C 1
ATOM 5389 O O . THR B 1 240 ? 12.109 2.439 -16.906 1 65.19 240 THR B O 1
ATOM 5392 N N . LEU B 1 241 ? 10.453 1.511 -16.016 1 61.72 241 LEU B N 1
ATOM 5393 C CA . LEU B 1 241 ? 11.25 0.351 -16.391 1 61.72 241 LEU B CA 1
ATOM 5394 C C . LEU B 1 241 ? 11.617 0.4 -17.875 1 61.72 241 LEU B C 1
ATOM 5396 O O . LEU B 1 241 ? 10.789 0.762 -18.719 1 61.72 241 LEU B O 1
ATOM 5400 N N . PRO B 1 242 ? 13 0.698 -18 1 51.91 242 PRO B N 1
ATOM 5401 C CA . PRO B 1 242 ? 13.523 0.717 -19.375 1 51.91 242 PRO B CA 1
ATOM 5402 C C . PRO B 1 242 ? 12.867 -0.336 -20.266 1 51.91 242 PRO B C 1
ATOM 5404 O O . PRO B 1 242 ? 12.383 -1.358 -19.781 1 51.91 242 PRO B O 1
ATOM 5407 N N . ASP B 1 243 ? 12.484 0.18 -21.297 1 48.94 243 ASP B N 1
ATOM 5408 C CA . ASP B 1 243 ? 12.195 -0.816 -22.328 1 48.94 243 ASP B CA 1
ATOM 5409 C C . ASP B 1 243 ? 13.047 -2.068 -22.141 1 48.94 243 ASP B C 1
ATOM 5411 O O . ASP B 1 243 ? 14.273 -2.01 -22.234 1 48.94 243 ASP B O 1
ATOM 5415 N N . TYR B 1 244 ? 12.906 -2.777 -21.016 1 45.69 244 TYR B N 1
ATOM 5416 C CA . TYR B 1 244 ? 13.625 -4.039 -21.156 1 45.69 244 TYR B CA 1
ATOM 5417 C C . TYR B 1 244 ? 13.922 -4.34 -22.625 1 45.69 244 TYR B C 1
ATOM 5419 O O . TYR B 1 244 ? 13.016 -4.652 -23.391 1 45.69 244 TYR B O 1
ATOM 5427 N N . ASN B 1 245 ? 14.617 -3.457 -23.219 1 42.66 245 ASN B N 1
ATOM 5428 C CA . ASN B 1 245 ? 15.094 -4.094 -24.438 1 42.66 245 ASN B CA 1
ATOM 5429 C C . ASN B 1 245 ? 15.141 -5.613 -24.297 1 42.66 245 ASN B C 1
ATOM 5431 O O . ASN B 1 245 ? 15.992 -6.145 -23.578 1 42.66 245 ASN B O 1
ATOM 5435 N N . ILE B 1 246 ? 14.062 -6.148 -24.094 1 48.5 246 ILE B N 1
ATOM 5436 C CA . ILE B 1 246 ? 13.961 -7.59 -24.281 1 48.5 246 ILE B CA 1
ATOM 5437 C C . ILE B 1 246 ? 15.148 -8.078 -25.125 1 48.5 246 ILE B C 1
ATOM 5439 O O . ILE B 1 246 ? 15.242 -7.777 -26.312 1 48.5 246 ILE B O 1
ATOM 5443 N N . VAL B 1 247 ? 16.25 -7.801 -24.578 1 47.75 247 VAL B N 1
ATOM 5444 C CA . VAL B 1 247 ? 17.281 -8.5 -25.344 1 47.75 247 VAL B CA 1
ATOM 5445 C C . VAL B 1 247 ? 16.75 -9.859 -25.797 1 47.75 247 VAL B C 1
ATOM 5447 O O . VAL B 1 247 ? 16.438 -10.719 -24.969 1 47.75 247 VAL B O 1
ATOM 5450 N N . GLU B 1 248 ? 16.094 -9.836 -26.859 1 54.41 248 GLU B N 1
ATOM 5451 C CA . GLU B 1 248 ? 15.75 -11.023 -27.641 1 54.41 248 GLU B CA 1
ATOM 5452 C C . GLU B 1 248 ? 16.891 -12.031 -27.656 1 54.41 248 GLU B C 1
ATOM 5454 O O . GLU B 1 248 ? 17.844 -11.891 -28.422 1 54.41 248 GLU B O 1
ATOM 5459 N N . SER B 1 249 ? 17.297 -12.375 -26.422 1 61.22 249 SER B N 1
ATOM 5460 C CA . SER B 1 249 ? 18.25 -13.477 -26.547 1 61.22 249 SER B CA 1
ATOM 5461 C C . SER B 1 249 ? 17.547 -14.805 -26.797 1 61.22 249 SER B C 1
ATOM 5463 O O . SER B 1 249 ? 16.484 -15.055 -26.219 1 61.22 249 SER B O 1
ATOM 5465 N N . ASP B 1 250 ? 17.969 -15.5 -27.75 1 71.62 250 ASP B N 1
ATOM 5466 C CA . ASP B 1 250 ? 17.484 -16.828 -28.109 1 71.62 250 ASP B CA 1
ATOM 5467 C C . ASP B 1 250 ? 17.781 -17.844 -27 1 71.62 250 ASP B C 1
ATOM 5469 O O . ASP B 1 250 ? 17.203 -18.922 -26.984 1 71.62 250 ASP B O 1
ATOM 5473 N N . GLN B 1 251 ? 18.578 -17.391 -26 1 84.81 251 GLN B N 1
ATOM 5474 C CA . GLN B 1 251 ? 18.922 -18.328 -24.938 1 84.81 251 GLN B CA 1
ATOM 5475 C C . GLN B 1 251 ? 18.156 -18 -23.656 1 84.81 251 GLN B C 1
ATOM 5477 O O . GLN B 1 251 ? 18.062 -16.828 -23.266 1 84.81 251 GLN B O 1
ATOM 5482 N N . PRO B 1 252 ? 17.625 -19 -23.062 1 90.62 252 PRO B N 1
ATOM 5483 C CA . PRO B 1 252 ? 16.875 -18.766 -21.828 1 90.62 252 PRO B CA 1
ATOM 5484 C C . PRO B 1 252 ? 17.781 -18.281 -20.688 1 90.62 252 PRO B C 1
ATOM 5486 O O . PRO B 1 252 ? 18.875 -18.797 -20.5 1 90.62 252 PRO B O 1
ATOM 5489 N N . THR B 1 253 ? 17.375 -17.266 -20.016 1 88.69 253 THR B N 1
ATOM 5490 C CA . THR B 1 253 ? 18 -16.797 -18.781 1 88.69 253 THR B CA 1
ATOM 5491 C C . THR B 1 253 ? 16.984 -16.766 -17.641 1 88.69 253 THR B C 1
ATOM 5493 O O . THR B 1 253 ? 15.781 -16.891 -17.859 1 88.69 253 THR B O 1
ATOM 5496 N N . THR B 1 254 ? 17.484 -16.578 -16.484 1 88.88 254 THR B N 1
ATOM 5497 C CA . THR B 1 254 ? 16.641 -16.594 -15.305 1 88.88 254 THR B CA 1
ATOM 5498 C C . THR B 1 254 ? 15.609 -15.461 -15.367 1 88.88 254 THR B C 1
ATOM 5500 O O . THR B 1 254 ? 14.547 -15.555 -14.758 1 88.88 254 THR B O 1
ATOM 5503 N N . THR B 1 255 ? 15.828 -14.422 -16.172 1 89 255 THR B N 1
ATOM 5504 C CA . THR B 1 255 ? 14.938 -13.266 -16.172 1 89 255 THR B CA 1
ATOM 5505 C C . THR B 1 255 ? 14.016 -13.305 -17.391 1 89 255 THR B C 1
ATOM 5507 O O . THR B 1 255 ? 13.109 -12.477 -17.516 1 89 255 THR B O 1
ATOM 5510 N N . SER B 1 256 ? 14.195 -14.273 -18.266 1 88.38 256 SER B N 1
ATOM 5511 C CA . SER B 1 256 ? 13.461 -14.297 -19.531 1 88.38 256 SER B CA 1
ATOM 5512 C C . SER B 1 256 ? 11.961 -14.383 -19.281 1 88.38 256 SER B C 1
ATOM 5514 O O . SER B 1 256 ? 11.188 -13.633 -19.891 1 88.38 256 SER B O 1
ATOM 5516 N N . TYR B 1 257 ? 11.602 -15.297 -18.438 1 91.12 257 TYR B N 1
ATOM 5517 C CA . TYR B 1 257 ? 10.188 -15.508 -18.172 1 91.12 257 TYR B CA 1
ATOM 5518 C C . TYR B 1 257 ? 9.562 -14.281 -17.516 1 91.12 257 TYR B C 1
ATOM 5520 O O . TYR B 1 257 ? 8.516 -13.805 -17.953 1 91.12 257 TYR B O 1
ATOM 5528 N N . SER B 1 258 ? 10.188 -13.781 -16.516 1 89.44 258 SER B N 1
ATOM 5529 C CA . SER B 1 258 ? 9.648 -12.656 -15.758 1 89.44 258 SER B CA 1
ATOM 5530 C C . SER B 1 258 ? 9.555 -11.406 -16.625 1 89.44 258 SER B C 1
ATOM 5532 O O . SER B 1 258 ? 8.617 -10.617 -16.5 1 89.44 258 SER B O 1
ATOM 5534 N N . ARG B 1 259 ? 10.438 -11.258 -17.469 1 86.12 259 ARG B N 1
ATOM 5535 C CA . ARG B 1 259 ? 10.414 -10.109 -18.375 1 86.12 259 ARG B CA 1
ATOM 5536 C C . ARG B 1 259 ? 9.242 -10.203 -19.344 1 86.12 259 ARG B C 1
ATOM 5538 O O . ARG B 1 259 ? 8.586 -9.203 -19.625 1 86.12 259 ARG B O 1
ATOM 5545 N N . PHE B 1 260 ? 9.102 -11.336 -19.844 1 87.88 260 PHE B N 1
ATOM 5546 C CA . PHE B 1 260 ? 7.969 -11.523 -20.75 1 87.88 260 PHE B CA 1
ATOM 5547 C C . PHE B 1 260 ? 6.652 -11.289 -20.016 1 87.88 260 PHE B C 1
ATOM 5549 O O . PHE B 1 260 ? 5.738 -10.672 -20.562 1 87.88 260 PHE B O 1
ATOM 5556 N N . LEU B 1 261 ? 6.559 -11.812 -18.828 1 91.06 261 LEU B N 1
ATOM 5557 C CA . LEU B 1 261 ? 5.336 -11.625 -18.062 1 91.06 261 LEU B CA 1
ATOM 5558 C C . LEU B 1 261 ? 5.074 -10.141 -17.812 1 91.06 261 LEU B C 1
ATOM 5560 O O . LEU B 1 261 ? 3.918 -9.711 -17.766 1 91.06 261 LEU B O 1
ATOM 5564 N N . TYR B 1 262 ? 6.117 -9.461 -17.609 1 90.38 262 TYR B N 1
ATOM 5565 C CA . TYR B 1 262 ? 5.973 -8.023 -17.438 1 90.38 262 TYR B CA 1
ATOM 5566 C C . TYR B 1 262 ? 5.32 -7.387 -18.656 1 90.38 262 TYR B C 1
ATOM 5568 O O . TYR B 1 262 ? 4.449 -6.523 -18.516 1 90.38 262 TYR B O 1
ATOM 5576 N N . ASN B 1 263 ? 5.68 -7.801 -19.797 1 87 263 ASN B N 1
ATOM 5577 C CA . ASN B 1 263 ? 5.125 -7.266 -21.031 1 87 263 ASN B CA 1
ATOM 5578 C C . ASN B 1 263 ? 3.639 -7.59 -21.172 1 87 263 ASN B C 1
ATOM 5580 O O . ASN B 1 263 ? 2.883 -6.816 -21.766 1 87 263 ASN B O 1
ATOM 5584 N N . VAL B 1 264 ? 3.328 -8.648 -20.625 1 88.44 264 VAL B N 1
ATOM 5585 C CA . VAL B 1 264 ? 1.911 -8.992 -20.609 1 88.44 264 VAL B CA 1
ATOM 5586 C C . VAL B 1 264 ? 1.182 -8.164 -19.562 1 88.44 264 VAL B C 1
ATOM 5588 O O . VAL B 1 264 ? 0.104 -7.625 -19.828 1 88.44 264 VAL B O 1
ATOM 5591 N N . ALA B 1 265 ? 1.816 -8.062 -18.438 1 92.25 265 ALA B N 1
ATOM 5592 C CA . ALA B 1 265 ? 1.193 -7.41 -17.297 1 92.25 265 ALA B CA 1
ATOM 5593 C C . ALA B 1 265 ? 0.939 -5.93 -17.578 1 92.25 265 ALA B C 1
ATOM 5595 O O . ALA B 1 265 ? -0.08 -5.379 -17.156 1 92.25 265 ALA B O 1
ATOM 5596 N N . ILE B 1 266 ? 1.765 -5.25 -18.25 1 90.75 266 ILE B N 1
ATOM 5597 C CA . ILE B 1 266 ? 1.694 -3.807 -18.453 1 90.75 266 ILE B CA 1
ATOM 5598 C C . ILE B 1 266 ? 0.464 -3.457 -19.281 1 90.75 266 ILE B C 1
ATOM 5600 O O . ILE B 1 266 ? 0.032 -2.301 -19.312 1 90.75 266 ILE B O 1
ATOM 5604 N N . ILE B 1 267 ? -0.092 -4.418 -19.906 1 88.62 267 ILE B N 1
ATOM 5605 C CA . ILE B 1 267 ? -1.274 -4.203 -20.734 1 88.62 267 ILE B CA 1
ATOM 5606 C C . ILE B 1 267 ? -2.52 -4.16 -19.844 1 88.62 267 ILE B C 1
ATOM 5608 O O . ILE B 1 267 ? -3.533 -3.564 -20.219 1 88.62 267 ILE B O 1
ATOM 5612 N N . MET B 1 268 ? -2.445 -4.746 -18.703 1 91.62 268 MET B N 1
ATOM 5613 C CA . MET B 1 268 ? -3.617 -4.957 -17.859 1 91.62 268 MET B CA 1
ATOM 5614 C C . MET B 1 268 ? -4.207 -3.625 -17.406 1 91.62 268 MET B C 1
ATOM 5616 O O . MET B 1 268 ? -5.418 -3.416 -17.5 1 91.62 268 MET B O 1
ATOM 5620 N N . PRO B 1 269 ? -3.344 -2.691 -16.906 1 92.5 269 PRO B N 1
ATOM 5621 C CA . PRO B 1 269 ? -3.928 -1.405 -16.516 1 92.5 269 PRO B CA 1
ATOM 5622 C C . PRO B 1 269 ? -4.562 -0.665 -17.688 1 92.5 269 PRO B C 1
ATOM 5624 O O . PRO B 1 269 ? -5.605 -0.024 -17.531 1 92.5 269 PRO B O 1
ATOM 5627 N N . GLN B 1 270 ? -3.984 -0.77 -18.844 1 90.94 270 GLN B N 1
ATOM 5628 C CA . GLN B 1 270 ? -4.527 -0.117 -20.031 1 90.94 270 GLN B CA 1
ATOM 5629 C C . GLN B 1 270 ? -5.875 -0.716 -20.422 1 90.94 270 GLN B C 1
ATOM 5631 O O . GLN B 1 270 ? -6.812 0.014 -20.75 1 90.94 270 GLN B O 1
ATOM 5636 N N . LEU B 1 271 ? -5.828 -1.961 -20.375 1 91.38 271 LEU B N 1
ATOM 5637 C CA . LEU B 1 271 ? -7.074 -2.674 -20.641 1 91.38 271 LEU B CA 1
ATOM 5638 C C . LEU B 1 271 ? -8.172 -2.236 -19.672 1 91.38 271 LEU B C 1
ATOM 5640 O O . LEU B 1 271 ? -9.273 -1.896 -20.094 1 91.38 271 LEU B O 1
ATOM 5644 N N . GLN B 1 272 ? -7.875 -2.199 -18.453 1 89.69 272 GLN B N 1
ATOM 5645 C CA . GLN B 1 272 ? -8.836 -1.818 -17.422 1 89.69 272 GLN B CA 1
ATOM 5646 C C . GLN B 1 272 ? -9.328 -0.388 -17.625 1 89.69 272 GLN B C 1
ATOM 5648 O O . GLN B 1 272 ? -10.523 -0.118 -17.531 1 89.69 272 GLN B O 1
ATOM 5653 N N . ASP B 1 273 ? -8.43 0.503 -17.875 1 90.44 273 ASP B N 1
ATOM 5654 C CA . ASP B 1 273 ? -8.766 1.908 -18.094 1 90.44 273 ASP B CA 1
ATOM 5655 C C . ASP B 1 273 ? -9.719 2.072 -19.281 1 90.44 273 ASP B C 1
ATOM 5657 O O . ASP B 1 273 ? -10.656 2.869 -19.219 1 90.44 273 ASP B O 1
ATOM 5661 N N . ASN B 1 274 ? -9.43 1.34 -20.297 1 90.81 274 ASN B N 1
ATOM 5662 C CA . ASN B 1 274 ? -10.25 1.43 -21.5 1 90.81 274 ASN B CA 1
ATOM 5663 C C . ASN B 1 274 ? -11.656 0.884 -21.266 1 90.81 274 ASN B C 1
ATOM 5665 O O . ASN B 1 274 ? -12.641 1.474 -21.719 1 90.81 274 ASN B O 1
ATOM 5669 N N . LEU B 1 275 ? -11.734 -0.151 -20.562 1 86.94 275 LEU B N 1
ATOM 5670 C CA . LEU B 1 275 ? -13.031 -0.776 -20.344 1 86.94 275 LEU B CA 1
ATOM 5671 C C . LEU B 1 275 ? -13.906 0.102 -19.453 1 86.94 275 LEU B C 1
ATOM 5673 O O . LEU B 1 275 ? -15.109 0.241 -19.703 1 86.94 275 LEU B O 1
ATOM 5677 N N . VAL B 1 276 ? -13.328 0.741 -18.484 1 84 276 VAL B N 1
ATOM 5678 C CA . VAL B 1 276 ? -14.102 1.538 -17.531 1 84 276 VAL B CA 1
ATOM 5679 C C . VAL B 1 276 ? -14.539 2.844 -18.188 1 84 276 VAL B C 1
ATOM 5681 O O . VAL B 1 276 ? -15.547 3.438 -17.797 1 84 276 VAL B O 1
ATOM 5684 N N . SER B 1 277 ? -13.875 3.246 -19.188 1 87.06 277 SER B N 1
ATOM 5685 C CA . SER B 1 277 ? -14.18 4.512 -19.844 1 87.06 277 SER B CA 1
ATOM 5686 C C . SER B 1 277 ? -15.32 4.355 -20.844 1 87.06 277 SER B C 1
ATOM 5688 O O . SER B 1 277 ? -15.844 5.348 -21.359 1 87.06 277 SER B O 1
ATOM 5690 N N . CYS B 1 278 ? -15.672 3.141 -21.062 1 89.31 278 CYS B N 1
ATOM 5691 C CA . CYS B 1 278 ? -16.734 2.883 -22.047 1 89.31 278 CYS B CA 1
ATOM 5692 C C . CYS B 1 278 ? -18.109 3.061 -21.406 1 89.31 278 CYS B C 1
ATOM 5694 O O . CYS B 1 278 ? -18.359 2.58 -20.297 1 89.31 278 CYS B O 1
ATOM 5696 N N . ASN B 1 279 ? -19.016 3.711 -22.188 1 87.19 279 ASN B N 1
ATOM 5697 C CA . ASN B 1 279 ? -20.312 4.047 -21.625 1 87.19 279 ASN B CA 1
ATOM 5698 C C . ASN B 1 279 ? -21.406 3.127 -22.156 1 87.19 279 ASN B C 1
ATOM 5700 O O . ASN B 1 279 ? -22.531 3.125 -21.641 1 87.19 279 ASN B O 1
ATOM 5704 N N . THR B 1 280 ? -21.094 2.309 -23.188 1 90.69 280 THR B N 1
ATOM 5705 C CA . THR B 1 280 ? -22.094 1.404 -23.75 1 90.69 280 THR B CA 1
ATOM 5706 C C . THR B 1 280 ? -21.531 -0.006 -23.891 1 90.69 280 THR B C 1
ATOM 5708 O O . THR B 1 280 ? -20.312 -0.182 -24.031 1 90.69 280 THR B O 1
ATOM 5711 N N . PRO B 1 281 ? -22.422 -0.976 -23.938 1 87.38 281 PRO B N 1
ATOM 5712 C CA . PRO B 1 281 ? -21.953 -2.344 -24.156 1 87.38 281 PRO B CA 1
ATOM 5713 C C . PRO B 1 281 ? -21.266 -2.516 -25.5 1 87.38 281 PRO B C 1
ATOM 5715 O O . PRO B 1 281 ? -20.312 -3.293 -25.625 1 87.38 281 PRO B O 1
ATOM 5718 N N . TYR B 1 282 ? -21.75 -1.78 -26.438 1 91.12 282 TYR B N 1
ATOM 5719 C CA . TYR B 1 282 ? -21.188 -1.896 -27.781 1 91.12 282 TYR B CA 1
ATOM 5720 C C . TYR B 1 282 ? -19.734 -1.428 -27.797 1 91.12 282 TYR B C 1
ATOM 5722 O O . TYR B 1 282 ? -18.859 -2.143 -28.281 1 91.12 282 TYR B O 1
ATOM 5730 N N . THR B 1 283 ? -19.531 -0.255 -27.312 1 93.69 283 THR B N 1
ATOM 5731 C CA . THR B 1 283 ? -18.172 0.281 -27.312 1 93.69 283 THR B CA 1
ATOM 5732 C C . THR B 1 283 ? -17.266 -0.551 -26.406 1 93.69 283 THR B C 1
ATOM 5734 O O . THR B 1 283 ? -16.078 -0.718 -26.688 1 93.69 283 THR B O 1
ATOM 5737 N N . ARG B 1 284 ? -17.844 -1.024 -25.375 1 92.06 284 ARG B N 1
ATOM 5738 C CA . ARG B 1 284 ? -17.094 -1.882 -24.469 1 92.06 284 ARG B CA 1
ATOM 5739 C C . ARG B 1 284 ? -16.672 -3.172 -25.156 1 92.06 284 ARG B C 1
ATOM 5741 O O . ARG B 1 284 ? -15.539 -3.635 -24.984 1 92.06 284 ARG B O 1
ATOM 5748 N N . TYR B 1 285 ? -17.531 -3.779 -25.906 1 93.44 285 TYR B N 1
ATOM 5749 C CA . TYR B 1 285 ? -17.203 -5.023 -26.594 1 93.44 285 TYR B CA 1
ATOM 5750 C C . TYR B 1 285 ? -16.156 -4.793 -27.672 1 93.44 285 TYR B C 1
ATOM 5752 O O . TYR B 1 285 ? -15.297 -5.652 -27.906 1 93.44 285 TYR B O 1
ATOM 5760 N N . GLU B 1 286 ? -16.188 -3.631 -28.25 1 94.69 286 GLU B N 1
ATOM 5761 C CA . GLU B 1 286 ? -15.148 -3.297 -29.219 1 94.69 286 GLU B CA 1
ATOM 5762 C C . GLU B 1 286 ? -13.766 -3.273 -28.562 1 94.69 286 GLU B C 1
ATOM 5764 O O . GLU B 1 286 ? -12.789 -3.736 -29.156 1 94.69 286 GLU B O 1
ATOM 5769 N N . LYS B 1 287 ? -13.805 -2.738 -27.391 1 94.19 287 LYS B N 1
ATOM 5770 C CA . LYS B 1 287 ? -12.539 -2.707 -26.672 1 94.19 287 LYS B CA 1
ATOM 5771 C C . LYS B 1 287 ? -12.102 -4.113 -26.266 1 94.19 287 LYS B C 1
ATOM 5773 O O . LYS B 1 287 ? -10.906 -4.414 -26.266 1 94.19 287 LYS B O 1
ATOM 5778 N N . VAL B 1 288 ? -13.047 -4.953 -25.922 1 92.88 288 VAL B N 1
ATOM 5779 C CA . VAL B 1 288 ? -12.75 -6.344 -25.578 1 92.88 288 VAL B CA 1
ATOM 5780 C C . VAL B 1 288 ? -12.07 -7.023 -26.766 1 92.88 288 VAL B C 1
ATOM 5782 O O . VAL B 1 288 ? -11.023 -7.66 -26.609 1 92.88 288 VAL B O 1
ATOM 5785 N N . LEU B 1 289 ? -12.57 -6.824 -27.922 1 94.94 289 LEU B N 1
ATOM 5786 C CA . LEU B 1 289 ? -12.023 -7.445 -29.125 1 94.94 289 LEU B CA 1
ATOM 5787 C C . LEU B 1 289 ? -10.648 -6.875 -29.453 1 94.94 289 LEU B C 1
ATOM 5789 O O . LEU B 1 289 ? -9.75 -7.613 -29.859 1 94.94 289 LEU B O 1
ATOM 5793 N N . TYR B 1 290 ? -10.57 -5.613 -29.281 1 95.25 290 TYR B N 1
ATOM 5794 C CA . TYR B 1 290 ? -9.297 -4.945 -29.531 1 95.25 290 TYR B CA 1
ATOM 5795 C C . TYR B 1 290 ? -8.195 -5.508 -28.641 1 95.25 290 TYR B C 1
ATOM 5797 O O . TYR B 1 290 ? -7.129 -5.883 -29.125 1 95.25 290 TYR B O 1
ATOM 5805 N N . TRP B 1 291 ? -8.477 -5.617 -27.406 1 92.88 291 TRP B N 1
ATOM 5806 C CA . TRP B 1 291 ? -7.465 -6.062 -26.453 1 92.88 291 TRP B CA 1
ATOM 5807 C C . TRP B 1 291 ? -7.219 -7.562 -26.594 1 92.88 291 TRP B C 1
ATOM 5809 O O . TRP B 1 291 ? -6.105 -8.039 -26.344 1 92.88 291 TRP B O 1
ATOM 5819 N N . ASP B 1 292 ? -8.219 -8.297 -26.906 1 92.75 292 ASP B N 1
ATOM 5820 C CA . ASP B 1 292 ? -8.016 -9.711 -27.234 1 92.75 292 ASP B CA 1
ATOM 5821 C C . ASP B 1 292 ? -6.973 -9.875 -28.328 1 92.75 292 ASP B C 1
ATOM 5823 O O . ASP B 1 292 ? -6.074 -10.711 -28.219 1 92.75 292 ASP B O 1
ATOM 5827 N N . ASN B 1 293 ? -7.137 -9.039 -29.312 1 92.5 293 ASN B N 1
ATOM 5828 C CA . ASN B 1 293 ? -6.207 -9.094 -30.438 1 92.5 293 ASN B CA 1
ATOM 5829 C C . ASN B 1 293 ? -4.785 -8.734 -30.016 1 92.5 293 ASN B C 1
ATOM 5831 O O . ASN B 1 293 ? -3.822 -9.359 -30.453 1 92.5 293 ASN B O 1
ATOM 5835 N N . ILE B 1 294 ? -4.676 -7.789 -29.172 1 91.38 294 ILE B N 1
ATOM 5836 C CA . ILE B 1 294 ? -3.375 -7.34 -28.688 1 91.38 294 ILE B CA 1
ATOM 5837 C C . ILE B 1 294 ? -2.715 -8.453 -27.875 1 91.38 294 ILE B C 1
ATOM 5839 O O . ILE B 1 294 ? -1.532 -8.75 -28.062 1 91.38 294 ILE B O 1
ATOM 5843 N N . LEU B 1 295 ? -3.412 -9.078 -27.047 1 88.19 295 LEU B N 1
ATOM 5844 C CA . LEU B 1 295 ? -2.869 -10.125 -26.188 1 88.19 295 LEU B CA 1
ATOM 5845 C C . LEU B 1 295 ? -2.457 -11.344 -27.016 1 88.19 295 LEU B C 1
ATOM 5847 O O . LEU B 1 295 ? -1.431 -11.969 -26.734 1 88.19 295 LEU B O 1
ATOM 5851 N N . ARG B 1 296 ? -3.225 -11.695 -27.938 1 85.44 296 ARG B N 1
ATOM 5852 C CA . ARG B 1 296 ? -2.881 -12.805 -28.812 1 85.44 296 ARG B CA 1
ATOM 5853 C C . ARG B 1 296 ? -1.612 -12.508 -29.609 1 85.44 296 ARG B C 1
ATOM 5855 O O . ARG B 1 296 ? -0.779 -13.391 -29.812 1 85.44 296 ARG B O 1
ATOM 5862 N N . GLY B 1 297 ? -1.584 -11.273 -30 1 83.81 297 GLY B N 1
ATOM 5863 C CA . GLY B 1 297 ? -0.376 -10.859 -30.703 1 83.81 297 GLY B CA 1
ATOM 5864 C C . GLY B 1 297 ? 0.872 -10.961 -29.844 1 83.81 297 GLY B C 1
ATOM 5865 O O . GLY B 1 297 ? 1.914 -11.43 -30.312 1 83.81 297 GLY B O 1
ATOM 5866 N N . LEU B 1 298 ? 0.753 -10.602 -28.641 1 82.44 298 LEU B N 1
ATOM 5867 C CA . LEU B 1 298 ? 1.866 -10.68 -27.703 1 82.44 298 LEU B CA 1
ATOM 5868 C C . LEU B 1 298 ? 2.229 -12.133 -27.406 1 82.44 298 LEU B C 1
ATOM 5870 O O . LEU B 1 298 ? 3.41 -12.477 -27.344 1 82.44 298 LEU B O 1
ATOM 5874 N N . ALA B 1 299 ? 1.279 -12.984 -27.266 1 76.38 299 ALA B N 1
ATOM 5875 C CA . ALA B 1 299 ? 1.48 -14.375 -26.875 1 76.38 299 ALA B CA 1
ATOM 5876 C C . ALA B 1 299 ? 2.047 -15.195 -28.031 1 76.38 299 ALA B C 1
ATOM 5878 O O . ALA B 1 299 ? 2.652 -16.25 -27.812 1 76.38 299 ALA B O 1
ATOM 5879 N N . THR B 1 300 ? 1.904 -14.664 -29.219 1 74.25 300 THR B N 1
ATOM 5880 C CA . THR B 1 300 ? 2.328 -15.453 -30.375 1 74.25 300 THR B CA 1
ATOM 5881 C C . THR B 1 300 ? 3.547 -14.82 -31.031 1 74.25 300 THR B C 1
ATOM 5883 O O . THR B 1 300 ? 4.527 -15.508 -31.328 1 74.25 300 THR B O 1
ATOM 5886 N N . ARG B 1 301 ? 3.527 -13.57 -31.188 1 71.88 301 ARG B N 1
ATOM 5887 C CA . ARG B 1 301 ? 4.555 -12.914 -31.984 1 71.88 301 ARG B CA 1
ATOM 5888 C C . ARG B 1 301 ? 5.738 -12.492 -31.125 1 71.88 301 ARG B C 1
ATOM 5890 O O . ARG B 1 301 ? 6.879 -12.484 -31.578 1 71.88 301 ARG B O 1
ATOM 5897 N N . SER B 1 302 ? 5.484 -12.25 -29.875 1 72.88 302 SER B N 1
ATOM 5898 C CA . SER B 1 302 ? 6.543 -11.656 -29.062 1 72.88 302 SER B CA 1
ATOM 5899 C C . SER B 1 302 ? 7.102 -12.664 -28.062 1 72.88 302 SER B C 1
ATOM 5901 O O . SER B 1 302 ? 7.945 -12.32 -27.234 1 72.88 302 SER B O 1
ATOM 5903 N N . ARG B 1 303 ? 6.633 -13.859 -28.203 1 79.88 303 ARG B N 1
ATOM 5904 C CA . ARG B 1 303 ? 7.109 -14.898 -27.297 1 79.88 303 ARG B CA 1
ATOM 5905 C C . ARG B 1 303 ? 8.523 -15.344 -27.672 1 79.88 303 ARG B C 1
ATOM 5907 O O . ARG B 1 303 ? 8.82 -15.578 -28.844 1 79.88 303 ARG B O 1
ATOM 5914 N N . PRO B 1 304 ? 9.367 -15.391 -26.641 1 80.06 304 PRO B N 1
ATOM 5915 C CA . PRO B 1 304 ? 10.703 -15.906 -26.938 1 80.06 304 PRO B CA 1
ATOM 5916 C C . PRO B 1 304 ? 10.672 -17.297 -27.562 1 80.06 304 PRO B C 1
ATOM 5918 O O . PRO B 1 304 ? 9.844 -18.125 -27.188 1 80.06 304 PRO B O 1
ATOM 5921 N N . PRO B 1 305 ? 11.609 -17.547 -28.438 1 78.12 305 PRO B N 1
ATOM 5922 C CA . PRO B 1 305 ? 11.586 -18.812 -29.188 1 78.12 305 PRO B CA 1
ATOM 5923 C C . PRO B 1 305 ? 11.633 -20.031 -28.266 1 78.12 305 PRO B C 1
ATOM 5925 O O . PRO B 1 305 ? 10.992 -21.047 -28.562 1 78.12 305 PRO B O 1
ATOM 5928 N N . PHE B 1 306 ? 12.328 -19.938 -27.219 1 84.12 306 PHE B N 1
ATOM 5929 C CA . PHE B 1 306 ? 12.477 -21.109 -26.359 1 84.12 306 PHE B CA 1
ATOM 5930 C C . PHE B 1 306 ? 11.195 -21.375 -25.578 1 84.12 306 PHE B C 1
ATOM 5932 O O . PHE B 1 306 ? 11.047 -22.422 -24.953 1 84.12 306 PHE B O 1
ATOM 5939 N N . MET B 1 307 ? 10.219 -20.453 -25.688 1 84.94 307 MET B N 1
ATOM 5940 C CA . MET B 1 307 ? 8.953 -20.609 -24.984 1 84.94 307 MET B CA 1
ATOM 5941 C C . MET B 1 307 ? 7.875 -21.156 -25.922 1 84.94 307 MET B C 1
ATOM 5943 O O . MET B 1 307 ? 6.719 -21.297 -25.531 1 84.94 307 MET B O 1
ATOM 5947 N N . THR B 1 308 ? 8.281 -21.391 -27.078 1 81.25 308 THR B N 1
ATOM 5948 C CA . THR B 1 308 ? 7.355 -21.953 -28.047 1 81.25 308 THR B CA 1
ATOM 5949 C C . THR B 1 308 ? 7.402 -23.484 -28.031 1 81.25 308 THR B C 1
ATOM 5951 O O . THR B 1 308 ? 8.359 -24.078 -27.531 1 81.25 308 THR B O 1
ATOM 5954 N N . ASN B 1 309 ? 6.27 -23.938 -28.625 1 79.44 309 ASN B N 1
ATOM 5955 C CA . ASN B 1 309 ? 6.207 -25.406 -28.688 1 79.44 309 ASN B CA 1
ATOM 5956 C C . ASN B 1 309 ? 7.199 -25.953 -29.703 1 79.44 309 ASN B C 1
ATOM 5958 O O . ASN B 1 309 ? 7.199 -25.547 -30.875 1 79.44 309 ASN B O 1
ATOM 5962 N N . GLY B 1 310 ? 8.273 -26.5 -29.266 1 79.12 310 GLY B N 1
ATOM 5963 C CA . GLY B 1 310 ? 9.289 -27.109 -30.109 1 79.12 310 GLY B CA 1
ATOM 5964 C C . GLY B 1 310 ? 10.25 -28 -29.328 1 79.12 310 GLY B C 1
ATOM 5965 O O . GLY B 1 310 ? 10.039 -28.266 -28.141 1 79.12 310 GLY B O 1
ATOM 5966 N N . PRO B 1 311 ? 11.125 -28.5 -30.109 1 86.5 311 PRO B N 1
ATOM 5967 C CA . PRO B 1 311 ? 12.102 -29.359 -29.438 1 86.5 311 PRO B CA 1
ATOM 5968 C C . PRO B 1 311 ? 12.898 -28.609 -28.359 1 86.5 311 PRO B C 1
ATOM 5970 O O . PRO B 1 311 ? 13.219 -27.438 -28.547 1 86.5 311 PRO B O 1
ATOM 5973 N N . LEU B 1 312 ? 13.125 -29.297 -27.359 1 87.62 312 LEU B N 1
ATOM 5974 C CA . LEU B 1 312 ? 13.906 -28.734 -26.266 1 87.62 312 LEU B CA 1
ATOM 5975 C C . LEU B 1 312 ? 15.398 -28.922 -26.531 1 87.62 312 LEU B C 1
ATOM 5977 O O . LEU B 1 312 ? 15.828 -29.984 -26.969 1 87.62 312 LEU B O 1
ATOM 5981 N N . ASP B 1 313 ? 16.125 -27.859 -26.406 1 89.06 313 ASP B N 1
ATOM 5982 C CA . ASP B 1 313 ? 17.578 -27.953 -26.406 1 89.06 313 ASP B CA 1
ATOM 5983 C C . ASP B 1 313 ? 18.109 -28.547 -25.094 1 89.06 313 ASP B C 1
ATOM 5985 O O . ASP B 1 313 ? 17.797 -28.031 -24.016 1 89.06 313 ASP B O 1
ATOM 5989 N N . PRO B 1 314 ? 18.844 -29.562 -25.219 1 89.25 314 PRO B N 1
ATOM 5990 C CA . PRO B 1 314 ? 19.328 -30.234 -24 1 89.25 314 PRO B CA 1
ATOM 5991 C C . PRO B 1 314 ? 20.219 -29.328 -23.156 1 89.25 314 PRO B C 1
ATOM 5993 O O . PRO B 1 314 ? 20.422 -29.609 -21.969 1 89.25 314 PRO B O 1
ATOM 5996 N N . THR B 1 315 ? 20.688 -28.281 -23.703 1 90 315 THR B N 1
ATOM 5997 C CA . THR B 1 315 ? 21.578 -27.391 -22.969 1 90 315 THR B CA 1
ATOM 5998 C C . THR B 1 315 ? 20.766 -26.375 -22.156 1 90 315 THR B C 1
ATOM 6000 O O . THR B 1 315 ? 21.328 -25.672 -21.312 1 90 315 THR B O 1
ATOM 6003 N N . TRP B 1 316 ? 19.5 -26.406 -22.406 1 91.38 316 TRP B N 1
ATOM 6004 C CA . TRP B 1 316 ? 18.656 -25.453 -21.703 1 91.38 316 TRP B CA 1
ATOM 6005 C C . TRP B 1 316 ? 18.469 -25.859 -20.234 1 91.38 316 TRP B C 1
ATOM 6007 O O . TRP B 1 316 ? 18.547 -27.047 -19.906 1 91.38 316 TRP B O 1
ATOM 6017 N N . PRO B 1 317 ? 18.312 -24.812 -19.438 1 91.75 317 PRO B N 1
ATOM 6018 C CA . PRO B 1 317 ? 18.031 -25.141 -18.031 1 91.75 317 PRO B CA 1
ATOM 6019 C C . PRO B 1 317 ? 16.797 -26.031 -17.875 1 91.75 317 PRO B C 1
ATOM 6021 O O . PRO B 1 317 ? 15.883 -25.984 -18.703 1 91.75 317 PRO B O 1
ATOM 6024 N N . LEU B 1 318 ? 16.781 -26.734 -16.781 1 89.44 318 LEU B N 1
ATOM 6025 C CA . LEU B 1 318 ? 15.75 -27.734 -16.5 1 89.44 318 LEU B CA 1
ATOM 6026 C C . LEU B 1 318 ? 14.383 -27.062 -16.391 1 89.44 318 LEU B C 1
ATOM 6028 O O . LEU B 1 318 ? 13.352 -27.719 -16.609 1 89.44 318 LEU B O 1
ATOM 6032 N N . TRP B 1 319 ? 14.328 -25.766 -16.141 1 93.06 319 TRP B N 1
ATOM 6033 C CA . TRP B 1 319 ? 13.055 -25.109 -15.852 1 93.06 319 TRP B CA 1
ATOM 6034 C C . TRP B 1 319 ? 12.352 -24.688 -17.141 1 93.06 319 TRP B C 1
ATOM 6036 O O . TRP B 1 319 ? 11.18 -24.312 -17.125 1 93.06 319 TRP B O 1
ATOM 6046 N N . VAL B 1 320 ? 12.898 -24.75 -18.297 1 93 320 VAL B N 1
ATOM 6047 C CA . VAL B 1 320 ? 12.383 -24.219 -19.562 1 93 320 VAL B CA 1
ATOM 6048 C C . VAL B 1 320 ? 11.062 -24.906 -19.906 1 93 320 VAL B C 1
ATOM 6050 O O . VAL B 1 320 ? 10.07 -24.234 -20.219 1 93 320 VAL B O 1
ATOM 6053 N N . PRO B 1 321 ? 10.984 -26.266 -19.766 1 91.94 321 PRO B N 1
ATOM 6054 C CA . PRO B 1 321 ? 9.688 -26.875 -20.047 1 91.94 321 PRO B CA 1
ATOM 6055 C C . PRO B 1 321 ? 8.594 -26.422 -19.078 1 91.94 321 PRO B C 1
ATOM 6057 O O . PRO B 1 321 ? 7.441 -26.266 -19.484 1 91.94 321 PRO B O 1
ATOM 6060 N N . TRP B 1 322 ? 8.953 -26.281 -17.844 1 93.31 322 TRP B N 1
ATOM 6061 C CA . TRP B 1 322 ? 7.996 -25.797 -16.859 1 93.31 322 TRP B CA 1
ATOM 6062 C C . TRP B 1 322 ? 7.531 -24.375 -17.203 1 93.31 322 TRP B C 1
ATOM 6064 O O . TRP B 1 322 ? 6.348 -24.062 -17.062 1 93.31 322 TRP B O 1
ATOM 6074 N N . ALA B 1 323 ? 8.445 -23.594 -17.641 1 92.81 323 ALA B N 1
ATOM 6075 C CA . ALA B 1 323 ? 8.148 -22.203 -17.984 1 92.81 323 ALA B CA 1
ATOM 6076 C C . ALA B 1 323 ? 7.207 -22.125 -19.188 1 92.81 323 ALA B C 1
ATOM 6078 O O . ALA B 1 323 ? 6.352 -21.234 -19.25 1 92.81 323 ALA B O 1
ATOM 6079 N N . ARG B 1 324 ? 7.367 -23.016 -20.109 1 91.19 324 ARG B N 1
ATOM 6080 C CA . ARG B 1 324 ? 6.496 -23.062 -21.266 1 91.19 324 ARG B CA 1
ATOM 6081 C C . ARG B 1 324 ? 5.051 -23.328 -20.859 1 91.19 324 ARG B C 1
ATOM 6083 O O . ARG B 1 324 ? 4.137 -22.625 -21.312 1 91.19 324 ARG B O 1
ATOM 6090 N N . HIS B 1 325 ? 4.902 -24.297 -20.016 1 92.19 325 HIS B N 1
ATOM 6091 C CA . HIS B 1 325 ? 3.562 -24.594 -19.516 1 92.19 325 HIS B CA 1
ATOM 6092 C C . HIS B 1 325 ? 3.002 -23.438 -18.703 1 92.19 325 HIS B C 1
ATOM 6094 O O . HIS B 1 325 ? 1.837 -23.062 -18.875 1 92.19 325 HIS B O 1
ATOM 6100 N N . ALA B 1 326 ? 3.871 -22.891 -17.891 1 92.88 326 ALA B N 1
ATOM 6101 C CA . ALA B 1 326 ? 3.439 -21.797 -17.031 1 92.88 326 ALA B CA 1
ATOM 6102 C C . ALA B 1 326 ? 2.984 -20.594 -17.875 1 92.88 326 ALA B C 1
ATOM 6104 O O . ALA B 1 326 ? 2 -19.938 -17.531 1 92.88 326 ALA B O 1
ATOM 6105 N N . LEU B 1 327 ? 3.682 -20.344 -18.891 1 91.19 327 LEU B N 1
ATOM 6106 C CA . LEU B 1 327 ? 3.332 -19.219 -19.75 1 91.19 327 LEU B CA 1
ATOM 6107 C C . LEU B 1 327 ? 1.971 -19.422 -20.391 1 91.19 327 LEU B C 1
ATOM 6109 O O . LEU B 1 327 ? 1.153 -18.5 -20.453 1 91.19 327 LEU B O 1
ATOM 6113 N N . ALA B 1 328 ? 1.76 -20.594 -20.859 1 90.06 328 ALA B N 1
ATOM 6114 C CA . ALA B 1 328 ? 0.48 -20.906 -21.484 1 90.06 328 ALA B CA 1
ATOM 6115 C C . ALA B 1 328 ? -0.664 -20.797 -20.484 1 90.06 328 ALA B C 1
ATOM 6117 O O . ALA B 1 328 ? -1.72 -20.25 -20.797 1 90.06 328 ALA B O 1
ATOM 6118 N N . ILE B 1 329 ? -0.409 -21.266 -19.328 1 92.25 329 ILE B N 1
ATOM 6119 C CA . ILE B 1 329 ? -1.423 -21.281 -18.281 1 92.25 329 ILE B CA 1
ATOM 6120 C C . ILE B 1 329 ? -1.659 -19.844 -17.781 1 92.25 329 ILE B C 1
ATOM 6122 O O . ILE B 1 329 ? -2.783 -19.484 -17.422 1 92.25 329 ILE B O 1
ATOM 6126 N N . ASN B 1 330 ? -0.682 -19.047 -17.844 1 90.81 330 ASN B N 1
ATOM 6127 C CA . ASN B 1 330 ? -0.795 -17.688 -17.344 1 90.81 330 ASN B CA 1
ATOM 6128 C C . ASN B 1 330 ? -1.413 -16.766 -18.391 1 90.81 330 ASN B C 1
ATOM 6130 O O . ASN B 1 330 ? -2.092 -15.789 -18.047 1 90.81 330 ASN B O 1
ATOM 6134 N N . SER B 1 331 ? -1.226 -17.031 -19.625 1 87.25 331 SER B N 1
ATOM 6135 C CA . SER B 1 331 ? -1.688 -16.156 -20.688 1 87.25 331 SER B CA 1
ATOM 6136 C C . SER B 1 331 ? -3.154 -16.406 -21.016 1 87.25 331 SER B C 1
ATOM 6138 O O . SER B 1 331 ? -3.904 -15.469 -21.297 1 87.25 331 SER B O 1
ATOM 6140 N N . SER B 1 332 ? -3.584 -17.609 -20.906 1 86.75 332 SER B N 1
ATOM 6141 C CA . SER B 1 332 ? -4.926 -17.984 -21.328 1 86.75 332 SER B CA 1
ATOM 6142 C C . SER B 1 332 ? -5.988 -17.328 -20.438 1 86.75 332 SER B C 1
ATOM 6144 O O . SER B 1 332 ? -7 -16.844 -20.938 1 86.75 332 SER B O 1
ATOM 6146 N N . PRO B 1 333 ? -5.691 -17.328 -19.203 1 86.5 333 PRO B N 1
ATOM 6147 C CA . PRO B 1 333 ? -6.691 -16.688 -18.344 1 86.5 333 PRO B CA 1
ATOM 6148 C C . PRO B 1 333 ? -6.848 -15.195 -18.609 1 86.5 333 PRO B C 1
ATOM 6150 O O . PRO B 1 333 ? -7.906 -14.625 -18.344 1 86.5 333 PRO B O 1
ATOM 6153 N N . LYS B 1 334 ? -5.863 -14.578 -19.094 1 86.94 334 LYS B N 1
ATOM 6154 C CA . LYS B 1 334 ? -5.965 -13.164 -19.438 1 86.94 334 LYS B CA 1
ATOM 6155 C C . LYS B 1 334 ? -6.973 -12.93 -20.547 1 86.94 334 LYS B C 1
ATOM 6157 O O . LYS B 1 334 ? -7.664 -11.906 -20.578 1 86.94 334 LYS B O 1
ATOM 6162 N N . ILE B 1 335 ? -7.066 -13.93 -21.359 1 86.69 335 ILE B N 1
ATOM 6163 C CA . ILE B 1 335 ? -8.062 -13.875 -22.422 1 86.69 335 ILE B CA 1
ATOM 6164 C C . ILE B 1 335 ? -9.469 -13.945 -21.828 1 86.69 335 ILE B C 1
ATOM 6166 O O . ILE B 1 335 ? -10.344 -13.156 -22.188 1 86.69 335 ILE B O 1
ATOM 6170 N N . ILE B 1 336 ? -9.648 -14.828 -20.969 1 86.62 336 ILE B N 1
ATOM 6171 C CA . ILE B 1 336 ? -10.938 -14.977 -20.312 1 86.62 336 ILE B CA 1
ATOM 6172 C C . ILE B 1 336 ? -11.281 -13.688 -19.562 1 86.62 336 ILE B C 1
ATOM 6174 O O . ILE B 1 336 ? -12.414 -13.219 -19.609 1 86.62 336 ILE B O 1
ATOM 6178 N N . MET B 1 337 ? -10.305 -13.164 -19 1 84.25 337 MET B N 1
ATOM 6179 C CA . MET B 1 337 ? -10.492 -11.938 -18.219 1 84.25 337 MET B CA 1
ATOM 6180 C C . MET B 1 337 ? -10.984 -10.805 -19.094 1 84.25 337 MET B C 1
ATOM 6182 O O . MET B 1 337 ? -11.875 -10.047 -18.703 1 84.25 337 MET B O 1
ATOM 6186 N N . ILE B 1 338 ? -10.5 -10.695 -20.25 1 88.25 338 ILE B N 1
ATOM 6187 C CA . ILE B 1 338 ? -10.859 -9.625 -21.172 1 88.25 338 ILE B CA 1
ATOM 6188 C C . ILE B 1 338 ? -12.32 -9.766 -21.578 1 88.25 338 ILE B C 1
ATOM 6190 O O . ILE B 1 338 ? -13.031 -8.773 -21.734 1 88.25 338 ILE B O 1
ATOM 6194 N N . HIS B 1 339 ? -12.742 -10.961 -21.672 1 89.88 339 HIS B N 1
ATOM 6195 C CA . HIS B 1 339 ? -14.07 -11.25 -22.203 1 89.88 339 HIS B CA 1
ATOM 6196 C C . HIS B 1 339 ? -15.078 -11.406 -21.062 1 89.88 339 HIS B C 1
ATOM 6198 O O . HIS B 1 339 ? -16.281 -11.602 -21.312 1 89.88 339 HIS B O 1
ATOM 6204 N N . ARG B 1 340 ? -14.648 -11.266 -19.969 1 83.75 340 ARG B N 1
ATOM 6205 C CA . ARG B 1 340 ? -15.406 -11.664 -18.781 1 83.75 340 ARG B CA 1
ATOM 6206 C C . ARG B 1 340 ? -16.75 -10.938 -18.719 1 83.75 340 ARG B C 1
ATOM 6208 O O . ARG B 1 340 ? -17.766 -11.531 -18.375 1 83.75 340 ARG B O 1
ATOM 6215 N N . SER B 1 341 ? -16.797 -9.727 -19.016 1 83.12 341 SER B N 1
ATOM 6216 C CA . SER B 1 341 ? -17.984 -8.906 -18.891 1 83.12 341 SER B CA 1
ATOM 6217 C C . SER B 1 341 ? -19.078 -9.359 -19.859 1 83.12 341 SER B C 1
ATOM 6219 O O . SER B 1 341 ? -20.25 -9.023 -19.688 1 83.12 341 SER B O 1
ATOM 6221 N N . PHE B 1 342 ? -18.719 -10.156 -20.797 1 90.38 342 PHE B N 1
ATOM 6222 C CA . PHE B 1 342 ? -19.688 -10.562 -21.812 1 90.38 342 PHE B CA 1
ATOM 6223 C C . PHE B 1 342 ? -19.844 -12.078 -21.828 1 90.38 342 PHE B C 1
ATOM 6225 O O . PHE B 1 342 ? -20.531 -12.625 -22.688 1 90.38 342 PHE B O 1
ATOM 6232 N N . LEU B 1 343 ? -19.172 -12.711 -20.938 1 89.94 343 LEU B N 1
ATOM 6233 C CA . LEU B 1 343 ? -19.172 -14.172 -20.953 1 89.94 343 LEU B CA 1
ATOM 6234 C C . LEU B 1 343 ? -20.578 -14.727 -20.734 1 89.94 343 LEU B C 1
ATOM 6236 O O . LEU B 1 343 ? -21.047 -15.562 -21.516 1 89.94 343 LEU B O 1
ATOM 6240 N N . LEU B 1 344 ? -21.234 -14.203 -19.828 1 86.69 344 LEU B N 1
ATOM 6241 C CA . LEU B 1 344 ? -22.578 -14.711 -19.547 1 86.69 344 LEU B CA 1
ATOM 6242 C C . LEU B 1 344 ? -23.516 -14.43 -20.703 1 86.69 344 LEU B C 1
ATOM 6244 O O . LEU B 1 344 ? -24.297 -15.305 -21.109 1 86.69 344 LEU B O 1
ATOM 6248 N N . ASP B 1 345 ? -23.391 -13.195 -21.156 1 89.44 345 ASP B N 1
ATOM 6249 C CA . ASP B 1 345 ? -24.219 -12.812 -22.297 1 89.44 345 ASP B CA 1
ATOM 6250 C C . ASP B 1 345 ? -23.906 -13.688 -23.516 1 89.44 345 ASP B C 1
ATOM 6252 O O . ASP B 1 345 ? -24.781 -13.914 -24.359 1 89.44 345 ASP B O 1
ATOM 6256 N N . SER B 1 346 ? -22.719 -14.141 -23.516 1 92.38 346 SER B N 1
ATOM 6257 C CA . SER B 1 346 ? -22.281 -14.891 -24.688 1 92.38 346 SER B CA 1
ATOM 6258 C C . SER B 1 346 ? -22.969 -16.25 -24.781 1 92.38 346 SER B C 1
ATOM 6260 O O . SER B 1 346 ? -23.047 -16.844 -25.859 1 92.38 346 SER B O 1
ATOM 6262 N N . PHE B 1 347 ? -23.516 -16.719 -23.719 1 89.75 347 PHE B N 1
ATOM 6263 C CA . PHE B 1 347 ? -24.172 -18.031 -23.734 1 89.75 347 PHE B CA 1
ATOM 6264 C C . PHE B 1 347 ? -25.578 -17.922 -24.344 1 89.75 347 PHE B C 1
ATOM 6266 O O . PHE B 1 347 ? -26.156 -18.938 -24.75 1 89.75 347 PHE B O 1
ATOM 6273 N N . GLU B 1 348 ? -26.078 -16.719 -24.422 1 89.81 348 GLU B N 1
ATOM 6274 C CA . GLU B 1 348 ? -27.453 -16.562 -24.891 1 89.81 348 GLU B CA 1
ATOM 6275 C C . GLU B 1 348 ? -27.5 -15.719 -26.156 1 89.81 348 GLU B C 1
ATOM 6277 O O . GLU B 1 348 ? -28.391 -15.875 -26.984 1 89.81 348 GLU B O 1
ATOM 6282 N N . ASN B 1 349 ? -26.609 -14.852 -26.281 1 91.69 349 ASN B N 1
ATOM 6283 C CA . ASN B 1 349 ? -26.625 -13.883 -27.375 1 91.69 349 ASN B CA 1
ATOM 6284 C C . ASN B 1 349 ? -25.578 -14.211 -28.422 1 91.69 349 ASN B C 1
ATOM 6286 O O . ASN B 1 349 ? -24.391 -14.055 -28.188 1 91.69 349 ASN B O 1
ATOM 6290 N N . PRO B 1 350 ? -25.969 -14.57 -29.594 1 92.44 350 PRO B N 1
ATOM 6291 C CA . PRO B 1 350 ? -25.031 -14.969 -30.641 1 92.44 350 PRO B CA 1
ATOM 6292 C C . PRO B 1 350 ? -24.109 -13.828 -31.062 1 92.44 350 PRO B C 1
ATOM 6294 O O . PRO B 1 350 ? -23.062 -14.07 -31.656 1 92.44 350 PRO B O 1
ATOM 6297 N N . ALA B 1 351 ? -24.484 -12.641 -30.734 1 92.19 351 ALA B N 1
ATOM 6298 C CA . ALA B 1 351 ? -23.625 -11.5 -31.047 1 92.19 351 ALA B CA 1
ATOM 6299 C C . ALA B 1 351 ? -22.266 -11.625 -30.359 1 92.19 351 ALA B C 1
ATOM 6301 O O . ALA B 1 351 ? -21.266 -11.047 -30.812 1 92.19 351 ALA B O 1
ATOM 6302 N N . PHE B 1 352 ? -22.266 -12.469 -29.312 1 94.56 352 PHE B N 1
ATOM 6303 C CA . PHE B 1 352 ? -21.047 -12.609 -28.531 1 94.56 352 PHE B CA 1
ATOM 6304 C C . PHE B 1 352 ? -20.469 -14.016 -28.688 1 94.56 352 PHE B C 1
ATOM 6306 O O . PHE B 1 352 ? -19.797 -14.516 -27.766 1 94.56 352 PHE B O 1
ATOM 6313 N N . ALA B 1 353 ? -20.719 -14.648 -29.797 1 94.5 353 ALA B N 1
ATOM 6314 C CA . ALA B 1 353 ? -20.266 -16.016 -30.062 1 94.5 353 ALA B CA 1
ATOM 6315 C C . ALA B 1 353 ? -18.734 -16.109 -30 1 94.5 353 ALA B C 1
ATOM 6317 O O . ALA B 1 353 ? -18.188 -17.125 -29.578 1 94.5 353 ALA B O 1
ATOM 6318 N N . PHE B 1 354 ? -18.141 -15.102 -30.453 1 95.62 354 PHE B N 1
ATOM 6319 C CA . PHE B 1 354 ? -16.688 -15.086 -30.422 1 95.62 354 PHE B CA 1
ATOM 6320 C C . PHE B 1 354 ? -16.172 -15.164 -29 1 95.62 354 PHE B C 1
ATOM 6322 O O . PHE B 1 354 ? -15.219 -15.883 -28.719 1 95.62 354 PHE B O 1
ATOM 6329 N N . THR B 1 355 ? -16.781 -14.398 -28.078 1 95.19 355 THR B N 1
ATOM 6330 C CA . THR B 1 355 ? -16.438 -14.438 -26.656 1 95.19 355 THR B CA 1
ATOM 6331 C C . THR B 1 355 ? -16.578 -15.852 -26.094 1 95.19 355 THR B C 1
ATOM 6333 O O . THR B 1 355 ? -15.688 -16.344 -25.422 1 95.19 355 THR B O 1
ATOM 6336 N N . ARG B 1 356 ? -17.625 -16.469 -26.422 1 94.38 356 ARG B N 1
ATOM 6337 C CA . ARG B 1 356 ? -17.875 -17.812 -25.922 1 94.38 356 ARG B CA 1
ATOM 6338 C C . ARG B 1 356 ? -16.812 -18.781 -26.406 1 94.38 356 ARG B C 1
ATOM 6340 O O . ARG B 1 356 ? -16.203 -19.484 -25.594 1 94.38 356 ARG B O 1
ATOM 6347 N N . ARG B 1 357 ? -16.562 -18.781 -27.672 1 95.44 357 ARG B N 1
ATOM 6348 C CA . ARG B 1 357 ? -15.602 -19.688 -28.266 1 95.44 357 ARG B CA 1
ATOM 6349 C C . ARG B 1 357 ? -14.203 -19.453 -27.703 1 95.44 357 ARG B C 1
ATOM 6351 O O . ARG B 1 357 ? -13.477 -20.406 -27.406 1 95.44 357 ARG B O 1
ATOM 6358 N N . THR B 1 358 ? -13.875 -18.219 -27.609 1 94.94 358 THR B N 1
ATOM 6359 C CA . THR B 1 358 ? -12.547 -17.828 -27.156 1 94.94 358 THR B CA 1
ATOM 6360 C C . THR B 1 358 ? -12.336 -18.25 -25.703 1 94.94 358 THR B C 1
ATOM 6362 O O . THR B 1 358 ? -11.281 -18.797 -25.359 1 94.94 358 THR B O 1
ATOM 6365 N N . CYS B 1 359 ? -13.305 -18.031 -24.844 1 93.94 359 CYS B N 1
ATOM 6366 C CA . CYS B 1 359 ? -13.188 -18.375 -23.422 1 93.94 359 CYS B CA 1
ATOM 6367 C C . CYS B 1 359 ? -13.141 -19.891 -23.234 1 93.94 359 CYS B C 1
ATOM 6369 O O . CYS B 1 359 ? -12.375 -20.391 -22.406 1 93.94 359 CYS B O 1
ATOM 6371 N N . LEU B 1 360 ? -13.906 -20.594 -24.016 1 95.62 360 LEU B N 1
ATOM 6372 C CA . LEU B 1 360 ? -13.906 -22.062 -23.938 1 95.62 360 LEU B CA 1
ATOM 6373 C C . LEU B 1 360 ? -12.578 -22.625 -24.406 1 95.62 360 LEU B C 1
ATOM 6375 O O . LEU B 1 360 ? -12.023 -23.531 -23.781 1 95.62 360 LEU B O 1
ATOM 6379 N N . ALA B 1 361 ? -12.094 -22.078 -25.5 1 95.19 361 ALA B N 1
ATOM 6380 C CA . ALA B 1 361 ? -10.805 -22.531 -26.016 1 95.19 361 ALA B CA 1
ATOM 6381 C C . ALA B 1 361 ? -9.68 -22.266 -25.016 1 95.19 361 ALA B C 1
ATOM 6383 O O . ALA B 1 361 ? -8.82 -23.109 -24.812 1 95.19 361 ALA B O 1
ATOM 6384 N N . ALA B 1 362 ? -9.688 -21.078 -24.453 1 94.31 362 ALA B N 1
ATOM 6385 C CA . ALA B 1 362 ? -8.695 -20.719 -23.453 1 94.31 362 ALA B CA 1
ATOM 6386 C C . ALA B 1 362 ? -8.773 -21.656 -22.25 1 94.31 362 ALA B C 1
ATOM 6388 O O . ALA B 1 362 ? -7.746 -22.078 -21.719 1 94.31 362 ALA B O 1
ATOM 6389 N N . SER B 1 363 ? -9.977 -21.969 -21.844 1 95.38 363 SER B N 1
ATOM 6390 C CA . SER B 1 363 ? -10.188 -22.859 -20.703 1 95.38 363 SER B CA 1
ATOM 6391 C C . SER B 1 363 ? -9.633 -24.25 -20.984 1 95.38 363 SER B C 1
ATOM 6393 O O . SER B 1 363 ? -8.938 -24.828 -20.141 1 95.38 363 SER B O 1
ATOM 6395 N N . LYS B 1 364 ? -9.898 -24.734 -22.109 1 96.69 364 LYS B N 1
ATOM 6396 C CA . LYS B 1 364 ? -9.414 -26.047 -22.484 1 96.69 364 LYS B CA 1
ATOM 6397 C C . LYS B 1 364 ? -7.887 -26.078 -22.562 1 96.69 364 LYS B C 1
ATOM 6399 O O . LYS B 1 364 ? -7.258 -27.062 -22.172 1 96.69 364 LYS B O 1
ATOM 6404 N N . THR B 1 365 ? -7.324 -25.016 -23.047 1 94.12 365 THR B N 1
ATOM 6405 C CA . THR B 1 365 ? -5.871 -24.906 -23.109 1 94.12 365 THR B CA 1
ATOM 6406 C C . THR B 1 365 ? -5.262 -24.969 -21.719 1 94.12 365 THR B C 1
ATOM 6408 O O . THR B 1 365 ? -4.273 -25.672 -21.5 1 94.12 365 THR B O 1
ATOM 6411 N N . ILE B 1 366 ? -5.777 -24.266 -20.766 1 95.56 366 ILE B N 1
ATOM 6412 C CA . ILE B 1 366 ? -5.285 -24.234 -19.406 1 95.56 366 ILE B CA 1
ATOM 6413 C C . ILE B 1 366 ? -5.297 -25.641 -18.812 1 95.56 366 ILE B C 1
ATOM 6415 O O . ILE B 1 366 ? -4.297 -26.094 -18.25 1 95.56 366 ILE B O 1
ATOM 6419 N N . ILE B 1 367 ? -6.398 -26.344 -19.031 1 96.44 367 ILE B N 1
ATOM 6420 C CA . ILE B 1 367 ? -6.578 -27.656 -18.438 1 96.44 367 ILE B CA 1
ATOM 6421 C C . ILE B 1 367 ? -5.609 -28.641 -19.094 1 96.44 367 ILE B C 1
ATOM 6423 O O . ILE B 1 367 ? -4.973 -29.453 -18.406 1 96.44 367 ILE B O 1
ATOM 6427 N N . LYS B 1 368 ? -5.512 -28.547 -20.375 1 94.69 368 LYS B N 1
ATOM 6428 C CA . LYS B 1 368 ? -4.598 -29.422 -21.094 1 94.69 368 LYS B CA 1
ATOM 6429 C C . LYS B 1 368 ? -3.158 -29.219 -20.625 1 94.69 368 LYS B C 1
ATOM 6431 O O . LYS B 1 368 ? -2.439 -30.188 -20.359 1 94.69 368 LYS B O 1
ATOM 6436 N N . GLU B 1 369 ? -2.723 -27.984 -20.531 1 93.06 369 GLU B N 1
ATOM 6437 C CA . GLU B 1 369 ? -1.364 -27.656 -20.094 1 93.06 369 GLU B CA 1
ATOM 6438 C C . GLU B 1 369 ? -1.121 -28.109 -18.656 1 93.06 369 GLU B C 1
ATOM 6440 O O . GLU B 1 369 ? -0.035 -28.594 -18.328 1 93.06 369 GLU B O 1
ATOM 6445 N N . TYR B 1 370 ? -2.096 -27.938 -17.875 1 94.06 370 TYR B N 1
ATOM 6446 C CA . TYR B 1 370 ? -1.952 -28.344 -16.469 1 94.06 370 TYR B CA 1
ATOM 6447 C C . TYR B 1 370 ? -1.799 -29.844 -16.344 1 94.06 370 TYR B C 1
ATOM 6449 O O . TYR B 1 370 ? -0.947 -30.328 -15.602 1 94.06 370 TYR B O 1
ATOM 6457 N N . LYS B 1 371 ? -2.57 -30.547 -17.016 1 92.38 371 LYS B N 1
ATOM 6458 C CA . LYS B 1 371 ? -2.479 -32 -17 1 92.38 371 LYS B CA 1
ATOM 6459 C C . LYS B 1 371 ? -1.11 -32.469 -17.484 1 92.38 371 LYS B C 1
ATOM 6461 O O . LYS B 1 371 ? -0.54 -33.406 -16.938 1 92.38 371 LYS B O 1
ATOM 6466 N N . SER B 1 372 ? -0.595 -31.797 -18.484 1 90.06 372 SER B N 1
ATOM 6467 C CA . SER B 1 372 ? 0.73 -32.125 -19 1 90.06 372 SER B CA 1
ATOM 6468 C C . SER B 1 372 ? 1.812 -31.844 -17.953 1 90.06 372 SER B C 1
ATOM 6470 O O . SER B 1 372 ? 2.789 -32.594 -17.859 1 90.06 372 SER B O 1
ATOM 6472 N N . LEU B 1 373 ? 1.675 -30.812 -17.25 1 89.56 373 LEU B N 1
ATOM 6473 C CA . LEU B 1 373 ? 2.652 -30.422 -16.234 1 89.56 373 LEU B CA 1
ATOM 6474 C C . LEU B 1 373 ? 2.697 -31.438 -15.102 1 89.56 373 LEU B C 1
ATOM 6476 O O . LEU B 1 373 ? 3.768 -31.703 -14.547 1 89.56 373 LEU B O 1
ATOM 6480 N N . ILE B 1 374 ? 1.62 -31.906 -14.68 1 87.06 374 ILE B N 1
ATOM 6481 C CA . ILE B 1 374 ? 1.537 -32.875 -13.594 1 87.06 374 ILE B CA 1
ATOM 6482 C C . ILE B 1 374 ? 2.371 -34.094 -13.93 1 87.06 374 ILE B C 1
ATOM 6484 O O . ILE B 1 374 ? 3.002 -34.688 -13.047 1 87.06 374 ILE B O 1
ATOM 6488 N N . ALA B 1 375 ? 2.508 -34.406 -15.094 1 83.38 375 ALA B N 1
ATOM 6489 C CA . ALA B 1 375 ? 3.254 -35.562 -15.531 1 83.38 375 ALA B CA 1
ATOM 6490 C C . ALA B 1 375 ? 4.758 -35.312 -15.469 1 83.38 375 ALA B C 1
ATOM 6492 O O . ALA B 1 375 ? 5.547 -36.25 -15.367 1 83.38 375 ALA B O 1
ATOM 6493 N N . GLU B 1 376 ? 5.277 -34.156 -15.438 1 83.25 376 GLU B N 1
ATOM 6494 C CA . GLU B 1 376 ? 6.691 -33.812 -15.5 1 83.25 376 GLU B CA 1
ATOM 6495 C C . GLU B 1 376 ? 7.293 -33.688 -14.109 1 83.25 376 GLU B C 1
ATOM 6497 O O . GLU B 1 376 ? 8.508 -33.5 -13.961 1 83.25 376 GLU B O 1
ATOM 6502 N N . ASP B 1 377 ? 6.652 -33.906 -13.07 1 80.06 377 ASP B N 1
ATOM 6503 C CA . ASP B 1 377 ? 7.102 -33.844 -11.688 1 80.06 377 ASP B CA 1
ATOM 6504 C C . ASP B 1 377 ? 7.809 -32.5 -11.398 1 80.06 377 ASP B C 1
ATOM 6506 O O . ASP B 1 377 ? 8.859 -32.469 -10.75 1 80.06 377 ASP B O 1
ATOM 6510 N N . GLY B 1 378 ? 7.48 -31.422 -11.984 1 88 378 GLY B N 1
ATOM 6511 C CA . GLY B 1 378 ? 7.977 -30.094 -11.719 1 88 378 GLY B CA 1
ATOM 6512 C C . GLY B 1 378 ? 7.328 -29.438 -10.508 1 88 378 GLY B C 1
ATOM 6513 O O . GLY B 1 378 ? 6.57 -30.094 -9.781 1 88 378 GLY B O 1
ATOM 6514 N N . PRO B 1 379 ? 7.777 -28.188 -10.188 1 94.06 379 PRO B N 1
ATOM 6515 C CA . PRO B 1 379 ? 7.199 -27.484 -9.039 1 94.06 379 PRO B CA 1
ATOM 6516 C C . PRO B 1 379 ? 5.719 -27.156 -9.234 1 94.06 379 PRO B C 1
ATOM 6518 O O . PRO B 1 379 ? 5.273 -26.938 -10.359 1 94.06 379 PRO B O 1
ATOM 6521 N N . THR B 1 380 ? 5 -27.172 -8.172 1 93.62 380 THR B N 1
ATOM 6522 C CA . THR B 1 380 ? 3.611 -26.734 -8.18 1 93.62 380 THR B CA 1
ATOM 6523 C C . THR B 1 380 ? 3.523 -25.219 -7.969 1 93.62 380 THR B C 1
ATOM 6525 O O . THR B 1 380 ? 3.887 -24.719 -6.902 1 93.62 380 THR B O 1
ATOM 6528 N N . LEU B 1 381 ? 3.074 -24.5 -8.945 1 95.5 381 LEU B N 1
ATOM 6529 C CA . LEU B 1 381 ? 2.834 -23.062 -8.82 1 95.5 381 LEU B CA 1
ATOM 6530 C C . LEU B 1 381 ? 1.35 -22.781 -8.609 1 95.5 381 LEU B C 1
ATOM 6532 O O . LEU B 1 381 ? 0.496 -23.531 -9.094 1 95.5 381 LEU B O 1
ATOM 6536 N N . TRP B 1 382 ? 1.072 -21.734 -7.938 1 94.94 382 TRP B N 1
ATOM 6537 C CA . TRP B 1 382 ? -0.31 -21.438 -7.582 1 94.94 382 TRP B CA 1
ATOM 6538 C C . TRP B 1 382 ? -1.15 -21.188 -8.836 1 94.94 382 TRP B C 1
ATOM 6540 O O . TRP B 1 382 ? -2.34 -21.516 -8.859 1 94.94 382 TRP B O 1
ATOM 6550 N N . ILE B 1 383 ? -0.629 -20.672 -9.898 1 94.31 383 ILE B N 1
ATOM 6551 C CA . ILE B 1 383 ? -1.37 -20.328 -11.109 1 94.31 383 ILE B CA 1
ATOM 6552 C C . ILE B 1 383 ? -1.941 -21.594 -11.742 1 94.31 383 ILE B C 1
ATOM 6554 O O . ILE B 1 383 ? -2.975 -21.562 -12.414 1 94.31 383 ILE B O 1
ATOM 6558 N N . HIS B 1 384 ? -1.257 -22.734 -11.547 1 94.25 384 HIS B N 1
ATOM 6559 C CA . HIS B 1 384 ? -1.732 -23.984 -12.117 1 94.25 384 HIS B CA 1
ATOM 6560 C C . HIS B 1 384 ? -3.121 -24.344 -11.602 1 94.25 384 HIS B C 1
ATOM 6562 O O . HIS B 1 384 ? -4.055 -24.531 -12.383 1 94.25 384 HIS B O 1
ATOM 6568 N N . GLN B 1 385 ? -3.201 -24.312 -10.367 1 93.38 385 GLN B N 1
ATOM 6569 C CA . GLN B 1 385 ? -4.453 -24.703 -9.734 1 93.38 385 GLN B CA 1
ATOM 6570 C C . GLN B 1 385 ? -5.496 -23.594 -9.859 1 93.38 385 GLN B C 1
ATOM 6572 O O . GLN B 1 385 ? -6.66 -23.859 -10.172 1 93.38 385 GLN B O 1
ATOM 6577 N N . ALA B 1 386 ? -5.07 -22.406 -9.609 1 92.31 386 ALA B N 1
ATOM 6578 C CA . ALA B 1 386 ? -5.992 -21.281 -9.625 1 92.31 386 ALA B CA 1
ATOM 6579 C C . ALA B 1 386 ? -6.672 -21.141 -10.984 1 92.31 386 ALA B C 1
ATOM 6581 O O . ALA B 1 386 ? -7.895 -21.016 -11.07 1 92.31 386 ALA B O 1
ATOM 6582 N N . PHE B 1 387 ? -5.914 -21.203 -12 1 93.44 387 PHE B N 1
ATOM 6583 C CA . PHE B 1 387 ? -6.461 -20.953 -13.328 1 93.44 387 PHE B CA 1
ATOM 6584 C C . PHE B 1 387 ? -7.184 -22.188 -13.852 1 93.44 387 PHE B C 1
ATOM 6586 O O . PHE B 1 387 ? -8.109 -22.062 -14.656 1 93.44 387 PHE B O 1
ATOM 6593 N N . ALA B 1 388 ? -6.781 -23.328 -13.359 1 94.06 388 ALA B N 1
ATOM 6594 C CA . ALA B 1 388 ? -7.551 -24.531 -13.695 1 94.06 388 ALA B CA 1
ATOM 6595 C C . ALA B 1 388 ? -8.961 -24.469 -13.117 1 94.06 388 ALA B C 1
ATOM 6597 O O . ALA B 1 388 ? -9.922 -24.875 -13.758 1 94.06 388 ALA B O 1
ATOM 6598 N N . VAL B 1 389 ? -9.031 -23.969 -11.969 1 91.75 389 VAL B N 1
ATOM 6599 C CA . VAL B 1 389 ? -10.344 -23.797 -11.352 1 91.75 389 VAL B CA 1
ATOM 6600 C C . VAL B 1 389 ? -11.164 -22.797 -12.156 1 91.75 389 VAL B C 1
ATOM 6602 O O . VAL B 1 389 ? -12.328 -23.047 -12.469 1 91.75 389 VAL B O 1
ATOM 6605 N N . ALA B 1 390 ? -10.531 -21.688 -12.484 1 89.56 390 ALA B N 1
ATOM 6606 C CA . ALA B 1 390 ? -11.219 -20.672 -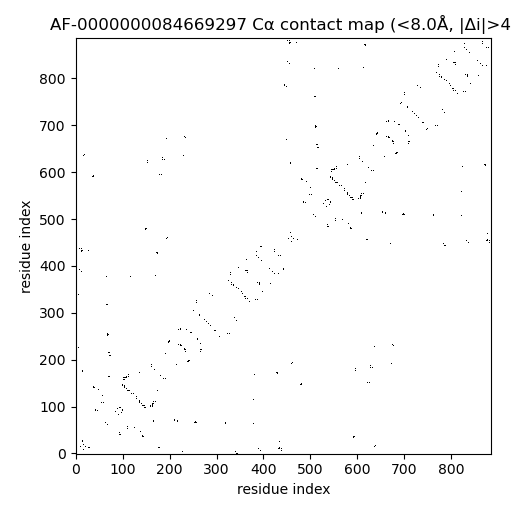13.273 1 89.56 390 ALA B CA 1
ATOM 6607 C C . ALA B 1 390 ? -11.688 -21.234 -14.609 1 89.56 390 ALA B C 1
ATOM 6609 O O . ALA B 1 390 ? -12.812 -20.953 -15.047 1 89.56 390 ALA B O 1
ATOM 6610 N N . ALA B 1 391 ? -10.836 -21.969 -15.219 1 93.88 391 ALA B N 1
ATOM 6611 C CA . ALA B 1 391 ? -11.172 -22.609 -16.484 1 93.88 391 ALA B CA 1
ATOM 6612 C C . ALA B 1 391 ? -12.352 -23.562 -16.312 1 93.88 391 ALA B C 1
ATOM 6614 O O . ALA B 1 391 ? -13.266 -23.594 -17.141 1 93.88 391 ALA B O 1
ATOM 6615 N N . SER B 1 392 ? -12.344 -24.297 -15.281 1 94.25 392 SER B N 1
ATOM 6616 C CA . SER B 1 392 ? -13.406 -25.266 -15.008 1 94.25 392 SER B CA 1
ATOM 6617 C C . SER B 1 392 ? -14.734 -24.562 -14.75 1 94.25 392 SER B C 1
ATOM 6619 O O . SER B 1 392 ? -15.789 -25.047 -15.172 1 94.25 392 SER B O 1
ATOM 6621 N N . ILE B 1 393 ? -14.672 -23.484 -14.062 1 89.94 393 ILE B N 1
ATOM 6622 C CA . ILE B 1 393 ? -15.883 -22.703 -13.805 1 89.94 393 ILE B CA 1
ATOM 6623 C C . ILE B 1 393 ? -16.484 -22.25 -15.133 1 89.94 393 ILE B C 1
ATOM 6625 O O . ILE B 1 393 ? -17.703 -22.344 -15.328 1 89.94 393 ILE B O 1
ATOM 6629 N N . THR B 1 394 ? -15.688 -21.75 -16 1 91.19 394 THR B N 1
ATOM 6630 C CA . THR B 1 394 ? -16.141 -21.297 -17.312 1 91.19 394 THR B CA 1
ATOM 6631 C C . THR B 1 394 ? -16.828 -22.422 -18.062 1 91.19 394 THR B C 1
ATOM 6633 O O . THR B 1 394 ? -17.891 -22.234 -18.672 1 91.19 394 THR B O 1
ATOM 6636 N N . LEU B 1 395 ? -16.219 -23.594 -18 1 94.06 395 LEU B N 1
ATOM 6637 C CA . LEU B 1 395 ? -16.797 -24.75 -18.672 1 94.06 395 LEU B CA 1
ATOM 6638 C C . LEU B 1 395 ? -18.125 -25.156 -18.016 1 94.06 395 LEU B C 1
ATOM 6640 O O . LEU B 1 395 ? -19.078 -25.516 -18.703 1 94.06 395 LEU B O 1
ATOM 6644 N N . CYS B 1 396 ? -18.203 -25.094 -16.75 1 90.69 396 CYS B N 1
ATOM 6645 C CA . CYS B 1 396 ? -19.438 -25.422 -16.031 1 90.69 396 CYS B CA 1
ATOM 6646 C C . CYS B 1 396 ? -20.562 -24.453 -16.406 1 90.69 396 CYS B C 1
ATOM 6648 O O . CYS B 1 396 ? -21.703 -24.875 -16.594 1 90.69 396 CYS B O 1
ATOM 6650 N N . LEU B 1 397 ? -20.203 -23.219 -16.484 1 87.88 397 LEU B N 1
ATOM 6651 C CA . LEU B 1 397 ? -21.188 -22.234 -16.875 1 87.88 397 LEU B CA 1
ATOM 6652 C C . LEU B 1 397 ? -21.719 -22.531 -18.281 1 87.88 397 LEU B C 1
ATOM 6654 O O . LEU B 1 397 ? -22.922 -22.406 -18.547 1 87.88 397 LEU B O 1
ATOM 6658 N N . ASP B 1 398 ? -20.844 -22.922 -19.125 1 91.56 398 ASP B N 1
ATOM 6659 C CA . ASP B 1 398 ? -21.266 -23.266 -20.484 1 91.56 398 ASP B CA 1
ATOM 6660 C C . ASP B 1 398 ? -22.203 -24.469 -20.484 1 91.56 398 ASP B C 1
ATOM 6662 O O . ASP B 1 398 ? -23.172 -24.5 -21.25 1 91.56 398 ASP B O 1
ATOM 6666 N N . ILE B 1 399 ? -21.922 -25.406 -19.688 1 91.75 399 ILE B N 1
ATOM 6667 C CA . ILE B 1 399 ? -22.75 -26.609 -19.578 1 91.75 399 ILE B CA 1
ATOM 6668 C C . ILE B 1 399 ? -24.156 -26.234 -19.172 1 91.75 399 ILE B C 1
ATOM 6670 O O . ILE B 1 399 ? -25.141 -26.797 -19.688 1 91.75 399 ILE B O 1
ATOM 6674 N N . LEU B 1 400 ? -24.281 -25.297 -18.312 1 88.06 400 LEU B N 1
ATOM 6675 C CA . LEU B 1 400 ? -25.578 -24.875 -17.797 1 88.06 400 LEU B CA 1
ATOM 6676 C C . LEU B 1 400 ? -26.438 -24.266 -18.891 1 88.06 400 LEU B C 1
ATOM 6678 O O . LEU B 1 400 ? -27.656 -24.266 -18.812 1 88.06 400 LEU B O 1
ATOM 6682 N N . TYR B 1 401 ? -25.812 -23.781 -19.906 1 88.31 401 TYR B N 1
ATOM 6683 C CA . TYR B 1 401 ? -26.547 -23.078 -20.969 1 88.31 401 TYR B CA 1
ATOM 6684 C C . TYR B 1 401 ? -26.672 -23.969 -22.203 1 88.31 401 TYR B C 1
ATOM 6686 O O . TYR B 1 401 ? -27.219 -23.531 -23.219 1 88.31 401 TYR B O 1
ATOM 6694 N N . ARG B 1 402 ? -26.156 -25.125 -22.109 1 87.56 402 ARG B N 1
ATOM 6695 C CA . ARG B 1 402 ? -26.266 -26.078 -23.219 1 87.56 402 ARG B CA 1
ATOM 6696 C C . ARG B 1 402 ? -27.328 -27.125 -22.938 1 87.56 402 ARG B C 1
ATOM 6698 O O . ARG B 1 402 ? -27.703 -27.344 -21.781 1 87.56 402 ARG B O 1
ATOM 6705 N N . ASP B 1 403 ? -27.781 -27.609 -24.109 1 82.94 403 ASP B N 1
ATOM 6706 C CA . ASP B 1 403 ? -28.688 -28.75 -23.969 1 82.94 403 ASP B CA 1
ATOM 6707 C C . ASP B 1 403 ? -27.953 -29.969 -23.453 1 82.94 403 ASP B C 1
ATOM 6709 O O . ASP B 1 403 ? -26.812 -30.234 -23.844 1 82.94 403 ASP B O 1
ATOM 6713 N N . ALA B 1 404 ? -28.609 -30.703 -22.578 1 75.62 404 ALA B N 1
ATOM 6714 C CA . ALA B 1 404 ? -28.016 -31.875 -21.922 1 75.62 404 ALA B CA 1
ATOM 6715 C C . ALA B 1 404 ? -27.562 -32.906 -22.953 1 75.62 404 ALA B C 1
ATOM 6717 O O . ALA B 1 404 ? -26.609 -33.656 -22.719 1 75.62 404 ALA B O 1
ATOM 6718 N N . SER B 1 405 ? -28.156 -32.844 -24.016 1 80.62 405 SER B N 1
ATOM 6719 C CA . SER B 1 405 ? -27.859 -33.875 -25.031 1 80.62 405 SER B CA 1
ATOM 6720 C C . SER B 1 405 ? -26.703 -33.438 -25.922 1 80.62 405 SER B C 1
ATOM 6722 O O . SER B 1 405 ? -26.203 -34.219 -26.719 1 80.62 405 SER B O 1
ATOM 6724 N N . ASP B 1 406 ? -26.188 -32.312 -25.656 1 84.56 406 ASP B N 1
ATOM 6725 C CA . ASP B 1 406 ? -25.094 -31.797 -26.469 1 84.56 406 ASP B CA 1
ATOM 6726 C C . ASP B 1 406 ? -23.781 -32.5 -26.141 1 84.56 406 ASP B C 1
ATOM 6728 O O . ASP B 1 406 ? -23.406 -32.625 -24.984 1 84.56 406 ASP B O 1
ATOM 6732 N N . GLU B 1 407 ? -23.109 -33 -27.125 1 87.06 407 GLU B N 1
ATOM 6733 C CA . GLU B 1 407 ? -21.844 -33.75 -26.984 1 87.06 407 GLU B CA 1
ATOM 6734 C C . GLU B 1 407 ? -20.781 -32.906 -26.312 1 87.06 407 GLU B C 1
ATOM 6736 O O . GLU B 1 407 ? -19.953 -33.406 -25.562 1 87.06 407 GLU B O 1
ATOM 6741 N N . GLN B 1 408 ? -20.781 -31.672 -26.578 1 88.94 408 GLN B N 1
ATOM 6742 C CA . GLN B 1 408 ? -19.797 -30.766 -26 1 88.94 408 GLN B CA 1
ATOM 6743 C C . GLN B 1 408 ? -19.953 -30.703 -24.469 1 88.94 408 GLN B C 1
ATOM 6745 O O . GLN B 1 408 ? -18.969 -30.516 -23.75 1 88.94 408 GLN B O 1
ATOM 6750 N N . SER B 1 409 ? -21.125 -30.844 -24.016 1 90.88 409 SER B N 1
ATOM 6751 C CA . SER B 1 409 ? -21.375 -30.828 -22.578 1 90.88 409 SER B CA 1
ATOM 6752 C C . SER B 1 409 ? -20.656 -31.984 -21.875 1 90.88 409 SER B C 1
ATOM 6754 O O . SER B 1 409 ? -20.078 -31.812 -20.812 1 90.88 409 SER B O 1
ATOM 6756 N N . SER B 1 410 ? -20.734 -33.125 -22.531 1 91.5 410 SER B N 1
ATOM 6757 C CA . SER B 1 410 ? -20.078 -34.281 -21.938 1 91.5 410 SER B CA 1
ATOM 6758 C C . SER B 1 410 ? -18.562 -34.125 -21.922 1 91.5 410 SER B C 1
ATOM 6760 O O . SER B 1 410 ? -17.906 -34.531 -20.953 1 91.5 410 SER B O 1
ATOM 6762 N N . ASP B 1 411 ? -18.031 -33.562 -22.953 1 94.06 411 ASP B N 1
ATOM 6763 C CA . ASP B 1 411 ? -16.609 -33.281 -23.016 1 94.06 411 ASP B CA 1
ATOM 6764 C C . ASP B 1 411 ? -16.172 -32.344 -21.922 1 94.06 411 ASP B C 1
ATOM 6766 O O . ASP B 1 411 ? -15.141 -32.531 -21.266 1 94.06 411 ASP B O 1
ATOM 6770 N N . HIS B 1 412 ? -16.969 -31.281 -21.781 1 94.75 412 HIS B N 1
ATOM 6771 C CA . HIS B 1 412 ? -16.672 -30.297 -20.75 1 94.75 412 HIS B CA 1
ATOM 6772 C C . HIS B 1 412 ? -16.734 -30.906 -19.359 1 94.75 412 HIS B C 1
ATOM 6774 O O . HIS B 1 412 ? -15.883 -30.656 -18.516 1 94.75 412 HIS B O 1
ATOM 6780 N N . GLN B 1 413 ? -17.703 -31.703 -19.172 1 94.12 413 GLN B N 1
ATOM 6781 C CA . GLN B 1 413 ? -17.859 -32.375 -17.875 1 94.12 413 GLN B CA 1
ATOM 6782 C C . GLN B 1 413 ? -16.656 -33.25 -17.562 1 94.12 413 GLN B C 1
ATOM 6784 O O . GLN B 1 413 ? -16.203 -33.312 -16.422 1 94.12 413 GLN B O 1
ATOM 6789 N N . ALA B 1 414 ? -16.234 -33.906 -18.562 1 95.56 414 ALA B N 1
ATOM 6790 C CA . ALA B 1 414 ? -15.078 -34.781 -18.375 1 95.56 414 ALA B CA 1
ATOM 6791 C C . ALA B 1 414 ? -13.844 -34 -17.969 1 95.56 414 ALA B C 1
ATOM 6793 O O . ALA B 1 414 ? -13.078 -34.406 -17.109 1 95.56 414 ALA B O 1
ATOM 6794 N N . LEU B 1 415 ? -13.617 -32.906 -18.578 1 96.44 415 LEU B N 1
ATOM 6795 C CA . LEU B 1 415 ? -12.484 -32.031 -18.266 1 96.44 415 LEU B CA 1
ATOM 6796 C C . LEU B 1 415 ? -12.57 -31.516 -16.844 1 96.44 415 LEU B C 1
ATOM 6798 O O . LEU B 1 415 ? -11.57 -31.516 -16.109 1 96.44 415 LEU B O 1
ATOM 6802 N N . VAL B 1 416 ? -13.727 -31.078 -16.453 1 95.69 416 VAL B N 1
ATOM 6803 C CA . VAL B 1 416 ? -13.938 -30.547 -15.102 1 95.69 416 VAL B CA 1
ATOM 6804 C C . VAL B 1 416 ? -13.711 -31.656 -14.078 1 95.69 416 VAL B C 1
ATOM 6806 O O . VAL B 1 416 ? -13.094 -31.438 -13.031 1 95.69 416 VAL B O 1
ATOM 6809 N N . LYS B 1 417 ? -14.148 -32.844 -14.359 1 96.06 417 LYS B N 1
ATOM 6810 C CA . LYS B 1 417 ? -13.961 -33.969 -13.461 1 96.06 417 LYS B CA 1
ATOM 6811 C C . LYS B 1 417 ? -12.477 -34.312 -13.297 1 96.06 417 LYS B C 1
ATOM 6813 O O . LYS B 1 417 ? -12.031 -34.688 -12.211 1 96.06 417 LYS B O 1
ATOM 6818 N N . ASP B 1 418 ? -11.773 -34.188 -14.398 1 95.5 418 ASP B N 1
ATOM 6819 C CA . ASP B 1 418 ? -10.336 -34.406 -14.328 1 95.5 418 ASP B CA 1
ATOM 6820 C C . ASP B 1 418 ? -9.688 -33.438 -13.344 1 95.5 418 ASP B C 1
ATOM 6822 O O . ASP B 1 418 ? -8.852 -33.844 -12.531 1 95.5 418 ASP B O 1
ATOM 6826 N N . ILE B 1 419 ? -10.055 -32.188 -13.469 1 95.44 419 ILE B N 1
ATOM 6827 C CA . ILE B 1 419 ? -9.484 -31.172 -12.609 1 95.44 419 ILE B CA 1
ATOM 6828 C C . ILE B 1 419 ? -9.906 -31.422 -11.156 1 95.44 419 ILE B C 1
ATOM 6830 O O . ILE B 1 419 ? -9.102 -31.25 -10.234 1 95.44 419 ILE B O 1
ATOM 6834 N N . LEU B 1 420 ? -11.109 -31.781 -10.984 1 94.94 420 LEU B N 1
ATOM 6835 C CA . LEU B 1 420 ? -11.594 -32.094 -9.648 1 94.94 420 LEU B CA 1
ATOM 6836 C C . LEU B 1 420 ? -10.766 -33.219 -9.016 1 94.94 420 LEU B C 1
ATOM 6838 O O . LEU B 1 420 ? -10.406 -33.125 -7.836 1 94.94 420 LEU B O 1
ATOM 6842 N N . GLN B 1 421 ? -10.469 -34.188 -9.758 1 94.69 421 GLN B N 1
ATOM 6843 C CA . GLN B 1 421 ? -9.664 -35.281 -9.258 1 94.69 421 GLN B CA 1
ATOM 6844 C C . GLN B 1 421 ? -8.258 -34.812 -8.898 1 94.69 421 GLN B C 1
ATOM 6846 O O . GLN B 1 421 ? -7.711 -35.219 -7.867 1 94.69 421 GLN B O 1
ATOM 6851 N N . ILE B 1 422 ? -7.734 -34.031 -9.742 1 92.94 422 ILE B N 1
ATOM 6852 C CA . ILE B 1 422 ? -6.406 -33.5 -9.492 1 92.94 422 ILE B CA 1
ATOM 6853 C C . ILE B 1 422 ? -6.414 -32.656 -8.203 1 92.94 422 ILE B C 1
ATOM 6855 O O . ILE B 1 422 ? -5.531 -32.812 -7.355 1 92.94 422 ILE B O 1
ATOM 6859 N N . MET B 1 423 ? -7.375 -31.859 -8.023 1 92.81 423 MET B N 1
ATOM 6860 C CA . MET B 1 423 ? -7.473 -30.984 -6.855 1 92.81 423 MET B CA 1
ATOM 6861 C C . MET B 1 423 ? -7.652 -31.797 -5.582 1 92.81 423 MET B C 1
ATOM 6863 O O . MET B 1 423 ? -7.086 -31.469 -4.539 1 92.81 423 MET B O 1
ATOM 6867 N N . GLN B 1 424 ? -8.359 -32.812 -5.656 1 92.44 424 GLN B N 1
ATOM 6868 C CA . GLN B 1 424 ? -8.617 -33.656 -4.496 1 92.44 424 GLN B CA 1
ATOM 6869 C C . GLN B 1 424 ? -7.34 -34.344 -4.008 1 92.44 424 GLN B C 1
ATOM 6871 O O . GLN B 1 424 ? -7.219 -34.656 -2.828 1 92.44 424 GLN B O 1
ATOM 6876 N N . SER B 1 425 ? -6.438 -34.438 -4.887 1 89.38 425 SER B N 1
ATOM 6877 C CA . SER B 1 425 ? -5.18 -35.062 -4.516 1 89.38 425 SER B CA 1
ATOM 6878 C C . SER B 1 425 ? -4.223 -34.094 -3.869 1 89.38 425 SER B C 1
ATOM 6880 O O . SER B 1 425 ? -3.219 -34.469 -3.271 1 89.38 425 SER B O 1
ATOM 6882 N N . ARG B 1 426 ? -4.523 -32.844 -3.938 1 88.56 426 ARG B N 1
ATOM 6883 C CA . ARG B 1 426 ? -3.674 -31.812 -3.385 1 88.56 426 ARG B CA 1
ATOM 6884 C C . ARG B 1 426 ? -4.25 -31.266 -2.08 1 88.56 426 ARG B C 1
ATOM 6886 O O . ARG B 1 426 ? -4.754 -30.141 -2.035 1 88.56 426 ARG B O 1
ATOM 6893 N N . ARG B 1 427 ? -3.979 -31.953 -1.03 1 81 427 ARG B N 1
ATOM 6894 C CA . ARG B 1 427 ? -4.668 -31.703 0.233 1 81 427 ARG B CA 1
ATOM 6895 C C . ARG B 1 427 ? -4.039 -30.547 0.992 1 81 427 ARG B C 1
ATOM 6897 O O . ARG B 1 427 ? -4.656 -29.984 1.901 1 81 427 ARG B O 1
ATOM 6904 N N . ASP B 1 428 ? -2.916 -30.125 0.572 1 85.44 428 ASP B N 1
ATOM 6905 C CA . ASP B 1 428 ? -2.25 -29.078 1.34 1 85.44 428 ASP B CA 1
ATOM 6906 C C . ASP B 1 428 ? -2.379 -27.719 0.647 1 85.44 428 ASP B C 1
ATOM 6908 O O . ASP B 1 428 ? -1.883 -26.703 1.149 1 85.44 428 ASP B O 1
ATOM 6912 N N . SER B 1 429 ? -3.014 -27.703 -0.484 1 90.38 429 SER B N 1
ATOM 6913 C CA . SER B 1 429 ? -3.234 -26.453 -1.22 1 90.38 429 SER B CA 1
ATOM 6914 C C . SER B 1 429 ? -4.602 -25.859 -0.905 1 90.38 429 SER B C 1
ATOM 6916 O O . SER B 1 429 ? -5.629 -26.5 -1.145 1 90.38 429 SER B O 1
ATOM 6918 N N . MET B 1 430 ? -4.609 -24.672 -0.418 1 90.75 430 MET B N 1
ATOM 6919 C CA . MET B 1 430 ? -5.871 -24.016 -0.095 1 90.75 430 MET B CA 1
ATOM 6920 C C . MET B 1 430 ? -6.68 -23.734 -1.358 1 90.75 430 MET B C 1
ATOM 6922 O O . MET B 1 430 ? -7.91 -23.781 -1.335 1 90.75 430 MET B O 1
ATOM 6926 N N . ILE B 1 431 ? -6.023 -23.5 -2.463 1 90.62 431 ILE B N 1
ATOM 6927 C CA . ILE B 1 431 ? -6.703 -23.297 -3.738 1 90.62 431 ILE B CA 1
ATOM 6928 C C . ILE B 1 431 ? -7.43 -24.578 -4.148 1 90.62 431 ILE B C 1
ATOM 6930 O O . ILE B 1 431 ? -8.586 -24.531 -4.566 1 90.62 431 ILE B O 1
ATOM 6934 N N . ALA B 1 432 ? -6.699 -25.672 -3.967 1 92.25 432 ALA B N 1
ATOM 6935 C CA . ALA B 1 432 ? -7.281 -26.969 -4.332 1 92.25 432 ALA B CA 1
ATOM 6936 C C . ALA B 1 432 ? -8.469 -27.297 -3.436 1 92.25 432 ALA B C 1
ATOM 6938 O O . ALA B 1 432 ? -9.508 -27.766 -3.918 1 92.25 432 ALA B O 1
ATOM 6939 N N . ILE B 1 433 ? -8.344 -27.047 -2.207 1 90.88 433 ILE B N 1
ATOM 6940 C CA . ILE B 1 433 ? -9.398 -27.359 -1.247 1 90.88 433 ILE B CA 1
ATOM 6941 C C . ILE B 1 433 ? -10.648 -26.531 -1.569 1 90.88 433 ILE B C 1
ATOM 6943 O O . ILE B 1 433 ? -11.742 -27.094 -1.702 1 90.88 433 ILE B O 1
ATOM 6947 N N . ARG B 1 434 ? -10.484 -25.312 -1.77 1 87.88 434 ARG B N 1
ATOM 6948 C CA . ARG B 1 434 ? -11.602 -24.438 -2.078 1 87.88 434 ARG B CA 1
ATOM 6949 C C . ARG B 1 434 ? -12.156 -24.719 -3.471 1 87.88 434 ARG B C 1
ATOM 6951 O O . ARG B 1 434 ? -13.367 -24.672 -3.686 1 87.88 434 ARG B O 1
ATOM 6958 N N . GLY B 1 435 ? -11.219 -24.969 -4.379 1 89.44 435 GLY B N 1
ATOM 6959 C CA . GLY B 1 435 ? -11.625 -25.297 -5.734 1 89.44 435 GLY B CA 1
ATOM 6960 C C . GLY B 1 435 ? -12.477 -26.547 -5.816 1 89.44 435 GLY B C 1
ATOM 6961 O O . GLY B 1 435 ? -13.453 -26.594 -6.562 1 89.44 435 GLY B O 1
ATOM 6962 N N . THR B 1 436 ? -12.133 -27.5 -4.992 1 91.38 436 THR B N 1
ATOM 6963 C CA . THR B 1 436 ? -12.883 -28.75 -4.965 1 91.38 436 THR B CA 1
ATOM 6964 C C . THR B 1 436 ? -14.305 -28.516 -4.465 1 91.38 436 THR B C 1
ATOM 6966 O O . THR B 1 436 ? -15.266 -29.047 -5.035 1 91.38 436 THR B O 1
ATOM 6969 N N . LYS B 1 437 ? -14.406 -27.75 -3.473 1 87.12 437 LYS B N 1
ATOM 6970 C CA . LYS B 1 437 ? -15.727 -27.453 -2.922 1 87.12 437 LYS B CA 1
ATOM 6971 C C . LYS B 1 437 ? -16.578 -26.688 -3.93 1 87.12 437 LYS B C 1
ATOM 6973 O O . LYS B 1 437 ? -17.766 -27.016 -4.121 1 87.12 437 LYS B O 1
ATOM 6978 N N . LEU B 1 438 ? -15.984 -25.797 -4.559 1 86.56 438 LEU B N 1
ATOM 6979 C CA . LEU B 1 438 ? -16.688 -24.938 -5.508 1 86.56 438 LEU B CA 1
ATOM 6980 C C . LEU B 1 438 ? -17.125 -25.734 -6.734 1 86.56 438 LEU B C 1
ATOM 6982 O O . LEU B 1 438 ? -18.281 -25.672 -7.137 1 86.56 438 LEU B O 1
ATOM 6986 N N . LEU B 1 439 ? -16.188 -26.469 -7.297 1 89.12 439 LEU B N 1
ATOM 6987 C CA . LEU B 1 439 ? -16.484 -27.25 -8.5 1 89.12 439 LEU B CA 1
ATOM 6988 C C . LEU B 1 439 ? -17.469 -28.375 -8.195 1 89.12 439 LEU B C 1
ATOM 6990 O O . LEU B 1 439 ? -18.312 -28.703 -9.023 1 89.12 439 LEU B O 1
ATOM 6994 N N . GLY B 1 440 ? -17.344 -28.875 -6.977 1 87 440 GLY B N 1
ATOM 6995 C CA . GLY B 1 440 ? -18.312 -29.875 -6.555 1 87 440 GLY B CA 1
ATOM 6996 C C . GLY B 1 440 ? -19.719 -29.344 -6.484 1 87 440 GLY B C 1
ATOM 6997 O O . GLY B 1 440 ? -20.672 -30.047 -6.855 1 87 440 GLY B O 1
ATOM 6998 N N . ALA B 1 441 ? -19.828 -28.125 -6.098 1 82.19 441 ALA B N 1
ATOM 6999 C CA . ALA B 1 441 ? -21.141 -27.5 -5.984 1 82.19 441 ALA B CA 1
ATOM 7000 C C . ALA B 1 441 ? -21.719 -27.156 -7.359 1 82.19 441 ALA B C 1
ATOM 7002 O O . ALA B 1 441 ? -22.938 -27.109 -7.539 1 82.19 441 ALA B O 1
ATOM 7003 N N . LEU B 1 442 ? -20.859 -26.938 -8.297 1 83.12 442 LEU B N 1
ATOM 7004 C CA . LEU B 1 442 ? -21.297 -26.531 -9.633 1 83.12 442 LEU B CA 1
ATOM 7005 C C . LEU B 1 442 ? -21.719 -27.734 -10.461 1 83.12 442 LEU B C 1
ATOM 7007 O O . LEU B 1 442 ? -22.578 -27.625 -11.344 1 83.12 442 LEU B O 1
ATOM 7011 N N . LEU B 1 443 ? -21.062 -28.812 -10.172 1 81.38 443 LEU B N 1
ATOM 7012 C CA . LEU B 1 443 ? -21.422 -30.031 -10.906 1 81.38 443 LEU B CA 1
ATOM 7013 C C . LEU B 1 443 ? -22.656 -30.688 -10.305 1 81.38 443 LEU B C 1
ATOM 7015 O O . LEU B 1 443 ? -23.469 -31.281 -11.031 1 81.38 443 LEU B O 1
#

Nearest PDB structures (foldseek):
  2veq-assembly1_A-2  TM=6.776E-01  e=3.346E-06  Saccharomyces cerevisiae
  6gyp-assembly1_C  TM=6.700E-01  e=1.715E-05  Saccharomyces cerevisiae S288C
  2veq-assembly1_A-2  TM=6.769E-01  e=2.108E-06  Saccharomyces cerevisiae
  6gyp-assembly1_C  TM=6.798E-01  e=1.118E-05  Saccharomyces cerevisiae S288C
  5xpd-assembly1_A  TM=2.974E-01  e=8.977E+00  Arabidopsis thaliana

pLDDT: mean 86.74, std 14.82, range [31.8, 98.88]

Sequence (886 aa):
ARDAATVLEFLAWGRRKDPDCHTDASLETEETGMGSLDNLSLAVLQLLLPSQHQVQQLVEYHIEGLLWYHCSFFASTFQTQLRTFYDEQDGVIRQSSTSLQWTALLFSILTASMTCAPAARVRLWGFGETEQATLSQKWFQAISACLTHANYTSNLSILSCQAIATATTSAHLLGFSTTQSIHLATAVRIAQSLGLHRLSPDVNDNSTETGRRVWCQLCTQDWFSIPFSDTYLVSPKYSTLPDYNIVESDQPTTTSYSRFLYNVAIIMPQLQDNLVSCNTPYTRYEKVLYWDNILRGLATRSRPPFMTNGPLDPTWPLWVPWARHALAINSSPKIIMIHRSFLLDSFENPAFAFTRRTCLAASKTIIKEYKSLIAEDGPTLWIHQAFAVAASITLCLDILYRDASDEQSSDHQALVKDILQIMQSRRDSMIAIRGTKLLGALLARDAATVLEFLAWGRRKDPDCHTDASLETEETGMGSLDNLSLAVLQLLLPSQHQVQQLVEYHIEGLLWYHCSFFASTFQTQLRTFYDEQDGVIRQSSTSLQWTALLFSILTASMTCAPAARVRLWGFGETEQATLSQKWFQAISACLTHANYTSNLSILSCQAIATATTSAHLLGFSTTQSIHLATAVRIAQSLGLHRLSPDVNDNSTETGRRVWCQLCTQDWFSIPFSDTYLVSPKYSTLPDYNIVESDQPTTTSYSRFLYNVAIIMPQLQDNLVSCNTPYTRYEKVLYWDNILRGLATRSRPPFMTNGP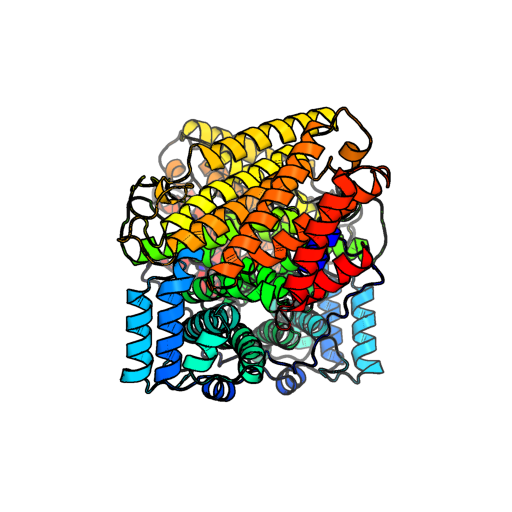LDPTWPLWVPWARHALAINSSPKIIMIHRSFLLDSFENPAFAFTRRTCLAASKTIIKEYKSLIAEDGPTLWIHQAFAVAASITLCLDILYRDASDEQSSDHQALVKDILQIMQSRRDSMIAIRGTKLLGALL